Protein 8TZO (pdb70)

Nearest PDB structures (foldseek):
  8tzr-assembly1_B  TM=9.989E-01  e=1.028E-80  Homo sapiens
  8tzs-assembly1_A  TM=9.260E-01  e=2.058E-67  Homo sapiens
  9iix-assembly1_R  TM=5.036E-01  e=7.254E-02  Homo sapiens
  8afz-assembly1_A  TM=2.870E-01  e=9.942E+00  Homo sapiens
  8tzr-assembly1_C  TM=9.989E-01  e=2.885E-52  Homo sapiens

Radius of gyration: 39.38 Å; Cα contacts (8 Å, |Δi|>4): 2075; chains: 3; bounding box: 90×104×118 Å

Structure (mmCIF, N/CA/C/O backbone):
data_8TZO
#
_entry.id   8TZO
#
_cell.length_a   1.00
_cell.length_b   1.00
_cell.length_c   1.00
_cell.angle_alpha   90.00
_cell.angle_beta   90.00
_cell.angle_gamma   90.00
#
_symmetry.space_group_name_H-M   'P 1'
#
loop_
_entity.id
_entity.type
_entity.pdbx_description
1 polymer 'Protein Wnt-7a'
2 polymer 'Protein wntless homolog'
3 polymer Calreticulin
4 branched alpha-D-glucopyranose-(1-3)-alpha-D-mannopyranose-(1-2)-alpha-D-mannopyranose-(1-2)-alpha-D-mannopyranose-(1-3)-beta-D-mannopyranose-(1-4)-2-acetamido-2-deoxy-beta-D-glucopyranose-(1-4)-2-acetamido-2-deoxy-beta-D-glucopyranose
5 non-polymer 'PALMITOLEIC ACID'
6 non-polymer '(2S)-3-(hexadecanoyloxy)-2-[(9Z)-octadec-9-enoyloxy]propyl 2-(trimethylammonio)ethyl phosphate'
7 non-polymer 'CALCIUM ION'
#
loop_
_atom_site.group_PDB
_atom_site.id
_atom_site.type_symbol
_atom_site.label_atom_id
_atom_site.label_alt_id
_atom_site.label_comp_id
_atom_site.label_asym_id
_atom_site.label_entity_id
_atom_site.label_seq_id
_atom_site.pdbx_PDB_ins_code
_atom_site.Cartn_x
_atom_site.Cartn_y
_atom_site.Cartn_z
_atom_site.occupancy
_atom_site.B_iso_or_equiv
_atom_site.auth_seq_id
_atom_site.auth_comp_id
_atom_site.auth_asym_id
_atom_site.auth_atom_id
_atom_site.pdbx_PDB_model_num
ATOM 1 N N . ILE A 1 37 ? 106.960 146.258 166.726 1.00 141.84 37 ILE A N 1
ATOM 2 C CA . ILE A 1 37 ? 107.512 145.054 167.333 1.00 143.67 37 ILE A CA 1
ATOM 3 C C . ILE A 1 37 ? 108.788 145.378 168.103 1.00 144.23 37 ILE A C 1
ATOM 4 O O . ILE A 1 37 ? 109.129 144.693 169.067 1.00 142.70 37 ILE A O 1
ATOM 9 N N . CYS A 1 38 ? 109.492 146.430 167.680 1.00 146.68 38 CYS A N 1
ATOM 10 C CA . CYS A 1 38 ? 110.701 146.849 168.379 1.00 145.29 38 CYS A CA 1
ATOM 11 C C . CYS A 1 38 ? 110.414 147.608 169.664 1.00 145.66 38 CYS A C 1
ATOM 12 O O . CYS A 1 38 ? 111.363 148.049 170.322 1.00 145.69 38 CYS A O 1
ATOM 15 N N . ASN A 1 39 ? 109.144 147.786 170.031 1.00 146.83 39 ASN A N 1
ATOM 16 C CA . ASN A 1 39 ? 108.834 148.311 171.356 1.00 147.34 39 ASN A CA 1
ATOM 17 C C . ASN A 1 39 ? 109.342 147.367 172.438 1.00 147.87 39 ASN A C 1
ATOM 18 O O . ASN A 1 39 ? 109.853 147.810 173.474 1.00 145.87 39 ASN A O 1
ATOM 23 N N . LYS A 1 40 ? 109.211 146.059 172.211 1.00 153.25 40 LYS A N 1
ATOM 24 C CA . LYS A 1 40 ? 109.705 145.063 173.154 1.00 153.09 40 LYS A CA 1
ATOM 25 C C . LYS A 1 40 ? 111.220 144.906 173.091 1.00 153.68 40 LYS A C 1
ATOM 26 O O . LYS A 1 40 ? 111.848 144.597 174.110 1.00 153.13 40 LYS A O 1
ATOM 32 N N . ILE A 1 41 ? 111.822 145.125 171.926 1.00 151.11 41 ILE A N 1
ATOM 33 C CA . ILE A 1 41 ? 113.246 144.865 171.727 1.00 149.57 41 ILE A CA 1
ATOM 34 C C . ILE A 1 41 ? 114.071 145.862 172.533 1.00 149.48 41 ILE A C 1
ATOM 35 O O . ILE A 1 41 ? 113.936 147.079 172.342 1.00 148.48 41 ILE A O 1
ATOM 40 N N . PRO A 1 42 ? 114.927 145.398 173.437 1.00 147.84 42 PRO A N 1
ATOM 41 C CA . PRO A 1 42 ? 115.747 146.317 174.227 1.00 147.35 42 PRO A CA 1
ATOM 42 C C . PRO A 1 42 ? 117.056 146.662 173.530 1.00 147.82 42 PRO A C 1
ATOM 43 O O . PRO A 1 42 ? 117.540 145.947 172.652 1.00 148.04 42 PRO A O 1
ATOM 47 N N . GLY A 1 43 ? 117.628 147.792 173.949 1.00 137.21 43 GLY A N 1
ATOM 48 C CA . GLY A 1 43 ? 118.949 148.198 173.522 1.00 136.24 43 GLY A CA 1
ATOM 49 C C . GLY A 1 43 ? 119.024 148.917 172.194 1.00 136.50 43 GLY A C 1
ATOM 50 O O . GLY A 1 43 ? 120.066 149.507 171.887 1.00 136.89 43 GLY A O 1
ATOM 51 N N . LEU A 1 44 ? 117.963 148.889 171.391 1.00 132.00 44 LEU A N 1
ATOM 52 C CA . LEU A 1 44 ? 118.003 149.548 170.093 1.00 132.11 44 LEU A CA 1
ATOM 53 C C . LEU A 1 44 ? 117.971 151.063 170.247 1.00 133.59 44 LEU A C 1
ATOM 54 O O . LEU A 1 44 ? 117.237 151.608 171.075 1.00 134.33 44 LEU A O 1
ATOM 59 N N . ALA A 1 45 ? 118.779 151.740 169.435 1.00 133.73 45 ALA A N 1
ATOM 60 C CA . ALA A 1 45 ? 118.770 153.192 169.409 1.00 134.28 45 ALA A CA 1
ATOM 61 C C . ALA A 1 45 ? 117.439 153.691 168.846 1.00 134.62 45 ALA A C 1
ATOM 62 O O . ALA A 1 45 ? 116.784 152.987 168.071 1.00 133.29 45 ALA A O 1
ATOM 64 N N . PRO A 1 46 ? 117.007 154.899 169.230 1.00 134.48 46 PRO A N 1
ATOM 65 C CA . PRO A 1 46 ? 115.704 155.389 168.742 1.00 133.94 46 PRO A CA 1
ATOM 66 C C . PRO A 1 46 ? 115.606 155.458 167.227 1.00 132.50 46 PRO A C 1
ATOM 67 O O . PRO A 1 46 ? 114.534 155.186 166.672 1.00 131.26 46 PRO A O 1
ATOM 71 N N . ARG A 1 47 ? 116.692 155.815 166.539 1.00 128.95 47 ARG A N 1
ATOM 72 C CA . ARG A 1 47 ? 116.667 155.797 165.080 1.00 130.06 47 ARG A CA 1
ATOM 73 C C . ARG A 1 47 ? 116.535 154.380 164.536 1.00 130.94 47 ARG A C 1
ATOM 74 O O . ARG A 1 47 ? 115.841 154.168 163.535 1.00 130.68 47 ARG A O 1
ATOM 82 N N . GLN A 1 48 ? 117.186 153.404 165.173 1.00 120.54 48 GLN A N 1
ATOM 83 C CA . GLN A 1 48 ? 117.054 152.016 164.740 1.00 118.73 48 GLN A CA 1
ATOM 84 C C . GLN A 1 48 ? 115.620 151.523 164.895 1.00 120.48 48 GLN A C 1
ATOM 85 O O . GLN A 1 48 ? 115.107 150.789 164.040 1.00 120.02 48 GLN A O 1
ATOM 91 N N . ARG A 1 49 ? 114.960 151.909 165.989 1.00 133.21 49 ARG A N 1
ATOM 92 C CA . ARG A 1 49 ? 113.575 151.502 166.195 1.00 133.46 49 ARG A CA 1
ATOM 93 C C . ARG A 1 49 ? 112.664 152.071 165.115 1.00 133.28 49 ARG A C 1
ATOM 94 O O . ARG A 1 49 ? 111.609 151.495 164.826 1.00 132.58 49 ARG A O 1
ATOM 102 N N . ALA A 1 50 ? 113.051 153.194 164.506 1.00 124.11 50 ALA A N 1
ATOM 103 C CA . ALA A 1 50 ? 112.326 153.691 163.342 1.00 122.99 50 ALA A CA 1
ATOM 104 C C . ALA A 1 50 ? 112.581 152.815 162.122 1.00 124.29 50 ALA A C 1
ATOM 105 O O . ALA A 1 50 ? 111.682 152.609 161.296 1.00 124.12 50 ALA A O 1
ATOM 107 N N . ILE A 1 51 ? 113.805 152.295 161.985 1.00 119.60 51 ILE A N 1
ATOM 108 C CA . ILE A 1 51 ? 114.092 151.361 160.900 1.00 118.51 51 ILE A CA 1
ATOM 109 C C . ILE A 1 51 ? 113.294 150.078 161.076 1.00 119.16 51 ILE A C 1
ATOM 110 O O . ILE A 1 51 ? 112.968 149.400 160.094 1.00 119.78 51 ILE A O 1
ATOM 115 N N . CYS A 1 52 ? 112.971 149.717 162.322 1.00 124.80 52 CYS A N 1
ATOM 116 C CA . CYS A 1 52 ? 112.017 148.631 162.538 1.00 124.46 52 CYS A CA 1
ATOM 117 C C . CYS A 1 52 ? 110.669 148.948 161.906 1.00 124.17 52 CYS A C 1
ATOM 118 O O . CYS A 1 52 ? 110.076 148.100 161.229 1.00 122.09 52 CYS A O 1
ATOM 121 N N . GLN A 1 53 ? 110.164 150.164 162.127 1.00 125.56 53 GLN A N 1
ATOM 122 C CA . GLN A 1 53 ? 108.899 150.557 161.516 1.00 124.70 53 GLN A CA 1
ATOM 123 C C . GLN A 1 53 ? 109.002 150.567 159.999 1.00 124.31 53 GLN A C 1
ATOM 124 O O . GLN A 1 53 ? 108.018 150.283 159.306 1.00 123.47 53 GLN A O 1
ATOM 130 N N . SER A 1 54 ? 110.180 150.893 159.467 1.00 121.26 54 SER A N 1
ATOM 131 C CA . SER A 1 54 ? 110.375 150.852 158.022 1.00 120.45 54 SER A CA 1
ATOM 132 C C . SER A 1 54 ? 110.377 149.422 157.493 1.00 122.39 54 SER A C 1
ATOM 133 O O . SER A 1 54 ? 109.686 149.121 156.513 1.00 122.56 54 SER A O 1
ATOM 136 N N . ARG A 1 55 ? 111.139 148.530 158.125 1.00 116.72 55 ARG A N 1
ATOM 137 C CA . ARG A 1 55 ? 111.284 147.146 157.668 1.00 114.32 55 ARG A CA 1
ATOM 138 C C . ARG A 1 55 ? 111.121 146.199 158.848 1.00 111.90 55 ARG A C 1
ATOM 139 O O . ARG A 1 55 ? 112.103 145.734 159.437 1.00 112.28 55 ARG A O 1
ATOM 147 N N . PRO A 1 56 ? 109.877 145.893 159.226 1.00 113.79 56 PRO A N 1
ATOM 148 C CA . PRO A 1 56 ? 109.661 144.929 160.317 1.00 115.50 56 PRO A CA 1
ATOM 149 C C . PRO A 1 56 ? 110.148 143.526 159.998 1.00 113.40 56 PRO A C 1
ATOM 150 O O . PRO A 1 56 ? 110.363 142.739 160.927 1.00 111.60 56 PRO A O 1
ATOM 154 N N . ASP A 1 57 ? 110.307 143.178 158.720 1.00 107.08 57 ASP A N 1
ATOM 155 C CA . ASP A 1 57 ? 110.801 141.850 158.369 1.00 106.24 57 ASP A CA 1
ATOM 156 C C . ASP A 1 57 ? 112.313 141.757 158.549 1.00 106.30 57 ASP A C 1
ATOM 157 O O . ASP A 1 57 ? 112.844 140.691 158.880 1.00 104.43 57 ASP A O 1
ATOM 162 N N . ALA A 1 58 ? 113.024 142.864 158.323 1.00 101.81 58 ALA A N 1
ATOM 163 C CA . ALA A 1 58 ? 114.482 142.824 158.336 1.00 98.59 58 ALA A CA 1
ATOM 164 C C . ALA A 1 58 ? 115.053 142.868 159.749 1.00 99.01 58 ALA A C 1
ATOM 165 O O . ALA A 1 58 ? 116.216 142.500 159.953 1.00 100.81 58 ALA A O 1
ATOM 167 N N . ILE A 1 59 ? 114.270 143.319 160.732 1.00 92.03 59 ILE A N 1
ATOM 168 C CA . ILE A 1 59 ? 114.788 143.396 162.095 1.00 86.55 59 ILE A CA 1
ATOM 169 C C . ILE A 1 59 ? 115.027 142.003 162.663 1.00 83.80 59 ILE A C 1
ATOM 170 O O . ILE A 1 59 ? 115.975 141.791 163.427 1.00 89.65 59 ILE A O 1
ATOM 175 N N . ILE A 1 60 ? 114.188 141.032 162.296 1.00 80.55 60 ILE A N 1
ATOM 176 C CA . ILE A 1 60 ? 114.413 139.657 162.735 1.00 85.65 60 ILE A CA 1
ATOM 177 C C . ILE A 1 60 ? 115.719 139.126 162.159 1.00 87.60 60 ILE A C 1
ATOM 178 O O . ILE A 1 60 ? 116.500 138.462 162.853 1.00 89.99 60 ILE A O 1
ATOM 183 N N . VAL A 1 61 ? 115.980 139.419 160.884 1.00 83.30 61 VAL A N 1
ATOM 184 C CA . VAL A 1 61 ? 117.220 138.977 160.254 1.00 80.44 61 VAL A CA 1
ATOM 185 C C . VAL A 1 61 ? 118.423 139.648 160.904 1.00 83.97 61 VAL A C 1
ATOM 186 O O . VAL A 1 61 ? 119.472 139.023 161.093 1.00 89.24 61 VAL A O 1
ATOM 190 N N . ILE A 1 62 ? 118.295 140.927 161.257 1.00 79.83 62 ILE A N 1
ATOM 191 C CA . ILE A 1 62 ? 119.405 141.627 161.900 1.00 76.68 62 ILE A CA 1
ATOM 192 C C . ILE A 1 62 ? 119.665 141.062 163.292 1.00 75.33 62 ILE A C 1
ATOM 193 O O . ILE A 1 62 ? 120.819 140.922 163.716 1.00 82.98 62 ILE A O 1
ATOM 198 N N . GLY A 1 63 ? 118.602 140.737 164.028 1.00 69.28 63 GLY A N 1
ATOM 199 C CA . GLY A 1 63 ? 118.784 140.085 165.316 1.00 68.52 63 GLY A CA 1
ATOM 200 C C . GLY A 1 63 ? 119.463 138.736 165.182 1.00 69.57 63 GLY A C 1
ATOM 201 O O . GLY A 1 63 ? 120.344 138.384 165.972 1.00 77.29 63 GLY A O 1
ATOM 202 N N . GLU A 1 64 ? 119.063 137.964 164.169 1.00 71.84 64 GLU A N 1
ATOM 203 C CA . GLU A 1 64 ? 119.716 136.685 163.913 1.00 76.27 64 GLU A CA 1
ATOM 204 C C . GLU A 1 64 ? 121.186 136.879 163.565 1.00 76.65 64 GLU A C 1
ATOM 205 O O . GLU A 1 64 ? 122.036 136.081 163.968 1.00 82.85 64 GLU A O 1
ATOM 211 N N . GLY A 1 65 ? 121.503 137.933 162.814 1.00 56.34 65 GLY A N 1
ATOM 212 C CA . GLY A 1 65 ? 122.893 138.206 162.487 1.00 56.48 65 GLY A CA 1
ATOM 213 C C . GLY A 1 65 ? 123.723 138.593 163.694 1.00 57.97 65 GLY A C 1
ATOM 214 O O . GLY A 1 65 ? 124.866 138.153 163.840 1.00 64.57 65 GLY A O 1
ATOM 215 N N . SER A 1 66 ? 123.169 139.433 164.567 1.00 56.74 66 SER A N 1
ATOM 216 C CA . SER A 1 66 ? 123.881 139.788 165.790 1.00 53.39 66 SER A CA 1
ATOM 217 C C . SER A 1 66 ? 124.099 138.565 166.669 1.00 60.79 66 SER A C 1
ATOM 218 O O . SER A 1 66 ? 125.175 138.396 167.255 1.00 65.96 66 SER A O 1
ATOM 221 N N . GLN A 1 67 ? 123.094 137.690 166.763 1.00 63.57 67 GLN A N 1
ATOM 222 C CA . GLN A 1 67 ? 123.268 136.470 167.543 1.00 52.96 67 GLN A CA 1
ATOM 223 C C . GLN A 1 67 ? 124.281 135.529 166.904 1.00 59.12 67 GLN A C 1
ATOM 224 O O . GLN A 1 67 ? 125.033 134.862 167.619 1.00 67.82 67 GLN A O 1
ATOM 230 N N . MET A 1 68 ? 124.321 135.458 165.573 1.00 63.22 68 MET A N 1
ATOM 231 C CA . MET A 1 68 ? 125.341 134.658 164.901 1.00 61.23 68 MET A CA 1
ATOM 232 C C . MET A 1 68 ? 126.735 135.203 165.176 1.00 63.91 68 MET A C 1
ATOM 233 O O . MET A 1 68 ? 127.675 134.438 165.423 1.00 67.75 68 MET A O 1
ATOM 238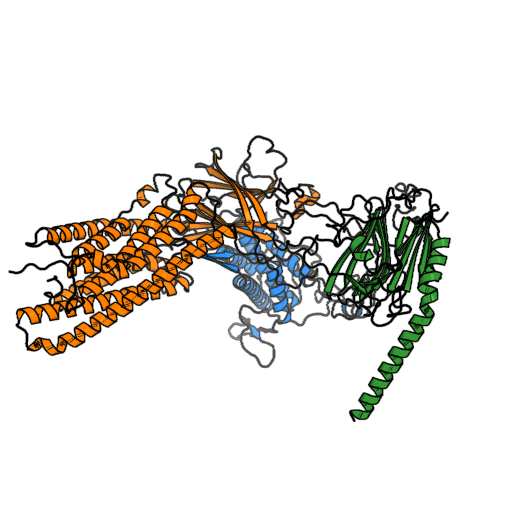 N N . GLY A 1 69 ? 126.886 136.527 165.139 1.00 53.44 69 GLY A N 1
ATOM 239 C CA . GLY A 1 69 ? 128.174 137.123 165.450 1.00 47.88 69 GLY A CA 1
ATOM 240 C C . GLY A 1 69 ? 128.605 136.850 166.876 1.00 50.76 69 GLY A C 1
ATOM 241 O O . GLY A 1 69 ? 129.768 136.536 167.138 1.00 65.43 69 GLY A O 1
ATOM 242 N N . LEU A 1 70 ? 127.668 136.957 167.820 1.00 49.07 70 LEU A N 1
ATOM 243 C CA . LEU A 1 70 ? 128.003 136.680 169.214 1.00 46.85 70 LEU A CA 1
ATOM 244 C C . LEU A 1 70 ? 128.315 135.204 169.430 1.00 51.17 70 LEU A C 1
ATOM 245 O O . LEU A 1 70 ? 129.190 134.864 170.232 1.00 59.87 70 LEU A O 1
ATOM 250 N N . ASP A 1 71 ? 127.619 134.311 168.725 1.00 56.03 71 ASP A N 1
ATOM 251 C CA . ASP A 1 71 ? 127.928 132.888 168.822 1.00 57.84 71 ASP A CA 1
ATOM 252 C C . ASP A 1 71 ? 129.324 132.593 168.290 1.00 62.85 71 ASP A C 1
ATOM 253 O O . ASP A 1 71 ? 130.080 131.822 168.894 1.00 70.45 71 ASP A O 1
ATOM 258 N N . GLU A 1 72 ? 129.685 133.200 167.158 1.00 55.69 72 GLU A N 1
ATOM 259 C CA . GLU A 1 72 ? 131.027 133.010 166.617 1.00 49.82 72 GLU A CA 1
ATOM 260 C C . GLU A 1 72 ? 132.087 133.577 167.553 1.00 48.80 72 GLU A C 1
ATOM 261 O O . GLU A 1 72 ? 133.146 132.968 167.743 1.00 52.58 72 GLU A O 1
ATOM 267 N N . CYS A 1 73 ? 131.822 134.743 168.146 1.00 54.60 73 CYS A N 1
ATOM 268 C CA . CYS A 1 73 ? 132.757 135.317 169.108 1.00 44.39 73 CYS A CA 1
ATOM 269 C C . CYS A 1 73 ? 132.917 134.420 170.329 1.00 49.22 73 CYS A C 1
ATOM 270 O O . CYS A 1 73 ? 134.026 134.265 170.852 1.00 63.98 73 CYS A O 1
ATOM 273 N N . GLN A 1 74 ? 131.820 133.830 170.805 1.00 48.93 74 GLN A N 1
ATOM 274 C CA . GLN A 1 74 ? 131.905 132.926 171.946 1.00 51.07 74 GLN A CA 1
ATOM 275 C C . GLN A 1 74 ? 132.648 131.647 171.592 1.00 52.42 74 GLN A C 1
ATOM 276 O O . GLN A 1 74 ? 133.311 131.060 172.454 1.00 58.77 74 GLN A O 1
ATOM 282 N N . PHE A 1 75 ? 132.543 131.191 170.343 1.00 52.79 75 PHE A N 1
ATOM 283 C CA . PHE A 1 75 ? 133.280 129.998 169.938 1.00 51.55 75 PHE A CA 1
ATOM 284 C C . PHE A 1 75 ? 134.771 130.283 169.816 1.00 53.34 75 PHE A C 1
ATOM 285 O O . PHE A 1 75 ? 135.602 129.491 170.274 1.00 59.72 75 PHE A O 1
ATOM 293 N N . GLN A 1 76 ? 135.130 131.408 169.192 1.00 53.36 76 GLN A N 1
ATOM 294 C CA . GLN A 1 76 ? 136.540 131.705 168.955 1.00 47.29 76 GLN A CA 1
ATOM 295 C C . GLN A 1 76 ? 137.311 131.856 170.256 1.00 48.34 76 GLN A C 1
ATOM 296 O O . GLN A 1 76 ? 138.465 131.423 170.347 1.00 53.98 76 GLN A O 1
ATOM 302 N N . PHE A 1 77 ? 136.699 132.463 171.267 1.00 45.42 77 PHE A N 1
ATOM 303 C CA . PHE A 1 77 ? 137.371 132.767 172.519 1.00 50.50 77 PHE A CA 1
ATOM 304 C C . PHE A 1 77 ? 136.970 131.829 173.647 1.00 55.76 77 PHE A C 1
ATOM 305 O O . PHE A 1 77 ? 137.159 132.172 174.816 1.00 62.70 77 PHE A O 1
ATOM 313 N N . ARG A 1 78 ? 136.427 130.653 173.323 1.00 54.76 78 ARG A N 1
ATOM 314 C CA . ARG A 1 78 ? 135.957 129.738 174.356 1.00 57.42 78 ARG A CA 1
ATOM 315 C C . ARG A 1 78 ? 137.080 129.300 175.288 1.00 59.91 78 ARG A C 1
ATOM 316 O O . ARG A 1 78 ? 136.833 129.017 176.465 1.00 60.35 78 ARG A O 1
ATOM 324 N N . ASN A 1 79 ? 138.312 129.240 174.789 1.00 73.02 79 ASN A N 1
ATOM 325 C CA . ASN A 1 79 ? 139.448 128.801 175.586 1.00 72.85 79 ASN A CA 1
ATOM 326 C C . ASN A 1 79 ? 140.189 129.947 176.260 1.00 72.21 79 ASN A C 1
ATOM 327 O O . ASN A 1 79 ? 141.100 129.692 177.053 1.00 79.42 79 ASN A O 1
ATOM 332 N N . GLY A 1 80 ? 139.832 131.192 175.967 1.00 72.56 80 GLY A N 1
ATOM 333 C CA . GLY A 1 80 ? 140.483 132.313 176.606 1.00 73.20 80 GLY A CA 1
ATOM 334 C C . GLY A 1 80 ? 139.879 132.644 177.954 1.00 75.96 80 GLY A C 1
ATOM 335 O O . GLY A 1 80 ? 138.813 132.159 178.331 1.00 79.25 80 GLY A O 1
ATOM 336 N N . ARG A 1 81 ? 140.590 133.494 178.698 1.00 76.67 81 ARG A N 1
ATOM 337 C CA . ARG A 1 81 ? 140.059 133.968 179.971 1.00 76.61 81 ARG A CA 1
ATOM 338 C C . ARG A 1 81 ? 138.863 134.885 179.751 1.00 79.73 81 ARG A C 1
ATOM 339 O O . ARG A 1 81 ? 138.008 135.025 180.633 1.00 80.99 81 ARG A O 1
ATOM 347 N N . TRP A 1 82 ? 138.794 135.520 178.585 1.00 71.06 82 TRP A N 1
ATOM 348 C CA . TRP A 1 82 ? 137.602 136.236 178.145 1.00 67.99 82 TRP A CA 1
ATOM 349 C C . TRP A 1 82 ? 136.907 135.373 177.099 1.00 63.52 82 TRP A C 1
ATOM 350 O O . TRP A 1 82 ? 137.347 135.308 175.948 1.00 61.96 82 TRP A O 1
ATOM 361 N N . ASN A 1 83 ? 135.825 134.703 177.497 1.00 60.50 83 ASN A N 1
ATOM 362 C CA . ASN A 1 83 ? 135.104 133.803 176.605 1.00 60.74 83 ASN A CA 1
ATOM 363 C C . ASN A 1 83 ? 133.998 134.506 175.833 1.00 66.62 83 ASN A C 1
ATOM 364 O O . ASN A 1 83 ? 133.028 133.856 175.422 1.00 69.74 83 ASN A O 1
ATOM 369 N N . CYS A 1 84 ? 134.128 135.817 175.621 1.00 71.78 84 CYS A N 1
ATOM 370 C CA . CYS A 1 84 ? 133.113 136.623 174.941 1.00 66.56 84 CYS A CA 1
ATOM 371 C C . CYS A 1 84 ? 131.760 136.488 175.631 1.00 66.68 84 CYS A C 1
ATOM 372 O O . CYS A 1 84 ? 130.709 136.493 174.989 1.00 66.04 84 CYS A O 1
ATOM 375 N N . SER A 1 85 ? 131.788 136.368 176.956 1.00 82.69 85 SER A N 1
ATOM 376 C CA . SER A 1 85 ? 130.583 136.136 177.739 1.00 83.79 85 SER A CA 1
ATOM 377 C C . SER A 1 85 ? 130.553 137.046 178.955 1.00 90.52 85 SER A C 1
ATOM 378 O O . SER A 1 85 ? 130.204 136.624 180.062 1.00 96.28 85 SER A O 1
ATOM 381 N N . ALA A 1 86 ? 130.923 138.314 178.765 1.00 102.75 86 ALA A N 1
ATOM 382 C CA . ALA A 1 86 ? 130.613 139.332 179.761 1.00 103.81 86 ALA A CA 1
ATOM 383 C C . ALA A 1 86 ? 129.129 139.658 179.783 1.00 105.17 86 ALA A C 1
ATOM 384 O O . ALA A 1 86 ? 128.685 140.418 180.650 1.00 103.40 86 ALA A O 1
ATOM 386 N N . LEU A 1 87 ? 128.364 139.096 178.847 1.00 124.20 87 LEU A N 1
ATOM 387 C CA . LEU A 1 87 ? 126.941 139.354 178.682 1.00 124.43 87 LEU A CA 1
ATOM 388 C C . LEU A 1 87 ? 126.120 138.653 179.755 1.00 124.90 87 LEU A C 1
ATOM 389 O O . LEU A 1 87 ? 125.523 137.602 179.497 1.00 122.30 87 LEU A O 1
ATOM 394 N N . GLY A 1 88 ? 126.080 139.218 180.959 1.00 129.97 88 GLY A N 1
ATOM 395 C CA . GLY A 1 88 ? 125.208 138.685 181.986 1.00 127.85 88 GLY A CA 1
ATOM 396 C C . GLY A 1 88 ? 123.741 138.985 181.782 1.00 127.99 88 GLY A C 1
ATOM 397 O O . GLY A 1 88 ? 122.898 138.402 182.470 1.00 127.24 88 GLY A O 1
ATOM 398 N N . GLU A 1 89 ? 123.418 139.876 180.847 1.00 134.06 89 GLU A N 1
ATOM 399 C CA . GLU A 1 89 ? 122.042 140.185 180.489 1.00 133.88 89 GLU A CA 1
ATOM 400 C C . GLU A 1 89 ? 121.952 140.238 178.972 1.00 133.12 89 GLU A C 1
ATOM 401 O O . GLU A 1 89 ? 122.939 140.506 178.283 1.00 131.48 89 GLU A O 1
ATOM 407 N N . ARG A 1 90 ? 120.755 139.980 178.455 1.00 131.21 90 ARG A N 1
ATOM 408 C CA . ARG A 1 90 ? 120.557 139.776 177.027 1.00 130.47 90 ARG A CA 1
ATOM 409 C C . ARG A 1 90 ? 120.096 141.060 176.350 1.00 130.76 90 ARG A C 1
ATOM 410 O O . ARG A 1 90 ? 119.072 141.638 176.727 1.00 130.51 90 ARG A O 1
ATOM 418 N N . THR A 1 91 ? 120.862 141.497 175.353 1.00 126.82 91 THR A N 1
ATOM 419 C CA . THR A 1 91 ? 120.441 142.527 174.416 1.00 126.96 91 THR A CA 1
ATOM 420 C C . THR A 1 91 ? 120.697 142.011 173.008 1.00 124.46 91 THR A C 1
ATOM 421 O O . THR A 1 91 ? 121.392 141.011 172.812 1.00 125.27 91 THR A O 1
ATOM 425 N N . VAL A 1 92 ? 120.117 142.700 172.024 1.00 113.97 92 VAL A N 1
ATOM 426 C CA . VAL A 1 92 ? 120.225 142.239 170.642 1.00 116.61 92 VAL A CA 1
ATOM 427 C C . VAL A 1 92 ? 121.679 142.252 170.179 1.00 116.28 92 VAL A C 1
ATOM 428 O O . VAL A 1 92 ? 122.145 141.306 169.532 1.00 113.96 92 VAL A O 1
ATOM 432 N N . PHE A 1 93 ? 122.423 143.303 170.516 1.00 108.66 93 PHE A N 1
ATOM 433 C CA . PHE A 1 93 ? 123.825 143.420 170.137 1.00 107.06 93 PHE A CA 1
ATOM 434 C C . PHE A 1 93 ? 124.782 142.950 171.223 1.00 107.07 93 PHE A C 1
ATOM 435 O O . PHE A 1 93 ? 125.998 143.075 171.051 1.00 107.60 93 PHE A O 1
ATOM 443 N N . GLY A 1 94 ? 124.274 142.430 172.335 1.00 114.02 94 GLY A N 1
ATOM 444 C CA . GLY A 1 94 ? 125.142 142.040 173.427 1.00 113.88 94 GLY A CA 1
ATOM 445 C C . GLY A 1 94 ? 125.544 143.222 174.283 1.00 115.90 94 GLY A C 1
ATOM 446 O O . GLY A 1 94 ? 125.580 144.358 173.801 1.00 114.11 94 GLY A O 1
ATOM 447 N N . LYS A 1 95 ? 125.845 142.969 175.554 1.00 122.55 95 LYS A N 1
ATOM 448 C CA . LYS A 1 95 ? 126.187 144.051 176.466 1.00 122.10 95 LYS A CA 1
ATOM 449 C C . LYS A 1 95 ? 127.482 144.724 176.030 1.00 122.57 95 LYS A C 1
ATOM 450 O O . LYS A 1 95 ? 128.457 144.055 175.676 1.00 121.74 95 LYS A O 1
ATOM 456 N N . GLU A 1 96 ? 127.483 146.054 176.048 1.00 116.17 96 GLU A N 1
ATOM 457 C CA . GLU A 1 96 ? 128.657 146.809 175.634 1.00 113.10 96 GLU A CA 1
ATOM 458 C C . GLU A 1 96 ? 129.807 146.591 176.608 1.00 112.06 96 GLU A C 1
ATOM 459 O O . GLU A 1 96 ? 129.611 146.534 177.825 1.00 110.09 96 GLU A O 1
ATOM 465 N N . LEU A 1 97 ? 131.013 146.464 176.065 1.00 94.88 97 LEU A N 1
ATOM 466 C CA . LEU A 1 97 ? 132.194 146.312 176.901 1.00 94.67 97 LEU A CA 1
ATOM 467 C C . LEU A 1 97 ? 132.652 147.674 177.407 1.00 91.69 97 LEU A C 1
ATOM 468 O O . LEU A 1 97 ? 132.805 148.619 176.627 1.00 91.91 97 LEU A O 1
ATOM 473 N N . LYS A 1 98 ? 132.870 147.772 178.720 1.00 91.75 98 LYS A N 1
ATOM 474 C CA . LYS A 1 98 ? 133.236 149.053 179.314 1.00 91.32 98 LYS A CA 1
ATOM 475 C C . LYS A 1 98 ? 134.621 149.508 178.877 1.00 93.29 98 LYS A C 1
ATOM 476 O O . LYS A 1 98 ? 134.892 150.713 178.835 1.00 94.08 98 LYS A O 1
ATOM 482 N N . VAL A 1 99 ? 135.505 148.572 178.546 1.00 91.95 99 VAL A N 1
ATOM 483 C CA . VAL A 1 99 ? 136.882 148.875 178.175 1.00 92.65 99 VAL A CA 1
ATOM 484 C C . VAL A 1 99 ? 137.057 148.581 176.693 1.00 92.22 99 VAL A C 1
ATOM 485 O O . VAL A 1 99 ? 136.829 147.451 176.245 1.00 95.56 99 VAL A O 1
ATOM 489 N N . GLY A 1 100 ? 137.465 149.595 175.935 1.00 82.21 100 GLY A N 1
ATOM 490 C CA . GLY A 1 100 ? 137.646 149.445 174.506 1.00 81.36 100 GLY A CA 1
ATOM 491 C C . GLY A 1 100 ? 138.958 148.787 174.139 1.00 82.93 100 GLY A C 1
ATOM 492 O O . GLY A 1 100 ? 139.816 149.411 173.509 1.00 88.70 100 GLY A O 1
ATOM 493 N N . SER A 1 101 ? 139.127 147.527 174.527 1.00 77.58 101 SER A N 1
ATOM 494 C CA . SER A 1 101 ? 140.351 146.796 174.250 1.00 79.34 101 SER A CA 1
ATOM 495 C C . SER A 1 101 ? 140.208 146.000 172.955 1.00 80.36 101 SER A C 1
ATOM 496 O O . SER A 1 101 ? 139.252 146.166 172.195 1.00 85.60 101 SER A O 1
ATOM 499 N N . ARG A 1 102 ? 141.186 145.128 172.694 1.00 65.65 102 ARG A N 1
ATOM 500 C CA . ARG A 1 102 ? 141.130 144.267 171.517 1.00 62.29 102 ARG A CA 1
ATOM 501 C C . ARG A 1 102 ? 139.873 143.409 171.511 1.00 72.81 102 ARG A C 1
ATOM 502 O O . ARG A 1 102 ? 139.313 143.124 170.444 1.00 80.24 102 ARG A O 1
ATOM 510 N N . GLU A 1 103 ? 139.416 142.993 172.694 1.00 68.82 103 GLU A N 1
ATOM 511 C CA . GLU A 1 103 ? 138.210 142.181 172.787 1.00 67.01 103 GLU A CA 1
ATOM 512 C C . GLU A 1 103 ? 136.997 142.937 172.265 1.00 68.71 103 GLU A C 1
ATOM 513 O O . GLU A 1 103 ? 136.181 142.379 171.521 1.00 72.13 103 GLU A O 1
ATOM 519 N N . ALA A 1 104 ? 136.867 144.212 172.637 1.00 57.56 104 ALA A N 1
ATOM 520 C CA . ALA A 1 104 ? 135.755 145.019 172.149 1.00 60.91 104 ALA A CA 1
ATOM 521 C C . ALA A 1 104 ? 135.829 145.203 170.640 1.00 61.67 104 ALA A C 1
ATOM 522 O O . ALA A 1 104 ? 134.801 145.193 169.953 1.00 68.00 104 ALA A O 1
ATOM 524 N N . ALA A 1 105 ? 137.039 145.386 170.109 1.00 52.55 105 ALA A N 1
ATOM 525 C CA . ALA A 1 105 ? 137.204 145.519 168.666 1.00 49.22 105 ALA A CA 1
ATOM 526 C C . ALA A 1 105 ? 136.732 144.264 167.947 1.00 52.46 105 ALA A C 1
ATOM 527 O O . ALA A 1 105 ? 135.985 144.340 166.961 1.00 65.05 105 ALA A O 1
ATOM 529 N N . PHE A 1 106 ? 137.152 143.094 168.435 1.00 43.24 106 PHE A N 1
ATOM 530 C CA . PHE A 1 106 ? 136.714 141.848 167.815 1.00 44.84 106 PHE A CA 1
ATOM 531 C C . PHE A 1 106 ? 135.205 141.692 167.915 1.00 58.88 106 PHE A C 1
ATOM 532 O O . PHE A 1 106 ? 134.553 141.270 166.952 1.00 62.87 106 PHE A O 1
ATOM 540 N N . THR A 1 107 ? 134.631 142.034 169.071 1.00 58.21 107 THR A N 1
ATOM 541 C CA . THR A 1 107 ? 133.187 141.918 169.251 1.00 42.51 107 THR A CA 1
ATOM 542 C C . THR A 1 107 ? 132.433 142.780 168.247 1.00 45.28 107 THR A C 1
ATOM 543 O O . THR A 1 107 ? 131.509 142.308 167.575 1.00 51.67 107 THR A O 1
ATOM 547 N N . TYR A 1 108 ? 132.822 144.050 168.125 1.00 48.27 108 TYR A N 1
ATOM 548 C CA . TYR A 1 108 ? 132.120 144.955 167.220 1.00 39.51 108 TYR A CA 1
ATOM 549 C C . TYR A 1 108 ? 132.269 144.510 165.771 1.00 41.68 108 TYR A C 1
ATOM 550 O O . TYR A 1 108 ? 131.294 144.508 165.006 1.00 55.72 108 TYR A O 1
ATOM 559 N N . ALA A 1 109 ? 133.486 144.127 165.374 1.00 28.42 109 ALA A N 1
ATOM 560 C CA . ALA A 1 109 ? 133.700 143.708 163.994 1.00 29.19 109 ALA A CA 1
ATOM 561 C C . ALA A 1 109 ? 132.896 142.459 163.662 1.00 34.28 109 ALA A C 1
ATOM 562 O O . ALA A 1 109 ? 132.257 142.390 162.603 1.00 44.66 109 ALA A O 1
ATOM 564 N N . ILE A 1 110 ? 132.899 141.468 164.557 1.00 37.78 110 ILE A N 1
ATOM 565 C CA . ILE A 1 110 ? 132.157 140.244 164.287 1.00 41.20 110 ILE A CA 1
ATOM 566 C C . ILE A 1 110 ? 130.656 140.507 164.280 1.00 53.30 110 ILE A C 1
ATOM 567 O O . ILE A 1 110 ? 129.932 139.914 163.478 1.00 54.48 110 ILE A O 1
ATOM 572 N N . ILE A 1 111 ? 130.163 141.415 165.127 1.00 49.80 111 ILE A N 1
ATOM 573 C CA . ILE A 1 111 ? 128.733 141.720 165.136 1.00 32.14 111 ILE A CA 1
ATOM 574 C C . ILE A 1 111 ? 128.316 142.372 163.823 1.00 40.16 111 ILE A C 1
ATOM 575 O O . ILE A 1 111 ? 127.308 141.990 163.213 1.00 50.83 111 ILE A O 1
ATOM 580 N N . ALA A 1 112 ? 129.083 143.367 163.365 1.00 31.56 112 ALA A N 1
ATOM 581 C CA . ALA A 1 112 ? 128.739 144.035 162.111 1.00 26.36 112 ALA A CA 1
ATOM 582 C C . ALA A 1 112 ? 128.800 143.070 160.932 1.00 32.01 112 ALA A C 1
ATOM 583 O O . ALA A 1 112 ? 127.894 143.048 160.080 1.00 51.63 112 ALA A O 1
ATOM 585 N N . ALA A 1 113 ? 129.857 142.256 160.871 1.00 29.42 113 ALA A N 1
ATOM 586 C CA . ALA A 1 113 ? 129.975 141.290 159.788 1.00 30.69 113 ALA A CA 1
ATOM 587 C C . ALA A 1 113 ? 128.842 140.275 159.831 1.00 35.86 113 ALA A C 1
ATOM 588 O O . ALA A 1 113 ? 128.320 139.879 158.785 1.00 50.41 113 ALA A O 1
ATOM 590 N N . GLY A 1 114 ? 128.439 139.852 161.031 1.00 30.35 114 GLY A N 1
ATOM 591 C CA . GLY A 1 114 ? 127.339 138.912 161.142 1.00 39.85 114 GLY A CA 1
ATOM 592 C C . GLY A 1 114 ? 126.019 139.501 160.694 1.00 48.26 114 GLY A C 1
ATOM 593 O O . GLY A 1 114 ? 125.218 138.823 160.049 1.00 59.39 114 GLY A O 1
ATOM 594 N N . VAL A 1 115 ? 125.770 140.768 161.030 1.00 47.25 115 VAL A N 1
ATOM 595 C CA . VAL A 1 115 ? 124.538 141.418 160.586 1.00 44.37 115 VAL A CA 1
ATOM 596 C C . VAL A 1 115 ? 124.485 141.466 159.063 1.00 48.38 115 VAL A C 1
ATOM 597 O O . VAL A 1 115 ? 123.476 141.096 158.444 1.00 54.86 115 VAL A O 1
ATOM 601 N N . ALA A 1 116 ? 125.581 141.906 158.434 1.00 46.47 116 ALA A N 1
ATOM 602 C CA . ALA A 1 116 ? 125.603 141.970 156.973 1.00 37.80 116 ALA A CA 1
ATOM 603 C C . ALA A 1 116 ? 125.448 140.586 156.349 1.00 40.77 116 ALA A C 1
ATOM 604 O O . ALA A 1 116 ? 124.690 140.406 155.381 1.00 58.40 116 ALA A O 1
ATOM 606 N N . HIS A 1 117 ? 126.152 139.594 156.898 1.00 43.70 117 HIS A N 1
ATOM 607 C CA . HIS A 1 117 ? 126.086 138.238 156.371 1.00 47.88 117 HIS A CA 1
ATOM 608 C C . HIS A 1 117 ? 124.675 137.679 156.472 1.00 54.28 117 HIS A C 1
ATOM 609 O O . HIS A 1 117 ? 124.179 137.044 155.536 1.00 57.02 117 HIS A O 1
ATOM 616 N N . ALA A 1 118 ? 124.011 137.903 157.608 1.00 58.91 118 ALA A N 1
ATOM 617 C CA . ALA A 1 118 ? 122.659 137.389 157.782 1.00 56.90 118 ALA A CA 1
ATOM 618 C C . ALA A 1 118 ? 121.685 138.064 156.834 1.00 61.07 118 ALA A C 1
ATOM 619 O O . ALA A 1 118 ? 120.807 137.404 156.269 1.00 65.04 118 ALA A O 1
ATOM 621 N N . ILE A 1 119 ? 121.815 139.381 156.647 1.00 60.53 119 ILE A N 1
ATOM 622 C CA . ILE A 1 119 ? 120.925 140.068 155.714 1.00 59.68 119 ILE A CA 1
ATOM 623 C C . ILE A 1 119 ? 121.071 139.479 154.316 1.00 61.72 119 ILE A C 1
ATOM 624 O O . ILE A 1 119 ? 120.080 139.116 153.666 1.00 64.92 119 ILE A O 1
ATOM 629 N N . THR A 1 120 ? 122.314 139.337 153.846 1.00 55.60 120 THR A N 1
ATOM 630 C CA . THR A 1 120 ? 122.525 138.802 152.503 1.00 53.34 120 THR A CA 1
ATOM 631 C C . THR A 1 120 ? 122.020 137.365 152.387 1.00 52.70 120 THR A C 1
ATOM 632 O O . THR A 1 120 ? 121.340 137.008 151.416 1.00 64.48 120 THR A O 1
ATOM 636 N N . ALA A 1 121 ? 122.333 136.527 153.379 1.00 61.17 121 ALA A N 1
ATOM 637 C CA . ALA A 1 121 ? 121.952 135.119 153.317 1.00 67.01 121 ALA A CA 1
ATOM 638 C C . ALA A 1 121 ? 120.438 134.954 153.327 1.00 68.27 121 ALA A C 1
ATOM 639 O O . ALA A 1 121 ? 119.889 134.125 152.592 1.00 66.82 121 ALA A O 1
ATOM 641 N N . ALA A 1 122 ? 119.744 135.726 154.166 1.00 74.17 122 ALA A N 1
ATOM 642 C CA . ALA A 1 122 ? 118.288 135.664 154.188 1.00 72.96 122 ALA A CA 1
ATOM 643 C C . ALA A 1 122 ? 117.700 136.181 152.885 1.00 74.29 122 ALA A C 1
ATOM 644 O O . ALA A 1 122 ? 116.642 135.716 152.446 1.00 79.12 122 ALA A O 1
ATOM 646 N N . CYS A 1 123 ? 118.368 137.147 152.251 1.00 73.52 123 CYS A N 1
ATOM 647 C CA . CYS A 1 123 ? 117.903 137.612 150.949 1.00 73.19 123 CYS A CA 1
ATOM 648 C C . CYS A 1 123 ? 118.031 136.530 149.884 1.00 69.96 123 CYS A C 1
ATOM 649 O O . CYS A 1 123 ? 117.164 136.410 149.011 1.00 67.92 123 CYS A O 1
ATOM 652 N N . THR A 1 124 ? 119.108 135.738 149.929 1.00 72.34 124 THR A N 1
ATOM 653 C CA . THR A 1 124 ? 119.338 134.754 148.871 1.00 67.66 124 THR A CA 1
ATOM 654 C C . THR A 1 124 ? 118.277 133.660 148.822 1.00 64.31 124 THR A C 1
ATOM 655 O O . THR A 1 124 ? 118.043 133.099 147.746 1.00 66.89 124 THR A O 1
ATOM 659 N N . GLN A 1 125 ? 117.629 133.339 149.941 1.00 64.56 125 GLN A N 1
ATOM 660 C CA . GLN A 1 125 ? 116.665 132.245 149.977 1.00 68.19 125 GLN A CA 1
ATOM 661 C C . GLN A 1 125 ? 115.220 132.725 149.991 1.00 73.07 125 GLN A C 1
ATOM 662 O O . GLN A 1 125 ? 114.324 131.952 150.348 1.00 69.60 125 GLN A O 1
ATOM 668 N N . GLY A 1 126 ? 114.968 133.975 149.613 1.00 81.14 126 GLY A N 1
ATOM 669 C CA . GLY A 1 126 ? 113.606 134.449 149.487 1.00 77.70 126 GLY A CA 1
ATOM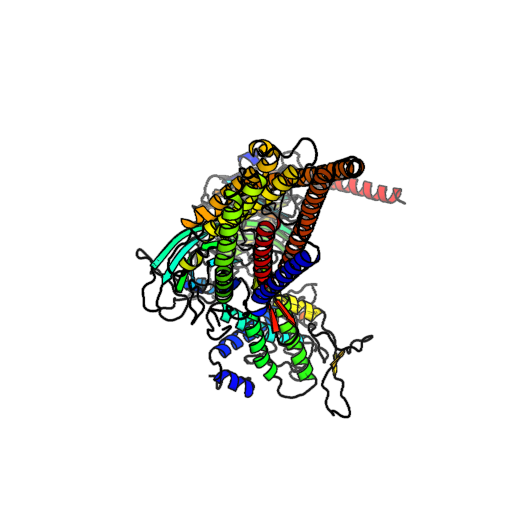 670 C C . GLY A 1 126 ? 112.914 134.787 150.786 1.00 79.56 126 GLY A C 1
ATOM 671 O O . GLY A 1 126 ? 111.705 135.027 150.784 1.00 80.38 126 GLY A O 1
ATOM 672 N N . ASN A 1 127 ? 113.644 134.811 151.903 1.00 83.13 127 ASN A N 1
ATOM 673 C CA . ASN A 1 127 ? 113.039 135.233 153.160 1.00 82.88 127 ASN A CA 1
ATOM 674 C C . ASN A 1 127 ? 112.793 136.735 153.195 1.00 84.18 127 ASN A C 1
ATOM 675 O O . ASN A 1 127 ? 111.937 137.194 153.958 1.00 86.10 127 ASN A O 1
ATOM 680 N N . LEU A 1 128 ? 113.525 137.504 152.392 1.00 88.12 128 LEU A N 1
ATOM 681 C CA . LEU A 1 128 ? 113.275 138.925 152.199 1.00 87.98 128 LEU A CA 1
ATOM 682 C C . LEU A 1 128 ? 113.017 139.166 150.719 1.00 95.02 128 LEU A C 1
ATOM 683 O O . LEU A 1 128 ? 113.791 138.712 149.870 1.00 93.03 128 LEU A O 1
ATOM 688 N N . SER A 1 129 ? 111.933 139.876 150.413 1.00 107.38 129 SER A N 1
ATOM 689 C CA . SER A 1 129 ? 111.489 140.057 149.035 1.00 106.29 129 SER A CA 1
ATOM 690 C C . SER A 1 129 ? 111.962 141.363 148.412 1.00 107.30 129 SER A C 1
ATOM 691 O O . SER A 1 129 ? 112.426 141.362 147.268 1.00 101.89 129 SER A O 1
ATOM 694 N N . ASP A 1 130 ? 111.861 142.478 149.133 1.00 122.93 130 ASP A N 1
ATOM 695 C CA . ASP A 1 130 ? 112.247 143.776 148.592 1.00 121.59 130 ASP A CA 1
ATOM 696 C C . ASP A 1 130 ? 113.753 143.932 148.435 1.00 120.97 130 ASP A C 1
ATOM 697 O O . ASP A 1 130 ? 114.197 144.897 147.804 1.00 119.09 130 ASP A O 1
ATOM 702 N N . CYS A 1 131 ? 114.542 143.016 148.989 1.00 121.90 131 CYS A N 1
ATOM 703 C CA . CYS A 1 131 ? 115.990 143.098 148.870 1.00 121.28 131 CYS A CA 1
ATOM 704 C C . CYS A 1 131 ? 116.431 142.847 147.433 1.00 117.81 131 CYS A C 1
ATOM 705 O O . CYS A 1 131 ? 115.861 142.011 146.727 1.00 116.37 131 CYS A O 1
ATOM 708 N N . GLY A 1 132 ? 117.458 143.575 147.003 1.00 114.20 132 GLY A N 1
ATOM 709 C CA . GLY A 1 132 ? 117.918 143.488 145.631 1.00 117.42 132 GLY A CA 1
ATOM 710 C C . GLY A 1 132 ? 117.145 144.423 144.725 1.00 119.55 132 GLY A C 1
ATOM 711 O O . GLY A 1 132 ? 117.405 145.630 144.697 1.00 116.79 132 GLY A O 1
ATOM 712 N N . CYS A 1 133 ? 116.195 143.876 143.973 1.00 120.27 133 CYS A N 1
ATOM 713 C CA . CYS A 1 133 ? 115.278 144.694 143.190 1.00 117.90 133 CYS A CA 1
ATOM 714 C C . CYS A 1 133 ? 114.146 145.209 144.070 1.00 117.79 133 CYS A C 1
ATOM 715 O O . CYS A 1 133 ? 113.375 144.426 144.625 1.00 117.40 133 CYS A O 1
ATOM 718 N N . GLY A 1 146 ? 113.110 146.763 135.663 1.00 48.07 146 GLY A N 1
ATOM 719 C CA . GLY A 1 146 ? 114.380 146.714 136.363 1.00 53.30 146 GLY A CA 1
ATOM 720 C C . GLY A 1 146 ? 114.980 145.324 136.393 1.00 50.80 146 GLY A C 1
ATOM 721 O O . GLY A 1 146 ? 116.130 145.127 136.008 1.00 49.64 146 GLY A O 1
ATOM 722 N N . TRP A 1 147 ? 114.196 144.356 136.870 1.00 50.91 147 TRP A N 1
ATOM 723 C CA . TRP A 1 147 ? 114.637 142.966 136.849 1.00 42.38 147 TRP A CA 1
ATOM 724 C C . TRP A 1 147 ? 114.756 142.459 135.419 1.00 45.00 147 TRP A C 1
ATOM 725 O O . TRP A 1 147 ? 115.685 141.716 135.083 1.00 50.30 147 TRP A O 1
ATOM 736 N N . LYS A 1 148 ? 113.821 142.859 134.556 1.00 44.35 148 LYS A N 1
ATOM 737 C CA . LYS A 1 148 ? 113.804 142.368 133.185 1.00 47.56 148 LYS A CA 1
ATOM 738 C C . LYS A 1 148 ? 114.740 143.144 132.270 1.00 51.19 148 LYS A C 1
ATOM 739 O O . LYS A 1 148 ? 114.842 142.806 131.087 1.00 60.75 148 LYS A O 1
ATOM 745 N N . TRP A 1 149 ? 115.408 144.181 132.773 1.00 39.87 149 TRP A N 1
ATOM 746 C CA . TRP A 1 149 ? 116.406 144.884 131.977 1.00 30.74 149 TRP A CA 1
ATOM 747 C C . TRP A 1 149 ? 117.827 144.576 132.440 1.00 35.93 149 TRP A C 1
ATOM 748 O O . TRP A 1 149 ? 118.666 144.164 131.636 1.00 48.50 149 TRP A O 1
ATOM 759 N N . GLY A 1 150 ? 118.111 144.755 133.727 1.00 49.35 150 GLY A N 1
ATOM 760 C CA . GLY A 1 150 ? 119.465 144.580 134.218 1.00 45.33 150 GLY A CA 1
ATOM 761 C C . GLY A 1 150 ? 119.628 143.482 135.248 1.00 52.26 150 GLY A C 1
ATOM 762 O O . GLY A 1 150 ? 120.750 143.177 135.662 1.00 55.45 150 GLY A O 1
ATOM 763 N N . GLY A 1 151 ? 118.520 142.876 135.667 1.00 64.15 151 GLY A N 1
ATOM 764 C CA . GLY A 1 151 ? 118.582 141.752 136.579 1.00 64.85 151 GLY A CA 1
ATOM 765 C C . GLY A 1 151 ? 119.071 142.062 137.975 1.00 67.83 151 GLY A C 1
ATOM 766 O O . GLY A 1 151 ? 119.809 141.256 138.549 1.00 70.68 151 GLY A O 1
ATOM 767 N N . CYS A 1 152 ? 118.688 143.213 138.535 1.00 79.66 152 CYS A N 1
ATOM 768 C CA . CYS A 1 152 ? 118.976 143.577 139.922 1.00 82.66 152 CYS A CA 1
ATOM 769 C C . CYS A 1 152 ? 120.462 143.768 140.202 1.00 89.08 152 CYS A C 1
ATOM 770 O O . CYS A 1 152 ? 121.320 143.323 139.433 1.00 89.83 152 CYS A O 1
ATOM 773 N N . SER A 1 153 ? 120.770 144.450 141.302 1.00 105.89 153 SER A N 1
ATOM 774 C CA . SER A 1 153 ? 122.146 144.595 141.744 1.00 104.36 153 SER A CA 1
ATOM 775 C C . SER A 1 153 ? 122.556 143.403 142.604 1.00 104.05 153 SER A C 1
ATOM 776 O O . SER A 1 153 ? 121.737 142.562 142.984 1.00 104.78 153 SER A O 1
ATOM 779 N N . ALA A 1 154 ? 123.851 143.338 142.906 1.00 103.22 154 ALA A N 1
ATOM 780 C CA . ALA A 1 154 ? 124.374 142.249 143.719 1.00 101.01 154 ALA A CA 1
ATOM 781 C C . ALA A 1 154 ? 123.745 142.263 145.106 1.00 101.51 154 ALA A C 1
ATOM 782 O O . ALA A 1 154 ? 123.465 143.324 145.671 1.00 103.05 154 ALA A O 1
ATOM 784 N N . ASP A 1 155 ? 123.516 141.066 145.649 1.00 88.97 155 ASP A N 1
ATOM 785 C CA . ASP A 1 155 ? 122.872 140.940 146.953 1.00 89.71 155 ASP A CA 1
ATOM 786 C C . ASP A 1 155 ? 123.739 141.517 148.065 1.00 90.60 155 ASP A C 1
ATOM 787 O O . ASP A 1 155 ? 123.231 142.152 149.003 1.00 86.09 155 ASP A O 1
ATOM 792 N N . ILE A 1 156 ? 125.053 141.298 147.981 1.00 92.37 156 ILE A N 1
ATOM 793 C CA . ILE A 1 156 ? 125.951 141.725 149.046 1.00 90.79 156 ILE A CA 1
ATOM 794 C C . ILE A 1 156 ? 125.946 143.239 149.188 1.00 90.28 156 ILE A C 1
ATOM 795 O O . ILE A 1 156 ? 126.141 143.763 150.288 1.00 93.15 156 ILE A O 1
ATOM 800 N N . ARG A 1 157 ? 125.709 143.971 148.097 1.00 89.41 157 ARG A N 1
ATOM 801 C CA . ARG A 1 157 ? 125.652 145.424 148.208 1.00 90.25 157 ARG A CA 1
ATOM 802 C C . ARG A 1 157 ? 124.484 145.873 149.077 1.00 90.08 157 ARG A C 1
ATOM 803 O O . ARG A 1 157 ? 124.665 146.707 149.973 1.00 86.96 157 ARG A O 1
ATOM 811 N N . TYR A 1 158 ? 123.291 145.316 148.846 1.00 98.17 158 TYR A N 1
ATOM 812 C CA . TYR A 1 158 ? 122.147 145.618 149.700 1.00 99.21 158 TYR A CA 1
ATOM 813 C C . TYR A 1 158 ? 122.416 145.202 151.138 1.00 98.79 158 TYR A C 1
ATOM 814 O O . TYR A 1 158 ? 122.113 145.948 152.081 1.00 96.86 158 TYR A O 1
ATOM 823 N N . GLY A 1 159 ? 122.976 144.004 151.326 1.00 89.16 159 GLY A N 1
ATOM 824 C CA . GLY A 1 159 ? 123.245 143.540 152.678 1.00 84.93 159 GLY A CA 1
ATOM 825 C C . GLY A 1 159 ? 124.180 144.465 153.432 1.00 85.47 159 GLY A C 1
ATOM 826 O O . GLY A 1 159 ? 123.896 144.871 154.563 1.00 85.46 159 GLY A O 1
ATOM 827 N N . ILE A 1 160 ? 125.295 144.837 152.799 1.00 78.45 160 ILE A N 1
ATOM 828 C CA . ILE A 1 160 ? 126.275 145.704 153.443 1.00 75.56 160 ILE A CA 1
ATOM 829 C C . ILE A 1 160 ? 125.679 147.077 153.711 1.00 78.18 160 ILE A C 1
ATOM 830 O O . ILE A 1 160 ? 125.883 147.654 154.784 1.00 76.35 160 ILE A O 1
ATOM 835 N N . GLY A 1 161 ? 124.934 147.626 152.748 1.00 84.95 161 GLY A N 1
ATOM 836 C CA . GLY A 1 161 ? 124.355 148.944 152.952 1.00 83.93 161 GLY A CA 1
ATOM 837 C C . GLY A 1 161 ? 123.384 148.981 154.115 1.00 83.27 161 GLY A C 1
ATOM 838 O O . GLY A 1 161 ? 123.461 149.861 154.980 1.00 82.02 161 GLY A O 1
ATOM 839 N N . PHE A 1 162 ? 122.464 148.014 154.163 1.00 88.73 162 PHE A N 1
ATOM 840 C CA . PHE A 1 162 ? 121.486 148.002 155.246 1.00 90.56 162 PHE A CA 1
ATOM 841 C C . PHE A 1 162 ? 122.154 147.729 156.588 1.00 94.79 162 PHE A C 1
ATOM 842 O O . PHE A 1 162 ? 121.809 148.358 157.598 1.00 93.13 162 PHE A O 1
ATOM 850 N N . ALA A 1 163 ? 123.121 146.807 156.619 1.00 84.95 163 ALA A N 1
ATOM 851 C CA . ALA A 1 163 ? 123.832 146.531 157.860 1.00 76.66 163 ALA A CA 1
ATOM 852 C C . ALA A 1 163 ? 124.572 147.765 158.351 1.00 76.73 163 ALA A C 1
ATOM 853 O O . ALA A 1 163 ? 124.595 148.049 159.551 1.00 80.29 163 ALA A O 1
ATOM 855 N N . LYS A 1 164 ? 125.191 148.510 157.435 1.00 79.35 164 LYS A N 1
ATOM 856 C CA . LYS A 1 164 ? 125.877 149.737 157.818 1.00 81.18 164 LYS A CA 1
ATOM 857 C C . LYS A 1 164 ? 124.903 150.742 158.414 1.00 81.77 164 LYS A C 1
ATOM 858 O O . LYS A 1 164 ? 125.097 151.222 159.539 1.00 84.69 164 LYS A O 1
ATOM 864 N N . VAL A 1 165 ? 123.821 151.040 157.688 1.00 91.78 165 VAL A N 1
ATOM 865 C CA . VAL A 1 165 ? 122.895 152.071 158.152 1.00 93.70 165 VAL A CA 1
ATOM 866 C C . VAL A 1 165 ? 122.235 151.669 159.464 1.00 93.51 165 VAL A C 1
ATOM 867 O O . VAL A 1 165 ? 121.831 152.535 160.249 1.00 92.38 165 VAL A O 1
ATOM 871 N N . PHE A 1 166 ? 122.114 150.368 159.734 1.00 94.34 166 PHE A N 1
ATOM 872 C CA . PHE A 1 166 ? 121.542 149.962 161.014 1.00 93.56 166 PHE A CA 1
ATOM 873 C C . PHE A 1 166 ? 122.577 150.014 162.133 1.00 94.58 166 PHE A C 1
ATOM 874 O O . PHE A 1 166 ? 122.373 150.684 163.151 1.00 93.51 166 PHE A O 1
ATOM 882 N N . VAL A 1 167 ? 123.694 149.304 161.961 1.00 92.12 167 VAL A N 1
ATOM 883 C CA . VAL A 1 167 ? 124.652 149.121 163.046 1.00 87.32 167 VAL A CA 1
ATOM 884 C C . VAL A 1 167 ? 125.322 150.440 163.412 1.00 87.16 167 VAL A C 1
ATOM 885 O O . VAL A 1 167 ? 125.439 150.780 164.595 1.00 88.90 167 VAL A O 1
ATOM 889 N N . ASP A 1 168 ? 125.783 151.203 162.413 1.00 91.64 168 ASP A N 1
ATOM 890 C CA . ASP A 1 168 ? 126.531 152.414 162.728 1.00 93.05 168 ASP A CA 1
ATOM 891 C C . ASP A 1 168 ? 125.671 153.472 163.408 1.00 95.91 168 ASP A C 1
ATOM 892 O O . ASP A 1 168 ? 126.219 154.400 164.012 1.00 93.74 168 ASP A O 1
ATOM 897 N N . ALA A 1 169 ? 124.345 153.355 163.328 1.00 101.46 169 ALA A N 1
ATOM 898 C CA . ALA A 1 169 ? 123.464 154.268 164.045 1.00 101.51 169 ALA A CA 1
ATOM 899 C C . ALA A 1 169 ? 123.484 154.045 165.551 1.00 99.35 169 ALA A C 1
ATOM 900 O O . ALA A 1 169 ? 122.988 154.900 166.293 1.00 100.25 169 ALA A O 1
ATOM 902 N N . ARG A 1 170 ? 124.038 152.924 166.018 1.00 103.53 170 ARG A N 1
ATOM 903 C CA . ARG A 1 170 ? 124.094 152.646 167.447 1.00 105.21 170 ARG A CA 1
ATOM 904 C C . ARG A 1 170 ? 125.070 153.560 168.175 1.00 105.83 170 ARG A C 1
ATOM 905 O O . ARG A 1 170 ? 124.885 153.821 169.369 1.00 106.03 170 ARG A O 1
ATOM 913 N N . GLU A 1 171 ? 126.091 154.064 167.482 1.00 104.35 171 GLU A N 1
ATOM 914 C CA . GLU A 1 171 ? 127.091 154.941 168.090 1.00 106.46 171 GLU A CA 1
ATOM 915 C C . GLU A 1 171 ? 126.521 156.357 168.184 1.00 106.14 171 GLU A C 1
ATOM 916 O O . GLU A 1 171 ? 126.820 157.249 167.386 1.00 105.52 171 GLU A O 1
ATOM 922 N N . ILE A 1 172 ? 125.667 156.550 169.191 1.00 115.73 172 ILE A N 1
ATOM 923 C CA . ILE A 1 172 ? 124.977 157.828 169.356 1.00 116.28 172 ILE A CA 1
ATOM 924 C C . ILE A 1 172 ? 125.958 158.914 169.779 1.00 118.73 172 ILE A C 1
ATOM 925 O O . ILE A 1 172 ? 126.179 159.896 169.060 1.00 119.57 172 ILE A O 1
ATOM 930 N N . LYS A 1 173 ? 126.563 158.749 170.953 1.00 117.96 173 LYS A N 1
ATOM 931 C CA . LYS A 1 173 ? 127.435 159.777 171.506 1.00 117.04 173 LYS A CA 1
ATOM 932 C C . LYS A 1 173 ? 128.737 159.852 170.719 1.00 115.73 173 LYS A C 1
ATOM 933 O O . LYS A 1 173 ? 129.298 158.824 170.331 1.00 116.38 173 LYS A O 1
ATOM 939 N N . GLN A 1 174 ? 129.212 161.070 170.474 1.00 113.37 174 GLN A N 1
ATOM 940 C CA . GLN A 1 174 ? 130.486 161.269 169.794 1.00 115.35 174 GLN A CA 1
ATOM 941 C C . GLN A 1 174 ? 131.611 161.225 170.822 1.00 115.94 174 GLN A C 1
ATOM 942 O O . GLN A 1 174 ? 131.592 161.974 171.805 1.00 114.15 174 GLN A O 1
ATOM 948 N N . ASN A 1 175 ? 132.588 160.352 170.592 1.00 103.72 175 ASN A N 1
ATOM 949 C CA . ASN A 1 175 ? 133.713 160.182 171.502 1.00 100.39 175 ASN A CA 1
ATOM 950 C C . ASN A 1 175 ? 134.776 159.363 170.784 1.00 99.80 175 ASN A C 1
ATOM 951 O O . ASN A 1 175 ? 134.529 158.787 169.722 1.00 96.72 175 ASN A O 1
ATOM 956 N N . ALA A 1 176 ? 135.974 159.331 171.373 1.00 97.60 176 ALA A N 1
ATOM 957 C CA . ALA A 1 176 ? 137.028 158.465 170.856 1.00 99.65 176 ALA A CA 1
ATOM 958 C C . ALA A 1 176 ? 136.568 157.014 170.815 1.00 98.68 176 ALA A C 1
ATOM 959 O O . ALA A 1 176 ? 136.899 156.270 169.883 1.00 96.58 176 ALA A O 1
ATOM 961 N N . ARG A 1 177 ? 135.796 156.597 171.821 1.00 89.58 177 ARG A N 1
ATOM 962 C CA . ARG A 1 177 ? 135.220 155.258 171.806 1.00 84.62 177 ARG A CA 1
ATOM 963 C C . ARG A 1 177 ? 134.296 155.074 170.611 1.00 82.83 177 ARG A C 1
ATOM 964 O O . ARG A 1 177 ? 134.298 154.016 169.974 1.00 84.96 177 ARG A O 1
ATOM 972 N N . THR A 1 178 ? 133.494 156.090 170.293 1.00 89.30 178 THR A N 1
ATOM 973 C CA . THR A 1 178 ? 132.609 155.992 169.136 1.00 95.19 178 THR A CA 1
ATOM 974 C C . THR A 1 178 ? 133.409 155.872 167.846 1.00 95.11 178 THR A C 1
ATOM 975 O O . THR A 1 178 ? 133.042 155.103 166.949 1.00 95.13 178 THR A O 1
ATOM 979 N N . LEU A 1 179 ? 134.514 156.612 167.742 1.00 95.08 179 LEU A N 1
ATOM 980 C CA . LEU A 1 179 ? 135.390 156.469 166.585 1.00 95.72 179 LEU A CA 1
ATOM 981 C C . LEU A 1 179 ? 135.945 155.054 166.493 1.00 96.14 179 LEU A C 1
ATOM 982 O O . LEU A 1 179 ? 136.007 154.472 165.404 1.00 94.52 179 LEU A O 1
ATOM 987 N N . MET A 1 180 ? 136.350 154.484 167.631 1.00 84.35 180 MET A N 1
ATOM 988 C CA . MET A 1 180 ? 136.889 153.127 167.635 1.00 78.32 180 MET A CA 1
ATOM 989 C C . MET A 1 180 ? 135.845 152.116 167.177 1.00 78.52 180 MET A C 1
ATOM 990 O O . MET A 1 180 ? 136.138 151.225 166.372 1.00 82.73 180 MET A O 1
ATOM 995 N N . ASN A 1 181 ? 134.618 152.234 167.689 1.00 68.29 181 ASN A N 1
ATOM 996 C CA . ASN A 1 181 ? 133.560 151.307 167.294 1.00 69.22 181 ASN A CA 1
ATOM 997 C C . ASN A 1 181 ? 133.202 151.454 165.821 1.00 74.83 181 ASN A C 1
ATOM 998 O O . ASN A 1 181 ? 132.949 150.457 165.136 1.00 73.79 181 ASN A O 1
ATOM 1003 N N . LEU A 1 182 ? 133.156 152.687 165.312 1.00 82.39 182 LEU A N 1
ATOM 1004 C CA . LEU A 1 182 ? 132.880 152.865 163.889 1.00 80.08 182 LEU A CA 1
ATOM 1005 C C . LEU A 1 182 ? 133.990 152.265 163.036 1.00 80.24 182 LEU A C 1
ATOM 1006 O O . LEU A 1 182 ? 133.720 151.605 162.022 1.00 82.97 182 LEU A O 1
ATOM 1011 N N . HIS A 1 183 ? 135.246 152.468 163.442 1.00 70.89 183 HIS A N 1
ATOM 1012 C CA . HIS A 1 183 ? 136.367 151.881 162.719 1.00 68.70 183 HIS A CA 1
ATOM 1013 C C . HIS A 1 183 ? 136.281 150.361 162.721 1.00 71.31 183 HIS A C 1
ATOM 1014 O O . HIS A 1 183 ? 136.512 149.716 161.695 1.00 72.04 183 HIS A O 1
ATOM 1021 N N . ASN A 1 184 ? 135.942 149.773 163.869 1.00 63.24 184 ASN A N 1
ATOM 1022 C CA . ASN A 1 184 ? 135.865 148.319 163.959 1.00 55.30 184 ASN A CA 1
ATOM 1023 C C . ASN A 1 184 ? 134.698 147.769 163.148 1.00 62.88 184 ASN A C 1
ATOM 1024 O O . ASN A 1 184 ? 134.820 146.712 162.520 1.00 69.15 184 ASN A O 1
ATOM 1029 N N . ASN A 1 185 ? 133.557 148.461 163.156 1.00 62.15 185 ASN A N 1
ATOM 1030 C CA . ASN A 1 185 ? 132.420 148.028 162.351 1.00 56.76 185 ASN A CA 1
ATOM 1031 C C . ASN A 1 185 ? 132.767 148.047 160.869 1.00 63.46 185 ASN A C 1
ATOM 1032 O O . ASN A 1 185 ? 132.474 147.094 160.131 1.00 64.02 185 ASN A O 1
ATOM 1037 N N . GLU A 1 186 ? 133.403 149.130 160.414 1.00 66.75 186 GLU A N 1
ATOM 1038 C CA . GLU A 1 186 ? 133.800 149.202 159.014 1.00 61.61 186 GLU A CA 1
ATOM 1039 C C . GLU A 1 186 ? 134.859 148.157 158.689 1.00 69.20 186 GLU A C 1
ATOM 1040 O O . GLU A 1 186 ? 134.865 147.600 157.588 1.00 70.07 186 GLU A O 1
ATOM 1046 N N . ALA A 1 187 ? 135.755 147.868 159.635 1.00 68.54 187 ALA A N 1
ATOM 1047 C CA . ALA A 1 187 ? 136.741 146.815 159.423 1.00 65.86 187 ALA A CA 1
ATOM 1048 C C . ALA A 1 187 ? 136.071 145.457 159.273 1.00 63.92 187 ALA A C 1
ATOM 1049 O O . ALA A 1 187 ? 136.464 144.654 158.421 1.00 67.26 187 ALA A O 1
ATOM 1051 N N . GLY A 1 188 ? 135.055 145.183 160.090 1.00 50.45 188 GLY A N 1
ATOM 1052 C CA . GLY A 1 188 ? 134.344 143.921 159.971 1.00 47.92 188 GLY A CA 1
ATOM 1053 C C . GLY A 1 188 ? 133.625 143.788 158.644 1.00 52.47 188 GLY A C 1
ATOM 1054 O O . GLY A 1 188 ? 133.677 142.739 157.994 1.00 55.56 188 GLY A O 1
ATOM 1055 N N . ARG A 1 189 ? 132.950 144.857 158.216 1.00 59.37 189 ARG A N 1
ATOM 1056 C CA . ARG A 1 189 ? 132.256 144.808 156.930 1.00 59.72 189 ARG A CA 1
ATOM 1057 C C . ARG A 1 189 ? 133.240 144.692 155.769 1.00 62.36 189 ARG A C 1
ATOM 1058 O O . ARG A 1 189 ? 132.979 143.976 154.794 1.00 64.97 189 ARG A O 1
ATOM 1066 N N . LYS A 1 190 ? 134.383 145.376 155.858 1.00 63.99 190 LYS A N 1
ATOM 1067 C CA . LYS A 1 190 ? 135.398 145.267 154.817 1.00 60.42 190 LYS A CA 1
ATOM 1068 C C . LYS A 1 190 ? 135.987 143.864 154.762 1.00 66.20 190 LYS A C 1
ATOM 1069 O O . LYS A 1 190 ? 136.257 143.340 153.677 1.00 69.53 190 LYS A O 1
ATOM 1075 N N . ILE A 1 191 ? 136.210 143.245 155.924 1.00 59.01 191 ILE A N 1
ATOM 1076 C CA . ILE A 1 191 ? 136.717 141.876 155.955 1.00 53.29 191 ILE A CA 1
ATOM 1077 C C . ILE A 1 191 ? 135.696 140.920 155.358 1.00 53.83 191 ILE A C 1
ATOM 1078 O O . ILE A 1 191 ? 136.052 139.968 154.652 1.00 60.91 191 ILE A O 1
ATOM 1083 N N . LEU A 1 192 ? 134.410 141.155 155.624 1.00 51.99 192 LEU A N 1
ATOM 1084 C CA . LEU A 1 192 ? 133.375 140.349 154.985 1.00 52.08 192 LEU A CA 1
ATOM 1085 C C . LEU A 1 192 ? 133.415 140.510 153.471 1.00 60.95 192 LEU A C 1
ATOM 1086 O O . LEU A 1 192 ? 133.282 139.534 152.725 1.00 69.06 192 LEU A O 1
ATOM 1091 N N . GLU A 1 193 ? 133.594 141.745 152.997 1.00 70.41 193 GLU A N 1
ATOM 1092 C CA . GLU A 1 193 ? 133.657 141.982 151.557 1.00 65.66 193 GLU A CA 1
ATOM 1093 C C . GLU A 1 193 ? 134.869 141.301 150.931 1.00 65.38 193 GLU A C 1
ATOM 1094 O O . GLU A 1 193 ? 134.774 140.735 149.836 1.00 66.69 193 GLU A O 1
ATOM 1100 N N . GLU A 1 194 ? 136.019 141.350 151.608 1.00 62.33 194 GLU A N 1
ATOM 1101 C CA . GLU A 1 194 ? 137.242 140.789 151.042 1.00 63.57 194 GLU A CA 1
ATOM 1102 C C . GLU A 1 194 ? 137.176 139.273 150.923 1.00 67.79 194 GLU A C 1
ATOM 1103 O O . GLU A 1 194 ? 137.840 138.692 150.058 1.00 72.95 194 GLU A O 1
ATOM 1109 N N . ASN A 1 195 ? 136.394 138.617 151.774 1.00 61.03 195 ASN A N 1
ATOM 1110 C CA . ASN A 1 195 ? 136.349 137.163 151.820 1.00 59.38 195 ASN A CA 1
ATOM 1111 C C . ASN A 1 195 ? 135.246 136.562 150.962 1.00 64.12 195 ASN A C 1
ATOM 1112 O O . ASN A 1 195 ? 135.043 135.345 151.013 1.00 68.02 195 ASN A O 1
ATOM 1117 N N . MET A 1 196 ? 134.524 137.370 150.190 1.00 63.52 196 MET A N 1
ATOM 1118 C CA . MET A 1 196 ? 133.523 136.821 149.285 1.00 59.19 196 MET A CA 1
ATOM 1119 C C . MET A 1 196 ? 134.192 135.954 148.231 1.00 63.06 196 MET A C 1
ATOM 1120 O O . MET A 1 196 ? 135.127 136.390 147.554 1.00 70.34 196 MET A O 1
ATOM 1125 N N . LYS A 1 197 ? 133.700 134.727 148.091 1.00 59.58 197 LYS A N 1
ATOM 1126 C CA . LYS A 1 197 ? 134.283 133.744 147.185 1.00 61.26 197 LYS A CA 1
ATOM 1127 C C . LYS A 1 197 ? 133.793 134.015 145.769 1.00 63.83 197 LYS A C 1
ATOM 1128 O O . LYS A 1 197 ? 132.606 133.850 145.474 1.00 71.11 197 LYS A O 1
ATOM 1134 N N . LEU A 1 198 ? 134.702 134.429 144.891 1.00 60.72 198 LEU A N 1
ATOM 1135 C CA . LEU A 1 198 ? 134.355 134.685 143.500 1.00 62.61 198 LEU A CA 1
ATOM 1136 C C . LEU A 1 198 ? 134.351 133.388 142.702 1.00 65.70 198 LEU A C 1
ATOM 1137 O O . LEU A 1 198 ? 135.221 132.531 142.876 1.00 72.41 198 LEU A O 1
ATOM 1142 N N . GLU A 1 199 ? 133.362 133.250 141.823 1.00 57.56 199 GLU A N 1
ATOM 1143 C CA . GLU A 1 199 ? 133.259 132.097 140.944 1.00 55.59 199 GLU A CA 1
ATOM 1144 C C . GLU A 1 199 ? 132.863 132.572 139.556 1.00 59.58 199 GLU A C 1
ATOM 1145 O O . GLU A 1 199 ? 132.256 133.631 139.394 1.00 64.58 199 GLU A O 1
ATOM 1151 N N . CYS A 1 200 ? 133.220 131.775 138.550 1.00 56.36 200 CYS A N 1
ATOM 1152 C CA . CYS A 1 200 ? 132.881 132.072 137.166 1.00 52.23 200 CYS A CA 1
ATOM 1153 C C . CYS A 1 200 ? 132.586 130.775 136.430 1.00 54.29 200 CYS A C 1
ATOM 1154 O O . CYS A 1 200 ? 133.100 129.712 136.786 1.00 62.94 200 CYS A O 1
ATOM 1157 N N . LYS A 1 201 ? 131.749 130.871 135.400 1.00 48.44 201 LYS A N 1
ATOM 1158 C CA . LYS A 1 201 ? 131.415 129.736 134.550 1.00 46.82 201 LYS A CA 1
ATOM 1159 C C . LYS A 1 201 ? 131.384 130.177 133.097 1.00 53.88 201 LYS A C 1
ATOM 1160 O O . LYS A 1 201 ? 130.737 131.173 132.763 1.00 64.78 201 LYS A O 1
ATOM 1166 N N . CYS A 1 202 ? 132.068 129.427 132.239 1.00 50.65 202 CYS A N 1
ATOM 1167 C CA . CYS A 1 202 ? 132.086 129.720 130.815 1.00 41.44 202 CYS A CA 1
ATOM 1168 C C . CYS A 1 202 ? 130.985 128.949 130.100 1.00 43.42 202 CYS A C 1
ATOM 1169 O O . CYS A 1 202 ? 130.900 127.723 130.198 1.00 61.66 202 CYS A O 1
ATOM 1172 N N . HIS A 1 203 ? 130.135 129.681 129.381 1.00 36.16 203 HIS A N 1
ATOM 1173 C CA . HIS A 1 203 ? 129.015 129.083 128.663 1.00 38.72 203 HIS A CA 1
ATOM 1174 C C . HIS A 1 203 ? 128.864 129.686 127.270 1.00 40.70 203 HIS A C 1
ATOM 1175 O O . HIS A 1 203 ? 127.761 130.071 126.871 1.00 45.79 203 HIS A O 1
ATOM 1182 N N . GLY A 1 204 ? 129.959 129.759 126.519 1.00 40.27 204 GLY A N 1
ATOM 1183 C CA . GLY A 1 204 ? 129.958 130.453 125.246 1.00 38.94 204 GLY A CA 1
ATOM 1184 C C . GLY A 1 204 ? 129.446 129.619 124.090 1.00 44.25 204 GLY A C 1
ATOM 1185 O O . GLY A 1 204 ? 128.325 129.106 124.154 1.00 44.50 204 GLY A O 1
ATOM 1186 N N . VAL A 1 205 ? 130.241 129.475 123.029 1.00 45.15 205 VAL A N 1
ATOM 1187 C CA . VAL A 1 205 ? 129.750 128.880 121.791 1.00 39.53 205 VAL A CA 1
ATOM 1188 C C . VAL A 1 205 ? 129.473 127.396 121.984 1.00 45.90 205 VAL A C 1
ATOM 1189 O O . VAL A 1 205 ? 128.320 126.961 121.929 1.00 54.03 205 VAL A O 1
ATOM 1193 N N . SER A 1 206 ? 130.511 126.610 122.243 1.00 41.58 206 SER A N 1
ATOM 1194 C CA . SER A 1 206 ? 130.310 125.185 122.476 1.00 42.15 206 SER A CA 1
ATOM 1195 C C . SER A 1 206 ? 130.448 124.888 123.960 1.00 47.22 206 SER A C 1
ATOM 1196 O O . SER A 1 206 ? 130.675 123.742 124.358 1.00 55.24 206 SER A O 1
ATOM 1199 N N . GLY A 1 207 ? 130.297 125.918 124.782 1.00 42.41 207 GLY A N 1
ATOM 1200 C CA . GLY A 1 207 ? 130.681 125.858 126.171 1.00 36.24 207 GLY A CA 1
ATOM 1201 C C . GLY A 1 207 ? 132.020 126.490 126.458 1.00 45.11 207 GLY A C 1
ATOM 1202 O O . GLY A 1 207 ? 132.507 126.382 127.588 1.00 57.05 207 GLY A O 1
ATOM 1203 N N . SER A 1 208 ? 132.628 127.141 125.471 1.00 42.01 208 SER A N 1
ATOM 1204 C CA . SER A 1 208 ? 133.916 127.783 125.649 1.00 38.74 208 SER A CA 1
ATOM 1205 C C . SER A 1 208 ? 133.751 129.105 126.390 1.00 37.51 208 SER A C 1
ATOM 1206 O O . SER A 1 208 ? 132.642 129.538 126.712 1.00 48.37 208 SER A O 1
ATOM 1209 N N . CYS A 1 209 ? 134.879 129.751 126.660 1.00 51.93 209 CYS A N 1
ATOM 1210 C CA . CYS A 1 209 ? 134.887 130.996 127.414 1.00 50.76 209 CYS A CA 1
ATOM 1211 C C . CYS A 1 209 ? 134.637 132.220 126.548 1.00 56.77 209 CYS A C 1
ATOM 1212 O O . CYS A 1 209 ? 134.996 133.329 126.957 1.00 61.71 209 CYS A O 1
ATOM 1215 N N . THR A 1 210 ? 134.044 132.047 125.365 1.00 49.11 210 THR A N 1
ATOM 1216 C CA . THR A 1 210 ? 133.584 133.194 124.591 1.00 38.54 210 THR A CA 1
ATOM 1217 C C . THR A 1 210 ? 132.593 134.038 125.379 1.00 49.84 210 THR A C 1
ATOM 1218 O O . THR A 1 210 ? 132.562 135.262 125.213 1.00 58.23 210 THR A O 1
ATOM 1222 N N . THR A 1 211 ? 131.798 133.410 126.242 1.00 52.75 211 THR A N 1
ATOM 1223 C CA . THR A 1 211 ? 130.904 134.103 127.156 1.00 48.50 211 THR A CA 1
ATOM 1224 C C . THR A 1 211 ? 131.007 133.435 128.516 1.00 48.29 211 THR A C 1
ATOM 1225 O O . THR A 1 211 ? 131.003 132.205 128.607 1.00 58.61 211 THR A O 1
ATOM 1229 N N . LYS A 1 212 ? 131.105 134.241 129.569 1.00 48.04 212 LYS A N 1
ATOM 1230 C CA . LYS A 1 212 ? 131.164 133.695 130.914 1.00 48.99 212 LYS A CA 1
ATOM 1231 C C . LYS A 1 212 ? 130.489 134.658 131.877 1.00 51.57 212 LYS A C 1
ATOM 1232 O O . LYS A 1 212 ? 130.402 135.862 131.627 1.00 60.38 212 LYS A O 1
ATOM 1238 N N . THR A 1 213 ? 130.004 134.104 132.984 1.00 47.06 213 THR A N 1
ATOM 1239 C CA . THR A 1 213 ? 129.313 134.863 134.014 1.00 44.93 213 THR A CA 1
ATOM 1240 C C . THR A 1 213 ? 129.973 134.608 135.358 1.00 51.65 213 THR A C 1
ATOM 1241 O O . THR A 1 213 ? 130.306 133.467 135.688 1.00 58.29 213 THR A O 1
ATOM 1245 N N . CYS A 1 214 ? 130.159 135.672 136.133 1.00 51.71 214 CYS A N 1
ATOM 1246 C CA . CYS A 1 214 ? 130.808 135.587 137.430 1.00 49.80 214 CYS A CA 1
ATOM 1247 C C . CYS A 1 214 ? 129.889 136.116 138.522 1.00 59.33 214 CYS A C 1
ATOM 1248 O O . CYS A 1 214 ? 129.104 137.043 138.304 1.00 64.22 214 CYS A O 1
ATOM 1251 N N . TRP A 1 215 ? 129.998 135.513 139.704 1.00 47.22 215 TRP A N 1
ATOM 1252 C CA . TRP A 1 215 ? 129.200 135.891 140.859 1.00 44.77 215 TRP A CA 1
ATOM 1253 C C . TRP A 1 215 ? 130.040 135.727 142.115 1.00 49.99 215 TRP A C 1
ATOM 1254 O O . TRP A 1 215 ? 131.024 134.983 142.126 1.00 55.09 215 TRP A O 1
ATOM 1265 N N . THR A 1 216 ? 129.646 136.428 143.172 1.00 56.97 216 THR A N 1
ATOM 1266 C CA . THR A 1 216 ? 130.293 136.329 144.473 1.00 50.66 216 THR A CA 1
ATOM 1267 C C . THR A 1 216 ? 129.331 135.689 145.462 1.00 50.90 216 THR A C 1
ATOM 1268 O O . THR A 1 216 ? 128.163 136.083 145.539 1.00 60.96 216 THR A O 1
ATOM 1272 N N . THR A 1 217 ? 129.821 134.711 146.215 1.00 60.36 217 THR A N 1
ATOM 1273 C CA . THR A 1 217 ? 129.025 134.021 147.217 1.00 66.76 217 THR A CA 1
ATOM 1274 C C . THR A 1 217 ? 129.609 134.253 148.605 1.00 65.36 217 THR A C 1
ATOM 1275 O O . THR A 1 217 ? 130.816 134.452 148.766 1.00 67.61 217 THR A O 1
ATOM 1279 N N . LEU A 1 218 ? 128.732 134.244 149.604 1.00 56.44 218 LEU A N 1
ATOM 1280 C CA . LEU A 1 218 ? 129.140 134.575 150.960 1.00 59.15 218 LEU A CA 1
ATOM 1281 C C . LEU A 1 218 ? 130.072 133.502 151.516 1.00 64.84 218 LEU A C 1
ATOM 1282 O O . LEU A 1 218 ? 129.911 132.316 151.206 1.00 62.49 218 LEU A O 1
ATOM 1287 N N . PRO A 1 219 ? 131.054 133.877 152.334 1.00 57.92 219 PRO A N 1
ATOM 1288 C CA . PRO A 1 219 ? 131.822 132.867 153.064 1.00 51.17 219 PRO A CA 1
ATOM 1289 C C . PRO A 1 219 ? 131.070 132.428 154.308 1.00 53.28 219 PRO A C 1
ATOM 1290 O O . PRO A 1 219 ? 130.436 133.238 154.986 1.00 59.89 219 PRO A O 1
ATOM 1294 N N . GLN A 1 220 ? 131.136 131.133 154.604 1.00 56.84 220 GLN A N 1
ATOM 1295 C CA . GLN A 1 220 ? 130.483 130.628 155.802 1.00 58.33 220 GLN A CA 1
ATOM 1296 C C . GLN A 1 220 ? 131.134 131.247 157.032 1.00 57.45 220 GLN A C 1
ATOM 1297 O O . GLN A 1 220 ? 132.349 131.461 157.072 1.00 62.59 220 GLN A O 1
ATOM 1303 N N . PHE A 1 221 ? 130.310 131.557 158.035 1.00 42.20 221 PHE A N 1
ATOM 1304 C CA . PHE A 1 221 ? 130.718 132.523 159.048 1.00 42.03 221 PHE A CA 1
ATOM 1305 C C . PHE A 1 221 ? 131.822 131.999 159.958 1.00 49.30 221 PHE A C 1
ATOM 1306 O O . PHE A 1 221 ? 132.455 132.789 160.662 1.00 58.22 221 PHE A O 1
ATOM 1314 N N . ARG A 1 222 ? 132.069 130.689 159.979 1.00 45.93 222 ARG A N 1
ATOM 1315 C CA . ARG A 1 222 ? 133.180 130.187 160.780 1.00 42.06 222 ARG A CA 1
ATOM 1316 C C . ARG A 1 222 ? 134.523 130.582 160.175 1.00 49.94 222 ARG A C 1
ATOM 1317 O O . ARG A 1 222 ? 135.464 130.920 160.906 1.00 60.78 222 ARG A O 1
ATOM 1325 N N . GLU A 1 223 ? 134.626 130.563 158.845 1.00 51.85 223 GLU A N 1
ATOM 1326 C CA . GLU A 1 223 ? 135.835 131.043 158.183 1.00 52.96 223 GLU A CA 1
ATOM 1327 C C . GLU A 1 223 ? 136.078 132.516 158.481 1.00 56.07 223 GLU A C 1
ATOM 1328 O O . GLU A 1 223 ? 137.212 132.923 158.764 1.00 59.38 223 GLU A O 1
ATOM 1334 N N . LEU A 1 224 ? 135.024 133.331 158.425 1.00 51.30 224 LEU A N 1
ATOM 1335 C CA . LEU A 1 224 ? 135.162 134.743 158.755 1.00 46.85 224 LEU A CA 1
ATOM 1336 C C . LEU A 1 224 ? 135.498 134.942 160.224 1.00 43.56 224 LEU A C 1
ATOM 1337 O O . LEU A 1 224 ? 136.243 135.865 160.567 1.00 58.87 224 LEU A O 1
ATOM 1342 N N . GLY A 1 225 ? 134.960 134.098 161.101 1.00 30.02 225 GLY A N 1
ATOM 1343 C CA . GLY A 1 225 ? 135.338 134.170 162.501 1.00 36.67 225 GLY A CA 1
ATOM 1344 C C . GLY A 1 225 ? 136.813 133.897 162.707 1.00 46.95 225 GLY A C 1
ATOM 1345 O O . GLY A 1 225 ? 137.476 134.566 163.498 1.00 53.60 225 GLY A O 1
ATOM 1346 N N . TYR A 1 226 ? 137.352 132.913 161.985 1.00 55.33 226 TYR A N 1
ATOM 1347 C CA . TYR A 1 226 ? 138.782 132.632 162.090 1.00 48.34 226 TYR A CA 1
ATOM 1348 C C . TYR A 1 226 ? 139.617 133.770 161.511 1.00 52.56 226 TYR A C 1
ATOM 1349 O O . TYR A 1 226 ? 140.675 134.115 162.054 1.00 54.97 226 TYR A O 1
ATOM 1358 N N . VAL A 1 227 ? 139.156 134.369 160.411 1.00 53.42 227 VAL A N 1
ATOM 1359 C CA . VAL A 1 227 ? 139.864 135.509 159.826 1.00 44.65 227 VAL A CA 1
ATOM 1360 C C . VAL A 1 227 ? 139.904 136.673 160.810 1.00 47.24 227 VAL A C 1
ATOM 1361 O O . VAL A 1 227 ? 140.941 137.320 161.004 1.00 50.45 227 VAL A O 1
ATOM 1365 N N . LEU A 1 228 ? 138.771 136.955 161.453 1.00 48.17 228 LEU A N 1
ATOM 1366 C CA . LEU A 1 228 ? 138.730 138.042 162.422 1.00 44.53 228 LEU A CA 1
ATOM 1367 C C . LEU A 1 228 ? 139.494 137.694 163.692 1.00 44.99 228 LEU A C 1
ATOM 1368 O O . LEU A 1 228 ? 140.003 138.590 164.366 1.00 57.07 228 LEU A O 1
ATOM 1373 N N . LYS A 1 229 ? 139.596 136.409 164.031 1.00 50.12 229 LYS A N 1
ATOM 1374 C CA . LYS A 1 229 ? 140.485 136.000 165.114 1.00 49.11 229 LYS A CA 1
ATOM 1375 C C . LYS A 1 229 ? 141.935 136.312 164.775 1.00 53.78 229 LYS A C 1
ATOM 1376 O O . LYS A 1 229 ? 142.685 136.818 165.620 1.00 63.57 229 LYS A O 1
ATOM 1382 N N . ASP A 1 230 ? 142.343 136.024 163.537 1.00 63.29 230 ASP A N 1
ATOM 1383 C CA . ASP A 1 230 ? 143.692 136.374 163.102 1.00 63.82 230 ASP A CA 1
ATOM 1384 C C . ASP A 1 230 ? 143.909 137.882 163.148 1.00 67.00 230 ASP A C 1
ATOM 1385 O O . ASP A 1 230 ? 144.981 138.351 163.545 1.00 70.70 230 ASP A O 1
ATOM 1390 N N . LYS A 1 231 ? 142.902 138.656 162.737 1.00 61.36 231 LYS A N 1
ATOM 1391 C CA . LYS A 1 231 ? 142.992 140.112 162.851 1.00 56.35 231 LYS A CA 1
ATOM 1392 C C . LYS A 1 231 ? 143.122 140.548 164.306 1.00 54.86 231 LYS A C 1
ATOM 1393 O O . LYS A 1 231 ? 143.879 141.473 164.620 1.00 62.75 231 LYS A O 1
ATOM 1399 N N . TYR A 1 232 ? 142.378 139.900 165.204 1.00 51.21 232 TYR A N 1
ATOM 1400 C CA . TYR A 1 232 ? 142.453 140.220 166.626 1.00 48.59 232 TYR A CA 1
ATOM 1401 C C . TYR A 1 232 ? 143.842 139.940 167.179 1.00 57.70 232 TYR A C 1
ATOM 1402 O O . TYR A 1 232 ? 144.342 140.685 168.029 1.00 61.41 232 TYR A O 1
ATOM 1411 N N . ASN A 1 233 ? 144.478 138.864 166.712 1.00 65.50 233 ASN A N 1
ATOM 1412 C CA . ASN A 1 233 ? 145.816 138.525 167.179 1.00 59.06 233 ASN A CA 1
ATOM 1413 C C . ASN A 1 233 ? 146.848 139.586 166.828 1.00 63.37 233 ASN A C 1
ATOM 1414 O O . ASN A 1 233 ? 147.939 139.578 167.407 1.00 69.42 233 ASN A O 1
ATOM 1419 N N . GLU A 1 234 ? 146.532 140.495 165.901 1.00 72.45 234 GLU A N 1
ATOM 1420 C CA . GLU A 1 234 ? 147.482 141.517 165.478 1.00 74.24 234 GLU A CA 1
ATOM 1421 C C . GLU A 1 234 ? 146.864 142.913 165.446 1.00 74.79 234 GLU A C 1
ATOM 1422 O O . GLU A 1 234 ? 147.256 143.734 164.609 1.00 75.68 234 GLU A O 1
ATOM 1428 N N . ALA A 1 235 ? 145.918 143.206 166.335 1.00 71.55 235 ALA A N 1
ATOM 1429 C CA . ALA A 1 235 ? 145.301 144.525 166.361 1.00 70.41 235 ALA A CA 1
ATOM 1430 C C . ALA A 1 235 ? 146.314 145.580 166.789 1.00 77.37 235 ALA A C 1
ATOM 1431 O O . ALA A 1 235 ? 147.279 145.295 167.502 1.00 81.32 235 ALA A O 1
ATOM 1433 N N . VAL A 1 236 ? 146.085 146.813 166.347 1.00 73.34 236 VAL A N 1
ATOM 1434 C CA . VAL A 1 236 ? 147.016 147.915 166.564 1.00 71.12 236 VAL A CA 1
ATOM 1435 C C . VAL A 1 236 ? 146.450 148.865 167.610 1.00 70.23 236 VAL A C 1
ATOM 1436 O O . VAL A 1 236 ? 145.234 149.074 167.691 1.00 74.16 236 VAL A O 1
ATOM 1440 N N . HIS A 1 237 ? 147.335 149.413 168.438 1.00 82.98 237 HIS A N 1
ATOM 1441 C CA . HIS A 1 237 ? 146.929 150.406 169.423 1.00 82.00 237 HIS A CA 1
ATOM 1442 C C . HIS A 1 237 ? 146.838 151.775 168.761 1.00 81.56 237 HIS A C 1
ATOM 1443 O O . HIS A 1 237 ? 147.757 152.195 168.052 1.00 90.78 237 HIS A O 1
ATOM 1450 N N . VAL A 1 238 ? 145.724 152.471 168.988 1.00 79.94 238 VAL A N 1
ATOM 1451 C CA . VAL A 1 238 ? 145.473 153.766 168.373 1.00 84.52 238 VAL A CA 1
ATOM 1452 C C . VAL A 1 238 ? 145.104 154.780 169.446 1.00 89.92 238 VAL A C 1
ATOM 1453 O O . VAL A 1 238 ? 144.738 154.432 170.570 1.00 91.69 238 VAL A O 1
ATOM 1457 N N . GLU A 1 239 ? 145.212 156.056 169.076 1.00 110.65 239 GLU A N 1
ATOM 1458 C CA . GLU A 1 239 ? 144.970 157.172 169.969 1.00 109.95 239 GLU A CA 1
ATOM 1459 C C . GLU A 1 239 ? 144.237 158.277 169.221 1.00 112.84 239 GLU A C 1
ATOM 1460 O O . GLU A 1 239 ? 144.613 158.616 168.089 1.00 112.87 239 GLU A O 1
ATOM 1466 N N . PRO A 1 240 ? 143.191 158.846 169.814 1.00 125.15 240 PRO A N 1
ATOM 1467 C CA . PRO A 1 240 ? 142.510 159.975 169.177 1.00 125.65 240 PRO A CA 1
ATOM 1468 C C . PRO A 1 240 ? 143.374 161.226 169.194 1.00 127.31 240 PRO A C 1
ATOM 1469 O O . PRO A 1 240 ? 144.217 161.418 170.074 1.00 125.87 240 PRO A O 1
ATOM 1473 N N . VAL A 1 241 ? 143.152 162.085 168.202 1.00 134.67 241 VAL A N 1
ATOM 1474 C CA . VAL A 1 241 ? 143.829 163.372 168.106 1.00 134.71 241 VAL A CA 1
ATOM 1475 C C . VAL A 1 241 ? 142.773 164.456 167.954 1.00 135.78 241 VAL A C 1
ATOM 1476 O O . VAL A 1 241 ? 141.850 164.321 167.143 1.00 134.52 241 VAL A O 1
ATOM 1480 N N . ARG A 1 242 ? 142.914 165.528 168.729 1.00 150.30 242 ARG A N 1
ATOM 1481 C CA . ARG A 1 242 ? 141.899 166.568 168.847 1.00 150.00 242 ARG A CA 1
ATOM 1482 C C . ARG A 1 242 ? 142.443 167.875 168.291 1.00 150.94 242 ARG A C 1
ATOM 1483 O O . ARG A 1 242 ? 143.551 168.292 168.645 1.00 149.39 242 ARG A O 1
ATOM 1491 N N . ALA A 1 243 ? 141.665 168.512 167.419 1.00 161.64 243 ALA A N 1
ATOM 1492 C CA . ALA A 1 243 ? 142.007 169.833 166.912 1.00 162.01 243 ALA A CA 1
ATOM 1493 C C . ALA A 1 243 ? 141.435 170.902 167.835 1.00 161.53 243 ALA A C 1
ATOM 1494 O O . ALA A 1 243 ? 140.297 170.786 168.301 1.00 160.34 243 ALA A O 1
ATOM 1496 N N . SER A 1 244 ? 142.230 171.941 168.103 1.00 164.35 244 SER A N 1
ATOM 1497 C CA . SER A 1 244 ? 141.774 173.013 168.981 1.00 164.47 244 SER A CA 1
ATOM 1498 C C . SER A 1 244 ? 140.565 173.737 168.404 1.00 165.04 244 SER A C 1
ATOM 1499 O O . SER A 1 244 ? 139.638 174.084 169.145 1.00 163.66 244 SER A O 1
ATOM 1502 N N . ARG A 1 245 ? 140.557 173.976 167.092 1.00 167.93 245 ARG A N 1
ATOM 1503 C CA . ARG A 1 245 ? 139.421 174.644 166.467 1.00 167.55 245 ARG A CA 1
ATOM 1504 C C . ARG A 1 245 ? 138.168 173.777 166.524 1.00 167.41 245 ARG A C 1
ATOM 1505 O O . ARG A 1 245 ? 137.059 174.291 166.713 1.00 166.60 245 ARG A O 1
ATOM 1513 N N . ASN A 1 246 ? 138.324 172.463 166.364 1.00 159.85 246 ASN A N 1
ATOM 1514 C CA . ASN A 1 246 ? 137.189 171.550 166.376 1.00 159.22 246 ASN A CA 1
ATOM 1515 C C . ASN A 1 246 ? 136.718 171.195 167.780 1.00 158.35 246 ASN A C 1
ATOM 1516 O O . ASN A 1 246 ? 135.564 170.778 167.941 1.00 157.88 246 ASN A O 1
ATOM 1521 N N . LYS A 1 247 ? 137.587 171.325 168.787 1.00 153.78 247 LYS A N 1
ATOM 1522 C CA . LYS A 1 247 ? 137.244 171.105 170.191 1.00 153.88 247 LYS A CA 1
ATOM 1523 C C . LYS A 1 247 ? 136.861 169.658 170.485 1.00 153.15 247 LYS A C 1
ATOM 1524 O O . LYS A 1 247 ? 136.480 169.334 171.615 1.00 152.73 247 LYS A O 1
ATOM 1530 N N . ARG A 1 248 ? 136.955 168.780 169.487 1.00 144.75 248 ARG A N 1
ATOM 1531 C CA . ARG A 1 248 ? 136.594 167.382 169.650 1.00 144.37 248 ARG A CA 1
ATOM 1532 C C . ARG A 1 248 ? 137.322 166.551 168.603 1.00 145.21 248 ARG A C 1
ATOM 1533 O O . ARG A 1 248 ? 137.386 166.950 167.430 1.00 144.59 248 ARG A O 1
ATOM 1541 N N . PRO A 1 249 ? 137.887 165.408 168.991 1.00 145.21 249 PRO A N 1
ATOM 1542 C CA . PRO A 1 249 ? 138.566 164.555 168.008 1.00 143.62 249 PRO A CA 1
ATOM 1543 C C . PRO A 1 249 ? 137.602 164.042 166.951 1.00 142.54 249 PRO A C 1
ATOM 1544 O O . PRO A 1 249 ? 136.436 163.754 167.230 1.00 141.57 249 PRO A O 1
ATOM 1548 N N . THR A 1 250 ? 138.108 163.927 165.723 1.00 134.81 250 THR A N 1
ATOM 1549 C CA . THR A 1 250 ? 137.334 163.396 164.611 1.00 133.88 250 THR A CA 1
ATOM 1550 C C . THR A 1 250 ? 137.969 162.169 163.976 1.00 132.63 250 THR A C 1
ATOM 1551 O O . THR A 1 250 ? 137.239 161.313 163.465 1.00 133.06 250 THR A O 1
ATOM 1555 N N . PHE A 1 251 ? 139.293 162.041 164.014 1.00 126.39 251 PHE A N 1
ATOM 1556 C CA . PHE A 1 251 ? 139.980 160.862 163.513 1.00 126.87 251 PHE A CA 1
ATOM 1557 C C . PHE A 1 251 ? 141.050 160.455 164.516 1.00 129.16 251 PHE A C 1
ATOM 1558 O O . PHE A 1 251 ? 141.398 161.206 165.430 1.00 127.81 251 PHE A O 1
ATOM 1566 N N . LEU A 1 252 ? 141.565 159.242 164.337 1.00 117.28 252 LEU A N 1
ATOM 1567 C CA . LEU A 1 252 ? 142.508 158.641 165.265 1.00 114.30 252 LEU A CA 1
ATOM 1568 C C . LEU A 1 252 ? 143.714 158.108 164.504 1.00 114.53 252 LEU A C 1
ATOM 1569 O O . LEU A 1 252 ? 143.614 157.736 163.332 1.00 114.11 252 LEU A O 1
ATOM 1574 N N . LYS A 1 253 ? 144.856 158.071 165.188 1.00 116.10 253 LYS A N 1
ATOM 1575 C CA . LYS A 1 253 ? 146.112 157.663 164.577 1.00 117.01 253 LYS A CA 1
ATOM 1576 C C . LYS A 1 253 ? 146.813 156.663 165.484 1.00 114.28 253 LYS A C 1
ATOM 1577 O O . LYS A 1 253 ? 146.526 156.570 166.680 1.00 114.89 253 LYS A O 1
ATOM 1583 N N . ILE A 1 254 ? 147.747 155.913 164.893 1.00 103.82 254 ILE A N 1
ATOM 1584 C CA . ILE A 1 254 ? 148.335 154.765 165.574 1.00 103.36 254 ILE A CA 1
ATOM 1585 C C . ILE A 1 254 ? 149.140 155.220 166.783 1.00 103.05 254 ILE A C 1
ATOM 1586 O O . ILE A 1 254 ? 149.945 156.156 166.706 1.00 103.29 254 ILE A O 1
ATOM 1591 N N . LYS A 1 255 ? 148.916 154.551 167.917 1.00 107.06 255 LYS A N 1
ATOM 1592 C CA . LYS A 1 255 ? 149.659 154.830 169.140 1.00 105.57 255 LYS A CA 1
ATOM 1593 C C . LYS A 1 255 ? 150.968 154.051 169.200 1.00 107.29 255 LYS A C 1
ATOM 1594 O O . LYS A 1 255 ? 151.918 154.493 169.856 1.00 106.99 255 LYS A O 1
ATOM 1600 N N . LYS A 1 256 ? 151.042 152.917 168.509 1.00 125.04 256 LYS A N 1
ATOM 1601 C CA . LYS A 1 256 ? 152.222 152.067 168.557 1.00 126.83 256 LYS A CA 1
ATOM 1602 C C . LYS A 1 256 ? 153.454 152.861 168.125 1.00 126.80 256 LYS A C 1
ATOM 1603 O O . LYS A 1 256 ? 153.377 153.639 167.163 1.00 124.66 256 LYS A O 1
ATOM 1609 N N . PRO A 1 257 ? 154.589 152.710 168.808 1.00 137.31 257 PRO A N 1
ATOM 1610 C CA . PRO A 1 257 ? 155.762 153.530 168.488 1.00 137.68 257 PRO A CA 1
ATOM 1611 C C . PRO A 1 257 ? 156.257 153.297 167.068 1.00 138.02 257 PRO A C 1
ATOM 1612 O O . PRO A 1 257 ? 155.950 152.289 166.427 1.00 136.51 257 PRO A O 1
ATOM 1616 N N . LEU A 1 258 ? 157.031 154.269 166.581 1.00 142.03 258 LEU A N 1
ATOM 1617 C CA . LEU A 1 258 ? 157.557 154.275 165.215 1.00 142.42 258 LEU A CA 1
ATOM 1618 C C . LEU A 1 258 ? 156.436 154.291 164.178 1.00 142.23 258 LEU A C 1
ATOM 1619 O O . LEU A 1 258 ? 156.567 153.709 163.098 1.00 141.65 258 LEU A O 1
ATOM 1624 N N . SER A 1 259 ? 155.327 154.955 164.499 1.00 136.21 259 SER A N 1
ATOM 1625 C CA . SER A 1 259 ? 154.229 155.118 163.558 1.00 136.73 259 SER A CA 1
ATOM 1626 C C . SER A 1 259 ? 153.368 156.296 163.990 1.00 137.33 259 SER A C 1
ATOM 1627 O O . SER A 1 259 ? 153.157 156.525 165.184 1.00 136.92 259 SER A O 1
ATOM 1630 N N . TYR A 1 260 ? 152.873 157.042 163.000 1.00 139.88 260 TYR A N 1
ATOM 1631 C CA . TYR A 1 260 ? 151.995 158.175 163.256 1.00 139.45 260 TYR A CA 1
ATOM 1632 C C . TYR A 1 260 ? 150.838 158.274 162.274 1.00 137.70 260 TYR A C 1
ATOM 1633 O O . TYR A 1 260 ? 150.109 159.271 162.309 1.00 136.58 260 TYR A O 1
ATOM 1642 N N . ARG A 1 261 ? 150.643 157.285 161.406 1.00 125.34 261 ARG A N 1
ATOM 1643 C CA . ARG A 1 261 ? 149.651 157.378 160.350 1.00 125.68 261 ARG A CA 1
ATOM 1644 C C . ARG A 1 261 ? 148.293 156.871 160.830 1.00 123.63 261 ARG A C 1
ATOM 1645 O O . ARG A 1 261 ? 148.158 156.269 161.898 1.00 123.04 261 ARG A O 1
ATOM 1653 N N . LYS A 1 262 ? 147.276 157.130 160.016 1.00 116.30 262 LYS A N 1
ATOM 1654 C CA . LYS A 1 262 ? 145.953 156.598 160.292 1.00 116.64 262 LYS A CA 1
ATOM 1655 C C . LYS A 1 262 ? 145.931 155.097 160.012 1.00 116.82 262 LYS A C 1
ATOM 1656 O O . LYS A 1 262 ? 146.535 154.639 159.037 1.00 114.99 262 LYS A O 1
ATOM 1662 N N . PRO A 1 263 ? 145.254 154.308 160.844 1.00 104.11 263 PRO A N 1
ATOM 1663 C CA . PRO A 1 263 ? 145.177 152.865 160.584 1.00 99.01 263 PRO A CA 1
ATOM 1664 C C . PRO A 1 263 ? 144.373 152.580 159.327 1.00 99.57 263 PRO A C 1
ATOM 1665 O O . PRO A 1 263 ? 143.456 153.324 158.972 1.00 101.30 263 PRO A O 1
ATOM 1669 N N . MET A 1 264 ? 144.727 151.491 158.649 1.00 91.72 264 MET A N 1
ATOM 167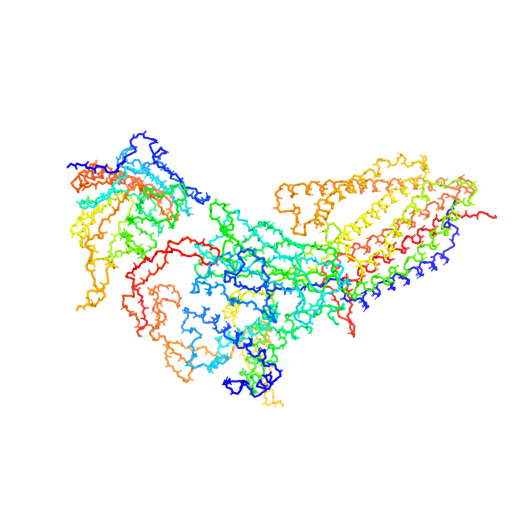0 C CA . MET A 1 264 ? 144.000 151.107 157.448 1.00 93.77 264 MET A CA 1
ATOM 1671 C C . MET A 1 264 ? 142.586 150.663 157.803 1.00 94.27 264 MET A C 1
ATOM 1672 O O . MET A 1 264 ? 142.311 150.222 158.921 1.00 98.53 264 MET A O 1
ATOM 1677 N N . ASP A 1 265 ? 141.681 150.787 156.831 1.00 86.29 265 ASP A N 1
ATOM 1678 C CA . ASP A 1 265 ? 140.265 150.538 157.073 1.00 86.99 265 ASP A CA 1
ATOM 1679 C C . ASP A 1 265 ? 139.946 149.073 157.337 1.00 88.28 265 ASP A C 1
ATOM 1680 O O . ASP A 1 265 ? 138.819 148.769 157.741 1.00 89.75 265 ASP A O 1
ATOM 1685 N N . THR A 1 266 ? 140.896 148.165 157.122 1.00 74.62 266 THR A N 1
ATOM 1686 C CA . THR A 1 266 ? 140.641 146.742 157.304 1.00 72.48 266 THR A CA 1
ATOM 1687 C C . THR A 1 266 ? 141.557 146.180 158.385 1.00 74.22 266 THR A C 1
ATOM 1688 O O . THR A 1 266 ? 142.192 145.138 158.196 1.00 74.10 266 THR A O 1
ATOM 1692 N N . ASP A 1 267 ? 141.642 146.874 159.518 1.00 71.01 267 ASP A N 1
ATOM 1693 C CA . ASP A 1 267 ? 142.543 146.479 160.594 1.00 67.03 267 ASP A CA 1
ATOM 1694 C C . ASP A 1 267 ? 141.912 146.874 161.919 1.00 66.24 267 ASP A C 1
ATOM 1695 O O . ASP A 1 267 ? 141.618 148.053 162.132 1.00 66.00 267 ASP A O 1
ATOM 1700 N N . LEU A 1 268 ? 141.706 145.897 162.799 1.00 61.27 268 LEU A N 1
ATOM 1701 C CA . LEU A 1 268 ? 141.051 146.161 164.073 1.00 60.96 268 LEU A CA 1
ATOM 1702 C C . LEU A 1 268 ? 141.918 147.049 164.955 1.00 61.71 268 LEU A C 1
ATOM 1703 O O . LEU A 1 268 ? 143.136 146.873 165.036 1.00 71.88 268 LEU A O 1
ATOM 1708 N N . VAL A 1 269 ? 141.279 148.004 165.626 1.00 54.67 269 VAL A N 1
ATOM 1709 C CA . VAL A 1 269 ? 141.972 148.982 166.451 1.00 58.90 269 VAL A CA 1
ATOM 1710 C C . VAL A 1 269 ? 141.369 148.978 167.847 1.00 65.02 269 VAL A C 1
ATOM 1711 O O . VAL A 1 269 ? 140.219 148.579 168.047 1.00 75.31 269 VAL A O 1
ATOM 1715 N N . TYR A 1 270 ? 142.158 149.427 168.819 1.00 70.41 270 TYR A N 1
ATOM 1716 C CA . TYR A 1 270 ? 141.706 149.522 170.198 1.00 69.02 270 TYR A CA 1
ATOM 1717 C C . TYR A 1 270 ? 142.387 150.705 170.869 1.00 72.45 270 TYR A C 1
ATOM 1718 O O . TYR A 1 270 ? 143.469 151.134 170.466 1.00 85.21 270 TYR A O 1
ATOM 1727 N N . ILE A 1 271 ? 141.737 151.232 171.904 1.00 75.59 271 ILE A N 1
ATOM 1728 C CA . ILE A 1 271 ? 142.179 152.466 172.544 1.00 77.33 271 ILE A CA 1
ATOM 1729 C C . ILE A 1 271 ? 142.489 152.301 174.023 1.00 81.03 271 ILE A C 1
ATOM 1730 O O . ILE A 1 271 ? 142.968 153.261 174.644 1.00 84.51 271 ILE A O 1
ATOM 1735 N N . GLU A 1 272 ? 142.238 151.135 174.615 1.00 91.00 272 GLU A N 1
ATOM 1736 C CA . GLU A 1 272 ? 142.475 150.920 176.036 1.00 90.58 272 GLU A CA 1
ATOM 1737 C C . GLU A 1 272 ? 143.183 149.591 176.255 1.00 93.38 272 GLU A C 1
ATOM 1738 O O . GLU A 1 272 ? 143.079 148.677 175.433 1.00 94.75 272 GLU A O 1
ATOM 1744 N N . LYS A 1 273 ? 143.906 149.498 177.369 1.00 98.22 273 LYS A N 1
ATOM 1745 C CA . LYS A 1 273 ? 144.659 148.293 177.688 1.00 98.55 273 LYS A CA 1
ATOM 1746 C C . LYS A 1 273 ? 143.728 147.209 178.220 1.00 102.06 273 LYS A C 1
ATOM 1747 O O . LYS A 1 273 ? 142.798 147.493 178.981 1.00 102.87 273 LYS A O 1
ATOM 1753 N N . SER A 1 274 ? 143.983 145.967 177.820 1.00 97.23 274 SER A N 1
ATOM 1754 C CA . SER A 1 274 ? 143.085 144.873 178.163 1.00 93.75 274 SER A CA 1
ATOM 1755 C C . SER A 1 274 ? 143.173 144.551 179.653 1.00 94.64 274 SER A C 1
ATOM 1756 O O . SER A 1 274 ? 144.270 144.544 180.225 1.00 94.72 274 SER A O 1
ATOM 1759 N N . PRO A 1 275 ? 142.047 144.280 180.310 1.00 97.94 275 PRO A N 1
ATOM 1760 C CA . PRO A 1 275 ? 142.081 143.883 181.723 1.00 98.26 275 PRO A CA 1
ATOM 1761 C C . PRO A 1 275 ? 142.617 142.469 181.898 1.00 102.35 275 PRO A C 1
ATOM 1762 O O . PRO A 1 275 ? 143.001 141.786 180.947 1.00 104.47 275 PRO A O 1
ATOM 1766 N N . ASN A 1 276 ? 142.643 142.029 183.160 1.00 100.83 276 ASN A N 1
ATOM 1767 C CA . ASN A 1 276 ? 143.153 140.696 183.473 1.00 102.40 276 ASN A CA 1
ATOM 1768 C C . ASN A 1 276 ? 142.142 139.602 183.143 1.00 102.02 276 ASN A C 1
ATOM 1769 O O . ASN A 1 276 ? 142.538 138.489 182.780 1.00 103.20 276 ASN A O 1
ATOM 1774 N N . TYR A 1 277 ? 140.847 139.890 183.291 1.00 86.18 277 TYR A N 1
ATOM 1775 C CA . TYR A 1 277 ? 139.761 138.987 182.916 1.00 87.23 277 TYR A CA 1
ATOM 1776 C C . TYR A 1 277 ? 139.671 137.714 183.754 1.00 89.03 277 TYR A C 1
ATOM 1777 O O . TYR A 1 277 ? 138.923 136.802 183.390 1.00 91.98 277 TYR A O 1
ATOM 1786 N N . CYS A 1 278 ? 140.407 137.615 184.863 1.00 102.66 278 CYS A N 1
ATOM 1787 C CA . CYS A 1 278 ? 140.240 136.449 185.725 1.00 104.05 278 CYS A CA 1
ATOM 1788 C C . CYS A 1 278 ? 139.843 136.784 187.158 1.00 106.69 278 CYS A C 1
ATOM 1789 O O . CYS A 1 278 ? 139.570 135.863 187.935 1.00 108.19 278 CYS A O 1
ATOM 1792 N N . GLU A 1 279 ? 139.807 138.061 187.533 1.00 117.55 279 GLU A N 1
ATOM 1793 C CA . GLU A 1 279 ? 139.136 138.504 188.751 1.00 118.69 279 GLU A CA 1
ATOM 1794 C C . GLU A 1 279 ? 137.894 139.300 188.376 1.00 119.03 279 GLU A C 1
ATOM 1795 O O . GLU A 1 279 ? 137.966 140.212 187.547 1.00 119.76 279 GLU A O 1
ATOM 1801 N N . GLU A 1 280 ? 136.759 138.953 188.982 1.00 123.73 280 GLU A N 1
ATOM 1802 C CA . GLU A 1 280 ? 135.520 139.653 188.670 1.00 123.35 280 GLU A CA 1
ATOM 1803 C C . GLU A 1 280 ? 135.576 141.069 189.231 1.00 123.42 280 GLU A C 1
ATOM 1804 O O . GLU A 1 280 ? 135.924 141.278 190.397 1.00 124.23 280 GLU A O 1
ATOM 1810 N N . ASP A 1 281 ? 135.297 142.043 188.372 1.00 125.15 281 ASP A N 1
ATOM 1811 C CA . ASP A 1 281 ? 135.314 143.452 188.738 1.00 127.62 281 ASP A CA 1
ATOM 1812 C C . ASP A 1 281 ? 134.423 144.248 187.791 1.00 128.33 281 ASP A C 1
ATOM 1813 O O . ASP A 1 281 ? 134.787 144.455 186.628 1.00 128.12 281 ASP A O 1
ATOM 1818 N N . PRO A 1 282 ? 133.258 144.708 188.245 1.00 125.66 282 PRO A N 1
ATOM 1819 C CA . PRO A 1 282 ? 132.380 145.463 187.344 1.00 124.12 282 PRO A CA 1
ATOM 1820 C C . PRO A 1 282 ? 132.890 146.853 186.994 1.00 123.79 282 PRO A C 1
ATOM 1821 O O . PRO A 1 282 ? 132.368 147.472 186.057 1.00 121.72 282 PRO A O 1
ATOM 1825 N N . VAL A 1 283 ? 133.882 147.373 187.722 1.00 125.11 283 VAL A N 1
ATOM 1826 C CA . VAL A 1 283 ? 134.471 148.661 187.372 1.00 124.60 283 VAL A CA 1
ATOM 1827 C C . VAL A 1 283 ? 135.217 148.574 186.046 1.00 124.14 283 VAL A C 1
ATOM 1828 O O . VAL A 1 283 ? 135.322 149.568 185.317 1.00 124.94 283 VAL A O 1
ATOM 1832 N N . THR A 1 284 ? 135.739 147.394 185.705 1.00 116.90 284 THR A N 1
ATOM 1833 C CA . THR A 1 284 ? 136.487 147.205 184.470 1.00 117.66 284 THR A CA 1
ATOM 1834 C C . THR A 1 284 ? 135.818 146.221 183.518 1.00 116.83 284 THR A C 1
ATOM 1835 O O . THR A 1 284 ? 136.433 145.829 182.518 1.00 116.10 284 THR A O 1
ATOM 1839 N N . GLY A 1 285 ? 134.583 145.813 183.795 1.00 112.97 285 GLY A N 1
ATOM 1840 C CA . GLY A 1 285 ? 133.899 144.876 182.926 1.00 113.04 285 GLY A CA 1
ATOM 1841 C C . GLY A 1 285 ? 134.510 143.496 182.868 1.00 114.76 285 GLY A C 1
ATOM 1842 O O . GLY A 1 285 ? 134.527 142.881 181.799 1.00 113.75 285 GLY A O 1
ATOM 1843 N N . SER A 1 286 ? 135.017 142.990 183.988 1.00 112.78 286 SER A N 1
ATOM 1844 C CA . SER A 1 286 ? 135.625 141.668 184.038 1.00 109.49 286 SER A CA 1
ATOM 1845 C C . SER A 1 286 ? 134.657 140.680 184.673 1.00 111.58 286 SER A C 1
ATOM 1846 O O . SER A 1 286 ? 134.095 140.949 185.739 1.00 109.73 286 SER A O 1
ATOM 1849 N N . VAL A 1 287 ? 134.466 139.536 184.014 1.00 112.29 287 VAL A N 1
ATOM 1850 C CA . VAL A 1 287 ? 133.535 138.532 184.518 1.00 111.30 287 VAL A CA 1
ATOM 1851 C C . VAL A 1 287 ? 134.206 137.546 185.468 1.00 110.99 287 VAL A C 1
ATOM 1852 O O . VAL A 1 287 ? 133.552 137.044 186.391 1.00 108.42 287 VAL A O 1
ATOM 1856 N N . GLY A 1 288 ? 135.491 137.270 185.286 1.00 106.81 288 GLY A N 1
ATOM 1857 C CA . GLY A 1 288 ? 136.199 136.333 186.130 1.00 103.16 288 GLY A CA 1
ATOM 1858 C C . GLY A 1 288 ? 136.172 134.917 185.582 1.00 104.86 288 GLY A C 1
ATOM 1859 O O . GLY A 1 288 ? 135.282 134.517 184.833 1.00 104.70 288 GLY A O 1
ATOM 1860 N N . THR A 1 289 ? 137.183 134.144 185.975 1.00 106.54 289 THR A N 1
ATOM 1861 C CA . THR A 1 289 ? 137.323 132.757 185.555 1.00 104.50 289 THR A CA 1
ATOM 1862 C C . THR A 1 289 ? 136.898 131.771 186.633 1.00 104.06 289 THR A C 1
ATOM 1863 O O . THR A 1 289 ? 137.202 130.580 186.521 1.00 105.22 289 THR A O 1
ATOM 1867 N N . GLN A 1 290 ? 136.216 132.240 187.676 1.00 110.45 290 GLN A N 1
ATOM 1868 C CA . GLN A 1 290 ? 135.770 131.360 188.747 1.00 111.49 290 GLN A CA 1
ATOM 1869 C C . GLN A 1 290 ? 134.835 130.287 188.205 1.00 113.56 290 GLN A C 1
ATOM 1870 O O . GLN A 1 290 ? 133.819 130.590 187.575 1.00 114.71 290 GLN A O 1
ATOM 1876 N N . GLY A 1 291 ? 135.187 129.028 188.453 1.00 110.42 291 GLY A N 1
ATOM 1877 C CA . GLY A 1 291 ? 134.378 127.912 188.017 1.00 109.42 291 GLY A CA 1
ATOM 1878 C C . GLY A 1 291 ? 134.528 127.525 186.562 1.00 109.91 291 GLY A C 1
ATOM 1879 O O . GLY A 1 291 ? 133.805 126.632 186.102 1.00 110.51 291 GLY A O 1
ATOM 1880 N N . ARG A 1 292 ? 135.433 128.158 185.822 1.00 96.70 292 ARG A N 1
ATOM 1881 C CA . ARG A 1 292 ? 135.599 127.834 184.413 1.00 96.49 292 ARG A CA 1
ATOM 1882 C C . ARG A 1 292 ? 136.483 126.604 184.242 1.00 99.75 292 ARG A C 1
ATOM 1883 O O . ARG A 1 292 ? 137.379 126.337 185.047 1.00 100.73 292 ARG A O 1
ATOM 1891 N N . ALA A 1 293 ? 136.223 125.855 183.174 1.00 106.69 293 ALA A N 1
ATOM 1892 C CA . ALA A 1 293 ? 136.922 124.601 182.940 1.00 105.52 293 ALA A CA 1
ATOM 1893 C C . ALA A 1 293 ? 138.384 124.844 182.585 1.00 107.51 293 ALA A C 1
ATOM 1894 O O . ALA A 1 293 ? 138.775 125.936 182.167 1.00 111.13 293 ALA A O 1
ATOM 1896 N N . CYS A 1 294 ? 139.196 123.802 182.758 1.00 119.19 294 CYS A N 1
ATOM 1897 C CA . CYS A 1 294 ? 140.620 123.875 182.472 1.00 119.33 294 CYS A CA 1
ATOM 1898 C C . CYS A 1 294 ? 141.137 122.477 182.166 1.00 121.84 294 CYS A C 1
ATOM 1899 O O . CYS A 1 294 ? 140.635 121.480 182.691 1.00 122.50 294 CYS A O 1
ATOM 1902 N N . ASN A 1 295 ? 142.152 122.414 181.302 1.00 132.44 295 ASN A N 1
ATOM 1903 C CA . ASN A 1 295 ? 142.738 121.139 180.906 1.00 131.96 295 ASN A CA 1
ATOM 1904 C C . ASN A 1 295 ? 143.881 120.698 181.816 1.00 132.62 295 ASN A C 1
ATOM 1905 O O . ASN A 1 295 ? 144.232 119.513 181.813 1.00 132.41 295 ASN A O 1
ATOM 1910 N N . LYS A 1 296 ? 144.454 121.614 182.603 1.00 132.91 296 LYS A N 1
ATOM 1911 C CA . LYS A 1 296 ? 145.466 121.276 183.608 1.00 132.30 296 LYS A CA 1
ATOM 1912 C C . LYS A 1 296 ? 146.749 120.743 182.967 1.00 132.00 296 LYS A C 1
ATOM 1913 O O . LYS A 1 296 ? 147.246 119.671 183.319 1.00 129.12 296 LYS A O 1
ATOM 1919 N N . THR A 1 297 ? 147.297 121.512 182.026 1.00 138.61 297 THR A N 1
ATOM 1920 C CA . THR A 1 297 ? 148.501 121.103 181.315 1.00 137.68 297 THR A CA 1
ATOM 1921 C C . THR A 1 297 ? 149.337 122.320 180.944 1.00 136.85 297 THR A C 1
ATOM 1922 O O . THR A 1 297 ? 149.059 123.448 181.357 1.00 136.05 297 THR A O 1
ATOM 1926 N N . ALA A 1 298 ? 150.375 122.059 180.151 1.00 137.88 298 ALA A N 1
ATOM 1927 C CA . ALA A 1 298 ? 151.313 123.109 179.769 1.00 138.77 298 ALA A CA 1
ATOM 1928 C C . ALA A 1 298 ? 150.808 124.075 178.694 1.00 138.50 298 ALA A C 1
ATOM 1929 O O . ALA A 1 298 ? 151.203 125.252 178.756 1.00 136.77 298 ALA A O 1
ATOM 1931 N N . PRO A 1 299 ? 150.008 123.669 177.696 1.00 139.12 299 PRO A N 1
ATOM 1932 C CA . PRO A 1 299 ? 149.619 124.608 176.634 1.00 138.38 299 PRO A CA 1
ATOM 1933 C C . PRO A 1 299 ? 149.090 125.933 177.163 1.00 136.96 299 PRO A C 1
ATOM 1934 O O . PRO A 1 299 ? 148.444 126.004 178.210 1.00 136.51 299 PRO A O 1
ATOM 1938 N N . GLN A 1 300 ? 149.385 126.992 176.414 1.00 137.05 300 GLN A N 1
ATOM 1939 C CA . GLN A 1 300 ? 149.112 128.350 176.859 1.00 138.21 300 GLN A CA 1
ATOM 1940 C C . GLN A 1 300 ? 147.615 128.643 176.877 1.00 137.92 300 GLN A C 1
ATOM 1941 O O . GLN A 1 300 ? 146.861 128.206 176.002 1.00 137.32 300 GLN A O 1
ATOM 1947 N N . ALA A 1 301 ? 147.189 129.359 177.920 1.00 124.19 301 ALA A N 1
ATOM 1948 C CA . ALA A 1 301 ? 145.875 129.993 178.003 1.00 122.28 301 ALA A CA 1
ATOM 1949 C C . ALA A 1 301 ? 144.749 128.983 178.183 1.00 123.65 301 ALA A C 1
ATOM 1950 O O . ALA A 1 301 ? 143.593 129.367 178.382 1.00 122.96 301 ALA A O 1
ATOM 1952 N N . SER A 1 302 ? 145.070 127.691 178.116 1.00 121.93 302 SER A N 1
ATOM 1953 C CA . SER A 1 302 ? 144.081 126.665 178.419 1.00 119.35 302 SER A CA 1
ATOM 1954 C C . SER A 1 302 ? 144.493 125.816 179.611 1.00 119.93 302 SER A C 1
ATOM 1955 O O . SER A 1 302 ? 143.638 125.163 180.217 1.00 120.47 302 SER A O 1
ATOM 1958 N N . GLY A 1 303 ? 145.778 125.811 179.955 1.00 122.01 303 GLY A N 1
ATOM 1959 C CA . GLY A 1 303 ? 146.209 125.105 181.147 1.00 121.86 303 GLY A CA 1
ATOM 1960 C C . GLY A 1 303 ? 145.602 125.726 182.392 1.00 119.92 303 GLY A C 1
ATOM 1961 O O . GLY A 1 303 ? 145.291 126.918 182.428 1.00 120.35 303 GLY A O 1
ATOM 1962 N N . CYS A 1 304 ? 145.430 124.903 183.422 1.00 122.79 304 CYS A N 1
ATOM 1963 C CA . CYS A 1 304 ? 144.704 125.341 184.602 1.00 124.90 304 CYS A CA 1
ATOM 1964 C C . CYS A 1 304 ? 145.490 126.326 185.457 1.00 126.73 304 CYS A C 1
ATOM 1965 O O . CYS A 1 304 ? 144.903 126.957 186.341 1.00 126.76 304 CYS A O 1
ATOM 1968 N N . ASP A 1 305 ? 146.796 126.468 185.229 1.00 125.47 305 ASP A N 1
ATOM 1969 C CA . ASP A 1 305 ? 147.554 127.498 185.932 1.00 125.36 305 ASP A CA 1
ATOM 1970 C C . ASP A 1 305 ? 147.257 128.881 185.363 1.00 126.62 305 ASP A C 1
ATOM 1971 O O . ASP A 1 305 ? 147.060 129.845 186.112 1.00 124.73 305 ASP A O 1
ATOM 1976 N N . LEU A 1 306 ? 147.224 128.998 184.033 1.00 118.88 306 LEU A N 1
ATOM 1977 C CA . LEU A 1 306 ? 146.994 130.290 183.396 1.00 116.85 306 LEU A CA 1
ATOM 1978 C C . LEU A 1 306 ? 145.522 130.682 183.426 1.00 117.36 306 LEU A C 1
ATOM 1979 O O . LEU A 1 306 ? 145.190 131.856 183.627 1.00 116.01 306 LEU A O 1
ATOM 1984 N N . MET A 1 307 ? 144.625 129.715 183.217 1.00 110.08 307 MET A N 1
ATOM 1985 C CA . MET A 1 307 ? 143.201 130.031 183.151 1.00 108.95 307 MET A CA 1
ATOM 1986 C C . MET A 1 307 ? 142.683 130.552 184.484 1.00 109.13 307 MET A C 1
ATOM 1987 O O . MET A 1 307 ? 141.886 131.496 184.523 1.00 110.81 307 MET A O 1
ATOM 1992 N N . CYS A 1 308 ? 143.122 129.953 185.587 1.00 116.14 308 CYS A N 1
ATOM 1993 C CA . CYS A 1 308 ? 142.675 130.348 186.915 1.00 117.09 308 CYS A CA 1
ATOM 1994 C C . CYS A 1 308 ? 143.593 131.376 187.562 1.00 118.56 308 CYS A C 1
ATOM 1995 O O . CYS A 1 308 ? 143.346 131.775 188.705 1.00 119.94 308 CYS A O 1
ATOM 1998 N N . CYS A 1 309 ? 144.637 131.815 186.857 1.00 122.51 309 CYS A N 1
ATOM 1999 C CA . CYS A 1 309 ? 145.590 132.800 187.375 1.00 123.83 309 CYS A CA 1
ATOM 2000 C C . CYS A 1 309 ? 146.169 132.367 188.722 1.00 124.10 309 CYS A C 1
ATOM 2001 O O . CYS A 1 309 ? 146.285 133.160 189.659 1.00 123.26 309 CYS A O 1
ATOM 2004 N N . GLY A 1 310 ? 146.540 131.091 188.817 1.00 121.37 310 GLY A N 1
ATOM 2005 C CA . GLY A 1 310 ? 147.224 130.572 189.983 1.00 120.62 310 GLY A CA 1
ATOM 2006 C C . GLY A 1 310 ? 146.341 130.092 191.114 1.00 120.12 310 GLY A C 1
ATOM 2007 O O . GLY A 1 310 ? 146.866 129.771 192.188 1.00 120.58 310 GLY A O 1
ATOM 2008 N N . ARG A 1 311 ? 145.022 130.031 190.920 1.00 118.23 311 ARG A N 1
ATOM 2009 C CA . ARG A 1 311 ? 144.138 129.626 192.008 1.00 119.74 311 ARG A CA 1
ATOM 2010 C C . ARG A 1 311 ? 143.952 128.114 192.093 1.00 120.67 311 ARG A C 1
ATOM 2011 O O . ARG A 1 311 ? 143.341 127.635 193.054 1.00 118.83 311 ARG A O 1
ATOM 2019 N N . GLY A 1 312 ? 144.460 127.354 191.125 1.00 124.68 312 GLY A N 1
ATOM 2020 C CA . GLY A 1 312 ? 144.385 125.907 191.188 1.00 124.00 312 GLY A CA 1
ATOM 2021 C C . GLY A 1 312 ? 143.115 125.336 190.580 1.00 125.47 312 GLY A C 1
ATOM 2022 O O . GLY A 1 312 ? 142.180 126.044 190.205 1.00 124.06 312 GLY A O 1
ATOM 2023 N N . TYR A 1 313 ? 143.095 124.006 190.489 1.00 134.16 313 TYR A N 1
ATOM 2024 C CA . TYR A 1 313 ? 142.007 123.282 189.847 1.00 133.31 313 TYR A CA 1
ATOM 2025 C C . TYR A 1 313 ? 141.023 122.719 190.872 1.00 133.08 313 TYR A C 1
ATOM 2026 O O . TYR A 1 313 ? 141.218 122.815 192.086 1.00 132.04 313 TYR A O 1
ATOM 2035 N N . ASN A 1 314 ? 139.945 122.129 190.352 1.00 133.93 314 ASN A N 1
ATOM 2036 C CA . ASN A 1 314 ? 138.896 121.514 191.159 1.00 134.62 314 ASN A CA 1
ATOM 2037 C C . ASN A 1 314 ? 138.207 120.447 190.317 1.00 136.88 314 ASN A C 1
ATOM 2038 O O . ASN A 1 314 ? 137.719 120.745 189.223 1.00 137.33 314 ASN A O 1
ATOM 2043 N N . THR A 1 315 ? 138.154 119.213 190.828 1.00 139.22 315 THR A N 1
ATOM 2044 C CA . THR A 1 315 ? 137.714 118.054 190.057 1.00 138.23 315 THR A CA 1
ATOM 2045 C C . THR A 1 315 ? 136.492 117.408 190.700 1.00 138.17 315 THR A C 1
ATOM 2046 O O . THR A 1 315 ? 136.347 117.405 191.925 1.00 137.82 315 THR A O 1
ATOM 2050 N N . HIS A 1 316 ? 135.590 116.875 189.851 1.00 144.65 316 HIS A N 1
ATOM 2051 C CA . HIS A 1 316 ? 134.333 116.352 190.400 1.00 145.62 316 HIS A CA 1
ATOM 2052 C C . HIS A 1 316 ? 133.786 115.102 189.712 1.00 145.35 316 HIS A C 1
ATOM 2053 O O . HIS A 1 316 ? 132.579 114.873 189.843 1.00 144.79 316 HIS A O 1
ATOM 2060 N N . GLN A 1 317 ? 134.582 114.295 188.999 1.00 142.93 317 GLN A N 1
ATOM 2061 C CA . GLN A 1 317 ? 134.111 113.027 188.431 1.00 143.06 317 GLN A CA 1
ATOM 2062 C C . GLN A 1 317 ? 132.921 113.199 187.483 1.00 141.37 317 GLN A C 1
ATOM 2063 O O . GLN A 1 317 ? 131.832 112.673 187.744 1.00 140.68 317 GLN A O 1
ATOM 2069 N N . TYR A 1 318 ? 133.127 113.910 186.367 1.00 141.11 318 TYR A N 1
ATOM 2070 C CA . TYR A 1 318 ? 132.006 114.393 185.556 1.00 141.39 318 TYR A CA 1
ATOM 2071 C C . TYR A 1 318 ? 131.255 113.244 184.873 1.00 141.81 318 TYR A C 1
ATOM 2072 O O . TYR A 1 318 ? 130.037 113.331 184.678 1.00 142.42 318 TYR A O 1
ATOM 2081 N N . ALA A 1 319 ? 131.955 112.172 184.497 1.00 137.63 319 ALA A N 1
ATOM 2082 C CA . ALA A 1 319 ? 131.340 110.920 184.032 1.00 136.98 319 ALA A CA 1
ATOM 2083 C C . ALA A 1 319 ? 130.502 111.116 182.761 1.00 136.64 319 ALA A C 1
ATOM 2084 O O . ALA A 1 319 ? 129.274 111.066 182.773 1.00 136.23 319 ALA A O 1
ATOM 2086 N N . ARG A 1 320 ? 131.211 111.332 181.655 1.00 135.77 320 ARG A N 1
ATOM 2087 C CA . ARG A 1 320 ? 130.574 111.655 180.381 1.00 136.27 320 ARG A CA 1
ATOM 2088 C C . ARG A 1 320 ? 129.782 110.481 179.799 1.00 135.00 320 ARG A C 1
ATOM 2089 O O . ARG A 1 320 ? 129.950 109.320 180.188 1.00 133.91 320 ARG A O 1
ATOM 2097 N N . VAL A 1 321 ? 128.892 110.806 178.858 1.00 133.78 321 VAL A N 1
ATOM 2098 C CA . VAL A 1 321 ? 128.088 109.793 178.177 1.00 134.23 321 VAL A CA 1
ATOM 2099 C C . VAL A 1 321 ? 128.738 109.381 176.860 1.00 135.92 321 VAL A C 1
ATOM 2100 O O . VAL A 1 321 ? 128.918 108.187 176.591 1.00 138.18 321 VAL A O 1
ATOM 2104 N N . TRP A 1 322 ? 129.117 110.359 176.037 1.00 130.86 322 TRP A N 1
ATOM 2105 C CA . TRP A 1 322 ? 129.977 110.140 174.878 1.00 130.13 322 TRP A CA 1
ATOM 2106 C C . TRP A 1 322 ? 129.374 109.195 173.839 1.00 129.46 322 TRP A C 1
ATOM 2107 O O . TRP A 1 322 ? 129.856 108.075 173.666 1.00 130.26 322 TRP A O 1
ATOM 2118 N N . GLN A 1 323 ? 128.305 109.622 173.167 1.00 127.19 323 GLN A N 1
ATOM 2119 C CA . GLN A 1 323 ? 127.744 108.856 172.056 1.00 128.34 323 GLN A CA 1
ATOM 2120 C C . GLN A 1 323 ? 128.806 108.596 170.987 1.00 128.26 323 GLN A C 1
ATOM 2121 O O . GLN A 1 323 ? 129.515 109.516 170.568 1.00 127.23 323 GLN A O 1
ATOM 2127 N N . CYS A 1 324 ? 128.911 107.342 170.537 1.00 129.78 324 CYS A N 1
ATOM 2128 C CA . CYS A 1 324 ? 130.001 106.927 169.658 1.00 127.86 324 CYS A CA 1
ATOM 2129 C C . CYS A 1 324 ? 129.588 105.691 168.863 1.00 127.44 324 CYS A C 1
ATOM 2130 O O . CYS A 1 324 ? 128.492 105.153 169.035 1.00 129.60 324 CYS A O 1
ATOM 2133 N N . ASN A 1 325 ? 130.493 105.244 167.985 1.00 120.79 325 ASN A N 1
ATOM 2134 C CA . ASN A 1 325 ? 130.323 104.008 167.212 1.00 120.80 325 ASN A CA 1
ATOM 2135 C C . ASN A 1 325 ? 129.094 104.072 166.307 1.00 122.31 325 ASN A C 1
ATOM 2136 O O . ASN A 1 325 ? 128.266 103.158 166.283 1.00 121.57 325 ASN A O 1
ATOM 2141 N N . CYS A 1 326 ? 128.974 105.160 165.551 1.00 117.16 326 CYS A N 1
ATOM 2142 C CA . CYS A 1 326 ? 127.792 105.378 164.729 1.00 115.34 326 CYS A CA 1
ATOM 2143 C C . CYS A 1 326 ? 127.963 104.896 163.295 1.00 112.87 326 CYS A C 1
ATOM 2144 O O . CYS A 1 326 ? 129.076 104.732 162.789 1.00 113.80 326 CYS A O 1
ATOM 2147 N N . LYS A 1 327 ? 126.821 104.676 162.647 1.00 104.42 327 LYS A N 1
ATOM 2148 C CA . LYS A 1 327 ? 126.711 104.522 161.203 1.00 103.78 327 LYS A CA 1
ATOM 2149 C C . LYS A 1 327 ? 125.852 105.675 160.703 1.00 104.78 327 LYS A C 1
ATOM 2150 O O . LYS A 1 327 ? 124.698 105.815 161.122 1.00 105.50 327 LYS A O 1
ATOM 2156 N N . PHE A 1 328 ? 126.405 106.494 159.813 1.00 91.99 328 PHE A N 1
ATOM 2157 C CA . PHE A 1 328 ? 125.812 107.777 159.463 1.00 90.69 328 PHE A CA 1
ATOM 2158 C C . PHE A 1 328 ? 125.265 107.779 158.044 1.00 92.49 328 PHE A C 1
ATOM 2159 O O . PHE A 1 328 ? 125.884 107.235 157.125 1.00 98.06 328 PHE A O 1
ATOM 2167 N N . HIS A 1 329 ? 124.102 108.404 157.879 1.00 82.94 329 HIS A N 1
ATOM 2168 C CA . HIS A 1 329 ? 123.680 108.925 156.592 1.00 78.39 329 HIS A CA 1
ATOM 2169 C C . HIS A 1 329 ? 124.164 110.367 156.481 1.00 80.94 329 HIS A C 1
ATOM 2170 O O . HIS A 1 329 ? 124.828 110.892 157.377 1.00 87.55 329 HIS A O 1
ATOM 2177 N N . TRP A 1 330 ? 123.833 111.029 155.373 1.00 59.44 330 TRP A N 1
ATOM 2178 C CA . TRP A 1 330 ? 124.401 112.352 155.159 1.00 58.86 330 TRP A CA 1
ATOM 2179 C C . TRP A 1 330 ? 123.809 113.413 156.079 1.00 61.61 330 TRP A C 1
ATOM 2180 O O . TRP A 1 330 ? 124.474 114.426 156.319 1.00 65.47 330 TRP A O 1
ATOM 2191 N N . CYS A 1 331 ? 122.594 113.226 156.599 1.00 69.86 331 CYS A N 1
ATOM 2192 C CA . CYS A 1 331 ? 122.054 114.243 157.496 1.00 71.96 331 CYS A CA 1
ATOM 2193 C C . CYS A 1 331 ? 121.496 113.730 158.819 1.00 77.02 331 CYS A C 1
ATOM 2194 O O . CYS A 1 331 ? 121.712 114.355 159.863 1.00 81.26 331 CYS A O 1
ATOM 2197 N N . CYS A 1 332 ? 120.769 112.609 158.802 1.00 88.14 332 CYS A N 1
ATOM 2198 C CA . CYS A 1 332 ? 119.729 112.434 159.807 1.00 88.90 332 CYS A CA 1
ATOM 2199 C C . CYS A 1 332 ? 119.592 111.047 160.422 1.00 88.37 332 CYS A C 1
ATOM 2200 O O . CYS A 1 332 ? 118.720 110.871 161.279 1.00 87.05 332 CYS A O 1
ATOM 2203 N N . TYR A 1 333 ? 120.393 110.063 160.032 1.00 100.91 333 TYR A N 1
ATOM 2204 C CA . TYR A 1 333 ? 120.245 108.713 160.560 1.00 100.14 333 TYR A CA 1
ATOM 2205 C C . TYR A 1 333 ? 121.408 108.401 161.492 1.00 100.73 333 TYR A C 1
ATOM 2206 O O . TYR A 1 333 ? 122.572 108.469 161.085 1.00 102.31 333 TYR A O 1
ATOM 2215 N N . VAL A 1 334 ? 121.088 108.057 162.739 1.00 104.48 334 VAL A N 1
ATOM 2216 C CA . VAL A 1 334 ? 122.087 107.689 163.734 1.00 106.88 334 VAL A CA 1
ATOM 2217 C C . VAL A 1 334 ? 121.596 106.470 164.503 1.00 107.55 334 VAL A C 1
ATOM 2218 O O . VAL A 1 334 ? 120.412 106.349 164.832 1.00 108.80 334 VAL A O 1
ATOM 2222 N N . LYS A 1 335 ? 122.518 105.540 164.758 1.00 112.55 335 LYS A N 1
ATOM 2223 C CA . LYS A 1 335 ? 122.234 104.390 165.611 1.00 113.90 335 LYS A CA 1
ATOM 2224 C C . LYS A 1 335 ? 123.420 104.121 166.536 1.00 114.54 335 LYS A C 1
ATOM 2225 O O . LYS A 1 335 ? 123.790 102.967 166.781 1.00 114.11 335 LYS A O 1
ATOM 2231 N N . CYS A 1 336 ? 124.009 105.186 167.076 1.00 125.23 336 CYS A N 1
ATOM 2232 C CA . CYS A 1 336 ? 125.227 105.071 167.864 1.00 124.82 336 CYS A CA 1
ATOM 2233 C C . CYS A 1 336 ? 125.003 104.285 169.152 1.00 125.17 336 CYS A C 1
ATOM 2234 O O . CYS A 1 336 ? 123.879 103.943 169.530 1.00 125.20 336 CYS A O 1
ATOM 2237 N N . ASN A 1 337 ? 126.113 104.003 169.827 1.00 126.85 337 ASN A N 1
ATOM 2238 C CA . ASN A 1 337 ? 126.123 103.432 171.163 1.00 127.11 337 ASN A CA 1
ATOM 2239 C C . ASN A 1 337 ? 126.893 104.364 172.087 1.00 125.58 337 ASN A C 1
ATOM 2240 O O . ASN A 1 337 ? 128.001 104.798 171.760 1.00 126.81 337 ASN A O 1
ATOM 2245 N N . THR A 1 338 ? 126.310 104.669 173.242 1.00 130.50 338 THR A N 1
ATOM 2246 C CA . THR A 1 338 ? 126.902 105.636 174.161 1.00 131.70 338 THR A CA 1
ATOM 2247 C C . THR A 1 338 ? 128.002 104.954 174.964 1.00 133.06 338 THR A C 1
ATOM 2248 O O . THR A 1 338 ? 127.723 104.096 175.807 1.00 134.67 338 THR A O 1
ATOM 2252 N N . CYS A 1 339 ? 129.255 105.335 174.711 1.00 134.72 339 CYS A N 1
ATOM 2253 C CA . CYS A 1 339 ? 130.385 104.780 175.457 1.00 134.55 339 CYS A CA 1
ATOM 2254 C C . CYS A 1 339 ? 130.676 105.671 176.666 1.00 133.93 339 CYS A C 1
ATOM 2255 O O . CYS A 1 339 ? 131.587 106.500 176.677 1.00 134.21 339 CYS A O 1
ATOM 2258 N N . SER A 1 340 ? 129.859 105.482 177.701 1.00 132.11 340 SER A N 1
ATOM 2259 C CA . SER A 1 340 ? 129.983 106.279 178.914 1.00 134.01 340 SER A CA 1
ATOM 2260 C C . SER A 1 340 ? 131.295 105.982 179.629 1.00 134.23 340 SER A C 1
ATOM 2261 O O . SER A 1 340 ? 131.772 104.844 179.643 1.00 135.12 340 SER A O 1
ATOM 2264 N N . GLU A 1 341 ? 131.875 107.017 180.232 1.00 133.52 341 GLU A N 1
ATOM 2265 C CA . GLU A 1 341 ? 133.164 106.900 180.900 1.00 132.74 341 GLU A CA 1
ATOM 2266 C C . GLU A 1 341 ? 133.217 107.879 182.063 1.00 133.71 341 GLU A C 1
ATOM 2267 O O . GLU A 1 341 ? 132.817 109.037 181.916 1.00 134.12 341 GLU A O 1
ATOM 2273 N N . ARG A 1 342 ? 133.719 107.415 183.208 1.00 137.76 342 ARG A N 1
ATOM 2274 C CA . ARG A 1 342 ? 133.867 108.260 184.394 1.00 137.88 342 ARG A CA 1
ATOM 2275 C C . ARG A 1 342 ? 135.142 109.103 184.292 1.00 138.10 342 ARG A C 1
ATOM 2276 O O . ARG A 1 342 ? 136.150 108.860 184.955 1.00 137.78 342 ARG A O 1
ATOM 2284 N N . THR A 1 343 ? 135.083 110.106 183.421 1.00 137.44 343 THR A N 1
ATOM 2285 C CA . THR A 1 343 ? 136.209 111.010 183.239 1.00 137.37 343 THR A CA 1
ATOM 2286 C C . THR A 1 343 ? 136.157 112.150 184.251 1.00 137.47 343 THR A C 1
ATOM 2287 O O . THR A 1 343 ? 135.119 112.428 184.859 1.00 137.61 343 THR A O 1
ATOM 2291 N N . GLU A 1 344 ? 137.299 112.806 184.431 1.00 143.16 344 GLU A N 1
ATOM 2292 C CA . GLU A 1 344 ? 137.429 113.945 185.330 1.00 143.61 344 GLU A CA 1
ATOM 2293 C C . GLU A 1 344 ? 137.642 115.214 184.517 1.00 144.63 344 GLU A C 1
ATOM 2294 O O . GLU A 1 344 ? 138.483 115.241 183.612 1.00 144.40 344 GLU A O 1
ATOM 2300 N N . MET A 1 345 ? 136.884 116.260 184.836 1.00 143.25 345 MET A N 1
ATOM 2301 C CA . MET A 1 345 ? 137.116 117.581 184.271 1.00 142.60 345 MET A CA 1
ATOM 2302 C C . MET A 1 345 ? 137.372 118.566 185.402 1.00 142.01 345 MET A C 1
ATOM 2303 O O . MET A 1 345 ? 136.710 118.521 186.444 1.00 142.11 345 MET A O 1
ATOM 2308 N N . TYR A 1 346 ? 138.346 119.443 185.193 1.00 133.21 346 TYR A N 1
ATOM 2309 C CA . TYR A 1 346 ? 138.849 120.325 186.233 1.00 133.99 346 TYR A CA 1
ATOM 2310 C C . TYR A 1 346 ? 138.328 121.741 186.028 1.00 134.02 346 TYR A C 1
ATOM 2311 O O . TYR A 1 346 ? 138.320 122.256 184.907 1.00 134.45 346 TYR A O 1
ATOM 2320 N N . THR A 1 347 ? 137.897 122.367 187.121 1.00 123.81 347 THR A N 1
ATOM 2321 C CA . THR A 1 347 ? 137.364 123.719 187.091 1.00 122.39 347 THR A CA 1
ATOM 2322 C C . THR A 1 347 ? 138.218 124.621 187.969 1.00 124.20 347 THR A C 1
ATOM 2323 O O . THR A 1 347 ? 138.853 124.165 188.923 1.00 126.54 347 THR A O 1
ATOM 2327 N N . CYS A 1 348 ? 138.230 125.907 187.630 1.00 117.58 348 CYS A N 1
ATOM 2328 C CA . CYS A 1 348 ? 139.029 126.873 188.371 1.00 116.89 348 CYS A CA 1
ATOM 2329 C C . CYS A 1 348 ? 138.471 127.069 189.774 1.00 117.31 348 CYS A C 1
ATOM 2330 O O . CYS A 1 348 ? 137.253 127.099 189.973 1.00 117.34 348 CYS A O 1
ATOM 2333 N N . LYS A 1 349 ? 139.367 127.204 190.745 1.00 121.87 349 LYS A N 1
ATOM 2334 C CA . LYS A 1 349 ? 138.972 127.423 192.129 1.00 123.13 349 LYS A CA 1
ATOM 2335 C C . LYS A 1 349 ? 138.553 128.871 192.345 1.00 123.04 349 LYS A C 1
ATOM 2336 O O . LYS A 1 349 ? 139.212 129.794 191.866 1.00 124.95 349 LYS A O 1
ATOM 2342 N N . GLY B 2 3 ? 139.480 142.456 87.506 1.00 81.02 3 GLY B N 1
ATOM 2343 C CA . GLY B 2 3 ? 139.934 143.494 88.411 1.00 81.75 3 GLY B CA 1
ATOM 2344 C C . GLY B 2 3 ? 138.865 143.932 89.392 1.00 82.78 3 GLY B C 1
ATOM 2345 O O . GLY B 2 3 ? 137.705 144.109 89.018 1.00 81.73 3 GLY B O 1
ATOM 2346 N N . ALA B 2 4 ? 139.259 144.107 90.651 1.00 67.08 4 ALA B N 1
ATOM 2347 C CA . ALA B 2 4 ? 138.333 144.512 91.694 1.00 61.77 4 ALA B CA 1
ATOM 2348 C C . ALA B 2 4 ? 138.045 146.006 91.610 1.00 67.25 4 ALA B C 1
ATOM 2349 O O . ALA B 2 4 ? 138.514 146.712 90.715 1.00 74.67 4 ALA B O 1
ATOM 2351 N N . ILE B 2 5 ? 137.209 146.477 92.533 1.00 62.32 5 ILE B N 1
ATOM 2352 C CA . ILE B 2 5 ? 136.998 147.914 92.668 1.00 62.40 5 ILE B CA 1
ATOM 2353 C C . ILE B 2 5 ? 138.221 148.580 93.283 1.00 65.20 5 ILE B C 1
ATOM 2354 O O . ILE B 2 5 ? 138.617 149.680 92.880 1.00 68.17 5 ILE B O 1
ATOM 2359 N N . ILE B 2 6 ? 138.847 147.917 94.258 1.00 67.28 6 ILE B N 1
ATOM 2360 C CA . ILE B 2 6 ? 139.837 148.574 95.102 1.00 65.25 6 ILE B CA 1
ATOM 2361 C C . ILE B 2 6 ? 141.095 148.982 94.345 1.00 66.54 6 ILE B C 1
ATOM 2362 O O . ILE B 2 6 ? 141.762 149.941 94.749 1.00 69.70 6 ILE B O 1
ATOM 2367 N N . GLU B 2 7 ? 141.452 148.291 93.256 1.00 75.09 7 GLU B N 1
ATOM 2368 C CA . GLU B 2 7 ? 142.620 148.748 92.508 1.00 79.91 7 GLU B CA 1
ATOM 2369 C C . GLU B 2 7 ? 142.372 150.120 91.902 1.00 83.04 7 GLU B C 1
ATOM 2370 O O . GLU B 2 7 ? 143.280 150.957 91.865 1.00 85.17 7 GLU B O 1
ATOM 2376 N N . ASN B 2 8 ? 141.146 150.374 91.451 1.00 82.94 8 ASN B N 1
ATOM 2377 C CA . ASN B 2 8 ? 140.809 151.616 90.773 1.00 83.88 8 ASN B CA 1
ATOM 2378 C C . ASN B 2 8 ? 140.649 152.792 91.726 1.00 84.54 8 ASN B C 1
ATOM 2379 O O . ASN B 2 8 ? 140.979 153.924 91.356 1.00 84.61 8 ASN B O 1
ATOM 2384 N N . MET B 2 9 ? 140.159 152.548 92.940 1.00 85.45 9 MET B N 1
ATOM 2385 C CA . MET B 2 9 ? 139.810 153.633 93.849 1.00 85.11 9 MET B CA 1
ATOM 2386 C C . MET B 2 9 ? 141.025 154.476 94.204 1.00 86.59 9 MET B C 1
ATOM 2387 O O . MET B 2 9 ? 142.084 153.950 94.560 1.00 86.58 9 MET B O 1
ATOM 2392 N N . SER B 2 10 ? 140.862 155.792 94.111 1.00 92.01 10 SER B N 1
ATOM 2393 C CA . SER B 2 10 ? 141.879 156.716 94.575 1.00 90.55 10 SER B CA 1
ATOM 2394 C C . SER B 2 10 ? 141.946 156.698 96.099 1.00 94.10 10 SER B C 1
ATOM 2395 O O . SER B 2 10 ? 141.070 156.158 96.780 1.00 95.96 10 SER B O 1
ATOM 2398 N N . THR B 2 11 ? 143.012 157.296 96.632 1.00 90.74 11 THR B N 1
ATOM 2399 C CA . THR B 2 11 ? 143.214 157.287 98.077 1.00 88.95 11 THR B CA 1
ATOM 2400 C C . THR B 2 11 ? 142.100 158.036 98.799 1.00 90.93 11 THR B C 1
ATOM 2401 O O . THR B 2 11 ? 141.738 157.684 99.926 1.00 90.78 11 THR B O 1
ATOM 2405 N N . LYS B 2 12 ? 141.537 159.066 98.163 1.00 90.99 12 LYS B N 1
ATOM 2406 C CA . LYS B 2 12 ? 140.503 159.864 98.817 1.00 89.94 12 LYS B CA 1
ATOM 2407 C C . LYS B 2 12 ? 139.225 159.057 99.023 1.00 90.80 12 LYS B C 1
ATOM 2408 O O . LYS B 2 12 ? 138.624 159.089 100.103 1.00 91.53 12 LYS B O 1
ATOM 2414 N N . LYS B 2 13 ? 138.791 158.326 97.993 1.00 83.26 13 LYS B N 1
ATOM 2415 C CA . LYS B 2 13 ? 137.596 157.497 98.128 1.00 83.67 13 LYS B CA 1
ATOM 2416 C C . LYS B 2 13 ? 137.813 156.381 99.142 1.00 84.41 13 LYS B C 1
ATOM 2417 O O . LYS B 2 13 ? 136.911 156.054 99.924 1.00 86.24 13 LYS B O 1
ATOM 2423 N N . LEU B 2 14 ? 139.007 155.784 99.138 1.00 83.32 14 LEU B N 1
ATOM 2424 C CA . LEU B 2 14 ? 139.325 154.749 100.114 1.00 85.76 14 LEU B CA 1
ATOM 2425 C C . LEU B 2 14 ? 139.289 155.303 101.532 1.00 86.88 14 LEU B C 1
ATOM 2426 O O . LEU B 2 14 ? 138.779 154.651 102.450 1.00 87.15 14 LEU B O 1
ATOM 2431 N N . CYS B 2 15 ? 139.819 156.513 101.727 1.00 84.26 15 CYS B N 1
ATOM 2432 C CA . CYS B 2 15 ? 139.773 157.143 103.042 1.00 84.03 15 CYS B CA 1
ATOM 2433 C C . CYS B 2 15 ? 138.342 157.467 103.453 1.00 85.29 15 CYS B C 1
ATOM 2434 O O . CYS B 2 15 ? 137.993 157.354 104.631 1.00 84.92 15 CYS B O 1
ATOM 2437 N N . ILE B 2 16 ? 137.502 157.878 102.501 1.00 77.48 16 ILE B N 1
ATOM 2438 C CA . ILE B 2 16 ? 136.098 158.145 102.815 1.00 77.24 16 ILE B CA 1
ATOM 2439 C C . ILE B 2 16 ? 135.408 156.869 103.284 1.00 76.93 16 ILE B C 1
ATOM 2440 O O . ILE B 2 16 ? 134.671 156.864 104.282 1.00 76.62 16 ILE B O 1
ATOM 2445 N N . VAL B 2 17 ? 135.641 155.766 102.570 1.00 79.81 17 VAL B N 1
ATOM 2446 C CA . VAL B 2 17 ? 135.042 154.489 102.955 1.00 77.85 17 VAL B CA 1
ATOM 2447 C C . VAL B 2 17 ? 135.542 154.063 104.330 1.00 77.99 17 VAL B C 1
ATOM 2448 O O . VAL B 2 17 ? 134.768 153.607 105.181 1.00 79.94 17 VAL B O 1
ATOM 2452 N N . GLY B 2 18 ? 136.848 154.208 104.566 1.00 75.87 18 GLY B N 1
ATOM 2453 C CA . GLY B 2 18 ? 137.401 153.859 105.863 1.00 77.86 18 GLY B CA 1
ATOM 2454 C C . GLY B 2 18 ? 136.830 154.700 106.988 1.00 76.67 18 GLY B C 1
ATOM 2455 O O . GLY B 2 18 ? 136.571 154.195 108.081 1.00 72.74 18 GLY B O 1
ATOM 2456 N N . GLY B 2 19 ? 136.626 155.993 106.736 1.00 72.08 19 GLY B N 1
ATOM 2457 C CA . GLY B 2 19 ? 136.028 156.849 107.745 1.00 72.07 19 GLY B CA 1
ATOM 2458 C C . GLY B 2 19 ? 134.596 156.467 108.061 1.00 72.63 19 GLY B C 1
ATOM 2459 O O . GLY B 2 19 ? 134.190 156.461 109.227 1.00 72.60 19 GLY B O 1
ATOM 2460 N N . ILE B 2 20 ? 133.810 156.143 107.032 1.00 64.75 20 ILE B N 1
ATOM 2461 C CA . ILE B 2 20 ? 132.435 155.710 107.272 1.00 63.23 20 ILE B CA 1
ATOM 2462 C C . ILE B 2 20 ? 132.417 154.412 108.075 1.00 66.46 20 ILE B C 1
ATOM 2463 O O . ILE B 2 20 ? 131.629 154.254 109.021 1.00 70.99 20 ILE B O 1
ATOM 2468 N N . LEU B 2 21 ? 133.289 153.466 107.718 1.00 61.03 21 LEU B N 1
ATOM 2469 C CA . LEU B 2 21 ? 133.345 152.206 108.451 1.00 62.27 21 LEU B CA 1
ATOM 2470 C C . LEU B 2 21 ? 133.799 152.421 109.889 1.00 63.17 21 LEU B C 1
ATOM 2471 O O . LEU B 2 21 ? 133.307 151.756 110.805 1.00 66.17 21 LEU B O 1
ATOM 2476 N N . LEU B 2 22 ? 134.737 153.343 110.110 1.00 61.54 22 LEU B N 1
ATOM 2477 C CA . LEU B 2 22 ? 135.166 153.654 111.470 1.00 66.99 22 LEU B CA 1
ATOM 2478 C C . LEU B 2 22 ? 134.037 154.284 112.276 1.00 66.97 22 LEU B C 1
ATOM 2479 O O . LEU B 2 22 ? 133.880 153.995 113.468 1.00 64.46 22 LEU B O 1
ATOM 2484 N N . VAL B 2 23 ? 133.249 155.157 111.645 1.00 59.34 23 VAL B N 1
ATOM 2485 C CA . VAL B 2 23 ? 132.103 155.757 112.324 1.00 52.08 23 VAL B CA 1
ATOM 2486 C C . VAL B 2 23 ? 131.120 154.676 112.753 1.00 53.73 23 VAL B C 1
ATOM 2487 O O . VAL B 2 23 ? 130.636 154.663 113.893 1.00 63.93 23 VAL B O 1
ATOM 2491 N N . PHE B 2 24 ? 130.817 153.744 111.847 1.00 46.44 24 PHE B N 1
ATOM 2492 C CA . PHE B 2 24 ? 129.887 152.676 112.202 1.00 46.57 24 PHE B CA 1
ATOM 2493 C C . PHE B 2 24 ? 130.476 151.730 113.241 1.00 52.35 24 PHE B C 1
ATOM 2494 O O . PHE B 2 24 ? 129.740 151.204 114.080 1.00 50.97 24 PHE B O 1
ATOM 2502 N N . GLN B 2 25 ? 131.792 151.515 113.218 1.00 49.42 25 GLN B N 1
ATOM 2503 C CA . GLN B 2 25 ? 132.433 150.715 114.256 1.00 41.84 25 GLN B CA 1
ATOM 2504 C C . GLN B 2 25 ? 132.301 151.377 115.621 1.00 52.62 25 GLN B C 1
ATOM 2505 O O . GLN B 2 25 ? 132.012 150.710 116.624 1.00 64.09 25 GLN B O 1
ATOM 2511 N N . ILE B 2 26 ? 132.522 152.691 115.678 1.00 49.75 26 ILE B N 1
ATOM 2512 C CA . ILE B 2 26 ? 132.390 153.421 116.936 1.00 42.44 26 ILE B CA 1
ATOM 2513 C C . ILE B 2 26 ? 130.953 153.350 117.436 1.00 40.00 26 ILE B C 1
ATOM 2514 O O . ILE B 2 26 ? 130.701 153.157 118.631 1.00 41.99 26 ILE B O 1
ATOM 2519 N N . ILE B 2 27 ? 129.989 153.504 116.526 1.00 35.91 27 ILE B N 1
ATOM 2520 C CA . ILE B 2 27 ? 128.584 153.406 116.915 1.00 32.92 27 ILE B CA 1
ATOM 2521 C C . ILE B 2 27 ? 128.269 152.009 117.439 1.00 41.26 27 ILE B C 1
ATOM 2522 O O . ILE B 2 27 ? 127.520 151.849 118.410 1.00 53.50 27 ILE B O 1
ATOM 2527 N N . ALA B 2 28 ? 128.833 150.978 116.807 1.00 42.21 28 ALA B N 1
ATOM 2528 C CA . ALA B 2 28 ? 128.622 149.612 117.275 1.00 39.54 28 ALA B CA 1
ATOM 2529 C C . ALA B 2 28 ? 129.192 149.404 118.670 1.00 42.64 28 ALA B C 1
ATOM 2530 O O . ALA B 2 28 ? 128.575 148.724 119.496 1.00 44.10 28 ALA B O 1
ATOM 2532 N N . PHE B 2 29 ? 130.371 149.965 118.945 1.00 39.51 29 PHE B N 1
ATOM 2533 C CA . PHE B 2 29 ? 130.929 149.875 120.292 1.00 28.07 29 PHE B CA 1
ATOM 2534 C C . PHE B 2 29 ? 130.045 150.599 121.301 1.00 30.69 29 PHE B C 1
ATOM 2535 O O . PHE B 2 29 ? 129.780 150.085 122.394 1.00 43.54 29 PHE B O 1
ATOM 2543 N N . LEU B 2 30 ? 129.571 151.796 120.942 1.00 42.22 30 LEU B N 1
ATOM 2544 C CA . LEU B 2 30 ? 128.805 152.610 121.880 1.00 35.63 30 LEU B CA 1
ATOM 2545 C C . LEU B 2 30 ? 127.439 152.010 122.174 1.00 31.26 30 LEU B C 1
ATOM 2546 O O . LEU B 2 30 ? 126.929 152.160 123.289 1.00 51.37 30 LEU B O 1
ATOM 2551 N N . VAL B 2 31 ? 126.828 151.338 121.195 1.00 27.21 31 VAL B N 1
ATOM 2552 C CA . VAL B 2 31 ? 125.521 150.722 121.423 1.00 35.92 31 VAL B CA 1
ATOM 2553 C C . VAL B 2 31 ? 125.598 149.730 122.576 1.00 42.07 31 VAL B C 1
ATOM 2554 O O . VAL B 2 31 ? 124.743 149.720 123.469 1.00 47.19 31 VAL B O 1
ATOM 2558 N N . GLY B 2 32 ? 126.628 148.884 122.578 1.00 37.40 32 GLY B N 1
ATOM 2559 C CA . GLY B 2 32 ? 126.807 147.961 123.681 1.00 31.21 32 GLY B CA 1
ATOM 2560 C C . GLY B 2 32 ? 127.347 148.586 124.945 1.00 34.15 32 GLY B C 1
ATOM 2561 O O . GLY B 2 32 ? 126.962 148.167 126.040 1.00 48.03 32 GLY B O 1
ATOM 2562 N N . GLY B 2 33 ? 128.230 149.573 124.826 1.00 44.44 33 GLY B N 1
ATOM 2563 C CA . GLY B 2 33 ? 128.807 150.196 125.999 1.00 40.80 33 GLY B CA 1
ATOM 2564 C C . GLY B 2 33 ? 127.826 150.995 126.830 1.00 41.96 33 GLY B C 1
ATOM 2565 O O . GLY B 2 33 ? 127.829 150.901 128.060 1.00 49.59 33 GLY B O 1
ATOM 2566 N N . LEU B 2 34 ? 126.973 151.777 126.172 1.00 32.76 34 LEU B N 1
ATOM 2567 C CA . LEU B 2 34 ? 126.118 152.736 126.860 1.00 33.10 34 LEU B CA 1
ATOM 2568 C C . LEU B 2 34 ? 124.679 152.268 127.016 1.00 42.27 34 LEU B C 1
ATOM 2569 O O . LEU B 2 34 ? 124.067 152.517 128.058 1.00 54.66 34 LEU B O 1
ATOM 2574 N N . ILE B 2 35 ? 124.119 151.601 126.013 1.00 35.32 35 ILE B N 1
ATOM 2575 C CA . ILE B 2 35 ? 122.705 151.236 126.041 1.00 37.67 35 ILE B CA 1
ATOM 2576 C C . ILE B 2 35 ? 122.491 149.870 126.678 1.00 45.70 35 ILE B C 1
ATOM 2577 O O . ILE B 2 35 ? 121.565 149.683 127.471 1.00 50.28 35 ILE B O 1
ATOM 2582 N N . ALA B 2 36 ? 123.330 148.896 126.344 1.00 37.52 36 ALA B N 1
ATOM 2583 C CA . ALA B 2 36 ? 123.123 147.541 126.823 1.00 32.67 36 ALA B CA 1
ATOM 2584 C C . ALA B 2 36 ? 123.386 147.448 128.326 1.00 39.06 36 ALA B C 1
ATOM 2585 O O . ALA B 2 36 ? 124.216 148.181 128.867 1.00 46.86 36 ALA B O 1
ATOM 2587 N N . PRO B 2 37 ? 122.685 146.553 129.021 1.00 38.49 37 PRO B N 1
ATOM 2588 C CA . PRO B 2 37 ? 122.846 146.412 130.472 1.00 36.64 37 PRO B CA 1
ATOM 2589 C C . PRO B 2 37 ? 123.818 145.334 130.925 1.00 42.66 37 PRO B C 1
ATOM 2590 O O . PRO B 2 37 ? 123.933 145.112 132.135 1.00 56.42 37 PRO B O 1
ATOM 2594 N N . GLY B 2 38 ? 124.514 144.665 130.013 1.00 32.95 38 GLY B N 1
ATOM 2595 C CA . GLY B 2 38 ? 125.359 143.553 130.376 1.00 28.23 38 GLY B CA 1
ATOM 2596 C C . GLY B 2 38 ? 124.786 142.244 129.877 1.00 39.26 38 GLY B C 1
ATOM 2597 O O . GLY B 2 38 ? 123.569 142.042 129.853 1.00 52.06 38 GLY B O 1
ATOM 2598 N N . PRO B 2 39 ? 125.661 141.324 129.466 1.00 31.06 39 PRO B N 1
ATOM 2599 C CA . PRO B 2 39 ? 125.170 140.128 128.764 1.00 25.14 39 PRO B CA 1
ATOM 2600 C C . PRO B 2 39 ? 124.343 139.197 129.631 1.00 36.40 39 PRO B C 1
ATOM 2601 O O . PRO B 2 39 ? 123.213 138.863 129.256 1.00 46.19 39 PRO B O 1
ATOM 2605 N N . THR B 2 40 ? 124.861 138.768 130.779 1.00 37.39 40 THR B N 1
ATOM 2606 C CA . THR B 2 40 ? 124.220 137.722 131.562 1.00 29.46 40 THR B CA 1
ATOM 2607 C C . THR B 2 40 ? 124.092 138.156 133.013 1.00 31.76 40 THR B C 1
ATOM 2608 O O . THR B 2 40 ? 124.861 138.986 133.501 1.00 37.62 40 THR B O 1
ATOM 2612 N N . THR B 2 41 ? 123.107 137.579 133.694 1.00 27.31 41 THR B N 1
ATOM 2613 C CA . THR B 2 41 ? 122.856 137.831 135.104 1.00 21.23 41 THR B CA 1
ATOM 2614 C C . THR B 2 41 ? 122.860 136.513 135.866 1.00 36.73 41 THR B C 1
ATOM 2615 O O . THR B 2 41 ? 122.164 135.568 135.486 1.00 56.05 41 THR B O 1
ATOM 2619 N N . ALA B 2 42 ? 123.642 136.453 136.939 1.00 31.11 42 ALA B N 1
ATOM 2620 C CA . ALA B 2 42 ? 123.728 135.268 137.781 1.00 20.82 42 ALA B CA 1
ATOM 2621 C C . ALA B 2 42 ? 123.045 135.552 139.112 1.00 24.04 42 ALA B C 1
ATOM 2622 O O . ALA B 2 42 ? 123.424 136.491 139.819 1.00 37.36 42 ALA B O 1
ATOM 2624 N N . VAL B 2 43 ? 122.046 134.743 139.449 1.00 23.02 43 VAL B N 1
ATOM 2625 C CA . VAL B 2 43 ? 121.298 134.871 140.693 1.00 29.40 43 VAL B CA 1
ATOM 2626 C C . VAL B 2 43 ? 121.533 133.616 141.519 1.00 33.35 43 VAL B C 1
ATOM 2627 O O . VAL B 2 43 ? 121.352 132.498 141.022 1.00 50.15 43 VAL B O 1
ATOM 2631 N N . SER B 2 44 ? 121.926 133.797 142.775 1.00 33.31 44 SER B N 1
ATOM 2632 C CA . SER B 2 44 ? 122.270 132.691 143.658 1.00 31.07 44 SER B CA 1
ATOM 2633 C C . SER B 2 44 ? 121.073 132.361 144.540 1.00 39.35 44 SER B C 1
ATOM 2634 O O . SER B 2 44 ? 120.535 133.244 145.216 1.00 50.20 44 SER B O 1
ATOM 2637 N N . TYR B 2 45 ? 120.661 131.096 144.531 1.00 33.49 45 TYR B N 1
ATOM 2638 C CA . TYR B 2 45 ? 119.510 130.628 145.294 1.00 32.86 45 TYR B CA 1
ATOM 2639 C C . TYR B 2 45 ? 119.975 129.679 146.385 1.00 40.02 45 TYR B C 1
ATOM 2640 O O . TYR B 2 45 ? 120.751 128.756 146.118 1.00 57.43 45 TYR B O 1
ATOM 2649 N N . MET B 2 46 ? 119.501 129.902 147.604 1.00 38.02 46 MET B N 1
ATOM 2650 C CA . MET B 2 46 ? 119.662 128.927 148.672 1.00 36.98 46 MET B CA 1
ATOM 2651 C C . MET B 2 46 ? 118.407 128.069 148.737 1.00 39.07 46 MET B C 1
ATOM 2652 O O . MET B 2 46 ? 117.303 128.589 148.928 1.00 50.18 46 MET B O 1
ATOM 2657 N N . SER B 2 47 ? 118.570 126.762 148.571 1.00 26.02 47 SER B N 1
ATOM 2658 C CA . SER B 2 47 ? 117.433 125.860 148.577 1.00 19.46 47 SER B CA 1
ATOM 2659 C C . SER B 2 47 ? 116.842 125.749 149.974 1.00 23.07 47 SER B C 1
ATOM 2660 O O . SER B 2 47 ? 117.561 125.688 150.974 1.00 42.05 47 SER B O 1
ATOM 2663 N N . VAL B 2 48 ? 115.518 125.714 150.034 1.00 19.40 48 VAL B N 1
ATOM 2664 C CA . VAL B 2 48 ? 114.802 125.578 151.294 1.00 24.65 48 VAL B CA 1
ATOM 2665 C C . VAL B 2 48 ? 114.609 124.098 151.581 1.00 33.96 48 VAL B C 1
ATOM 2666 O O . VAL B 2 48 ? 114.087 123.357 150.742 1.00 51.23 48 VAL B O 1
ATOM 2670 N N . LYS B 2 49 ? 115.028 123.664 152.768 1.00 37.17 49 LYS B N 1
ATOM 2671 C CA . LYS B 2 49 ? 115.002 122.249 153.132 1.00 32.25 49 LYS B CA 1
ATOM 2672 C C . LYS B 2 49 ? 113.595 121.881 153.591 1.00 35.53 49 LYS B C 1
ATOM 2673 O O . LYS B 2 49 ? 113.282 121.825 154.782 1.00 49.54 49 LYS B O 1
ATOM 2679 N N . CYS B 2 50 ? 112.730 121.624 152.614 1.00 36.61 50 CYS B N 1
ATOM 2680 C CA . CYS B 2 50 ? 111.366 121.215 152.910 1.00 34.78 50 CYS B CA 1
ATOM 2681 C C . CYS B 2 50 ? 111.350 119.818 153.515 1.00 38.12 50 CYS B C 1
ATOM 2682 O O . CYS B 2 50 ? 112.303 119.049 153.383 1.00 50.58 50 CYS B O 1
ATOM 2685 N N . VAL B 2 51 ? 110.253 119.495 154.190 1.00 47.58 51 VAL B N 1
ATOM 2686 C CA . VAL B 2 51 ? 110.077 118.203 154.841 1.00 43.82 51 VAL B CA 1
ATOM 2687 C C . VAL B 2 51 ? 108.878 117.508 154.218 1.00 52.07 51 VAL B C 1
ATOM 2688 O O . VAL B 2 51 ? 107.766 118.048 154.220 1.00 60.57 51 VAL B O 1
ATOM 2692 N N . ASP B 2 52 ? 109.103 116.309 153.688 1.00 67.88 52 ASP B N 1
ATOM 2693 C CA . ASP B 2 52 ? 108.014 115.455 153.225 1.00 69.82 52 ASP B CA 1
ATOM 2694 C C . ASP B 2 52 ? 107.532 114.646 154.420 1.00 71.39 52 ASP B C 1
ATOM 2695 O O . ASP B 2 52 ? 108.161 113.661 154.813 1.00 76.06 52 ASP B O 1
ATOM 2700 N N . ALA B 2 53 ? 106.409 115.059 155.007 1.00 78.94 53 ALA B N 1
ATOM 2701 C CA . ALA B 2 53 ? 105.858 114.351 156.155 1.00 82.29 53 ALA B CA 1
ATOM 2702 C C . ALA B 2 53 ? 105.073 113.135 155.686 1.00 83.58 53 ALA B C 1
ATOM 2703 O O . ALA B 2 53 ? 103.911 112.950 156.064 1.00 83.68 53 ALA B O 1
ATOM 2705 N N . ARG B 2 54 ? 105.719 112.299 154.874 1.00 93.66 54 ARG B N 1
ATOM 2706 C CA . ARG B 2 54 ? 105.106 111.133 154.250 1.00 95.34 54 ARG B CA 1
ATOM 2707 C C . ARG B 2 54 ? 103.785 111.495 153.585 1.00 96.17 54 ARG B C 1
ATOM 2708 O O . ARG B 2 54 ? 102.751 110.876 153.857 1.00 97.64 54 ARG B O 1
ATOM 2716 N N . LYS B 2 55 ? 103.811 112.504 152.719 1.00 99.75 55 LYS B N 1
ATOM 2717 C CA . LYS B 2 55 ? 102.660 112.897 151.916 1.00 100.56 55 LYS B CA 1
ATOM 2718 C C . LYS B 2 55 ? 102.776 112.458 150.467 1.00 100.19 55 LYS B C 1
ATOM 2719 O O . LYS B 2 55 ? 101.760 112.186 149.825 1.00 101.19 55 LYS B O 1
ATOM 2725 N N . ASN B 2 56 ? 103.998 112.384 149.936 1.00 111.28 56 ASN B N 1
ATOM 2726 C CA . ASN B 2 56 ? 104.235 111.909 148.574 1.00 114.73 56 ASN B CA 1
ATOM 2727 C C . ASN B 2 56 ? 104.498 110.407 148.631 1.00 115.27 56 ASN B C 1
ATOM 2728 O O . ASN B 2 56 ? 105.635 109.933 148.580 1.00 113.13 56 ASN B O 1
ATOM 2733 N N . HIS B 2 57 ? 103.411 109.645 148.742 1.00 121.84 57 HIS B N 1
ATOM 2734 C CA . HIS B 2 57 ? 103.499 108.191 148.711 1.00 121.74 57 HIS B CA 1
ATOM 2735 C C . HIS B 2 57 ? 103.364 107.655 147.290 1.00 122.46 57 HIS B C 1
ATOM 2736 O O . HIS B 2 57 ? 104.267 106.978 146.789 1.00 121.97 57 HIS B O 1
ATOM 2743 N N . HIS B 2 58 ? 102.245 107.952 146.633 1.00 132.74 58 HIS B N 1
ATOM 2744 C CA . HIS B 2 58 ? 102.039 107.548 145.248 1.00 133.31 58 HIS B CA 1
ATOM 2745 C C . HIS B 2 58 ? 101.902 108.773 144.352 1.00 133.33 58 HIS B C 1
ATOM 2746 O O . HIS B 2 58 ? 102.595 108.888 143.336 1.00 133.38 58 HIS B O 1
ATOM 2753 N N . LYS B 2 59 ? 101.015 109.692 144.724 1.00 124.56 59 LYS B N 1
ATOM 2754 C CA . LYS B 2 59 ? 100.811 110.902 143.939 1.00 123.72 59 LYS B CA 1
ATOM 2755 C C . LYS B 2 59 ? 101.986 111.855 144.119 1.00 123.28 59 LYS B C 1
ATOM 2756 O O . LYS B 2 59 ? 102.421 112.115 145.245 1.00 122.36 59 LYS B O 1
ATOM 2762 N N . THR B 2 60 ? 102.493 112.382 143.006 1.00 112.47 60 THR B N 1
ATOM 2763 C CA . THR B 2 60 ? 103.618 113.305 143.063 1.00 111.64 60 THR B CA 1
ATOM 2764 C C . THR B 2 60 ? 103.184 114.635 143.667 1.00 111.26 60 THR B C 1
ATOM 2765 O O . THR B 2 60 ? 102.163 115.210 143.281 1.00 109.62 60 THR B O 1
ATOM 2769 N N . LYS B 2 61 ? 103.972 115.125 144.621 1.00 84.55 61 LYS B N 1
ATOM 2770 C CA . LYS B 2 61 ? 103.680 116.357 145.337 1.00 79.98 61 LYS B CA 1
ATOM 2771 C C . LYS B 2 61 ? 104.803 117.358 145.114 1.00 80.06 61 LYS B C 1
ATOM 2772 O O . LYS B 2 61 ? 105.973 116.978 144.997 1.00 77.38 61 LYS B O 1
ATOM 2778 N N . TRP B 2 62 ? 104.442 118.636 145.053 1.00 58.37 62 TRP B N 1
ATOM 2779 C CA . TRP B 2 62 ? 105.393 119.714 144.821 1.00 53.05 62 TRP B CA 1
ATOM 2780 C C . TRP B 2 62 ? 105.531 120.536 146.096 1.00 52.04 62 TRP B C 1
ATOM 2781 O O . TRP B 2 62 ? 104.526 120.942 146.688 1.00 57.88 62 TRP B O 1
ATOM 2792 N N . PHE B 2 63 ? 106.770 120.775 146.516 1.00 35.85 63 PHE B N 1
ATOM 2793 C CA . PHE B 2 63 ? 107.059 121.531 147.726 1.00 40.99 63 PHE B CA 1
ATOM 2794 C C . PHE B 2 63 ? 107.518 122.931 147.336 1.00 46.46 63 PHE B C 1
ATOM 2795 O O . PHE B 2 63 ? 108.506 123.083 146.611 1.00 50.91 63 PHE B O 1
ATOM 2803 N N . VAL B 2 64 ? 106.811 123.940 147.823 1.00 42.10 64 VAL B N 1
ATOM 2804 C CA . VAL B 2 64 ? 107.047 125.333 147.449 1.00 37.32 64 VAL B CA 1
ATOM 2805 C C . VAL B 2 64 ? 107.861 126.000 148.552 1.00 47.04 64 VAL B C 1
ATOM 2806 O O . VAL B 2 64 ? 107.456 125.942 149.720 1.00 54.80 64 VAL B O 1
ATOM 2810 N N . PRO B 2 65 ? 108.998 126.625 148.233 1.00 33.40 65 PRO B N 1
ATOM 2811 C CA . PRO B 2 65 ? 109.843 127.200 149.295 1.00 26.68 65 PRO B CA 1
ATOM 2812 C C . PRO B 2 65 ? 109.159 128.270 150.126 1.00 44.33 65 PRO B C 1
ATOM 2813 O O . PRO B 2 65 ? 109.395 128.347 151.338 1.00 55.36 65 PRO B O 1
ATOM 2817 N N . TRP B 2 66 ? 108.321 129.103 149.516 1.00 52.74 66 TRP B N 1
ATOM 2818 C CA . TRP B 2 66 ? 107.772 130.261 150.209 1.00 50.05 66 TRP B CA 1
ATOM 2819 C C . TRP B 2 66 ? 106.471 130.681 149.543 1.00 49.94 66 TRP B C 1
ATOM 2820 O O . TRP B 2 66 ? 106.057 130.120 148.527 1.00 50.82 66 TRP B O 1
ATOM 2831 N N . GLY B 2 67 ? 105.832 131.687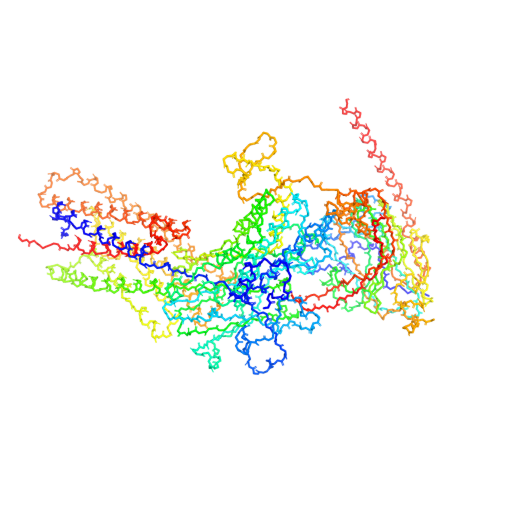 150.134 1.00 61.13 67 GLY B N 1
ATOM 2832 C CA . GLY B 2 67 ? 104.550 132.155 149.670 1.00 60.06 67 GLY B CA 1
ATOM 2833 C C . GLY B 2 67 ? 103.425 131.291 150.197 1.00 66.22 67 GLY B C 1
ATOM 2834 O O . GLY B 2 67 ? 103.579 130.573 151.189 1.00 70.14 67 GLY B O 1
ATOM 2835 N N . PRO B 2 68 ? 102.264 131.349 149.548 1.00 81.34 68 PRO B N 1
ATOM 2836 C CA . PRO B 2 68 ? 101.163 130.468 149.947 1.00 80.38 68 PRO B CA 1
ATOM 2837 C C . PRO B 2 68 ? 101.514 129.011 149.688 1.00 79.44 68 PRO B C 1
ATOM 2838 O O . PRO B 2 68 ? 102.293 128.688 148.788 1.00 77.66 68 PRO B O 1
ATOM 2842 N N . ASN B 2 69 ? 100.936 128.131 150.507 1.00 78.10 69 ASN B N 1
ATOM 2843 C CA . ASN B 2 69 ? 101.201 126.693 150.449 1.00 79.59 69 ASN B CA 1
ATOM 2844 C C . ASN B 2 69 ? 102.680 126.381 150.663 1.00 82.27 69 ASN B C 1
ATOM 2845 O O . ASN B 2 69 ? 103.208 125.416 150.105 1.00 77.43 69 ASN B O 1
ATOM 2850 N N . HIS B 2 70 ? 103.358 127.195 151.470 1.00 80.94 70 HIS B N 1
ATOM 2851 C CA . HIS B 2 70 ? 104.774 126.974 151.730 1.00 78.22 70 HIS B CA 1
ATOM 2852 C C . HIS B 2 70 ? 104.979 125.700 152.540 1.00 78.67 70 HIS B C 1
ATOM 2853 O O . HIS B 2 70 ? 104.171 125.355 153.407 1.00 77.29 70 HIS B O 1
ATOM 2860 N N . CYS B 2 71 ? 106.071 125.002 152.247 1.00 67.51 71 CYS B N 1
ATOM 2861 C CA . CYS B 2 71 ? 106.334 123.697 152.831 1.00 66.45 71 CYS B CA 1
ATOM 2862 C C . CYS B 2 71 ? 106.719 123.818 154.302 1.00 69.88 71 CYS B C 1
ATOM 2863 O O . CYS B 2 71 ? 107.143 124.873 154.781 1.00 69.30 71 CYS B O 1
ATOM 2866 N N . ASP B 2 72 ? 106.555 122.712 155.024 1.00 71.41 72 ASP B N 1
ATOM 2867 C CA . ASP B 2 72 ? 107.157 122.590 156.343 1.00 69.40 72 ASP B CA 1
ATOM 2868 C C . ASP B 2 72 ? 108.660 122.416 156.177 1.00 67.46 72 ASP B C 1
ATOM 2869 O O . ASP B 2 72 ? 109.117 121.460 155.546 1.00 72.18 72 ASP B O 1
ATOM 2874 N N . LYS B 2 73 ? 109.430 123.337 156.748 1.00 48.27 73 LYS B N 1
ATOM 2875 C CA . LYS B 2 73 ? 110.837 123.457 156.404 1.00 51.77 73 LYS B CA 1
ATOM 2876 C C . LYS B 2 73 ? 111.695 123.424 157.658 1.00 56.00 73 LYS B C 1
ATOM 2877 O O . LYS B 2 73 ? 111.221 123.649 158.773 1.00 60.21 73 LYS B O 1
ATOM 2883 N N . ILE B 2 74 ? 112.975 123.134 157.448 1.00 62.37 74 ILE B N 1
ATOM 2884 C CA . ILE B 2 74 ? 113.969 123.063 158.509 1.00 53.48 74 ILE B CA 1
ATOM 2885 C C . ILE B 2 74 ? 114.946 124.214 158.324 1.00 60.21 74 ILE B C 1
ATOM 2886 O O . ILE B 2 74 ? 115.461 124.428 157.220 1.00 60.91 74 ILE B O 1
ATOM 2891 N N . ARG B 2 75 ? 115.197 124.963 159.397 1.00 78.03 75 ARG B N 1
ATOM 2892 C CA . ARG B 2 75 ? 116.121 126.088 159.306 1.00 80.34 75 ARG B CA 1
ATOM 2893 C C . ARG B 2 75 ? 117.557 125.612 159.112 1.00 80.48 75 ARG B C 1
ATOM 2894 O O . ARG B 2 75 ? 118.267 126.102 158.228 1.00 80.72 75 ARG B O 1
ATOM 2902 N N . ASP B 2 76 ? 118.000 124.660 159.930 1.00 80.10 76 ASP B N 1
ATOM 2903 C CA . ASP B 2 76 ? 119.299 124.026 159.764 1.00 80.21 76 ASP B CA 1
ATOM 2904 C C . ASP B 2 76 ? 119.141 122.530 159.983 1.00 77.15 76 ASP B C 1
ATOM 2905 O O . ASP B 2 76 ? 118.443 122.102 160.903 1.00 78.36 76 ASP B O 1
ATOM 2910 N N . ILE B 2 77 ? 119.829 121.739 159.155 1.00 75.83 77 ILE B N 1
ATOM 2911 C CA . ILE B 2 77 ? 119.521 120.319 159.013 1.00 73.92 77 ILE B CA 1
ATOM 2912 C C . ILE B 2 77 ? 119.708 119.511 160.290 1.00 77.69 77 ILE B C 1
ATOM 2913 O O . ILE B 2 77 ? 119.347 118.328 160.317 1.00 78.14 77 ILE B O 1
ATOM 2918 N N . GLU B 2 78 ? 120.248 120.108 161.355 1.00 83.37 78 GLU B N 1
ATOM 2919 C CA . GLU B 2 78 ? 120.361 119.386 162.618 1.00 82.43 78 GLU B CA 1
ATOM 2920 C C . GLU B 2 78 ? 119.006 119.199 163.291 1.00 86.10 78 GLU B C 1
ATOM 2921 O O . GLU B 2 78 ? 118.850 118.301 164.126 1.00 86.86 78 GLU B O 1
ATOM 2927 N N . GLU B 2 79 ? 118.018 120.032 162.951 1.00 87.17 79 GLU B N 1
ATOM 2928 C CA . GLU B 2 79 ? 116.700 119.914 163.568 1.00 84.47 79 GLU B CA 1
ATOM 2929 C C . GLU B 2 79 ? 115.987 118.626 163.184 1.00 82.61 79 GLU B C 1
ATOM 2930 O O . GLU B 2 79 ? 115.022 118.243 163.854 1.00 86.20 79 GLU B O 1
ATOM 2936 N N . ALA B 2 80 ? 116.427 117.955 162.118 1.00 76.14 80 ALA B N 1
ATOM 2937 C CA . ALA B 2 80 ? 115.736 116.751 161.674 1.00 79.30 80 ALA B CA 1
ATOM 2938 C C . ALA B 2 80 ? 115.974 115.579 162.615 1.00 84.71 80 ALA B C 1
ATOM 2939 O O . ALA B 2 80 ? 115.240 114.586 162.565 1.00 86.55 80 ALA B O 1
ATOM 2941 N N . ILE B 2 81 ? 116.989 115.665 163.469 1.00 88.33 81 ILE B N 1
ATOM 2942 C CA . ILE B 2 81 ? 117.299 114.577 164.394 1.00 89.97 81 ILE B CA 1
ATOM 2943 C C . ILE B 2 81 ? 116.304 114.575 165.555 1.00 87.41 81 ILE B C 1
ATOM 2944 O O . ILE B 2 81 ? 115.702 113.525 165.824 1.00 83.46 81 ILE B O 1
ATOM 2949 N N . PRO B 2 82 ? 116.091 115.688 166.277 1.00 87.28 82 PRO B N 1
ATOM 2950 C CA . PRO B 2 82 ? 115.050 115.662 167.320 1.00 87.58 82 PRO B CA 1
ATOM 2951 C C . PRO B 2 82 ? 113.671 115.346 166.776 1.00 88.77 82 PRO B C 1
ATOM 2952 O O . PRO B 2 82 ? 112.887 114.653 167.436 1.00 88.58 82 PRO B O 1
ATOM 2956 N N . ARG B 2 83 ? 113.352 115.840 165.578 1.00 88.82 83 ARG B N 1
ATOM 2957 C CA . ARG B 2 83 ? 112.093 115.512 164.925 1.00 87.41 83 ARG B CA 1
ATOM 2958 C C . ARG B 2 83 ? 112.074 114.091 164.383 1.00 86.54 83 ARG B C 1
ATOM 2959 O O . ARG B 2 83 ? 111.010 113.621 163.965 1.00 86.06 83 ARG B O 1
ATOM 2967 N N . GLU B 2 84 ? 113.220 113.408 164.382 1.00 92.68 84 GLU B N 1
ATOM 2968 C CA . GLU B 2 84 ? 113.350 112.065 163.819 1.00 95.08 84 GLU B CA 1
ATOM 2969 C C . GLU B 2 84 ? 112.876 112.029 162.369 1.00 92.55 84 GLU B C 1
ATOM 2970 O O . GLU B 2 84 ? 112.221 111.083 161.927 1.00 92.89 84 GLU B O 1
ATOM 2976 N N . ILE B 2 85 ? 113.209 113.077 161.624 1.00 82.28 85 ILE B N 1
ATOM 2977 C CA . ILE B 2 85 ? 112.918 113.122 160.196 1.00 83.86 85 ILE B CA 1
ATOM 2978 C C . ILE B 2 85 ? 114.087 112.487 159.457 1.00 83.32 85 ILE B C 1
ATOM 2979 O O . ILE B 2 85 ? 115.197 113.028 159.446 1.00 82.76 85 ILE B O 1
ATOM 2984 N N . GLU B 2 86 ? 113.840 111.335 158.843 1.00 79.20 86 GLU B N 1
ATOM 2985 C CA . GLU B 2 86 ? 114.881 110.612 158.136 1.00 79.85 86 GLU B CA 1
ATOM 2986 C C . GLU B 2 86 ? 115.246 111.333 156.843 1.00 82.31 86 GLU B C 1
ATOM 2987 O O . GLU B 2 86 ? 114.622 112.320 156.448 1.00 86.48 86 GLU B O 1
ATOM 2993 N N . ALA B 2 87 ? 116.278 110.821 156.176 1.00 76.65 87 ALA B N 1
ATOM 2994 C CA . ALA B 2 87 ? 116.571 111.242 154.813 1.00 68.99 87 ALA B CA 1
ATOM 2995 C C . ALA B 2 87 ? 115.490 110.695 153.891 1.00 70.13 87 ALA B C 1
ATOM 2996 O O . ALA B 2 87 ? 114.545 110.054 154.359 1.00 72.64 87 ALA B O 1
ATOM 2998 N N . ASN B 2 88 ? 115.605 110.965 152.589 1.00 69.39 88 ASN B N 1
ATOM 2999 C CA . ASN B 2 88 ? 114.608 110.586 151.588 1.00 71.47 88 ASN B CA 1
ATOM 3000 C C . ASN B 2 88 ? 113.331 111.397 151.777 1.00 76.70 88 ASN B C 1
ATOM 3001 O O . ASN B 2 88 ? 112.378 111.251 151.005 1.00 75.07 88 ASN B O 1
ATOM 3006 N N . ASP B 2 89 ? 113.299 112.248 152.807 1.00 69.03 89 ASP B N 1
ATOM 3007 C CA . ASP B 2 89 ? 112.144 113.103 153.053 1.00 61.70 89 ASP B CA 1
ATOM 3008 C C . ASP B 2 89 ? 112.489 114.577 152.908 1.00 64.26 89 ASP B C 1
ATOM 3009 O O . ASP B 2 89 ? 111.624 115.379 152.543 1.00 74.40 89 ASP B O 1
ATOM 3014 N N . ILE B 2 90 ? 113.735 114.950 153.188 1.00 40.75 90 ILE B N 1
ATOM 3015 C CA . ILE B 2 90 ? 114.167 116.335 153.036 1.00 40.96 90 ILE B CA 1
ATOM 3016 C C . ILE B 2 90 ? 114.354 116.612 151.550 1.00 41.03 90 ILE B C 1
ATOM 3017 O O . ILE B 2 90 ? 115.279 116.091 150.922 1.00 47.81 90 ILE B O 1
ATOM 3022 N N . VAL B 2 91 ? 113.475 117.434 150.987 1.00 27.12 91 VAL B N 1
ATOM 3023 C CA . VAL B 2 91 ? 113.494 117.779 149.572 1.00 31.09 91 VAL B CA 1
ATOM 3024 C C . VAL B 2 91 ? 113.917 119.237 149.449 1.00 28.02 91 VAL B C 1
ATOM 3025 O O . VAL B 2 91 ? 113.197 120.147 149.875 1.00 38.77 91 VAL B O 1
ATOM 3029 N N . PHE B 2 92 ? 115.099 119.460 148.882 1.00 18.52 92 PHE B N 1
ATOM 3030 C CA . PHE B 2 92 ? 115.578 120.817 148.667 1.00 17.78 92 PHE B CA 1
ATOM 3031 C C . PHE B 2 92 ? 114.800 121.454 147.526 1.00 35.56 92 PHE B C 1
ATOM 3032 O O . PHE B 2 92 ? 114.836 120.968 146.393 1.00 56.02 92 PHE B O 1
ATOM 3040 N N . SER B 2 93 ? 114.109 122.548 147.820 1.00 16.77 93 SER B N 1
ATOM 3041 C CA . SER B 2 93 ? 113.197 123.162 146.870 1.00 6.25 93 SER B CA 1
ATOM 3042 C C . SER B 2 93 ? 113.646 124.577 146.549 1.00 25.32 93 SER B C 1
ATOM 3043 O O . SER B 2 93 ? 113.973 125.355 147.448 1.00 41.89 93 SER B O 1
ATOM 3046 N N . VAL B 2 94 ? 113.663 124.900 145.259 1.00 25.23 94 VAL B N 1
ATOM 3047 C CA . VAL B 2 94 ? 114.041 126.220 144.771 1.00 15.62 94 VAL B CA 1
ATOM 3048 C C . VAL B 2 94 ? 112.945 126.719 143.841 1.00 29.39 94 VAL B C 1
ATOM 3049 O O . VAL B 2 94 ? 112.449 125.971 142.994 1.00 45.63 94 VAL B O 1
ATOM 3053 N N . HIS B 2 95 ? 112.559 127.979 144.006 1.00 35.85 95 HIS B N 1
ATOM 3054 C CA . HIS B 2 95 ? 111.618 128.644 143.115 1.00 26.82 95 HIS B CA 1
ATOM 3055 C C . HIS B 2 95 ? 112.406 129.669 142.311 1.00 37.30 95 HIS B C 1
ATOM 3056 O O . HIS B 2 95 ? 112.895 130.655 142.871 1.00 49.91 95 HIS B O 1
ATOM 3063 N N . ILE B 2 96 ? 112.529 129.429 141.009 1.00 32.87 96 ILE B N 1
ATOM 3064 C CA . ILE B 2 96 ? 113.561 130.058 140.184 1.00 35.12 96 ILE B CA 1
ATOM 3065 C C . ILE B 2 96 ? 113.427 131.579 140.127 1.00 52.66 96 ILE B C 1
ATOM 3066 O O . ILE B 2 96 ? 114.443 132.273 140.251 1.00 66.95 96 ILE B O 1
ATOM 3071 N N . PRO B 2 97 ? 112.244 132.162 139.934 1.00 38.97 97 PRO B N 1
ATOM 3072 C CA . PRO B 2 97 ? 112.143 133.617 140.099 1.00 30.69 97 PRO B CA 1
ATOM 3073 C C . PRO B 2 97 ? 111.970 133.978 141.568 1.00 44.22 97 PRO B C 1
ATOM 3074 O O . PRO B 2 97 ? 111.024 133.536 142.223 1.00 47.79 97 PRO B O 1
ATOM 3078 N N . LEU B 2 98 ? 112.899 134.785 142.084 1.00 44.73 98 LEU B N 1
ATOM 3079 C CA . LEU B 2 98 ? 112.869 135.248 143.468 1.00 44.20 98 LEU B CA 1
ATOM 3080 C C . LEU B 2 98 ? 111.560 135.989 143.728 1.00 43.65 98 LEU B C 1
ATOM 3081 O O . LEU B 2 98 ? 110.867 136.350 142.770 1.00 56.82 98 LEU B O 1
ATOM 3086 N N . PRO B 2 99 ? 111.176 136.224 144.985 1.00 56.85 99 PRO B N 1
ATOM 3087 C CA . PRO B 2 99 ? 109.820 136.719 145.258 1.00 60.31 99 PRO B CA 1
ATOM 3088 C C . PRO B 2 99 ? 109.487 137.989 144.491 1.00 62.02 99 PRO B C 1
ATOM 3089 O O . PRO B 2 99 ? 110.300 138.911 144.390 1.00 62.77 99 PRO B O 1
ATOM 3093 N N . HIS B 2 100 ? 108.270 138.020 143.941 1.00 72.69 100 HIS B N 1
ATOM 3094 C CA . HIS B 2 100 ? 107.741 139.173 143.212 1.00 74.71 100 HIS B CA 1
ATOM 3095 C C . HIS B 2 100 ? 108.561 139.477 141.960 1.00 80.71 100 HIS B C 1
ATOM 3096 O O . HIS B 2 100 ? 108.813 140.636 141.627 1.00 83.10 100 HIS B O 1
ATOM 3103 N N . MET B 2 101 ? 108.979 138.425 141.256 1.00 53.23 101 MET B N 1
ATOM 3104 C CA . MET B 2 101 ? 109.658 138.552 139.973 1.00 46.73 101 MET B CA 1
ATOM 3105 C C . MET B 2 101 ? 109.160 137.458 139.042 1.00 49.88 101 MET B C 1
ATOM 3106 O O . MET B 2 101 ? 108.586 136.456 139.476 1.00 54.39 101 MET B O 1
ATOM 3111 N N . GLU B 2 102 ? 109.384 137.656 137.744 1.00 53.64 102 GLU B N 1
ATOM 3112 C CA . GLU B 2 102 ? 108.933 136.719 136.726 1.00 45.61 102 GLU B CA 1
ATOM 3113 C C . GLU B 2 102 ? 110.040 136.483 135.712 1.00 44.49 102 GLU B C 1
ATOM 3114 O O . GLU B 2 102 ? 110.827 137.386 135.419 1.00 56.51 102 GLU B O 1
ATOM 3120 N N . MET B 2 103 ? 110.098 135.265 135.182 1.00 27.85 103 MET B N 1
ATOM 3121 C CA . MET B 2 103 ? 110.956 134.989 134.041 1.00 30.21 103 MET B CA 1
ATOM 3122 C C . MET B 2 103 ? 110.229 135.341 132.748 1.00 40.30 103 MET B C 1
ATOM 3123 O O . MET B 2 103 ? 109.003 135.256 132.656 1.00 53.05 103 MET B O 1
ATOM 3128 N N . SER B 2 104 ? 110.996 135.739 131.742 1.00 31.50 104 SER B N 1
ATOM 3129 C CA . SER B 2 104 ? 110.428 136.156 130.470 1.00 33.49 104 SER B CA 1
ATOM 3130 C C . SER B 2 104 ? 111.239 135.524 129.354 1.00 39.86 104 SER B C 1
ATOM 3131 O O . SER B 2 104 ? 112.419 135.209 129.542 1.00 48.71 104 SER B O 1
ATOM 3134 N N . PRO B 2 105 ? 110.635 135.314 128.182 1.00 31.29 105 PRO B N 1
ATOM 3135 C CA . PRO B 2 105 ? 111.389 134.722 127.067 1.00 19.66 105 PRO B CA 1
ATOM 3136 C C . PRO B 2 105 ? 112.553 135.573 126.599 1.00 25.64 105 PRO B C 1
ATOM 3137 O O . PRO B 2 105 ? 113.447 135.049 125.925 1.00 33.09 105 PRO B O 1
ATOM 3141 N N . TRP B 2 106 ? 112.574 136.867 126.928 1.00 25.04 106 TRP B N 1
ATOM 3142 C CA . TRP B 2 106 ? 113.705 137.708 126.558 1.00 23.73 106 TRP B CA 1
ATOM 3143 C C . TRP B 2 106 ? 114.982 137.292 127.270 1.00 28.58 106 TRP B C 1
ATOM 3144 O O . TRP B 2 106 ? 116.074 137.640 126.812 1.00 36.12 106 TRP B O 1
ATOM 3155 N N . PHE B 2 107 ? 114.869 136.571 128.382 1.00 25.98 107 PHE B N 1
ATOM 3156 C CA . PHE B 2 107 ? 115.991 135.830 128.951 1.00 17.41 107 PHE B CA 1
ATOM 3157 C C . PHE B 2 107 ? 116.157 134.607 128.064 1.00 29.76 107 PHE B C 1
ATOM 3158 O O . PHE B 2 107 ? 115.376 133.661 128.128 1.00 50.62 107 PHE B O 1
ATOM 3166 N N . GLN B 2 108 ? 117.164 134.634 127.195 1.00 26.94 108 GLN B N 1
ATOM 3167 C CA . GLN B 2 108 ? 117.197 133.667 126.105 1.00 25.68 108 GLN B CA 1
ATOM 3168 C C . GLN B 2 108 ? 117.517 132.246 126.552 1.00 36.00 108 GLN B C 1
ATOM 3169 O O . GLN B 2 108 ? 117.332 131.319 125.758 1.00 45.25 108 GLN B O 1
ATOM 3175 N N . PHE B 2 109 ? 117.980 132.041 127.783 1.00 30.89 109 PHE B N 1
ATOM 3176 C CA . PHE B 2 109 ? 118.284 130.693 128.244 1.00 26.25 109 PHE B CA 1
ATOM 3177 C C . PHE B 2 109 ? 118.306 130.674 129.764 1.00 37.72 109 PHE B C 1
ATOM 3178 O O . PHE B 2 109 ? 118.347 131.718 130.416 1.00 49.71 109 PHE B O 1
ATOM 3186 N N . MET B 2 110 ? 118.272 129.466 130.317 1.00 33.71 110 MET B N 1
ATOM 3187 C CA . MET B 2 110 ? 118.407 129.242 131.750 1.00 28.72 110 MET B CA 1
ATOM 3188 C C . MET B 2 110 ? 119.513 128.225 131.979 1.00 31.64 110 MET B C 1
ATOM 3189 O O . MET B 2 110 ? 119.366 127.056 131.615 1.00 56.95 110 MET B O 1
ATOM 3194 N N . LEU B 2 111 ? 120.606 128.665 132.588 1.00 21.44 111 LEU B N 1
ATOM 3195 C CA . LEU B 2 111 ? 121.732 127.801 132.906 1.00 24.18 111 LEU B CA 1
ATOM 3196 C C . LEU B 2 111 ? 121.894 127.741 134.416 1.00 35.70 111 LEU B C 1
ATOM 3197 O O . LEU B 2 111 ? 122.020 128.779 135.071 1.00 52.63 111 LEU B O 1
ATOM 3202 N N . PHE B 2 112 ? 121.889 126.532 134.966 1.00 32.32 112 PHE B N 1
ATOM 3203 C CA . PHE B 2 112 ? 121.943 126.331 136.405 1.00 29.46 112 PHE B CA 1
ATOM 3204 C C . PHE B 2 112 ? 123.157 125.499 136.779 1.00 43.76 112 PHE B C 1
ATOM 3205 O O . PHE B 2 112 ? 123.539 124.575 136.056 1.00 54.44 112 PHE B O 1
ATOM 3213 N N . ILE B 2 113 ? 123.762 125.842 137.910 1.00 32.45 113 ILE B N 1
ATOM 3214 C CA . ILE B 2 113 ? 124.821 125.051 138.511 1.00 35.20 113 ILE B CA 1
ATOM 3215 C C . ILE B 2 113 ? 124.413 124.753 139.944 1.00 37.07 113 ILE B C 1
ATOM 3216 O O . ILE B 2 113 ? 123.483 125.352 140.487 1.00 43.05 113 ILE B O 1
ATOM 3221 N N . LEU B 2 114 ? 125.115 123.810 140.558 1.00 41.44 114 LEU B N 1
ATOM 3222 C CA . LEU B 2 114 ? 124.848 123.438 141.934 1.00 34.16 114 LEU B CA 1
ATOM 3223 C C . LEU B 2 114 ? 126.101 123.598 142.780 1.00 42.92 114 LEU B C 1
ATOM 3224 O O . LEU B 2 114 ? 127.210 123.275 142.348 1.00 59.46 114 LEU B O 1
ATOM 3229 N N . GLN B 2 115 ? 125.910 124.103 143.994 1.00 37.64 115 GLN B N 1
ATOM 3230 C CA . GLN B 2 115 ? 126.967 124.182 144.986 1.00 41.94 115 GLN B CA 1
ATOM 3231 C C . GLN B 2 115 ? 126.487 123.513 146.263 1.00 51.59 115 GLN B C 1
ATOM 3232 O O . GLN B 2 115 ? 125.414 123.838 146.777 1.00 56.59 115 GLN B O 1
ATOM 3238 N N . LEU B 2 116 ? 127.284 122.581 146.772 1.00 48.73 116 LEU B N 1
ATOM 3239 C CA . LEU B 2 116 ? 126.951 121.836 147.976 1.00 44.34 116 LEU B CA 1
ATOM 3240 C C . LEU B 2 116 ? 127.762 122.375 149.143 1.00 51.97 116 LEU B C 1
ATOM 3241 O O . LEU B 2 116 ? 128.962 122.636 149.004 1.00 59.42 116 LEU B O 1
ATOM 3246 N N . ASP B 2 117 ? 127.104 122.549 150.284 1.00 51.51 117 ASP B N 1
ATOM 3247 C CA . ASP B 2 117 ? 127.775 122.952 151.516 1.00 52.47 117 ASP B CA 1
ATOM 3248 C C . ASP B 2 117 ? 127.945 121.704 152.370 1.00 55.07 117 ASP B C 1
ATOM 3249 O O . ASP B 2 117 ? 127.043 121.322 153.118 1.00 57.40 117 ASP B O 1
ATOM 3254 N N . ILE B 2 118 ? 129.106 121.066 152.259 1.00 48.68 118 ILE B N 1
ATOM 3255 C CA . ILE B 2 118 ? 129.388 119.805 152.933 1.00 45.54 118 ILE B CA 1
ATOM 3256 C C . ILE B 2 118 ? 130.284 120.096 154.125 1.00 48.07 118 ILE B C 1
ATOM 3257 O O . ILE B 2 118 ? 131.414 120.570 153.960 1.00 56.82 118 ILE B O 1
ATOM 3262 N N . ALA B 2 119 ? 129.788 119.801 155.322 1.00 50.73 119 ALA B N 1
ATOM 3263 C CA . ALA B 2 119 ? 130.531 120.083 156.540 1.00 50.63 119 ALA B CA 1
ATOM 3264 C C . ALA B 2 119 ? 131.483 118.941 156.866 1.00 60.67 119 ALA B C 1
ATOM 3265 O O . ALA B 2 119 ? 131.128 117.765 156.756 1.00 71.75 119 ALA B O 1
ATOM 3267 N N . PHE B 2 120 ? 132.699 119.296 157.271 1.00 64.82 120 PHE B N 1
ATOM 3268 C CA . PHE B 2 120 ? 133.691 118.295 157.638 1.00 63.45 120 PHE B CA 1
ATOM 3269 C C . PHE B 2 120 ? 133.392 117.743 159.025 1.00 69.41 120 PHE B C 1
ATOM 3270 O O . PHE B 2 120 ? 133.346 118.494 160.005 1.00 77.17 120 PHE B O 1
ATOM 3278 N N . LYS B 2 121 ? 133.191 116.432 159.108 1.00 66.13 121 LYS B N 1
ATOM 3279 C CA . LYS B 2 121 ? 133.025 115.747 160.381 1.00 66.48 121 LYS B CA 1
ATOM 3280 C C . LYS B 2 121 ? 133.969 114.556 160.390 1.00 73.32 121 LYS B C 1
ATOM 3281 O O . LYS B 2 121 ? 134.084 113.854 159.383 1.00 77.25 121 LYS B O 1
ATOM 3287 N N . LEU B 2 122 ? 134.642 114.333 161.523 1.00 77.14 122 LEU B N 1
ATOM 3288 C CA . LEU B 2 122 ? 135.734 113.364 161.559 1.00 77.86 122 LEU B CA 1
ATOM 3289 C C . LEU B 2 122 ? 135.269 111.956 161.215 1.00 78.68 122 LEU B C 1
ATOM 3290 O O . LEU B 2 122 ? 135.966 111.234 160.493 1.00 78.23 122 LEU B O 1
ATOM 3295 N N . ASN B 2 123 ? 134.105 111.542 161.714 1.00 71.53 123 ASN B N 1
ATOM 3296 C CA . ASN B 2 123 ? 133.597 110.200 161.471 1.00 73.53 123 ASN B CA 1
ATOM 3297 C C . ASN B 2 123 ? 132.544 110.161 160.368 1.00 75.08 123 ASN B C 1
ATOM 3298 O O . ASN B 2 123 ? 131.863 109.143 160.205 1.00 76.50 123 ASN B O 1
ATOM 3303 N N . ASN B 2 124 ? 132.395 111.248 159.613 1.00 69.17 124 ASN B N 1
ATOM 3304 C CA . ASN B 2 124 ? 131.440 111.320 158.513 1.00 66.84 124 ASN B CA 1
ATOM 3305 C C . ASN B 2 124 ? 132.076 111.991 157.305 1.00 69.15 124 ASN B C 1
ATOM 3306 O O . ASN B 2 124 ? 131.464 112.838 156.649 1.00 75.42 124 ASN B O 1
ATOM 3311 N N . GLN B 2 125 ? 133.317 111.624 156.997 1.00 65.47 125 GLN B N 1
ATOM 3312 C CA . GLN B 2 125 ? 134.043 112.276 155.919 1.00 66.24 125 GLN B CA 1
ATOM 3313 C C . GLN B 2 125 ? 133.579 111.772 154.556 1.00 68.66 125 GLN B C 1
ATOM 3314 O O . GLN B 2 125 ? 132.901 110.750 154.432 1.00 68.40 125 GLN B O 1
ATOM 3320 N N . ILE B 2 126 ? 133.961 112.521 153.522 1.00 68.29 126 ILE B N 1
ATOM 3321 C CA . ILE B 2 126 ? 133.643 112.149 152.149 1.00 65.98 126 ILE B CA 1
ATOM 3322 C C . ILE B 2 126 ? 134.557 111.014 151.709 1.00 68.66 126 ILE B C 1
ATOM 3323 O O . ILE B 2 126 ? 135.768 111.037 151.961 1.00 74.67 126 ILE B O 1
ATOM 3328 N N . ARG B 2 127 ? 133.979 110.011 151.052 1.00 75.66 127 ARG B N 1
ATOM 3329 C CA . ARG B 2 127 ? 134.756 108.884 150.560 1.00 78.57 127 ARG B CA 1
ATOM 3330 C C . ARG B 2 127 ? 135.740 109.330 149.481 1.00 80.87 127 ARG B C 1
ATOM 3331 O O . ARG B 2 127 ? 135.714 110.467 149.001 1.00 81.37 127 ARG B O 1
ATOM 3339 N N . GLU B 2 128 ? 136.621 108.403 149.097 1.00 92.25 128 GLU B N 1
ATOM 3340 C CA . GLU B 2 128 ? 137.650 108.719 148.113 1.00 93.13 128 GLU B CA 1
ATOM 3341 C C . GLU B 2 128 ? 137.059 108.940 146.727 1.00 91.98 128 GLU B C 1
ATOM 3342 O O . GLU B 2 128 ? 137.561 109.774 145.965 1.00 93.19 128 GLU B O 1
ATOM 3348 N N . ASN B 2 129 ? 136.002 108.210 146.382 1.00 80.36 129 ASN B N 1
ATOM 3349 C CA . ASN B 2 129 ? 135.380 108.302 145.065 1.00 83.80 129 ASN B CA 1
ATOM 3350 C C . ASN B 2 129 ? 133.886 108.546 145.208 1.00 84.02 129 ASN B C 1
ATOM 3351 O O . ASN B 2 129 ? 133.064 107.874 144.576 1.00 82.08 129 ASN B O 1
ATOM 3356 N N . ALA B 2 130 ? 133.518 109.511 146.046 1.00 76.95 130 ALA B N 1
ATOM 3357 C CA . ALA B 2 130 ? 132.115 109.750 146.354 1.00 74.51 130 ALA B CA 1
ATOM 3358 C C . ALA B 2 130 ? 131.372 110.300 145.146 1.00 73.22 130 ALA B C 1
ATOM 3359 O O . ALA B 2 130 ? 131.925 111.053 144.341 1.00 71.83 130 ALA B O 1
ATOM 3361 N N . GLU B 2 131 ? 130.105 109.910 145.025 1.00 61.66 131 GLU B N 1
ATOM 3362 C CA . GLU B 2 131 ? 129.221 110.377 143.967 1.00 54.91 131 GLU B CA 1
ATOM 3363 C C . GLU B 2 131 ? 127.845 110.633 144.559 1.00 54.72 131 GLU B C 1
ATOM 3364 O O . GLU B 2 131 ? 127.311 109.783 145.278 1.00 61.78 131 GLU B O 1
ATOM 3370 N N . VAL B 2 132 ? 127.275 111.794 144.256 1.00 44.03 132 VAL B N 1
ATOM 3371 C CA . VAL B 2 132 ? 125.951 112.172 144.736 1.00 45.29 132 VAL B CA 1
ATOM 3372 C C . VAL B 2 132 ? 124.966 112.039 143.584 1.00 49.39 132 VAL B C 1
ATOM 3373 O O . VAL B 2 132 ? 125.222 112.525 142.475 1.00 55.64 132 VAL B O 1
ATOM 3377 N N . SER B 2 133 ? 123.854 111.353 143.832 1.00 45.36 133 SER B N 1
ATOM 3378 C CA . SER B 2 133 ? 122.836 111.091 142.816 1.00 46.61 133 SER B CA 1
ATOM 3379 C C . SER B 2 133 ? 121.559 111.809 143.234 1.00 45.43 133 SER B C 1
ATOM 3380 O O . SER B 2 133 ? 120.757 111.274 144.001 1.00 51.14 133 SER B O 1
ATOM 3383 N N . MET B 2 134 ? 121.369 113.019 142.720 1.00 32.76 134 MET B N 1
ATOM 3384 C CA . MET B 2 134 ? 120.189 113.797 143.062 1.00 26.77 134 MET B CA 1
ATOM 3385 C C . MET B 2 134 ? 118.970 113.272 142.315 1.00 31.37 134 MET B C 1
ATOM 3386 O O . MET B 2 134 ? 119.049 112.944 141.129 1.00 48.32 134 MET B O 1
ATOM 3391 N N . ASP B 2 135 ? 117.843 113.186 143.018 1.00 30.67 135 ASP B N 1
ATOM 3392 C CA . ASP B 2 135 ? 116.575 112.774 142.417 1.00 29.37 135 ASP B CA 1
ATOM 3393 C C . ASP B 2 135 ? 115.771 114.024 142.052 1.00 35.44 135 ASP B C 1
ATOM 3394 O O . ASP B 2 135 ? 114.779 114.386 142.685 1.00 43.16 135 ASP B O 1
ATOM 3399 N N . VAL B 2 136 ? 116.229 114.685 140.994 1.00 23.40 136 VAL B N 1
ATOM 3400 C CA . VAL B 2 136 ? 115.750 116.017 140.641 1.00 13.69 136 VAL B CA 1
ATOM 3401 C C . VAL B 2 136 ? 114.380 115.932 139.982 1.00 26.25 136 VAL B C 1
ATOM 3402 O O . VAL B 2 136 ? 114.087 114.996 139.231 1.00 46.69 136 VAL B O 1
ATOM 3406 N N . SER B 2 137 ? 113.536 116.921 140.271 1.00 29.96 137 SER B N 1
ATOM 3407 C CA . SER B 2 137 ? 112.244 117.093 139.626 1.00 24.37 137 SER B CA 1
ATOM 3408 C C . SER B 2 137 ? 112.019 118.578 139.391 1.00 27.97 137 SER B C 1
ATOM 3409 O O . SER B 2 137 ? 112.216 119.388 140.299 1.00 49.84 137 SER B O 1
ATOM 3412 N N . LEU B 2 138 ? 111.602 118.931 138.178 1.00 18.53 138 LEU B N 1
ATOM 3413 C CA . LEU B 2 138 ? 111.480 120.323 137.765 1.00 13.03 138 LEU B CA 1
ATOM 3414 C C . LEU B 2 138 ? 110.099 120.571 137.177 1.00 24.74 138 LEU B C 1
ATOM 3415 O O . LEU B 2 138 ? 109.585 119.748 136.416 1.00 49.01 138 LEU B O 1
ATOM 3420 N N . ALA B 2 139 ? 109.504 121.708 137.529 1.00 22.62 139 ALA B N 1
ATOM 3421 C CA . ALA B 2 139 ? 108.161 122.054 137.090 1.00 21.86 139 ALA B CA 1
ATOM 3422 C C . ALA B 2 139 ? 108.127 123.491 136.596 1.00 32.67 139 ALA B C 1
ATOM 3423 O O . ALA B 2 139 ? 109.062 124.265 136.808 1.00 51.49 139 ALA B O 1
ATOM 3425 N N . TYR B 2 140 ? 107.031 123.841 135.928 1.00 34.41 140 TYR B N 1
ATOM 3426 C CA . TYR B 2 140 ? 106.820 125.186 135.415 1.00 31.82 140 TYR B CA 1
ATOM 3427 C C . TYR B 2 140 ? 105.388 125.620 135.685 1.00 35.60 140 TYR B C 1
ATOM 3428 O O . TYR B 2 140 ? 104.488 124.797 135.866 1.00 50.49 140 TYR B O 1
ATOM 3437 N N . ARG B 2 141 ? 105.186 126.934 135.706 1.00 38.65 141 ARG B N 1
ATOM 3438 C CA . ARG B 2 141 ? 103.872 127.503 135.953 1.00 40.38 141 ARG B CA 1
ATOM 3439 C C . ARG B 2 141 ? 103.821 128.892 135.338 1.00 46.34 141 ARG B C 1
ATOM 3440 O O . ARG B 2 141 ? 104.832 129.595 135.283 1.00 53.53 141 ARG B O 1
ATOM 3448 N N . ASP B 2 142 ? 102.635 129.285 134.878 1.00 46.36 142 ASP B N 1
ATOM 3449 C CA . ASP B 2 142 ? 102.458 130.566 134.207 1.00 50.26 142 ASP B CA 1
ATOM 3450 C C . ASP B 2 142 ? 101.802 131.630 135.071 1.00 55.60 142 ASP B C 1
ATOM 3451 O O . ASP B 2 142 ? 102.092 132.814 134.889 1.00 58.97 142 ASP B O 1
ATOM 3456 N N . ASP B 2 143 ? 100.930 131.247 135.999 1.00 68.55 143 ASP B N 1
ATOM 3457 C CA . ASP B 2 143 ? 100.323 132.188 136.928 1.00 66.23 143 ASP B CA 1
ATOM 3458 C C . ASP B 2 143 ? 100.283 131.559 138.311 1.00 64.48 143 ASP B C 1
ATOM 3459 O O . ASP B 2 143 ? 100.188 130.337 138.441 1.00 66.35 143 ASP B O 1
ATOM 3464 N N . ALA B 2 144 ? 100.337 132.405 139.341 1.00 65.13 144 ALA B N 1
ATOM 3465 C CA . ALA B 2 144 ? 100.559 131.936 140.703 1.00 66.77 144 ALA B CA 1
ATOM 3466 C C . ALA B 2 144 ? 99.427 131.073 141.246 1.00 73.61 144 ALA B C 1
ATOM 3467 O O . ALA B 2 144 ? 99.622 130.410 142.270 1.00 74.39 144 ALA B O 1
ATOM 3469 N N . PHE B 2 145 ? 98.259 131.062 140.608 1.00 76.01 145 PHE B N 1
ATOM 3470 C CA . PHE B 2 145 ? 97.124 130.308 141.125 1.00 77.71 145 PHE B CA 1
ATOM 3471 C C . PHE B 2 145 ? 96.890 128.981 140.414 1.00 79.43 145 PHE B C 1
ATOM 3472 O O . PHE B 2 145 ? 95.923 128.287 140.744 1.00 80.58 145 PHE B O 1
ATOM 3480 N N . ALA B 2 146 ? 97.736 128.607 139.460 1.00 66.95 146 ALA B N 1
ATOM 3481 C CA . ALA B 2 146 ? 97.544 127.351 138.755 1.00 68.69 146 ALA B CA 1
ATOM 3482 C C . ALA B 2 146 ? 98.358 126.234 139.403 1.00 67.64 146 ALA B C 1
ATOM 3483 O O . ALA B 2 146 ? 99.165 126.453 140.309 1.00 65.33 146 ALA B O 1
ATOM 3485 N N . GLU B 2 147 ? 98.126 125.015 138.925 1.00 59.01 147 GLU B N 1
ATOM 3486 C CA . GLU B 2 147 ? 98.885 123.868 139.395 1.00 54.54 147 GLU B CA 1
ATOM 3487 C C . GLU B 2 147 ? 100.258 123.833 138.737 1.00 56.58 147 GLU B C 1
ATOM 3488 O O . GLU B 2 147 ? 100.474 124.403 137.665 1.00 59.62 147 GLU B O 1
ATOM 3494 N N . TRP B 2 148 ? 101.195 123.157 139.395 1.00 39.21 148 TRP B N 1
ATOM 3495 C CA . TRP B 2 148 ? 102.514 122.958 138.814 1.00 33.53 148 TRP B CA 1
ATOM 3496 C C . TRP B 2 148 ? 102.470 121.833 137.789 1.00 39.62 148 TRP B C 1
ATOM 3497 O O . TRP B 2 148 ? 101.814 120.809 137.996 1.00 48.73 148 TRP B O 1
ATOM 3508 N N . THR B 2 149 ? 103.173 122.026 136.678 1.00 41.73 149 THR B N 1
ATOM 3509 C CA . THR B 2 149 ? 103.238 121.040 135.608 1.00 42.71 149 THR B CA 1
ATOM 3510 C C . THR B 2 149 ? 104.663 120.521 135.491 1.00 44.63 149 THR B C 1
ATOM 3511 O O . THR B 2 149 ? 105.603 121.308 135.353 1.00 52.62 149 THR B O 1
ATOM 3515 N N . GLU B 2 150 ? 104.816 119.202 135.539 1.00 44.27 150 GLU B N 1
ATOM 3516 C CA . GLU B 2 150 ? 106.143 118.601 135.519 1.00 39.69 150 GLU B CA 1
ATOM 3517 C C . GLU B 2 150 ? 106.798 118.788 134.159 1.00 46.93 150 GLU B C 1
ATOM 3518 O O . GLU B 2 150 ? 106.228 118.420 133.128 1.00 59.82 150 GLU B O 1
ATOM 3524 N N . MET B 2 151 ? 107.998 119.364 134.161 1.00 40.83 151 MET B N 1
ATOM 3525 C CA . MET B 2 151 ? 108.777 119.538 132.942 1.00 37.33 151 MET B CA 1
ATOM 3526 C C . MET B 2 151 ? 109.773 118.403 132.742 1.00 45.39 151 MET B C 1
ATOM 3527 O O . MET B 2 151 ? 109.891 117.863 131.638 1.00 57.75 151 MET B O 1
ATOM 3532 N N . ALA B 2 152 ? 110.490 118.032 133.797 1.00 34.71 152 ALA B N 1
ATOM 3533 C CA . ALA B 2 152 ? 111.492 116.982 133.713 1.00 31.94 152 ALA B CA 1
ATOM 3534 C C . ALA B 2 152 ? 111.561 116.265 135.051 1.00 37.98 152 ALA B C 1
ATOM 3535 O O . ALA B 2 152 ? 111.217 116.824 136.093 1.00 42.85 152 ALA B O 1
ATOM 3537 N N . HIS B 2 153 ? 112.010 115.014 135.003 1.00 47.75 153 HIS B N 1
ATOM 3538 C CA . HIS B 2 153 ? 112.157 114.205 136.211 1.00 44.87 153 HIS B CA 1
ATOM 3539 C C . HIS B 2 153 ? 113.245 113.179 135.931 1.00 44.22 153 HIS B C 1
ATOM 3540 O O . HIS B 2 153 ? 112.977 112.155 135.297 1.00 55.37 153 HIS B O 1
ATOM 3547 N N . GLU B 2 154 ? 114.460 113.451 136.400 1.00 36.67 154 GLU B N 1
ATOM 3548 C CA . GLU B 2 154 ? 115.600 112.599 136.103 1.00 44.35 154 GLU B CA 1
ATOM 3549 C C . GLU B 2 154 ? 116.411 112.383 137.369 1.00 47.31 154 GLU B C 1
ATOM 3550 O O . GLU B 2 154 ? 116.332 113.168 138.315 1.00 61.10 154 GLU B O 1
ATOM 3556 N N . ARG B 2 155 ? 117.186 111.303 137.379 1.00 39.72 155 ARG B N 1
ATOM 3557 C CA . ARG B 2 155 ? 118.232 111.133 138.374 1.00 39.75 155 ARG B CA 1
ATOM 3558 C C . ARG B 2 155 ? 119.531 111.726 137.851 1.00 43.66 155 ARG B C 1
ATOM 3559 O O . ARG B 2 155 ? 119.926 111.481 136.708 1.00 52.78 155 ARG B O 1
ATOM 3567 N N . VAL B 2 156 ? 120.198 112.508 138.692 1.00 30.65 156 VAL B N 1
ATOM 3568 C CA . VAL B 2 156 ? 121.354 113.285 138.258 1.00 27.31 156 VAL B CA 1
ATOM 3569 C C . VAL B 2 156 ? 122.577 112.898 139.081 1.00 41.88 156 VAL B C 1
ATOM 3570 O O . VAL B 2 156 ? 122.810 113.473 140.152 1.00 51.93 156 VAL B O 1
ATOM 3574 N N . PRO B 2 157 ? 123.374 111.930 138.638 1.00 36.58 157 PRO B N 1
ATOM 3575 C CA . PRO B 2 157 ? 124.596 111.597 139.374 1.00 26.23 157 PRO B CA 1
ATOM 3576 C C . PRO B 2 157 ? 125.709 112.589 139.076 1.00 33.80 157 PRO B C 1
ATOM 3577 O O . PRO B 2 157 ? 125.950 112.952 137.923 1.00 49.27 157 PRO B O 1
ATOM 3581 N N . ARG B 2 158 ? 126.389 113.025 140.133 1.00 40.24 158 ARG B N 1
ATOM 3582 C CA . ARG B 2 158 ? 127.517 113.938 140.018 1.00 39.90 158 ARG B CA 1
ATOM 3583 C C . ARG B 2 158 ? 128.624 113.482 140.953 1.00 42.58 158 ARG B C 1
ATOM 3584 O O . ARG B 2 158 ? 128.356 113.039 142.072 1.00 53.24 158 ARG B O 1
ATOM 3592 N N . LYS B 2 159 ? 129.865 113.585 140.488 1.00 47.42 159 LYS B N 1
ATOM 3593 C CA . LYS B 2 159 ? 131.012 113.206 141.301 1.00 50.92 159 LYS B CA 1
ATOM 3594 C C . LYS B 2 159 ? 131.496 114.398 142.115 1.00 56.45 159 LYS B C 1
ATOM 3595 O O . LYS B 2 159 ? 131.625 115.508 141.591 1.00 58.71 159 LYS B O 1
ATOM 3601 N N . LEU B 2 160 ? 131.766 114.165 143.396 1.00 54.61 160 LEU B N 1
ATOM 3602 C CA . LEU B 2 160 ? 132.214 115.224 144.291 1.00 49.14 160 LEU B CA 1
ATOM 3603 C C . LEU B 2 160 ? 133.719 115.412 144.159 1.00 55.87 160 LEU B C 1
ATOM 3604 O O . LEU B 2 160 ? 134.485 114.448 144.266 1.00 59.47 160 LEU B O 1
ATOM 3609 N N . LYS B 2 161 ? 134.140 116.653 143.931 1.00 65.91 161 LYS B N 1
ATOM 3610 C CA . LYS B 2 161 ? 135.551 117.022 143.838 1.00 63.80 161 LYS B CA 1
ATOM 3611 C C . LYS B 2 161 ? 135.984 117.869 145.026 1.00 71.74 161 LYS B C 1
ATOM 3612 O O . LYS B 2 161 ? 136.742 118.831 144.879 1.00 69.61 161 LYS B O 1
ATOM 3618 N N . CYS B 2 162 ? 135.507 117.523 146.219 1.00 69.67 162 CYS B N 1
ATOM 3619 C CA . CYS B 2 162 ? 135.715 118.338 147.405 1.00 61.30 162 CYS B CA 1
ATOM 3620 C C . CYS B 2 162 ? 137.079 118.076 148.031 1.00 64.25 162 CYS B C 1
ATOM 3621 O O . CYS B 2 162 ? 137.587 116.952 148.024 1.00 68.67 162 CYS B O 1
ATOM 3624 N N . THR B 2 163 ? 137.670 119.138 148.579 1.00 65.32 163 THR B N 1
ATOM 3625 C CA . THR B 2 163 ? 138.892 119.052 149.366 1.00 61.87 163 THR B CA 1
ATOM 3626 C C . THR B 2 163 ? 138.713 119.865 150.639 1.00 61.07 163 THR B C 1
ATOM 3627 O O . THR B 2 163 ? 137.937 120.823 150.675 1.00 68.61 163 THR B O 1
ATOM 3631 N N . PHE B 2 164 ? 139.439 119.479 151.684 1.00 62.94 164 PHE B N 1
ATOM 3632 C CA . PHE B 2 164 ? 139.425 120.184 152.960 1.00 67.23 164 PHE B CA 1
ATOM 3633 C C . PHE B 2 164 ? 140.819 120.734 153.228 1.00 70.20 164 PHE B C 1
ATOM 3634 O O . PHE B 2 164 ? 141.799 119.982 153.217 1.00 74.51 164 PHE B O 1
ATOM 3642 N N . THR B 2 165 ? 140.904 122.042 153.469 1.00 73.21 165 THR B N 1
ATOM 3643 C CA . THR B 2 165 ? 142.192 122.709 153.618 1.00 75.96 165 THR B CA 1
ATOM 3644 C C . THR B 2 165 ? 142.650 122.813 155.067 1.00 78.22 165 THR B C 1
ATOM 3645 O O . THR B 2 165 ? 143.851 122.702 155.337 1.00 79.94 165 THR B O 1
ATOM 3649 N N . SER B 2 166 ? 141.726 123.026 155.999 1.00 78.19 166 SER B N 1
ATOM 3650 C CA . SER B 2 166 ? 142.081 123.184 157.398 1.00 76.27 166 SER B CA 1
ATOM 3651 C C . SER B 2 166 ? 142.576 121.860 157.975 1.00 80.43 166 SER B C 1
ATOM 3652 O O . SER B 2 166 ? 142.288 120.791 157.433 1.00 83.64 166 SER B O 1
ATOM 3655 N N . PRO B 2 167 ? 143.346 121.905 159.063 1.00 78.79 167 PRO B N 1
ATOM 3656 C CA . PRO B 2 167 ? 143.785 120.657 159.698 1.00 79.45 167 PRO B CA 1
ATOM 3657 C C . PRO B 2 167 ? 142.599 119.828 160.170 1.00 77.09 167 PRO B C 1
ATOM 3658 O O . PRO B 2 167 ? 141.604 120.358 160.667 1.00 78.22 167 PRO B O 1
ATOM 3662 N N . LYS B 2 168 ? 142.718 118.511 160.010 1.00 75.94 168 LYS B N 1
ATOM 3663 C CA . LYS B 2 168 ? 141.631 117.587 160.330 1.00 77.03 168 LYS B CA 1
ATOM 3664 C C . LYS B 2 168 ? 141.675 117.277 161.823 1.00 79.91 168 LYS B C 1
ATOM 3665 O O . LYS B 2 168 ? 142.128 116.219 162.267 1.00 82.50 168 LYS B O 1
ATOM 3671 N N . THR B 2 169 ? 141.184 118.231 162.609 1.00 77.61 169 THR B N 1
ATOM 3672 C CA . THR B 2 169 ? 141.148 118.139 164.060 1.00 76.12 169 THR B CA 1
ATOM 3673 C C . THR B 2 169 ? 139.777 118.603 164.522 1.00 78.36 169 THR B C 1
ATOM 3674 O O . THR B 2 169 ? 139.119 119.372 163.811 1.00 80.88 169 THR B O 1
ATOM 3678 N N . PRO B 2 170 ? 139.307 118.144 165.687 1.00 81.91 170 PRO B N 1
ATOM 3679 C CA . PRO B 2 170 ? 137.986 118.589 166.162 1.00 82.69 170 PRO B CA 1
ATOM 3680 C C . PRO B 2 170 ? 137.870 120.093 166.336 1.00 83.76 170 PRO B C 1
ATOM 3681 O O . PRO B 2 170 ? 136.752 120.622 166.318 1.00 83.02 170 PRO B O 1
ATOM 3685 N N . GLU B 2 171 ? 138.988 120.799 166.514 1.00 85.43 171 GLU B N 1
ATOM 3686 C CA . GLU B 2 171 ? 138.944 122.256 166.559 1.00 83.86 171 GLU B CA 1
ATOM 3687 C C . GLU B 2 171 ? 138.418 122.850 165.260 1.00 83.68 171 GLU B C 1
ATOM 3688 O O . GLU B 2 171 ? 137.786 123.912 165.287 1.00 82.86 171 GLU B O 1
ATOM 3694 N N . HIS B 2 172 ? 138.647 122.184 164.129 1.00 78.24 172 HIS B N 1
ATOM 3695 C CA . HIS B 2 172 ? 138.197 122.669 162.831 1.00 77.04 172 HIS B CA 1
ATOM 3696 C C . HIS B 2 172 ? 137.048 121.846 162.263 1.00 75.92 172 HIS B C 1
ATOM 3697 O O . HIS B 2 172 ? 136.774 121.934 161.061 1.00 77.79 172 HIS B O 1
ATOM 3704 N N . GLU B 2 173 ? 136.378 121.044 163.086 1.00 70.71 173 GLU B N 1
ATOM 3705 C CA . GLU B 2 173 ? 135.196 120.331 162.628 1.00 69.66 173 GLU B CA 1
ATOM 3706 C C . GLU B 2 173 ? 134.058 121.306 162.355 1.00 74.71 173 GLU B C 1
ATOM 3707 O O . GLU B 2 173 ? 133.982 122.389 162.940 1.00 77.91 173 GLU B O 1
ATOM 3713 N N . GLY B 2 174 ? 133.165 120.909 161.450 1.00 67.92 174 GLY B N 1
ATOM 3714 C CA . GLY B 2 174 ? 132.042 121.731 161.066 1.00 63.04 174 GLY B CA 1
ATOM 3715 C C . GLY B 2 174 ? 132.312 122.695 159.935 1.00 65.37 174 GLY B C 1
ATOM 3716 O O . GLY B 2 174 ? 131.359 123.218 159.347 1.00 74.18 174 GLY B O 1
ATOM 3717 N N . ARG B 2 175 ? 133.574 122.952 159.610 1.00 54.96 175 ARG B N 1
ATOM 3718 C CA . ARG B 2 175 ? 133.894 123.809 158.480 1.00 55.99 175 ARG B CA 1
ATOM 3719 C C . ARG B 2 175 ? 133.624 123.076 157.172 1.00 62.41 175 ARG B C 1
ATOM 3720 O O . ARG B 2 175 ? 133.746 121.852 157.081 1.00 64.39 175 ARG B O 1
ATOM 3728 N N . TYR B 2 176 ? 133.249 123.839 156.152 1.00 56.50 176 TYR B N 1
ATOM 3729 C CA . TYR B 2 176 ? 132.806 123.254 154.897 1.00 54.12 176 TYR B CA 1
ATOM 3730 C C . TYR B 2 176 ? 133.981 122.787 154.046 1.00 54.51 176 TYR B C 1
ATOM 3731 O O . TYR B 2 176 ? 135.066 123.374 154.065 1.00 50.08 176 TYR B O 1
ATOM 3740 N N . TYR B 2 177 ? 133.749 121.710 153.299 1.00 61.37 177 TYR B N 1
ATOM 3741 C CA . TYR B 2 177 ? 134.680 121.308 152.256 1.00 55.68 177 TYR B CA 1
ATOM 3742 C C . TYR B 2 177 ? 134.723 122.371 151.168 1.00 58.98 177 TYR B C 1
ATOM 3743 O O . TYR B 2 177 ? 133.747 123.092 150.946 1.00 62.57 177 TYR B O 1
ATOM 3752 N N . GLU B 2 178 ? 135.857 122.468 150.484 1.00 67.55 178 GLU B N 1
ATOM 3753 C CA . GLU B 2 178 ? 135.972 123.362 149.336 1.00 66.56 178 GLU B CA 1
ATOM 3754 C C . GLU B 2 178 ? 135.640 122.560 148.085 1.00 71.83 178 GLU B C 1
ATOM 3755 O O . GLU B 2 178 ? 136.505 121.904 147.502 1.00 76.85 178 GLU B O 1
ATOM 3761 N N . CYS B 2 179 ? 134.380 122.617 147.663 1.00 70.41 179 CYS B N 1
ATOM 3762 C CA . CYS B 2 179 ? 133.869 121.789 146.582 1.00 67.59 179 CYS B CA 1
ATOM 3763 C C . CYS B 2 179 ? 133.732 122.605 145.305 1.00 70.36 179 CYS B C 1
ATOM 3764 O O . CYS B 2 179 ? 133.254 123.743 145.333 1.00 72.78 179 CYS B O 1
ATOM 3767 N N . ASP B 2 180 ? 134.156 122.019 144.190 1.00 68.45 180 ASP B N 1
ATOM 3768 C CA . ASP B 2 180 ? 133.933 122.635 142.892 1.00 66.49 180 ASP B CA 1
ATOM 3769 C C . ASP B 2 180 ? 132.451 122.596 142.540 1.00 71.16 180 ASP B C 1
ATOM 3770 O O . ASP B 2 180 ? 131.705 121.725 142.994 1.00 77.09 180 ASP B O 1
ATOM 3775 N N . VAL B 2 181 ? 132.025 123.558 141.721 1.00 57.52 181 VAL B N 1
ATOM 3776 C CA . VAL B 2 181 ? 130.619 123.649 141.353 1.00 50.61 181 VAL B CA 1
ATOM 3777 C C . VAL B 2 181 ? 130.242 122.488 140.438 1.00 55.14 181 VAL B C 1
ATOM 3778 O O . VAL B 2 181 ? 131.047 122.008 139.629 1.00 64.72 181 VAL B O 1
ATOM 3782 N N . LEU B 2 182 ? 129.010 122.015 140.586 1.00 36.70 182 LEU B N 1
ATOM 3783 C CA . LEU B 2 182 ? 128.495 120.917 139.779 1.00 37.37 182 LEU B CA 1
ATOM 3784 C C . LEU B 2 182 ? 127.600 121.456 138.679 1.00 37.98 182 LEU B C 1
ATOM 3785 O O . LEU B 2 182 ? 126.613 122.141 138.979 1.00 48.36 182 LEU B O 1
ATOM 3790 N N . PRO B 2 183 ? 127.896 121.185 137.408 1.00 38.53 183 PRO B N 1
ATOM 3791 C CA . PRO B 2 183 ? 126.997 121.621 136.329 1.00 43.52 183 PRO B CA 1
ATOM 3792 C C . PRO B 2 183 ? 125.673 120.879 136.425 1.00 39.37 183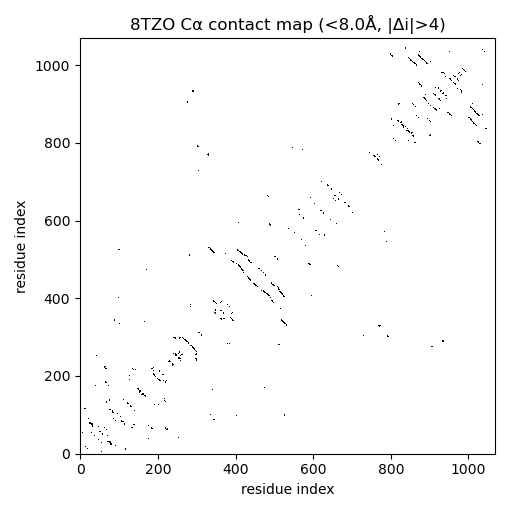 PRO B C 1
ATOM 3793 O O . PRO B 2 183 ? 125.634 119.648 136.390 1.00 38.35 183 PRO B O 1
ATOM 3797 N N . PHE B 2 184 ? 124.583 121.635 136.549 1.00 34.60 184 PHE B N 1
ATOM 3798 C CA . PHE B 2 184 ? 123.289 121.057 136.888 1.00 30.92 184 PHE B CA 1
ATOM 3799 C C . PHE B 2 184 ? 122.393 120.874 135.667 1.00 40.46 184 PHE B C 1
ATOM 3800 O O . PHE B 2 184 ? 121.995 119.749 135.358 1.00 49.28 184 PHE B O 1
ATOM 3808 N N . MET B 2 185 ? 122.077 121.955 134.957 1.00 39.52 185 MET B N 1
ATOM 3809 C CA . MET B 2 185 ? 121.188 121.851 133.807 1.00 36.21 185 MET B CA 1
ATOM 3810 C C . MET B 2 185 ? 121.276 123.123 132.978 1.00 39.80 185 MET B C 1
ATOM 3811 O O . MET B 2 185 ? 121.832 124.135 133.407 1.00 50.69 185 MET B O 1
ATOM 3816 N N . GLU B 2 186 ? 120.719 123.048 131.771 1.00 42.75 186 GLU B N 1
ATOM 3817 C CA . GLU B 2 186 ? 120.605 124.187 130.874 1.00 37.21 186 GLU B CA 1
ATOM 3818 C C . GLU B 2 186 ? 119.423 123.975 129.942 1.00 44.31 186 GLU B C 1
ATOM 3819 O O . GLU B 2 186 ? 119.261 122.892 129.374 1.00 58.38 186 GLU B O 1
ATOM 3825 N N . ILE B 2 187 ? 118.603 125.011 129.787 1.00 36.69 187 ILE B N 1
ATOM 3826 C CA . ILE B 2 187 ? 117.468 124.994 128.871 1.00 34.78 187 ILE B CA 1
ATOM 3827 C C . ILE B 2 187 ? 117.641 126.150 127.899 1.00 40.24 187 ILE B C 1
ATOM 3828 O O . ILE B 2 187 ? 118.010 127.257 128.307 1.00 55.64 187 ILE B O 1
ATOM 3833 N N . GLY B 2 188 ? 117.382 125.897 126.620 1.00 36.63 188 GLY B N 1
ATOM 3834 C CA . GLY B 2 188 ? 117.540 126.915 125.603 1.00 34.20 188 GLY B CA 1
ATOM 3835 C C . GLY B 2 188 ? 116.326 127.803 125.430 1.00 38.40 188 GLY B C 1
ATOM 3836 O O . GLY B 2 188 ? 116.281 128.622 124.508 1.00 41.00 188 GLY B O 1
ATOM 3837 N N . SER B 2 189 ? 115.333 127.654 126.306 1.00 37.49 189 SER B N 1
ATOM 3838 C CA . SER B 2 189 ? 114.129 128.466 126.231 1.00 33.21 189 SER B CA 1
ATOM 3839 C C . SER B 2 189 ? 113.580 128.690 127.632 1.00 43.09 189 SER B C 1
ATOM 3840 O O . SER B 2 189 ? 113.666 127.817 128.498 1.00 54.18 189 SER B O 1
ATOM 3843 N N . VAL B 2 190 ? 113.014 129.878 127.842 1.00 33.05 190 VAL B N 1
ATOM 3844 C CA . VAL B 2 190 ? 112.489 130.306 129.135 1.00 31.77 190 VAL B CA 1
ATOM 3845 C C . VAL B 2 190 ? 111.012 130.645 128.953 1.00 34.48 190 VAL B C 1
ATOM 3846 O O . VAL B 2 190 ? 110.496 131.605 129.534 1.00 37.81 190 VAL B O 1
ATOM 3850 N N . ALA B 2 191 ? 110.330 129.872 128.105 1.00 26.14 191 ALA B N 1
ATOM 3851 C CA . ALA B 2 191 ? 108.966 130.182 127.689 1.00 36.07 191 ALA B CA 1
ATOM 3852 C C . ALA B 2 191 ? 107.991 130.384 128.846 1.00 43.21 191 ALA B C 1
ATOM 3853 O O . ALA B 2 191 ? 106.924 130.968 128.633 1.00 50.87 191 ALA B O 1
ATOM 3855 N N . HIS B 2 192 ? 108.316 129.931 130.054 1.00 44.24 192 HIS B N 1
ATOM 3856 C CA . HIS B 2 192 ? 107.396 130.002 131.181 1.00 34.15 192 HIS B CA 1
ATOM 3857 C C . HIS B 2 192 ? 107.887 131.008 132.213 1.00 36.33 192 HIS B C 1
ATOM 3858 O O . HIS B 2 192 ? 109.062 131.384 132.229 1.00 43.43 192 HIS B O 1
ATOM 3865 N N . LYS B 2 193 ? 106.966 131.441 133.078 1.00 33.33 193 LYS B N 1
ATOM 3866 C CA . LYS B 2 193 ? 107.256 132.526 134.010 1.00 39.99 193 LYS B CA 1
ATOM 3867 C C . LYS B 2 193 ? 107.884 132.026 135.305 1.00 46.30 193 LYS B C 1
ATOM 3868 O O . LYS B 2 193 ? 108.853 132.617 135.793 1.00 53.54 193 LYS B O 1
ATOM 3874 N N . PHE B 2 194 ? 107.344 130.957 135.885 1.00 37.91 194 PHE B N 1
ATOM 3875 C CA . PHE B 2 194 ? 107.800 130.455 137.172 1.00 24.49 194 PHE B CA 1
ATOM 3876 C C . PHE B 2 194 ? 108.241 129.008 137.032 1.00 31.34 194 PHE B C 1
ATOM 3877 O O . PHE B 2 194 ? 107.584 128.214 136.355 1.00 43.07 194 PHE B O 1
ATOM 3885 N N . TYR B 2 195 ? 109.352 128.670 137.682 1.00 31.01 195 TYR B N 1
ATOM 3886 C CA . TYR B 2 195 ? 109.894 127.321 137.674 1.00 28.06 195 TYR B CA 1
ATOM 3887 C C . TYR B 2 195 ? 110.142 126.865 139.103 1.00 35.52 195 TYR B C 1
ATOM 3888 O O . TYR B 2 195 ? 110.645 127.631 139.927 1.00 54.23 195 TYR B O 1
ATOM 3897 N N . LEU B 2 196 ? 109.799 125.614 139.389 1.00 27.71 196 LEU B N 1
ATOM 3898 C CA . LEU B 2 196 ? 110.005 125.018 140.702 1.00 23.55 196 LEU B CA 1
ATOM 3899 C C . LEU B 2 196 ? 110.929 123.821 140.562 1.00 33.41 196 LEU B C 1
ATOM 3900 O O . LEU B 2 196 ? 110.713 122.965 139.699 1.00 55.41 196 LEU B O 1
ATOM 3905 N N . LEU B 2 197 ? 111.948 123.760 141.409 1.00 25.76 197 LEU B N 1
ATOM 3906 C CA . LEU B 2 197 ? 112.952 122.709 141.359 1.00 14.23 197 LEU B CA 1
ATOM 3907 C C . LEU B 2 197 ? 112.973 121.967 142.687 1.00 25.86 197 LEU B C 1
ATOM 3908 O O . LEU B 2 197 ? 113.130 122.586 143.743 1.00 42.45 197 LEU B O 1
ATOM 3913 N N . ASN B 2 198 ? 112.818 120.646 142.635 1.00 21.21 198 ASN B N 1
ATOM 3914 C CA . ASN B 2 198 ? 112.831 119.808 143.825 1.00 17.25 198 ASN B CA 1
ATOM 3915 C C . ASN B 2 198 ? 113.936 118.773 143.706 1.00 28.13 198 ASN B C 1
ATOM 3916 O O . ASN B 2 198 ? 114.012 118.047 142.712 1.00 48.00 198 ASN B O 1
ATOM 3921 N N . ILE B 2 199 ? 114.781 118.700 144.729 1.00 21.26 199 ILE B N 1
ATOM 3922 C CA . ILE B 2 199 ? 115.933 117.809 144.745 1.00 22.81 199 ILE B CA 1
ATOM 3923 C C . ILE B 2 199 ? 115.866 116.956 146.001 1.00 26.87 199 ILE B C 1
ATOM 3924 O O . ILE B 2 199 ? 115.667 117.481 147.101 1.00 36.49 199 ILE B O 1
ATOM 3929 N N . ARG B 2 200 ? 116.033 115.650 145.838 1.00 29.53 200 ARG B N 1
ATOM 3930 C CA . ARG B 2 200 ? 116.109 114.720 146.951 1.00 36.88 200 ARG B CA 1
ATOM 3931 C C . ARG B 2 200 ? 117.421 113.954 146.882 1.00 49.30 200 ARG B C 1
ATOM 3932 O O . ARG B 2 200 ? 118.009 113.793 145.810 1.00 59.85 200 ARG B O 1
ATOM 3940 N N . LEU B 2 201 ? 117.873 113.481 148.034 1.00 48.90 201 LEU B N 1
ATOM 3941 C CA . LEU B 2 201 ? 119.081 112.671 148.096 1.00 46.81 201 LEU B CA 1
ATOM 3942 C C . LEU B 2 201 ? 118.767 111.352 148.786 1.00 53.78 201 LEU B C 1
ATOM 3943 O O . LEU B 2 201 ? 119.127 111.161 149.955 1.00 64.09 201 LEU B O 1
ATOM 3948 N N . PRO B 2 202 ? 118.092 110.427 148.106 1.00 52.52 202 PRO B N 1
ATOM 3949 C CA . PRO B 2 202 ? 117.742 109.157 148.747 1.00 49.57 202 PRO B CA 1
ATOM 3950 C C . PRO B 2 202 ? 118.981 108.355 149.111 1.00 56.59 202 PRO B C 1
ATOM 3951 O O . PRO B 2 202 ? 119.984 108.370 148.395 1.00 62.03 202 PRO B O 1
ATOM 3955 N N . VAL B 2 203 ? 118.898 107.642 150.232 1.00 67.07 203 VAL B N 1
ATOM 3956 C CA . VAL B 2 203 ? 120.018 106.884 150.776 1.00 67.89 203 VAL B CA 1
ATOM 3957 C C . VAL B 2 203 ? 119.686 105.401 150.722 1.00 73.65 203 VAL B C 1
ATOM 3958 O O . VAL B 2 203 ? 118.583 104.986 151.096 1.00 74.76 203 VAL B O 1
ATOM 3962 N N . ASN B 2 204 ? 120.644 104.605 150.254 1.00 84.53 204 ASN B N 1
ATOM 3963 C CA . ASN B 2 204 ? 120.477 103.156 150.183 1.00 84.80 204 ASN B CA 1
ATOM 3964 C C . ASN B 2 204 ? 121.855 102.529 150.338 1.00 88.40 204 ASN B C 1
ATOM 3965 O O . ASN B 2 204 ? 122.680 102.620 149.425 1.00 89.37 204 ASN B O 1
ATOM 3970 N N . GLU B 2 205 ? 122.101 101.897 151.488 1.00 97.30 205 GLU B N 1
ATOM 3971 C CA . GLU B 2 205 ? 123.411 101.305 151.737 1.00 97.56 205 GLU B CA 1
ATOM 3972 C C . GLU B 2 205 ? 123.665 100.109 150.828 1.00 99.70 205 GLU B C 1
ATOM 3973 O O . GLU B 2 205 ? 124.782 99.928 150.330 1.00 98.52 205 GLU B O 1
ATOM 3979 N N . LYS B 2 206 ? 122.644 99.278 150.605 1.00 97.22 206 LYS B N 1
ATOM 3980 C CA . LYS B 2 206 ? 122.833 98.068 149.810 1.00 95.45 206 LYS B CA 1
ATOM 3981 C C . LYS B 2 206 ? 123.190 98.398 148.366 1.00 95.76 206 LYS B C 1
ATOM 3982 O O . LYS B 2 206 ? 124.088 97.776 147.787 1.00 97.68 206 LYS B O 1
ATOM 3988 N N . LYS B 2 207 ? 122.504 99.370 147.769 1.00 87.46 207 LYS B N 1
ATOM 3989 C CA . LYS B 2 207 ? 122.798 99.784 146.404 1.00 86.50 207 LYS B CA 1
ATOM 3990 C C . LYS B 2 207 ? 123.848 100.883 146.333 1.00 86.64 207 LYS B C 1
ATOM 3991 O O . LYS B 2 207 ? 124.213 101.295 145.226 1.00 87.74 207 LYS B O 1
ATOM 3997 N N . LYS B 2 208 ? 124.334 101.359 147.479 1.00 82.61 208 LYS B N 1
ATOM 3998 C CA . LYS B 2 208 ? 125.329 102.429 147.549 1.00 83.64 208 LYS B CA 1
ATOM 3999 C C . LYS B 2 208 ? 124.846 103.687 146.832 1.00 84.73 208 LYS B C 1
ATOM 4000 O O . LYS B 2 208 ? 125.497 104.209 145.925 1.00 88.45 208 LYS B O 1
ATOM 4006 N N . ILE B 2 209 ? 123.683 104.176 147.249 1.00 70.91 209 ILE B N 1
ATOM 4007 C CA . ILE B 2 209 ? 123.126 105.423 146.743 1.00 66.45 209 ILE B CA 1
ATOM 4008 C C . ILE B 2 209 ? 123.281 106.484 147.823 1.00 74.33 209 ILE B C 1
ATOM 4009 O O . ILE B 2 209 ? 122.704 106.362 148.910 1.00 77.20 209 ILE B O 1
ATOM 4014 N N . ASN B 2 210 ? 124.060 107.525 147.522 1.00 64.77 210 ASN B N 1
ATOM 4015 C CA . ASN B 2 210 ? 124.252 108.664 148.423 1.00 56.22 210 ASN B CA 1
ATOM 4016 C C . ASN B 2 210 ? 124.807 108.237 149.779 1.00 58.64 210 ASN B C 1
ATOM 4017 O O . ASN B 2 210 ? 124.382 108.734 150.823 1.00 66.07 210 ASN B O 1
ATOM 4022 N N . VAL B 2 211 ? 125.757 107.311 149.777 1.00 59.32 211 VAL B N 1
ATOM 4023 C CA . VAL B 2 211 ? 126.465 106.915 150.989 1.00 62.73 211 VAL B CA 1
ATOM 4024 C C . VAL B 2 211 ? 127.902 107.405 150.897 1.00 60.65 211 VAL B C 1
ATOM 4025 O O . VAL B 2 211 ? 128.569 107.232 149.869 1.00 64.52 211 VAL B O 1
ATOM 4029 N N . GLY B 2 212 ? 128.376 108.037 151.965 1.00 59.73 212 GLY B N 1
ATOM 4030 C CA . GLY B 2 212 ? 129.726 108.555 151.985 1.00 62.17 212 GLY B CA 1
ATOM 4031 C C . GLY B 2 212 ? 129.935 109.851 151.240 1.00 64.68 212 GLY B C 1
ATOM 4032 O O . GLY B 2 212 ? 131.068 110.136 150.837 1.00 69.90 212 GLY B O 1
ATOM 4033 N N . ILE B 2 213 ? 128.887 110.648 151.040 1.00 61.41 213 ILE B N 1
ATOM 4034 C CA . ILE B 2 213 ? 129.019 111.930 150.358 1.00 58.34 213 ILE B CA 1
ATOM 4035 C C . ILE B 2 213 ? 129.226 113.025 151.394 1.00 58.84 213 ILE B C 1
ATOM 4036 O O . ILE B 2 213 ? 129.114 114.216 151.087 1.00 62.94 213 ILE B O 1
ATOM 4041 N N . GLY B 2 214 ? 129.530 112.630 152.623 1.00 56.50 214 GLY B N 1
ATOM 4042 C CA . GLY B 2 214 ? 129.790 113.587 153.671 1.00 55.20 214 GLY B CA 1
ATOM 4043 C C . GLY B 2 214 ? 128.527 114.037 154.379 1.00 57.34 214 GLY B C 1
ATOM 4044 O O . GLY B 2 214 ? 127.468 113.408 154.314 1.00 61.56 214 GLY B O 1
ATOM 4045 N N . GLU B 2 215 ? 128.660 115.158 155.077 1.00 57.59 215 GLU B N 1
ATOM 4046 C CA . GLU B 2 215 ? 127.574 115.761 155.843 1.00 57.72 215 GLU B CA 1
ATOM 4047 C C . GLU B 2 215 ? 127.131 117.016 155.096 1.00 61.37 215 GLU B C 1
ATOM 4048 O O . GLU B 2 215 ? 127.675 118.102 155.298 1.00 62.82 215 GLU B O 1
ATOM 4054 N N . ILE B 2 216 ? 126.135 116.857 154.229 1.00 60.58 216 ILE B N 1
ATOM 4055 C CA . ILE B 2 216 ? 125.661 117.950 153.386 1.00 54.65 216 ILE B CA 1
ATOM 4056 C C . ILE B 2 216 ? 124.719 118.818 154.211 1.00 56.68 216 ILE B C 1
ATOM 4057 O O . ILE B 2 216 ? 123.708 118.337 154.728 1.00 60.67 216 ILE B O 1
ATOM 4062 N N . LYS B 2 217 ? 125.047 120.104 154.332 1.00 52.77 217 LYS B N 1
ATOM 4063 C CA . LYS B 2 217 ? 124.224 121.039 155.087 1.00 49.43 217 LYS B CA 1
ATOM 4064 C C . LYS B 2 217 ? 123.221 121.765 154.198 1.00 51.86 217 LYS B C 1
ATOM 4065 O O . LYS B 2 217 ? 122.014 121.716 154.451 1.00 56.59 217 LYS B O 1
ATOM 4071 N N . ASP B 2 218 ? 123.700 122.430 153.148 1.00 50.81 218 ASP B N 1
ATOM 4072 C CA . ASP B 2 218 ? 122.849 123.209 152.261 1.00 45.45 218 ASP B CA 1
ATOM 4073 C C 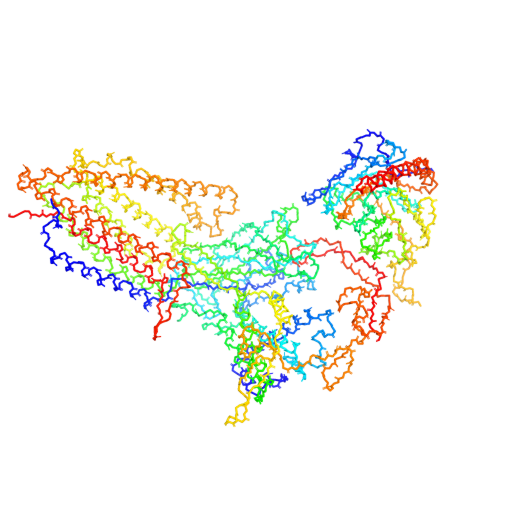. ASP B 2 218 ? 123.160 122.855 150.816 1.00 48.76 218 ASP B C 1
ATOM 4074 O O . ASP B 2 218 ? 124.267 122.421 150.491 1.00 57.23 218 ASP B O 1
ATOM 4079 N N . ILE B 2 219 ? 122.170 123.050 149.952 1.00 37.00 219 ILE B N 1
ATOM 4080 C CA . ILE B 2 219 ? 122.338 122.958 148.507 1.00 38.98 219 ILE B CA 1
ATOM 4081 C C . ILE B 2 219 ? 122.035 124.327 147.920 1.00 39.62 219 ILE B C 1
ATOM 4082 O O . ILE B 2 219 ? 120.935 124.857 148.107 1.00 43.57 219 ILE B O 1
ATOM 4087 N N . ARG B 2 220 ? 123.004 124.899 147.213 1.00 40.46 220 ARG B N 1
ATOM 4088 C CA . ARG B 2 220 ? 122.892 126.255 146.692 1.00 33.07 220 ARG B CA 1
ATOM 4089 C C . ARG B 2 220 ? 122.894 126.210 145.173 1.00 35.48 220 ARG B C 1
ATOM 4090 O O . ARG B 2 220 ? 123.810 125.646 144.567 1.00 49.98 220 ARG B O 1
ATOM 4098 N N . LEU B 2 221 ? 121.877 126.808 144.568 1.00 27.86 221 LEU B N 1
ATOM 4099 C CA . LEU B 2 221 ? 121.697 126.807 143.125 1.00 30.41 221 LEU B CA 1
ATOM 4100 C C . LEU B 2 221 ? 121.922 128.208 142.573 1.00 33.54 221 LEU B C 1
ATOM 4101 O O . LEU B 2 221 ? 121.484 129.196 143.167 1.00 38.66 221 LEU B O 1
ATOM 4106 N N . VAL B 2 222 ? 122.602 128.290 141.432 1.00 29.65 222 VAL B N 1
ATOM 4107 C CA . VAL B 2 222 ? 122.914 129.560 140.784 1.00 27.83 222 VAL B CA 1
ATOM 4108 C C . VAL B 2 222 ? 122.304 129.545 139.391 1.00 36.50 222 VAL B C 1
ATOM 4109 O O . VAL B 2 222 ? 122.580 128.638 138.598 1.00 52.61 222 VAL B O 1
ATOM 4113 N N . GLY B 2 223 ? 121.489 130.551 139.090 1.00 23.51 223 GLY B N 1
ATOM 4114 C CA . GLY B 2 223 ? 120.800 130.602 137.816 1.00 25.00 223 GLY B CA 1
ATOM 4115 C C . GLY B 2 223 ? 121.256 131.722 136.909 1.00 29.88 223 GLY B C 1
ATOM 4116 O O . GLY B 2 223 ? 121.033 132.899 137.203 1.00 41.23 223 GLY B O 1
ATOM 4117 N N . ILE B 2 224 ? 121.887 131.367 135.794 1.00 25.47 224 ILE B N 1
ATOM 4118 C CA . ILE B 2 224 ? 122.416 132.332 134.838 1.00 24.80 224 ILE B CA 1
ATOM 4119 C C . ILE B 2 224 ? 121.439 132.457 133.680 1.00 32.99 224 ILE B C 1
ATOM 4120 O O . ILE B 2 224 ? 120.962 131.447 133.149 1.00 52.04 224 ILE B O 1
ATOM 4125 N N . HIS B 2 225 ? 121.135 133.692 133.291 1.00 21.68 225 HIS B N 1
ATOM 4126 C CA . HIS B 2 225 ? 120.275 133.947 132.148 1.00 21.04 225 HIS B CA 1
ATOM 4127 C C . HIS B 2 225 ? 120.750 135.215 131.459 1.00 34.36 225 HIS B C 1
ATOM 4128 O O . HIS B 2 225 ? 121.431 136.050 132.056 1.00 46.32 225 HIS B O 1
ATOM 4135 N N . GLN B 2 226 ? 120.386 135.349 130.189 1.00 33.46 226 GLN B N 1
ATOM 4136 C CA . GLN B 2 226 ? 120.745 136.539 129.433 1.00 23.52 226 GLN B CA 1
ATOM 4137 C C . GLN B 2 226 ? 119.788 137.673 129.770 1.00 27.79 226 GLN B C 1
ATOM 4138 O O . GLN B 2 226 ? 118.574 137.471 129.837 1.00 49.29 226 GLN B O 1
ATOM 4144 N N . ASN B 2 227 ? 120.333 138.865 129.988 1.00 21.59 227 ASN B N 1
ATOM 4145 C CA . ASN B 2 227 ? 119.503 140.000 130.362 1.00 18.22 227 ASN B CA 1
ATOM 4146 C C . ASN B 2 227 ? 118.517 140.335 129.251 1.00 34.81 227 ASN B C 1
ATOM 4147 O O . ASN B 2 227 ? 118.833 140.226 128.065 1.00 46.71 227 ASN B O 1
ATOM 4152 N N . GLY B 2 228 ? 117.308 140.736 129.644 1.00 34.44 228 GLY B N 1
ATOM 4153 C CA . GLY B 2 228 ? 116.314 141.131 128.661 1.00 33.12 228 GLY B CA 1
ATOM 4154 C C . GLY B 2 228 ? 116.703 142.379 127.896 1.00 30.21 228 GLY B C 1
ATOM 4155 O O . GLY B 2 228 ? 116.414 142.498 126.702 1.00 44.76 228 GLY B O 1
ATOM 4156 N N . GLY B 2 229 ? 117.361 143.325 128.565 1.00 22.57 229 GLY B N 1
ATOM 4157 C CA . GLY B 2 229 ? 117.822 144.516 127.878 1.00 32.21 229 GLY B CA 1
ATOM 4158 C C . GLY B 2 229 ? 118.901 144.229 126.858 1.00 31.48 229 GLY B C 1
ATOM 4159 O O . GLY B 2 229 ? 118.891 144.798 125.762 1.00 46.37 229 GLY B O 1
ATOM 4160 N N . PHE B 2 230 ? 119.841 143.346 127.194 1.00 18.92 230 PHE B N 1
ATOM 4161 C CA . PHE B 2 230 ? 120.858 142.971 126.223 1.00 9.23 230 PHE B CA 1
ATOM 4162 C C . PHE B 2 230 ? 120.244 142.236 125.042 1.00 21.18 230 PHE B C 1
ATOM 4163 O O . PHE B 2 230 ? 120.667 142.432 123.902 1.00 43.14 230 PHE B O 1
ATOM 4171 N N . THR B 2 231 ? 119.252 141.382 125.293 1.00 27.00 231 THR B N 1
ATOM 4172 C CA . THR B 2 231 ? 118.575 140.701 124.194 1.00 17.45 231 THR B CA 1
ATOM 4173 C C . THR B 2 231 ? 117.857 141.697 123.292 1.00 26.17 231 THR B C 1
ATOM 4174 O O . THR B 2 231 ? 117.890 141.573 122.064 1.00 41.10 231 THR B O 1
ATOM 4178 N N . LYS B 2 232 ? 117.200 142.696 123.885 1.00 20.42 232 LYS B N 1
ATOM 4179 C CA . LYS B 2 232 ? 116.508 143.699 123.080 1.00 16.51 232 LYS B CA 1
ATOM 4180 C C . LYS B 2 232 ? 117.489 144.513 122.244 1.00 23.07 232 LYS B C 1
ATOM 4181 O O . LYS B 2 232 ? 117.244 144.774 121.060 1.00 41.52 232 LYS B O 1
ATOM 4187 N N . VAL B 2 233 ? 118.612 144.916 122.842 1.00 24.10 233 VAL B N 1
ATOM 4188 C CA . VAL B 2 233 ? 119.632 145.651 122.098 1.00 19.76 233 VAL B CA 1
ATOM 4189 C C . VAL B 2 233 ? 120.212 144.787 120.984 1.00 20.70 233 VAL B C 1
ATOM 4190 O O . VAL B 2 233 ? 120.433 145.259 119.862 1.00 33.19 233 VAL B O 1
ATOM 4194 N N . TRP B 2 234 ? 120.462 143.509 121.273 1.00 18.22 234 TRP B N 1
ATOM 4195 C CA . TRP B 2 234 ? 120.993 142.587 120.277 1.00 14.32 234 TRP B CA 1
ATOM 4196 C C . TRP B 2 234 ? 120.033 142.427 119.106 1.00 26.05 234 TRP B C 1
ATOM 4197 O O . TRP B 2 234 ? 120.456 142.409 117.944 1.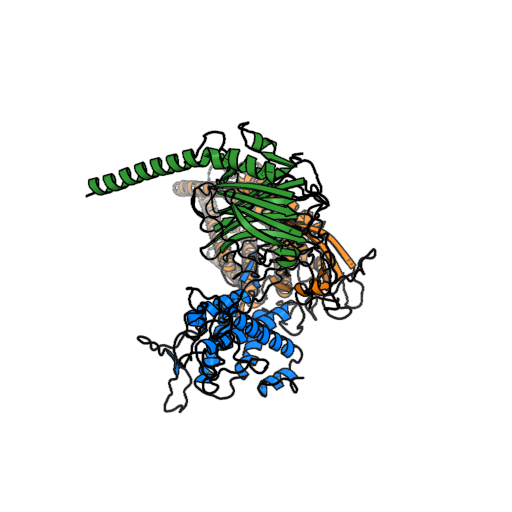00 36.92 234 TRP B O 1
ATOM 4208 N N . PHE B 2 235 ? 118.737 142.304 119.392 1.00 24.15 235 PHE B N 1
ATOM 4209 C CA . PHE B 2 235 ? 117.761 142.151 118.321 1.00 18.86 235 PHE B CA 1
ATOM 4210 C C . PHE B 2 235 ? 117.606 143.432 117.516 1.00 25.78 235 PHE B C 1
ATOM 4211 O O . PHE B 2 235 ? 117.400 143.370 116.302 1.00 38.46 235 PHE B O 1
ATOM 4219 N N . ALA B 2 236 ? 117.710 144.597 118.159 1.00 21.05 236 ALA B N 1
ATOM 4220 C CA . ALA B 2 236 ? 117.720 145.844 117.399 1.00 12.67 236 ALA B CA 1
ATOM 4221 C C . ALA B 2 236 ? 118.933 145.917 116.479 1.00 26.72 236 ALA B C 1
ATOM 4222 O O . ALA B 2 236 ? 118.827 146.349 115.323 1.00 44.15 236 ALA B O 1
ATOM 4224 N N . MET B 2 237 ? 120.095 145.489 116.975 1.00 35.20 237 MET B N 1
ATOM 4225 C CA . MET B 2 237 ? 121.301 145.483 116.153 1.00 23.56 237 MET B CA 1
ATOM 4226 C C . MET B 2 237 ? 121.144 144.555 114.954 1.00 26.23 237 MET B C 1
ATOM 4227 O O . MET B 2 237 ? 121.490 144.915 113.823 1.00 39.05 237 MET B O 1
ATOM 4232 N N . LYS B 2 238 ? 120.614 143.353 115.185 1.00 26.94 238 LYS B N 1
ATOM 4233 C CA . LYS B 2 238 ? 120.405 142.413 114.088 1.00 23.15 238 LYS B CA 1
ATOM 4234 C C . LYS B 2 238 ? 119.359 142.918 113.105 1.00 25.59 238 LYS B C 1
ATOM 4235 O O . LYS B 2 238 ? 119.479 142.683 111.897 1.00 33.86 238 LYS B O 1
ATOM 4241 N N . THR B 2 239 ? 118.327 143.602 113.598 1.00 31.64 239 THR B N 1
ATOM 4242 C CA . THR B 2 239 ? 117.323 144.192 112.726 1.00 29.02 239 THR B CA 1
ATOM 4243 C C . THR B 2 239 ? 117.910 145.293 111.857 1.00 39.94 239 THR B C 1
ATOM 4244 O O . THR B 2 239 ? 117.491 145.460 110.709 1.00 47.50 239 THR B O 1
ATOM 4248 N N . PHE B 2 240 ? 118.861 146.065 112.384 1.00 39.00 240 PHE B N 1
ATOM 4249 C CA . PHE B 2 240 ? 119.557 147.023 111.531 1.00 30.07 240 PHE B CA 1
ATOM 4250 C C . PHE B 2 240 ? 120.445 146.319 110.513 1.00 37.55 240 PHE B C 1
ATOM 4251 O O . PHE B 2 240 ? 120.511 146.730 109.350 1.00 50.21 240 PHE B O 1
ATOM 4259 N N . LEU B 2 241 ? 121.143 145.261 110.934 1.00 36.14 241 LEU B N 1
ATOM 4260 C CA . LEU B 2 241 ? 122.164 144.665 110.076 1.00 31.32 241 LEU B CA 1
ATOM 4261 C C . LEU B 2 241 ? 121.575 143.807 108.962 1.00 39.31 241 LEU B C 1
ATOM 4262 O O . LEU B 2 241 ? 122.180 143.700 107.891 1.00 51.66 241 LEU B O 1
ATOM 4267 N N . THR B 2 242 ? 120.416 143.175 109.187 1.00 35.68 242 THR B N 1
ATOM 4268 C CA . THR B 2 242 ? 119.903 142.234 108.190 1.00 32.65 242 THR B CA 1
ATOM 4269 C C . THR B 2 242 ? 119.568 142.900 106.858 1.00 43.63 242 THR B C 1
ATOM 4270 O O . THR B 2 242 ? 120.033 142.406 105.815 1.00 48.66 242 THR B O 1
ATOM 4274 N N . PRO B 2 243 ? 118.781 143.985 106.799 1.00 45.34 243 PRO B N 1
ATOM 4275 C CA . PRO B 2 243 ? 118.536 144.615 105.490 1.00 43.69 243 PRO B CA 1
ATOM 4276 C C . PRO B 2 243 ? 119.792 145.143 104.825 1.00 45.46 243 PRO B C 1
ATOM 4277 O O . PRO B 2 243 ? 119.899 145.094 103.595 1.00 49.77 243 PRO B O 1
ATOM 4281 N N . SER B 2 244 ? 120.749 145.652 105.603 1.00 34.70 244 SER B N 1
ATOM 4282 C CA . SER B 2 244 ? 121.984 146.164 105.018 1.00 41.93 244 SER B CA 1
ATOM 4283 C C . SER B 2 244 ? 122.754 145.057 104.308 1.00 46.49 244 SER B C 1
ATOM 4284 O O . SER B 2 244 ? 123.177 145.212 103.153 1.00 55.00 244 SER B O 1
ATOM 4287 N N . ILE B 2 245 ? 122.940 143.923 104.986 1.00 40.15 245 ILE B N 1
ATOM 4288 C CA . ILE B 2 245 ? 123.670 142.823 104.372 1.00 35.14 245 ILE B CA 1
ATOM 4289 C C . ILE B 2 245 ? 122.878 142.235 103.213 1.00 40.48 245 ILE B C 1
ATOM 4290 O O . ILE B 2 245 ? 123.459 141.809 102.216 1.00 47.75 245 ILE B O 1
ATOM 4295 N N . PHE B 2 246 ? 121.545 142.223 103.304 1.00 42.36 246 PHE B N 1
ATOM 4296 C CA . PHE B 2 246 ? 120.752 141.741 102.176 1.00 41.17 246 PHE B CA 1
ATOM 4297 C C . PHE B 2 246 ? 120.928 142.633 100.953 1.00 45.10 246 PHE B C 1
ATOM 4298 O O . PHE B 2 246 ? 121.074 142.140 99.827 1.00 54.22 246 PHE B O 1
ATOM 4306 N N . ILE B 2 247 ? 120.920 143.951 101.157 1.00 42.86 247 ILE B N 1
ATOM 4307 C CA . ILE B 2 247 ? 121.096 144.886 100.050 1.00 43.75 247 ILE B CA 1
ATOM 4308 C C . ILE B 2 247 ? 122.466 144.697 99.413 1.00 48.46 247 ILE B C 1
ATOM 4309 O O . ILE B 2 247 ? 122.595 144.616 98.184 1.00 56.23 247 ILE B O 1
ATOM 4314 N N . ILE B 2 248 ? 123.510 144.610 100.242 1.00 46.97 248 ILE B N 1
ATOM 4315 C CA . ILE B 2 248 ? 124.852 144.480 99.679 1.00 43.23 248 ILE B CA 1
ATOM 4316 C C . ILE B 2 248 ? 125.034 143.114 99.023 1.00 40.28 248 ILE B C 1
ATOM 4317 O O . ILE B 2 248 ? 125.748 142.992 98.022 1.00 50.24 248 ILE B O 1
ATOM 4322 N N . MET B 2 249 ? 124.366 142.080 99.539 1.00 39.71 249 MET B N 1
ATOM 4323 C CA . MET B 2 249 ? 124.417 140.761 98.918 1.00 38.27 249 MET B CA 1
ATOM 4324 C C . MET B 2 249 ? 123.776 140.775 97.540 1.00 47.46 249 MET B C 1
ATOM 4325 O O . MET B 2 249 ? 124.323 140.215 96.584 1.00 51.80 249 MET B O 1
ATOM 4330 N N . VAL B 2 250 ? 122.600 141.393 97.423 1.00 45.76 250 VAL B N 1
ATOM 4331 C CA . VAL B 2 250 ? 121.931 141.456 96.127 1.00 42.40 250 VAL B CA 1
ATOM 4332 C C . VAL B 2 250 ? 122.769 142.262 95.144 1.00 45.47 250 VAL B C 1
ATOM 4333 O O . VAL B 2 250 ? 122.924 141.882 93.974 1.00 48.91 250 VAL B O 1
ATOM 4337 N N . TRP B 2 251 ? 123.339 143.377 95.607 1.00 43.67 251 TRP B N 1
ATOM 4338 C CA . TRP B 2 251 ? 124.190 144.188 94.743 1.00 38.35 251 TRP B CA 1
ATOM 4339 C C . TRP B 2 251 ? 125.394 143.392 94.255 1.00 46.56 251 TRP B C 1
ATOM 4340 O O . TRP B 2 251 ? 125.746 143.443 93.073 1.00 59.85 251 TRP B O 1
ATOM 4351 N N . TYR B 2 252 ? 126.039 142.646 95.154 1.00 46.50 252 TYR B N 1
ATOM 4352 C CA . TYR B 2 252 ? 127.219 141.877 94.772 1.00 40.80 252 TYR B CA 1
ATOM 4353 C C . TYR B 2 252 ? 126.867 140.732 93.835 1.00 47.88 252 TYR B C 1
ATOM 4354 O O . TYR B 2 252 ? 127.619 140.433 92.903 1.00 55.01 252 TYR B O 1
ATOM 4363 N N . TRP B 2 253 ? 125.738 140.067 94.075 1.00 53.38 253 TRP B N 1
ATOM 4364 C CA . TRP B 2 253 ? 125.309 139.002 93.176 1.00 51.22 253 TRP B CA 1
ATOM 4365 C C . TRP B 2 253 ? 125.042 139.546 91.780 1.00 61.41 253 TRP B C 1
ATOM 4366 O O . TRP B 2 253 ? 125.449 138.941 90.781 1.00 64.73 253 TRP B O 1
ATOM 4377 N N . ARG B 2 254 ? 124.368 140.695 91.691 1.00 67.37 254 ARG B N 1
ATOM 4378 C CA . ARG B 2 254 ? 124.124 141.308 90.389 1.00 61.89 254 ARG B CA 1
ATOM 4379 C C . ARG B 2 254 ? 125.432 141.740 89.736 1.00 63.07 254 ARG B C 1
ATOM 4380 O O . ARG B 2 254 ? 125.601 141.622 88.519 1.00 69.76 254 ARG B O 1
ATOM 4388 N N . ARG B 2 255 ? 126.373 142.244 90.535 1.00 61.25 255 ARG B N 1
ATOM 4389 C CA . ARG B 2 255 ? 127.683 142.613 90.008 1.00 64.41 255 ARG B CA 1
ATOM 4390 C C . ARG B 2 255 ? 128.406 141.400 89.439 1.00 66.51 255 ARG B C 1
ATOM 4391 O O . ARG B 2 255 ? 129.080 141.490 88.407 1.00 70.01 255 ARG B O 1
ATOM 4399 N N . ILE B 2 256 ? 128.277 140.255 90.107 1.00 60.33 256 ILE B N 1
ATOM 4400 C CA . ILE B 2 256 ? 129.006 139.055 89.706 1.00 63.09 256 ILE B CA 1
ATOM 4401 C C . ILE B 2 256 ? 128.398 138.449 88.446 1.00 67.16 256 ILE B C 1
ATOM 4402 O O . ILE B 2 256 ? 129.100 138.182 87.465 1.00 69.66 256 ILE B O 1
ATOM 4407 N N . THR B 2 257 ? 127.082 138.221 88.454 1.00 69.49 257 THR B N 1
ATOM 4408 C CA . THR B 2 257 ? 126.479 137.408 87.401 1.00 69.12 257 THR B CA 1
ATOM 4409 C C . THR B 2 257 ? 126.386 138.122 86.057 1.00 72.86 257 THR B C 1
ATOM 4410 O O . THR B 2 257 ? 126.492 137.460 85.019 1.00 75.81 257 THR B O 1
ATOM 4414 N N . MET B 2 258 ? 126.193 139.439 86.036 1.00 82.39 258 MET B N 1
ATOM 4415 C CA . MET B 2 258 ? 126.088 140.161 84.774 1.00 87.18 258 MET B CA 1
ATOM 4416 C C . MET B 2 258 ? 127.439 140.578 84.206 1.00 89.79 258 MET B C 1
ATOM 4417 O O . MET B 2 258 ? 127.500 141.537 83.429 1.00 92.64 258 MET B O 1
ATOM 4422 N N . MET B 2 259 ? 128.517 139.894 84.574 1.00 88.51 259 MET B N 1
ATOM 4423 C CA . MET B 2 259 ? 129.773 140.077 83.868 1.00 88.18 259 MET B CA 1
ATOM 4424 C C . MET B 2 259 ? 129.750 139.315 82.546 1.00 91.24 259 MET B C 1
ATOM 4425 O O . MET B 2 259 ? 128.878 138.481 82.291 1.00 90.27 259 MET B O 1
ATOM 4430 N N . SER B 2 260 ? 130.730 139.613 81.698 1.00 96.40 260 SER B N 1
ATOM 4431 C CA . SER B 2 260 ? 130.903 138.896 80.442 1.00 96.69 260 SER B CA 1
ATOM 4432 C C . SER B 2 260 ? 131.651 137.582 80.618 1.00 96.76 260 SER B C 1
ATOM 4433 O O . SER B 2 260 ? 131.930 136.902 79.625 1.00 94.37 260 SER B O 1
ATOM 4436 N N . ARG B 2 261 ? 131.975 137.216 81.850 1.00 95.00 261 ARG B N 1
ATOM 4437 C CA . ARG B 2 261 ? 132.754 136.031 82.168 1.00 92.26 261 ARG B CA 1
ATOM 4438 C C . ARG B 2 261 ? 132.176 135.378 83.411 1.00 93.72 261 ARG B C 1
ATOM 4439 O O . ARG B 2 261 ? 131.526 136.043 84.225 1.00 92.98 261 ARG B O 1
ATOM 4447 N N . PRO B 2 262 ? 132.382 134.069 83.581 1.00 92.16 262 PRO B N 1
ATOM 4448 C CA . PRO B 2 262 ? 131.959 133.424 84.820 1.00 87.77 262 PRO B CA 1
ATOM 4449 C C . PRO B 2 262 ? 132.801 133.902 85.989 1.00 85.55 262 PRO B C 1
ATOM 4450 O O . PRO B 2 262 ? 133.969 134.287 85.813 1.00 85.86 262 PRO B O 1
ATOM 4454 N N . PRO B 2 263 ? 132.248 133.907 87.201 1.00 70.75 263 PRO B N 1
ATOM 4455 C CA . PRO B 2 263 ? 133.026 134.351 88.361 1.00 69.60 263 PRO B CA 1
ATOM 4456 C C . PRO B 2 263 ? 134.173 133.402 88.673 1.00 72.74 263 PRO B C 1
ATOM 4457 O O . PRO B 2 263 ? 134.102 132.197 88.424 1.00 75.56 263 PRO B O 1
ATOM 4461 N N . VAL B 2 264 ? 135.245 133.967 89.225 1.00 68.77 264 VAL B N 1
ATOM 4462 C CA . VAL B 2 264 ? 136.400 133.192 89.665 1.00 69.46 264 VAL B CA 1
ATOM 4463 C C . VAL B 2 264 ? 136.117 132.626 91.049 1.00 71.64 264 VAL B C 1
ATOM 4464 O O . VAL B 2 264 ? 135.110 132.969 91.677 1.00 73.89 264 VAL B O 1
ATOM 4468 N N . LEU B 2 265 ? 136.996 131.741 91.526 1.00 59.88 265 LEU B N 1
ATOM 4469 C CA . LEU B 2 265 ? 136.767 131.072 92.803 1.00 51.07 265 LEU B CA 1
ATOM 4470 C C . LEU B 2 265 ? 136.712 132.059 93.962 1.00 57.86 265 LEU B C 1
ATOM 4471 O O . LEU B 2 265 ? 135.913 131.891 94.891 1.00 63.29 265 LEU B O 1
ATOM 4476 N N . LEU B 2 266 ? 137.560 133.089 93.934 1.00 52.98 266 LEU B N 1
ATOM 4477 C CA . LEU B 2 266 ? 137.612 134.032 95.047 1.00 50.64 266 LEU B CA 1
ATOM 4478 C C . LEU B 2 266 ? 136.288 134.766 95.218 1.00 55.68 266 LEU B C 1
ATOM 4479 O O . LEU B 2 266 ? 135.843 135.006 96.346 1.00 62.61 266 LEU B O 1
ATOM 4484 N N . GLU B 2 267 ? 135.649 135.137 94.110 1.00 55.90 267 GLU B N 1
ATOM 4485 C CA . GLU B 2 267 ? 134.363 135.819 94.192 1.00 50.09 267 GLU B CA 1
ATOM 4486 C C . GLU B 2 267 ? 133.290 134.907 94.774 1.00 50.99 267 GLU B C 1
ATOM 4487 O O . GLU B 2 267 ? 132.462 135.346 95.581 1.00 57.54 267 GLU B O 1
ATOM 4493 N N . LYS B 2 268 ? 133.298 133.630 94.387 1.00 45.02 268 LYS B N 1
ATOM 4494 C CA . LYS B 2 268 ? 132.360 132.679 94.972 1.00 39.13 268 LYS B CA 1
ATOM 4495 C C . LYS B 2 268 ? 132.606 132.505 96.464 1.00 43.91 268 LYS B C 1
ATOM 4496 O O . LYS B 2 268 ? 131.656 132.379 97.242 1.00 47.47 268 LYS B O 1
ATOM 4502 N N . VAL B 2 269 ? 133.872 132.493 96.886 1.00 39.66 269 VAL B N 1
ATOM 4503 C CA . VAL B 2 269 ? 134.172 132.347 98.308 1.00 37.44 269 VAL B CA 1
ATOM 4504 C C . VAL B 2 269 ? 133.728 133.583 99.082 1.00 34.53 269 VAL B C 1
ATOM 4505 O O . VAL B 2 269 ? 133.230 133.481 100.210 1.00 44.47 269 VAL B O 1
ATOM 4509 N N . ILE B 2 270 ? 133.901 134.769 98.496 1.00 29.13 270 ILE B N 1
ATOM 4510 C CA . ILE B 2 270 ? 133.428 135.991 99.142 1.00 24.85 270 ILE B CA 1
ATOM 4511 C C . ILE B 2 270 ? 131.910 135.966 99.276 1.00 40.65 270 ILE B C 1
ATOM 4512 O O . ILE B 2 270 ? 131.354 136.346 100.316 1.00 49.28 270 ILE B O 1
ATOM 4517 N N . PHE B 2 271 ? 131.214 135.511 98.231 1.00 36.54 271 PHE B N 1
ATOM 4518 C CA . PHE B 2 271 ? 129.761 135.396 98.306 1.00 28.88 271 PHE B CA 1
ATOM 4519 C C . PHE B 2 271 ? 129.338 134.372 99.354 1.00 33.02 271 PHE B C 1
ATOM 4520 O O . PHE B 2 271 ? 128.335 134.566 100.049 1.00 41.25 271 PHE B O 1
ATOM 4528 N N . ALA B 2 272 ? 130.079 133.269 99.472 1.00 26.81 272 ALA B N 1
ATOM 4529 C CA . ALA B 2 272 ? 129.769 132.274 100.494 1.00 12.18 272 ALA B CA 1
ATOM 4530 C C . ALA B 2 272 ? 129.973 132.827 101.897 1.00 20.47 272 ALA B C 1
ATOM 4531 O O . ALA B 2 272 ? 129.190 132.526 102.803 1.00 40.86 272 ALA B O 1
ATOM 4533 N N . LEU B 2 273 ? 131.019 133.630 102.100 1.00 32.63 273 LEU B N 1
ATOM 4534 C CA . LEU B 2 273 ? 131.204 134.288 103.390 1.00 19.83 273 LEU B CA 1
ATOM 4535 C C . LEU B 2 273 ? 130.065 135.260 103.677 1.00 31.86 273 LEU B C 1
ATOM 4536 O O . LEU B 2 273 ? 129.586 135.355 104.815 1.00 39.66 273 LEU B O 1
ATOM 4541 N N . GLY B 2 274 ? 129.617 135.986 102.653 1.00 22.33 274 GLY B N 1
ATOM 4542 C CA . GLY B 2 274 ? 128.457 136.846 102.822 1.00 20.44 274 GLY B CA 1
ATOM 4543 C C . GLY B 2 274 ? 127.206 136.075 103.200 1.00 30.83 274 GLY B C 1
ATOM 4544 O O . GLY B 2 274 ? 126.419 136.525 104.034 1.00 34.43 274 GLY B O 1
ATOM 4545 N N . ILE B 2 275 ? 126.999 134.909 102.584 1.00 38.69 275 ILE B N 1
ATOM 4546 C CA . ILE B 2 275 ? 125.862 134.060 102.942 1.00 21.80 275 ILE B CA 1
ATOM 4547 C C . ILE B 2 275 ? 125.979 133.602 104.389 1.00 30.30 275 ILE B C 1
ATOM 4548 O O . ILE B 2 275 ? 124.998 133.594 105.142 1.00 48.54 275 ILE B O 1
ATOM 4553 N N . SER B 2 276 ? 127.183 133.193 104.792 1.00 30.87 276 SER B N 1
ATOM 4554 C CA . SER B 2 276 ? 127.390 132.723 106.156 1.00 21.31 276 SER B CA 1
ATOM 4555 C C . SER B 2 276 ? 127.121 133.819 107.173 1.00 31.65 276 SER B C 1
ATOM 4556 O O . SER B 2 276 ? 126.633 133.536 108.272 1.00 45.17 276 SER B O 1
ATOM 4559 N N . MET B 2 277 ? 127.447 135.069 106.841 1.00 20.65 277 MET B N 1
ATOM 4560 C CA . MET B 2 277 ? 127.131 136.157 107.762 1.00 23.48 277 MET B CA 1
ATOM 4561 C C . MET B 2 277 ? 125.657 136.539 107.720 1.00 29.66 277 MET B C 1
ATOM 4562 O O . MET B 2 277 ? 125.089 136.906 108.755 1.00 44.74 277 MET B O 1
ATOM 4567 N N . THR B 2 278 ? 125.024 136.476 106.547 1.00 34.29 278 THR B N 1
ATOM 4568 C CA . THR B 2 278 ? 123.594 136.748 106.461 1.00 24.64 278 THR B CA 1
ATOM 4569 C C . THR B 2 278 ? 122.801 135.738 107.275 1.00 25.28 278 THR B C 1
ATOM 4570 O O . THR B 2 278 ? 121.768 136.074 107.863 1.00 42.54 278 THR B O 1
ATOM 4574 N N . PHE B 2 279 ? 123.274 134.493 107.323 1.00 26.36 279 PHE B N 1
ATOM 4575 C CA . PHE B 2 279 ? 122.611 133.480 108.135 1.00 23.44 279 PHE B CA 1
ATOM 4576 C C . PHE B 2 279 ? 122.624 133.857 109.611 1.00 28.78 279 PHE B C 1
ATOM 4577 O O . PHE B 2 279 ? 121.654 133.591 110.328 1.00 34.08 279 PHE B O 1
ATOM 4585 N N . ILE B 2 280 ? 123.710 134.471 110.083 1.00 25.62 280 ILE B N 1
ATOM 4586 C CA . ILE B 2 280 ? 123.753 134.958 111.458 1.00 14.05 280 ILE B CA 1
ATOM 4587 C C . ILE B 2 280 ? 122.856 136.177 111.629 1.00 29.29 280 ILE B C 1
ATOM 4588 O O . ILE B 2 280 ? 122.128 136.295 112.622 1.00 38.51 280 ILE B O 1
ATOM 4593 N N . ASN B 2 281 ? 122.893 137.102 110.668 1.00 29.71 281 ASN B N 1
ATOM 4594 C CA . ASN B 2 281 ? 122.228 138.390 110.848 1.00 12.07 281 ASN B CA 1
ATOM 4595 C C . ASN B 2 281 ? 120.714 138.246 110.933 1.00 15.80 281 ASN B C 1
ATOM 4596 O O . ASN B 2 281 ? 120.042 139.102 111.517 1.00 34.44 281 ASN B O 1
ATOM 4601 N N . ILE B 2 282 ? 120.155 137.189 110.354 1.00 24.81 282 ILE B N 1
ATOM 4602 C CA . ILE B 2 282 ? 118.708 136.992 110.381 1.00 30.13 282 ILE B CA 1
ATOM 4603 C C . ILE B 2 282 ? 118.289 136.646 111.804 1.00 39.91 282 ILE B C 1
ATOM 4604 O O . ILE B 2 282 ? 118.755 135.642 112.359 1.00 46.48 282 ILE B O 1
ATOM 4609 N N . PRO B 2 283 ? 117.416 137.437 112.429 1.00 29.11 283 PRO B N 1
ATOM 4610 C CA . PRO B 2 283 ? 117.055 137.206 113.837 1.00 26.99 283 PRO B CA 1
ATOM 4611 C C . PRO B 2 283 ? 115.903 136.219 113.996 1.00 45.59 283 PRO B C 1
ATOM 4612 O O . PRO B 2 283 ? 114.780 136.582 114.351 1.00 49.37 283 PRO B O 1
ATOM 4616 N N . VAL B 2 284 ? 116.183 134.941 113.730 1.00 53.91 284 VAL B N 1
ATOM 4617 C CA . VAL B 2 284 ? 115.189 133.910 113.997 1.00 44.68 284 VAL B CA 1
ATOM 4618 C C . VAL B 2 284 ? 115.026 133.689 115.490 1.00 49.06 284 VAL B C 1
ATOM 4619 O O . VAL B 2 284 ? 114.079 133.021 115.916 1.00 59.42 284 VAL B O 1
ATOM 4623 N N . GLU B 2 285 ? 115.938 134.227 116.304 1.00 43.58 285 GLU B N 1
ATOM 4624 C CA . GLU B 2 285 ? 115.758 134.166 117.749 1.00 38.71 285 GLU B CA 1
ATOM 4625 C C . GLU B 2 285 ? 114.572 135.007 118.193 1.00 48.99 285 GLU B C 1
ATOM 4626 O O . GLU B 2 285 ? 114.037 134.796 119.286 1.00 59.96 285 GLU B O 1
ATOM 4632 N N . TRP B 2 286 ? 114.149 135.963 117.366 1.00 44.51 286 TRP B N 1
ATOM 4633 C CA . TRP B 2 286 ? 112.978 136.770 117.677 1.00 42.87 286 TRP B CA 1
ATOM 4634 C C . TRP B 2 286 ? 111.689 135.973 117.578 1.00 47.03 286 TRP B C 1
ATOM 4635 O O . TRP B 2 286 ? 110.636 136.472 117.985 1.00 53.45 286 TRP B O 1
ATOM 4646 N N . PHE B 2 287 ? 111.744 134.757 117.041 1.00 44.66 287 PHE B N 1
ATOM 4647 C CA . PHE B 2 287 ? 110.629 133.827 117.137 1.00 43.98 287 PHE B CA 1
ATOM 4648 C C . PHE B 2 287 ? 110.641 133.044 118.441 1.00 48.30 287 PHE B C 1
ATOM 4649 O O . PHE B 2 287 ? 109.592 132.541 118.855 1.00 56.97 287 PHE B O 1
ATOM 4657 N N . SER B 2 288 ? 111.802 132.928 119.091 1.00 47.51 288 SER B N 1
ATOM 4658 C CA . SER B 2 288 ? 111.885 132.224 120.365 1.00 52.69 288 SER B CA 1
ATOM 4659 C C . SER B 2 288 ? 111.111 132.929 121.469 1.00 57.39 288 SER B C 1
ATOM 4660 O O . SER B 2 288 ? 110.802 132.302 122.488 1.00 63.45 288 SER B O 1
ATOM 4663 N N . ILE B 2 289 ? 110.800 134.215 121.301 1.00 43.12 289 ILE B N 1
ATOM 4664 C CA . ILE B 2 289 ? 110.001 134.913 122.300 1.00 46.48 289 ILE B CA 1
ATOM 4665 C C . ILE B 2 289 ? 108.520 134.582 122.179 1.00 49.38 289 ILE B C 1
ATOM 4666 O O . ILE B 2 289 ? 107.728 135.003 123.030 1.00 55.00 289 ILE B O 1
ATOM 4671 N N . GLY B 2 290 ? 108.124 133.842 121.147 1.00 47.84 290 GLY B N 1
ATOM 4672 C CA . GLY B 2 290 ? 106.740 133.445 120.991 1.00 47.94 290 GLY B CA 1
ATOM 4673 C C . GLY B 2 290 ? 106.526 131.947 121.053 1.00 53.10 290 GLY B C 1
ATOM 4674 O O . GLY B 2 290 ? 105.402 131.484 121.265 1.00 62.64 290 GLY B O 1
ATOM 4675 N N . PHE B 2 291 ? 107.596 131.176 120.865 1.00 49.28 291 PHE B N 1
ATOM 4676 C CA . PHE B 2 291 ? 107.515 129.724 120.799 1.00 50.98 291 PHE B CA 1
ATOM 4677 C C . PHE B 2 291 ? 108.524 129.099 121.750 1.00 59.26 291 PHE B C 1
ATOM 4678 O O . PHE B 2 291 ? 109.563 129.694 122.047 1.00 63.30 291 PHE B O 1
ATOM 4686 N N . ASP B 2 292 ? 108.208 127.895 122.227 1.00 63.86 292 ASP B N 1
ATOM 4687 C CA . ASP B 2 292 ? 109.087 127.153 123.130 1.00 60.94 292 ASP B CA 1
ATOM 4688 C C . ASP B 2 292 ? 110.029 126.269 122.312 1.00 57.84 292 ASP B C 1
ATOM 4689 O O . ASP B 2 292 ? 109.836 125.062 122.151 1.00 61.17 292 ASP B O 1
ATOM 4694 N N . TRP B 2 293 ? 111.076 126.902 121.787 1.00 48.28 293 TRP B N 1
ATOM 4695 C CA . TRP B 2 293 ? 112.088 126.220 120.982 1.00 53.49 293 TRP B CA 1
ATOM 4696 C C . TRP B 2 293 ? 113.340 126.066 121.838 1.00 56.87 293 TRP B C 1
ATOM 4697 O O . TRP B 2 293 ? 114.156 126.980 121.949 1.00 58.40 293 TRP B O 1
ATOM 4708 N N . THR B 2 294 ? 113.488 124.889 122.450 1.00 46.61 294 THR B N 1
ATOM 4709 C CA . THR B 2 294 ? 114.625 124.635 123.326 1.00 42.34 294 THR B CA 1
ATOM 4710 C C . THR B 2 294 ? 115.918 124.412 122.556 1.00 47.21 294 THR B C 1
ATOM 4711 O O . THR B 2 294 ? 116.988 124.347 123.170 1.00 52.74 294 THR B O 1
ATOM 4715 N N . TRP B 2 295 ? 115.849 124.286 121.234 1.00 41.69 295 TRP B N 1
ATOM 4716 C CA . TRP B 2 295 ? 117.026 124.006 120.422 1.00 41.77 295 TRP B CA 1
ATOM 4717 C C . TRP B 2 295 ? 117.698 125.261 119.885 1.00 44.77 295 TRP B C 1
ATOM 4718 O O . TRP B 2 295 ? 118.531 125.152 118.981 1.00 51.84 295 TRP B O 1
ATOM 4729 N N . MET B 2 296 ? 117.362 126.442 120.407 1.00 36.92 296 MET B N 1
ATOM 4730 C CA . MET B 2 296 ? 117.917 127.670 119.854 1.00 34.48 296 MET B CA 1
ATOM 4731 C C . MET B 2 296 ? 119.388 127.851 120.199 1.00 40.26 296 MET B C 1
ATOM 4732 O O . MET B 2 296 ? 120.127 128.446 119.407 1.00 56.48 296 MET B O 1
ATOM 4737 N N . LEU B 2 297 ? 119.833 127.354 121.355 1.00 30.10 297 LEU B N 1
ATOM 4738 C CA . LEU B 2 297 ? 121.246 127.459 121.705 1.00 28.87 297 LEU B CA 1
ATOM 4739 C C . LEU B 2 297 ? 122.111 126.689 120.718 1.00 29.51 297 LEU B C 1
ATOM 4740 O O . LEU B 2 297 ? 123.101 127.217 120.198 1.00 40.73 297 LEU B O 1
ATOM 4745 N N . LEU B 2 298 ? 121.740 125.439 120.441 1.00 27.81 298 LEU B N 1
ATOM 4746 C CA . LEU B 2 298 ? 122.492 124.623 119.495 1.00 27.12 298 LEU B CA 1
ATOM 4747 C C . LEU B 2 298 ? 122.468 125.234 118.100 1.00 38.27 298 LEU B C 1
ATOM 4748 O O . LEU B 2 298 ? 123.480 125.221 117.388 1.00 51.13 298 LEU B O 1
ATOM 4753 N N . PHE B 2 299 ? 121.322 125.780 117.695 1.00 26.05 299 PHE B N 1
ATOM 4754 C CA . PHE B 2 299 ? 121.212 126.407 116.382 1.00 24.83 299 PHE B CA 1
ATOM 4755 C C . PHE B 2 299 ? 122.131 127.619 116.270 1.00 24.79 299 PHE B C 1
ATOM 4756 O O . PHE B 2 299 ? 122.830 127.794 115.263 1.00 43.22 299 PHE B O 1
ATOM 4764 N N . GLY B 2 300 ? 122.145 128.469 117.298 1.00 21.79 300 GLY B N 1
ATOM 4765 C CA . GLY B 2 300 ? 123.042 129.614 117.282 1.00 23.51 300 GLY B CA 1
ATOM 4766 C C . GLY B 2 300 ? 124.502 129.208 117.275 1.00 23.97 300 GLY B C 1
ATOM 4767 O O . GLY B 2 300 ? 125.330 129.828 116.598 1.00 48.90 300 GLY B O 1
ATOM 4768 N N . ASP B 2 301 ? 124.839 128.158 118.027 1.00 28.24 301 ASP B N 1
ATOM 4769 C CA . ASP B 2 301 ? 126.209 127.658 118.024 1.00 24.98 301 ASP B CA 1
ATOM 4770 C C . ASP B 2 301 ? 126.610 127.167 116.641 1.00 23.12 301 ASP B C 1
ATOM 4771 O O . ASP B 2 301 ? 127.732 127.417 116.188 1.00 32.35 301 ASP B O 1
ATOM 4776 N N . ILE B 2 302 ? 125.703 126.468 115.958 1.00 18.82 302 ILE B N 1
ATOM 4777 C CA . ILE B 2 302 ? 126.003 125.967 114.622 1.00 16.92 302 ILE B CA 1
ATOM 4778 C C . ILE B 2 302 ? 126.172 127.121 113.640 1.00 30.73 302 ILE B C 1
ATOM 4779 O O . ILE B 2 302 ? 127.057 127.090 112.778 1.00 42.86 302 ILE B O 1
ATOM 4784 N N . ARG B 2 303 ? 125.336 128.157 113.752 1.00 27.13 303 ARG B N 1
ATOM 4785 C CA . ARG B 2 303 ? 125.500 129.337 112.903 1.00 16.37 303 ARG B CA 1
ATOM 4786 C C . ARG B 2 303 ? 126.869 129.978 113.105 1.00 20.35 303 ARG B C 1
ATOM 4787 O O . ARG B 2 303 ? 127.581 130.290 112.136 1.00 29.50 303 ARG B O 1
ATOM 4795 N N . GLN B 2 304 ? 127.250 130.188 114.366 1.00 18.47 304 GLN B N 1
ATOM 4796 C CA . GLN B 2 304 ? 128.545 130.793 114.657 1.00 14.85 304 GLN B CA 1
ATOM 4797 C C . GLN B 2 304 ? 129.681 129.937 114.114 1.00 31.83 304 GLN B C 1
ATOM 4798 O O . GLN B 2 304 ? 130.628 130.453 113.511 1.00 47.63 304 GLN B O 1
ATOM 4804 N N . GLY B 2 305 ? 129.597 128.621 114.314 1.00 21.22 305 GLY B N 1
ATOM 4805 C CA . GLY B 2 305 ? 130.638 127.739 113.816 1.00 10.08 305 GLY B CA 1
ATOM 4806 C C . GLY B 2 305 ? 130.746 127.752 112.305 1.00 17.69 305 GLY B C 1
ATOM 4807 O O . GLY B 2 305 ? 131.847 127.692 111.753 1.00 39.11 305 GLY B O 1
ATOM 4808 N N . ILE B 2 306 ? 129.607 127.823 111.614 1.00 20.96 306 ILE B N 1
ATOM 4809 C CA . ILE B 2 306 ? 129.641 127.916 110.159 1.00 15.18 306 ILE B CA 1
ATOM 4810 C C . ILE B 2 306 ? 130.350 129.190 109.727 1.00 21.08 306 ILE B C 1
ATOM 4811 O O . ILE B 2 306 ? 131.166 129.175 108.796 1.00 42.29 306 ILE B O 1
ATOM 4816 N N . PHE B 2 307 ? 130.065 130.312 110.394 1.00 20.66 307 PHE B N 1
ATOM 4817 C CA . PHE B 2 307 ? 130.759 131.545 110.024 1.00 19.38 307 PHE B CA 1
ATOM 4818 C C . PHE B 2 307 ? 132.256 131.445 110.287 1.00 27.99 307 PHE B C 1
ATOM 4819 O O . PHE B 2 307 ? 133.066 131.904 109.475 1.00 39.74 307 PHE B O 1
ATOM 4827 N N . TYR B 2 308 ? 132.647 130.876 111.431 1.00 26.96 308 TYR B N 1
ATOM 4828 C CA . TYR B 2 308 ? 134.073 130.740 111.723 1.00 11.04 308 TYR B CA 1
ATOM 4829 C C . TYR B 2 308 ? 134.766 129.881 110.675 1.00 20.79 308 TYR B C 1
ATOM 4830 O O . TYR B 2 308 ? 135.852 130.228 110.192 1.00 41.98 308 TYR B O 1
ATOM 4839 N N . ALA B 2 309 ? 134.149 128.756 110.308 1.00 20.59 309 ALA B N 1
ATOM 4840 C CA . ALA B 2 309 ? 134.740 127.874 109.308 1.00 15.01 309 ALA B CA 1
ATOM 4841 C C . ALA B 2 309 ? 134.868 128.579 107.966 1.00 27.87 309 ALA B C 1
ATOM 4842 O O . ALA B 2 309 ? 135.901 128.475 107.295 1.00 41.90 309 ALA B O 1
ATOM 4844 N N . MET B 2 310 ? 133.831 129.316 107.561 1.00 33.45 310 MET B N 1
ATOM 4845 C CA . MET B 2 310 ? 133.893 129.994 106.271 1.00 25.47 310 MET B CA 1
ATOM 4846 C C . MET B 2 310 ? 134.914 131.124 106.275 1.00 33.07 310 MET B C 1
ATOM 4847 O O . MET B 2 310 ? 135.579 131.351 105.263 1.00 47.45 310 MET B O 1
ATOM 4852 N N . LEU B 2 311 ? 135.068 131.830 107.395 1.00 24.83 311 LEU B N 1
ATOM 4853 C CA . LEU B 2 311 ? 136.084 132.875 107.483 1.00 17.00 311 LEU B CA 1
ATOM 4854 C C . LEU B 2 311 ? 137.488 132.289 107.381 1.00 29.34 311 LEU B C 1
ATOM 4855 O O . LEU B 2 311 ? 138.335 132.791 106.624 1.00 45.82 311 LEU B O 1
ATOM 4860 N N . LEU B 2 312 ? 137.753 131.222 108.140 1.00 24.90 312 LEU B N 1
ATOM 4861 C CA . LEU B 2 312 ? 139.069 130.595 108.087 1.00 18.30 312 LEU B CA 1
ATOM 4862 C C . LEU B 2 312 ? 139.354 130.034 106.701 1.00 32.75 312 LEU B C 1
ATOM 4863 O O . LEU B 2 312 ? 140.489 130.108 106.219 1.00 39.28 312 LEU B O 1
ATOM 4868 N N . SER B 2 313 ? 138.339 129.466 106.045 1.00 25.47 313 SER B N 1
ATOM 4869 C CA . SER B 2 313 ? 138.515 129.000 104.675 1.00 22.68 313 SER B CA 1
ATOM 4870 C C . SER B 2 313 ? 138.782 130.152 103.718 1.00 33.85 313 SER B C 1
ATOM 4871 O O . SER B 2 313 ? 139.620 130.024 102.819 1.00 44.50 313 SER B O 1
ATOM 4874 N N . PHE B 2 314 ? 138.080 131.274 103.887 1.00 32.50 314 PHE B N 1
ATOM 4875 C CA . PHE B 2 314 ? 138.264 132.406 102.990 1.00 25.49 314 PHE B CA 1
ATOM 4876 C C . PHE B 2 314 ? 139.678 132.952 103.077 1.00 35.53 314 PHE B C 1
ATOM 4877 O O . PHE B 2 314 ? 140.255 133.353 102.063 1.00 40.15 314 PHE B O 1
ATOM 4885 N N . TRP B 2 315 ? 140.243 133.014 104.284 1.00 31.20 315 TRP B N 1
ATOM 4886 C CA . TRP B 2 315 ? 141.599 133.551 104.400 1.00 21.90 315 TRP B CA 1
ATOM 4887 C C . TRP B 2 315 ? 142.594 132.725 103.591 1.00 28.54 315 TRP B C 1
ATOM 4888 O O . TRP B 2 315 ? 143.407 133.276 102.833 1.00 38.49 315 TRP B O 1
ATOM 4899 N N . ILE B 2 316 ? 142.524 131.398 103.710 1.00 39.75 316 ILE B N 1
ATOM 4900 C CA . ILE B 2 316 ? 143.456 130.541 102.987 1.00 40.00 316 ILE B CA 1
ATOM 4901 C C . ILE B 2 316 ? 143.180 130.578 101.486 1.00 39.83 316 ILE B C 1
ATOM 4902 O O . ILE B 2 316 ? 144.118 130.547 100.680 1.00 41.77 316 ILE B O 1
ATOM 4907 N N . ILE B 2 317 ? 141.910 130.672 101.079 1.00 43.87 317 ILE B N 1
ATOM 4908 C CA . ILE B 2 317 ? 141.597 130.755 99.654 1.00 41.24 317 ILE B CA 1
ATOM 4909 C C . ILE B 2 317 ? 142.117 132.062 99.070 1.00 43.45 317 ILE B C 1
ATOM 4910 O O . ILE B 2 317 ? 142.626 132.100 97.947 1.00 44.86 317 ILE B O 1
ATOM 4915 N N . PHE B 2 318 ? 141.994 133.154 99.826 1.00 38.23 318 PHE B N 1
ATOM 4916 C CA . PHE B 2 318 ? 142.506 134.446 99.385 1.00 36.50 318 PHE B CA 1
ATOM 4917 C C . PHE B 2 318 ? 144.019 134.402 99.212 1.00 45.01 318 PHE B C 1
ATOM 4918 O O . PHE B 2 318 ? 144.553 134.832 98.178 1.00 49.48 318 PHE B O 1
ATOM 4926 N N . CYS B 2 319 ? 144.725 133.862 100.209 1.00 57.70 319 CYS B N 1
ATOM 4927 C CA . CYS B 2 319 ? 146.176 133.749 100.102 1.00 42.92 319 CYS B CA 1
ATOM 4928 C C . CYS B 2 319 ? 146.569 132.887 98.908 1.00 50.07 319 CYS B C 1
ATOM 4929 O O . CYS B 2 319 ? 147.512 133.211 98.179 1.00 60.87 319 CYS B O 1
ATOM 4932 N N . GLY B 2 320 ? 145.850 131.785 98.686 1.00 55.48 320 GLY B N 1
ATOM 4933 C CA . GLY B 2 320 ? 146.144 130.949 97.534 1.00 51.36 320 GLY B CA 1
ATOM 4934 C C . GLY B 2 320 ? 145.901 131.658 96.215 1.00 54.06 320 GLY B C 1
ATOM 4935 O O . GLY B 2 320 ? 146.693 131.536 95.278 1.00 64.38 320 GLY B O 1
ATOM 4936 N N . GLU B 2 321 ? 144.804 132.412 96.125 1.00 60.36 321 GLU B N 1
ATOM 4937 C CA . GLU B 2 321 ? 144.451 133.113 94.898 1.00 61.54 321 GLU B CA 1
ATOM 4938 C C . GLU B 2 321 ? 145.322 134.331 94.639 1.00 63.47 321 GLU B C 1
ATOM 4939 O O . GLU B 2 321 ? 145.254 134.890 93.540 1.00 60.75 321 GLU B O 1
ATOM 4945 N N . HIS B 2 322 ? 146.117 134.771 95.615 1.00 63.83 322 HIS B N 1
ATOM 4946 C CA . HIS B 2 322 ? 147.069 135.850 95.378 1.00 57.23 322 HIS B CA 1
ATOM 4947 C C . HIS B 2 322 ? 148.515 135.370 95.301 1.00 59.58 322 HIS B C 1
ATOM 4948 O O . HIS B 2 322 ? 149.435 136.141 95.585 1.00 64.32 322 HIS B O 1
ATOM 4955 N N . MET B 2 323 ? 148.734 134.117 94.910 1.00 77.20 323 MET B N 1
ATOM 4956 C CA . MET B 2 323 ? 150.067 133.650 94.535 1.00 79.62 323 MET B CA 1
ATOM 4957 C C . MET B 2 323 ? 150.331 134.084 93.100 1.00 83.79 323 MET B C 1
ATOM 4958 O O . MET B 2 323 ? 149.694 133.598 92.164 1.00 89.88 323 MET B O 1
ATOM 4963 N N . MET B 2 324 ? 151.282 135.002 92.920 1.00 86.74 324 MET B N 1
ATOM 4964 C CA . MET B 2 324 ? 151.432 135.683 91.637 1.00 89.71 324 MET B CA 1
ATOM 4965 C C . MET B 2 324 ? 151.795 134.735 90.500 1.00 95.14 324 MET B C 1
ATOM 4966 O O . MET B 2 324 ? 151.300 134.898 89.379 1.00 95.51 324 MET B O 1
ATOM 4971 N N . ASP B 2 325 ? 152.648 133.748 90.756 1.00 110.92 325 ASP B N 1
ATOM 4972 C CA . ASP B 2 325 ? 153.279 132.970 89.697 1.00 113.94 325 ASP B CA 1
ATOM 4973 C C . ASP B 2 325 ? 152.725 131.551 89.652 1.00 111.24 325 ASP B C 1
ATOM 4974 O O . ASP B 2 325 ? 152.690 130.861 90.677 1.00 108.71 325 ASP B O 1
ATOM 4979 N N . GLN B 2 326 ? 152.296 131.128 88.459 1.00 117.35 326 GLN B N 1
ATOM 4980 C CA . GLN B 2 326 ? 151.938 129.743 88.152 1.00 118.13 326 GLN B CA 1
ATOM 4981 C C . GLN B 2 326 ? 150.909 129.170 89.120 1.00 119.99 326 GLN B C 1
ATOM 4982 O O . GLN B 2 326 ? 150.994 127.999 89.503 1.00 119.30 326 GLN B O 1
ATOM 4988 N N . HIS B 2 327 ? 149.932 129.981 89.519 1.00 119.17 327 HIS B N 1
ATOM 4989 C CA . HIS B 2 327 ? 148.933 129.576 90.499 1.00 118.72 327 HIS B CA 1
ATOM 4990 C C . HIS B 2 327 ? 147.612 130.279 90.222 1.00 116.02 327 HIS B C 1
ATOM 4991 O O . HIS B 2 327 ? 147.372 130.736 89.099 1.00 114.87 327 HIS B O 1
ATOM 4998 N N . GLU B 2 328 ? 146.737 130.321 91.231 1.00 101.74 328 GLU B N 1
ATOM 4999 C CA . GLU B 2 328 ? 145.441 131.004 91.164 1.00 100.86 328 GLU B CA 1
ATOM 5000 C C . GLU B 2 328 ? 144.447 130.254 90.285 1.00 103.13 328 GLU B C 1
ATOM 5001 O O . GLU B 2 328 ? 143.624 130.866 89.600 1.00 101.86 328 GLU B O 1
ATOM 5007 N N . ARG B 2 329 ? 144.512 128.926 90.298 1.00 113.20 329 ARG B N 1
ATOM 5008 C CA . ARG B 2 329 ? 143.531 128.118 89.588 1.00 111.70 329 ARG B CA 1
ATOM 5009 C C . ARG B 2 329 ? 142.196 128.198 90.316 1.00 109.56 329 ARG B C 1
ATOM 5010 O O . ARG B 2 329 ? 142.145 128.127 91.548 1.00 108.51 329 ARG B O 1
ATOM 5018 N N . ASN B 2 330 ? 141.116 128.342 89.553 1.00 98.73 330 ASN B N 1
ATOM 5019 C CA . ASN B 2 330 ? 139.815 128.669 90.122 1.00 101.33 330 ASN B CA 1
ATOM 5020 C C . ASN B 2 330 ? 139.033 127.422 90.512 1.00 102.12 330 ASN B C 1
ATOM 5021 O O . ASN B 2 330 ? 137.798 127.441 90.538 1.00 102.25 330 ASN B O 1
ATOM 5026 N N . HIS B 2 331 ? 139.737 126.334 90.813 1.00 102.97 331 HIS B N 1
ATOM 5027 C CA . HIS B 2 331 ? 139.113 125.069 91.178 1.00 101.82 331 HIS B CA 1
ATOM 5028 C C . HIS B 2 331 ? 139.299 124.842 92.671 1.00 100.44 331 HIS B C 1
ATOM 5029 O O . HIS B 2 331 ? 140.432 124.818 93.163 1.00 98.07 331 HIS B O 1
ATOM 5036 N N . ILE B 2 332 ? 138.183 124.678 93.387 1.00 85.00 332 ILE B N 1
ATOM 5037 C CA . ILE B 2 332 ? 138.229 124.494 94.835 1.00 84.30 332 ILE B CA 1
ATOM 5038 C C . ILE B 2 332 ? 138.928 123.190 95.199 1.00 86.29 332 ILE B C 1
ATOM 5039 O O . ILE B 2 332 ? 139.514 123.072 96.282 1.00 85.24 332 ILE B O 1
ATOM 5044 N N . ALA B 2 333 ? 138.891 122.198 94.304 1.00 92.29 333 ALA B N 1
ATOM 5045 C CA . ALA B 2 333 ? 139.466 120.891 94.609 1.00 90.91 333 ALA B CA 1
ATOM 5046 C C . ALA B 2 333 ? 140.962 120.973 94.882 1.00 89.74 333 ALA B C 1
ATOM 5047 O O . ALA B 2 333 ? 141.514 120.103 95.565 1.00 90.84 333 ALA B O 1
ATOM 5049 N N . GLY B 2 334 ? 141.635 122.001 94.363 1.00 78.85 334 GLY B N 1
ATOM 5050 C CA . GLY B 2 334 ? 143.057 122.155 94.614 1.00 77.88 334 GLY B CA 1
ATOM 5051 C C . GLY B 2 334 ? 143.388 122.669 95.998 1.00 77.88 334 GLY B C 1
ATOM 5052 O O . GLY B 2 334 ? 144.564 122.688 96.375 1.00 74.88 334 GLY B O 1
ATOM 5053 N N . TYR B 2 335 ? 142.381 123.088 96.762 1.00 74.09 335 TYR B N 1
ATOM 5054 C CA . TYR B 2 335 ? 142.575 123.601 98.110 1.00 72.40 335 TYR B CA 1
ATOM 5055 C C . TYR B 2 335 ? 142.173 122.602 99.185 1.00 71.27 335 TYR B C 1
ATOM 5056 O O . TYR B 2 335 ? 141.980 122.995 100.338 1.00 72.08 335 TYR B O 1
ATOM 5065 N N . TRP B 2 336 ? 142.036 121.322 98.836 1.00 76.18 336 TRP B N 1
ATOM 5066 C CA . TRP B 2 336 ? 141.685 120.323 99.840 1.00 76.50 336 TRP B CA 1
ATOM 5067 C C . TRP B 2 336 ? 142.783 120.165 100.883 1.00 76.67 336 TRP B C 1
ATOM 5068 O O . TRP B 2 336 ? 142.500 119.789 102.026 1.00 78.97 336 TRP B O 1
ATOM 5079 N N . LYS B 2 337 ? 144.035 120.439 100.513 1.00 70.39 337 LYS B N 1
ATOM 5080 C CA . LYS B 2 337 ? 145.136 120.301 101.461 1.00 70.33 337 LYS B CA 1
ATOM 5081 C C . LYS B 2 337 ? 145.010 121.296 102.608 1.00 73.49 337 LYS B C 1
ATOM 5082 O O . LYS B 2 337 ? 145.242 120.951 103.772 1.00 76.19 337 LYS B O 1
ATOM 5088 N N . GLN B 2 338 ? 144.645 122.541 102.300 1.00 65.13 338 GLN B N 1
ATOM 5089 C CA . GLN B 2 338 ? 144.598 123.592 103.308 1.00 58.52 338 GLN B CA 1
ATOM 5090 C C . GLN B 2 338 ? 143.207 123.839 103.875 1.00 57.85 338 GLN B C 1
ATOM 5091 O O . GLN B 2 338 ? 143.098 124.354 104.992 1.00 64.01 338 GLN B O 1
ATOM 5097 N N . VAL B 2 339 ? 142.148 123.498 103.141 1.00 56.90 339 VAL B N 1
ATOM 5098 C CA . VAL B 2 339 ? 140.802 123.636 103.687 1.00 60.44 339 VAL B CA 1
ATOM 5099 C C . VAL B 2 339 ? 140.437 122.411 104.522 1.00 61.03 339 VAL B C 1
ATOM 5100 O O . VAL B 2 339 ? 139.529 122.470 105.359 1.00 61.44 339 VAL B O 1
ATOM 5104 N N . GLY B 2 340 ? 141.159 121.308 104.344 1.00 55.86 340 GLY B N 1
ATOM 5105 C CA . GLY B 2 340 ? 140.897 120.078 105.056 1.00 54.80 340 GLY B CA 1
ATOM 5106 C C . GLY B 2 340 ? 140.917 120.192 106.570 1.00 50.92 340 GLY B C 1
ATOM 5107 O O . GLY B 2 340 ? 140.032 119.664 107.252 1.00 59.37 340 GLY B O 1
ATOM 5108 N N . PRO B 2 341 ? 141.934 120.855 107.133 1.00 47.65 341 PRO B N 1
ATOM 5109 C CA . PRO B 2 341 ? 141.926 121.066 108.590 1.00 51.57 341 PRO B CA 1
ATOM 5110 C C . PRO B 2 341 ? 140.679 121.771 109.089 1.00 51.88 341 PRO B C 1
ATOM 5111 O O . PRO B 2 341 ? 140.148 121.401 110.143 1.00 58.73 341 PRO B O 1
ATOM 5115 N N . ILE B 2 342 ? 140.181 122.763 108.348 1.00 53.37 342 ILE B N 1
ATOM 5116 C CA . ILE B 2 342 ? 138.961 123.446 108.763 1.00 50.40 342 ILE B CA 1
ATOM 5117 C C . ILE B 2 342 ? 137.787 122.479 108.768 1.00 53.37 342 ILE B C 1
ATOM 5118 O O . ILE B 2 342 ? 136.986 122.466 109.707 1.00 55.16 342 ILE B O 1
ATOM 5123 N N . ALA B 2 343 ? 137.668 121.653 107.727 1.00 55.73 343 ALA B N 1
ATOM 5124 C CA . ALA B 2 343 ? 136.554 120.713 107.654 1.00 53.27 343 ALA B CA 1
ATOM 5125 C C . ALA B 2 343 ? 136.608 119.705 108.794 1.00 59.10 343 ALA B C 1
ATOM 5126 O O . ALA B 2 343 ? 135.591 119.435 109.443 1.00 67.18 343 ALA B O 1
ATOM 5128 N N . VAL B 2 344 ? 137.791 119.149 109.064 1.00 59.01 344 VAL B N 1
ATOM 5129 C CA . VAL B 2 344 ? 137.905 118.142 110.115 1.00 55.22 344 VAL B CA 1
ATOM 5130 C C . VAL B 2 344 ? 137.636 118.757 111.484 1.00 54.75 344 VAL B C 1
ATOM 5131 O O . VAL B 2 344 ? 136.900 118.186 112.300 1.00 62.61 344 VAL B O 1
ATOM 5135 N N . GLY B 2 345 ? 138.218 119.927 111.760 1.00 46.47 345 GLY B N 1
ATOM 5136 C CA . GLY B 2 345 ? 137.974 120.573 113.038 1.00 45.98 345 GLY B CA 1
ATOM 5137 C C . GLY B 2 345 ? 136.523 120.967 113.226 1.00 51.26 345 GLY B C 1
ATOM 5138 O O . GLY B 2 345 ? 135.963 120.810 114.315 1.00 57.47 345 GLY B O 1
ATOM 5139 N N . SER B 2 346 ? 135.892 121.484 112.169 1.00 53.82 346 SER B N 1
ATOM 5140 C CA . SER B 2 346 ? 134.487 121.857 112.253 1.00 49.13 346 SER B CA 1
ATOM 5141 C C . SER B 2 346 ? 133.611 120.640 112.499 1.00 55.12 346 SER B C 1
ATOM 5142 O O . SER B 2 346 ? 132.684 120.694 113.311 1.00 66.59 346 SER B O 1
ATOM 5145 N N . PHE B 2 347 ? 133.888 119.530 111.811 1.00 53.23 347 PHE B N 1
ATOM 5146 C CA . PHE B 2 347 ? 133.107 118.320 112.042 1.00 53.88 347 PHE B CA 1
ATOM 5147 C C . PHE B 2 347 ? 133.284 117.812 113.466 1.00 52.36 347 PHE B C 1
ATOM 5148 O O . PHE B 2 347 ? 132.313 117.394 114.106 1.00 62.73 347 PHE B O 1
ATOM 5156 N N . CYS B 2 348 ? 134.515 117.836 113.981 1.00 51.43 348 CYS B N 1
ATOM 5157 C CA . CYS B 2 348 ? 134.750 117.356 115.340 1.00 50.51 348 CYS B CA 1
ATOM 5158 C C . CYS B 2 348 ? 134.040 118.231 116.366 1.00 56.66 348 CYS B C 1
ATOM 5159 O O . CYS B 2 348 ? 133.411 117.723 117.303 1.00 64.68 348 CYS B O 1
ATOM 5162 N N . LEU B 2 349 ? 134.120 119.554 116.203 1.00 52.98 349 LEU B N 1
ATOM 5163 C CA . LEU B 2 349 ? 133.432 120.445 117.132 1.00 42.78 349 LEU B CA 1
ATOM 5164 C C . LEU B 2 349 ? 131.920 120.309 117.012 1.00 48.31 349 LEU B C 1
ATOM 5165 O O . LEU B 2 349 ? 131.204 120.406 118.013 1.00 62.04 349 LEU B O 1
ATOM 5170 N N . PHE B 2 350 ? 131.416 120.080 115.799 1.00 39.32 350 PHE B N 1
ATOM 5171 C CA . PHE B 2 350 ? 129.985 119.870 115.608 1.00 39.78 350 PHE B CA 1
ATOM 5172 C C . PHE B 2 350 ? 129.523 118.600 116.309 1.00 45.81 350 PHE B C 1
ATOM 5173 O O . PHE B 2 350 ? 128.471 118.580 116.957 1.00 55.01 350 PHE B O 1
ATOM 5181 N N . ILE B 2 351 ? 130.307 117.526 116.194 1.00 48.84 351 ILE B N 1
ATOM 5182 C CA . ILE B 2 351 ? 129.973 116.281 116.878 1.00 41.33 351 ILE B CA 1
ATOM 5183 C C . ILE B 2 351 ? 130.002 116.479 118.386 1.00 44.70 351 ILE B C 1
ATOM 5184 O O . ILE B 2 351 ? 129.125 115.990 119.107 1.00 54.59 351 ILE B O 1
ATOM 5189 N N . PHE B 2 352 ? 131.009 117.196 118.889 1.00 47.31 352 PHE B N 1
ATOM 5190 C CA . PHE B 2 352 ? 131.086 117.458 120.324 1.00 41.14 352 PHE B CA 1
ATOM 5191 C C . PHE B 2 352 ? 129.881 118.262 120.801 1.00 47.79 352 PHE B C 1
ATOM 5192 O O . PHE B 2 352 ? 129.301 117.972 121.854 1.00 59.46 352 PHE B O 1
ATOM 5200 N N . ASP B 2 353 ? 129.488 119.280 120.033 1.00 49.11 353 ASP B N 1
ATOM 5201 C CA . ASP B 2 353 ? 128.340 120.098 120.410 1.00 34.99 353 ASP B CA 1
ATOM 5202 C C . ASP B 2 353 ? 127.051 119.288 120.388 1.00 37.98 353 ASP B C 1
ATOM 5203 O O . ASP B 2 353 ? 126.184 119.466 121.249 1.00 47.09 353 ASP B O 1
ATOM 5208 N N . MET B 2 354 ? 126.900 118.403 119.401 1.00 45.62 354 MET B N 1
ATOM 5209 C CA . MET B 2 354 ? 125.735 117.525 119.372 1.00 46.97 354 MET B CA 1
ATOM 5210 C C . MET B 2 354 ? 125.731 116.576 120.563 1.00 51.06 354 MET B C 1
ATOM 5211 O O . MET B 2 354 ? 124.674 116.285 121.132 1.00 55.43 354 MET B O 1
ATOM 5216 N N . CYS B 2 355 ? 126.904 116.073 120.950 1.00 50.13 355 CYS B N 1
ATOM 5217 C CA . CYS B 2 355 ? 126.982 115.177 122.095 1.00 39.68 355 CYS B CA 1
ATOM 5218 C C . CYS B 2 355 ? 126.756 115.898 123.416 1.00 48.79 355 CYS B C 1
ATOM 5219 O O . CYS B 2 355 ? 126.374 115.253 124.397 1.00 64.65 355 CYS B O 1
ATOM 5222 N N . GLU B 2 356 ? 126.983 117.209 123.471 1.00 50.32 356 GLU B N 1
ATOM 5223 C CA . GLU B 2 356 ? 126.771 117.939 124.715 1.00 41.58 356 GLU B CA 1
ATOM 5224 C C . GLU B 2 356 ? 125.435 118.675 124.735 1.00 47.37 356 GLU B C 1
ATOM 5225 O O . GLU B 2 356 ? 124.612 118.437 125.623 1.00 52.78 356 GLU B O 1
ATOM 5231 N N . ARG B 2 357 ? 125.205 119.569 123.769 1.00 38.71 357 ARG B N 1
ATOM 5232 C CA . ARG B 2 357 ? 123.964 120.339 123.770 1.00 29.94 357 ARG B CA 1
ATOM 5233 C C . ARG B 2 357 ? 122.832 119.610 123.060 1.00 35.76 357 ARG B C 1
ATOM 5234 O O . ARG B 2 357 ? 121.661 119.846 123.370 1.00 42.89 357 ARG B O 1
ATOM 5242 N N . GLY B 2 358 ? 123.150 118.745 122.098 1.00 36.20 358 GLY B N 1
ATOM 5243 C CA . GLY B 2 358 ? 122.100 118.029 121.394 1.00 33.82 358 GLY B CA 1
ATOM 5244 C C . GLY B 2 358 ? 121.364 117.046 122.284 1.00 41.13 358 GLY B C 1
ATOM 5245 O O . GLY B 2 358 ? 120.145 116.893 122.180 1.00 46.71 358 GLY B O 1
ATOM 5246 N N . VAL B 2 359 ? 122.095 116.360 123.164 1.00 45.72 359 VAL B N 1
ATOM 5247 C CA . VAL B 2 359 ? 121.463 115.416 124.079 1.00 41.92 359 VAL B CA 1
ATOM 5248 C C . VAL B 2 359 ? 120.674 116.156 125.152 1.00 48.39 359 VAL B C 1
ATOM 5249 O O . VAL B 2 359 ? 119.651 115.662 125.640 1.00 54.27 359 VAL B O 1
ATOM 5253 N N . GLN B 2 360 ? 121.130 117.351 125.535 1.00 37.04 360 GLN B N 1
ATOM 5254 C CA . GLN B 2 360 ? 120.446 118.112 126.574 1.00 28.90 360 GLN B CA 1
ATOM 5255 C C . GLN B 2 360 ? 119.044 118.538 126.160 1.00 35.98 360 GLN B C 1
ATOM 5256 O O . GLN B 2 360 ? 118.256 118.939 127.021 1.00 46.84 360 GLN B O 1
ATOM 5262 N N . LEU B 2 361 ? 118.719 118.483 124.867 1.00 40.11 361 LEU B N 1
ATOM 5263 C CA . LEU B 2 361 ? 117.351 118.766 124.449 1.00 34.13 361 LEU B CA 1
ATOM 5264 C C . LEU B 2 361 ? 116.378 117.738 125.007 1.00 35.12 361 LEU B C 1
ATOM 5265 O O . LEU B 2 361 ? 115.249 118.084 125.370 1.00 45.93 361 LEU B O 1
ATOM 5270 N N . THR B 2 362 ? 116.794 116.475 125.080 1.00 28.67 362 THR B N 1
ATOM 5271 C CA . THR B 2 362 ? 115.954 115.418 125.624 1.00 43.52 362 THR B CA 1
ATOM 5272 C C . THR B 2 362 ? 116.075 115.277 127.134 1.00 54.28 362 THR B C 1
ATOM 5273 O O . THR B 2 362 ? 115.197 114.671 127.757 1.00 61.18 362 THR B O 1
ATOM 5277 N N . ASN B 2 363 ? 117.129 115.821 127.733 1.00 48.35 363 ASN B N 1
ATOM 5278 C CA . ASN B 2 363 ? 117.378 115.679 129.161 1.00 40.51 363 ASN B CA 1
ATOM 5279 C C . ASN B 2 363 ? 118.169 116.890 129.636 1.00 45.06 363 ASN B C 1
ATOM 5280 O O . ASN B 2 363 ? 119.392 116.934 129.464 1.00 53.85 363 ASN B O 1
ATOM 5285 N N . PRO B 2 364 ? 117.512 117.887 130.232 1.00 38.74 364 PRO B N 1
ATOM 5286 C CA . PRO B 2 364 ? 118.222 119.127 130.585 1.00 30.92 364 PRO B CA 1
ATOM 5287 C C . PRO B 2 364 ? 119.389 118.921 131.531 1.00 37.83 364 PRO B C 1
ATOM 5288 O O . PRO B 2 364 ? 120.369 119.672 131.460 1.00 39.14 364 PRO B O 1
ATOM 5292 N N . PHE B 2 365 ? 119.322 117.926 132.411 1.00 42.19 365 PHE B N 1
ATOM 5293 C CA . PHE B 2 365 ? 120.354 117.704 133.413 1.00 34.26 365 PHE B CA 1
ATOM 5294 C C . PHE B 2 365 ? 121.534 116.900 132.889 1.00 37.69 365 PHE B C 1
ATOM 5295 O O . PHE B 2 365 ? 122.480 116.655 133.643 1.00 45.44 365 PHE B O 1
ATOM 5303 N N . TYR B 2 366 ? 121.499 116.478 131.629 1.00 40.01 366 TYR B N 1
ATOM 5304 C CA . TYR B 2 366 ? 122.618 115.744 131.058 1.00 41.94 366 TYR B CA 1
ATOM 5305 C C . TYR B 2 366 ? 123.834 116.651 130.908 1.00 48.11 366 TYR B C 1
ATOM 5306 O O . TYR B 2 366 ? 123.717 117.862 130.706 1.00 57.22 366 TYR B O 1
ATOM 5315 N N . SER B 2 367 ? 125.013 116.046 131.018 1.00 51.30 367 SER B N 1
ATOM 5316 C CA . SER B 2 367 ? 126.278 116.751 130.829 1.00 52.07 367 SER B CA 1
ATOM 5317 C C . SER B 2 367 ? 127.314 115.713 130.437 1.00 56.47 367 SER B C 1
ATOM 5318 O O . SER B 2 367 ? 127.444 114.696 131.118 1.00 62.63 367 SER B O 1
ATOM 5321 N N . ILE B 2 368 ? 128.039 115.956 129.343 1.00 57.85 368 ILE B N 1
ATOM 5322 C CA . ILE B 2 368 ? 128.937 114.934 128.810 1.00 57.98 368 ILE B CA 1
ATOM 5323 C C . ILE B 2 368 ? 130.049 114.603 129.799 1.00 58.91 368 ILE B C 1
ATOM 5324 O O . ILE B 2 368 ? 130.635 113.516 129.744 1.00 61.77 368 ILE B O 1
ATOM 5329 N N . TRP B 2 369 ? 130.348 115.516 130.724 1.00 61.72 369 TRP B N 1
ATOM 5330 C CA . TRP B 2 369 ? 131.487 115.349 131.619 1.00 62.03 369 TRP B CA 1
ATOM 5331 C C . TRP B 2 369 ? 131.175 114.533 132.869 1.00 65.37 369 TRP B C 1
ATOM 5332 O O . TRP B 2 369 ? 132.082 114.334 133.683 1.00 68.84 369 TRP B O 1
ATOM 5343 N N . THR B 2 370 ? 129.937 114.064 133.057 1.00 73.63 370 THR B N 1
ATOM 5344 C CA . THR B 2 370 ? 129.610 113.364 134.298 1.00 74.65 370 THR B CA 1
ATOM 5345 C C . THR B 2 370 ? 130.353 112.042 134.428 1.00 77.28 370 THR B C 1
ATOM 5346 O O . THR B 2 370 ? 130.524 111.549 135.548 1.00 79.42 370 THR B O 1
ATOM 5350 N N . THR B 2 371 ? 130.795 111.460 133.319 1.00 74.27 371 THR B N 1
ATOM 5351 C CA . THR B 2 371 ? 131.455 110.166 133.321 1.00 77.07 371 THR B CA 1
ATOM 5352 C C . THR B 2 371 ? 132.855 110.294 132.738 1.00 81.09 371 THR B C 1
ATOM 5353 O O . THR B 2 371 ? 133.146 111.201 131.954 1.00 84.10 371 THR B O 1
ATOM 5357 N N . ASP B 2 372 ? 133.727 109.370 133.146 1.00 87.02 372 ASP B N 1
ATOM 5358 C CA . ASP B 2 372 ? 135.100 109.372 132.654 1.00 86.67 372 ASP B CA 1
ATOM 5359 C C . ASP B 2 372 ? 135.149 109.120 131.152 1.00 88.36 372 ASP B C 1
ATOM 5360 O O . ASP B 2 372 ? 135.929 109.751 130.429 1.00 90.28 372 ASP B O 1
ATOM 5365 N N . ILE B 2 373 ? 134.321 108.195 130.662 1.00 82.59 373 ILE B N 1
ATOM 5366 C CA . ILE B 2 373 ? 134.302 107.888 129.233 1.00 83.96 373 ILE B CA 1
ATOM 5367 C C . ILE B 2 373 ? 133.825 109.095 128.432 1.00 83.40 373 ILE B C 1
ATOM 5368 O O . ILE B 2 373 ? 134.376 109.417 127.371 1.00 86.51 373 ILE B O 1
ATOM 5373 N N . GLY B 2 374 ? 132.788 109.777 128.922 1.00 73.52 374 GLY B N 1
ATOM 5374 C CA . GLY B 2 374 ? 132.320 110.974 128.245 1.00 71.52 374 GLY B CA 1
ATOM 5375 C C . GLY B 2 374 ? 133.362 112.074 128.229 1.00 72.08 374 GLY B C 1
ATOM 5376 O O . GLY B 2 374 ? 133.536 112.766 127.222 1.00 79.16 374 GLY B O 1
ATOM 5377 N N . THR B 2 375 ? 134.070 112.251 129.346 1.00 64.48 375 THR B N 1
ATOM 5378 C CA . THR B 2 375 ? 135.143 113.237 129.388 1.00 64.76 375 THR B CA 1
ATOM 5379 C C . THR B 2 375 ? 136.240 112.889 128.393 1.00 73.06 375 THR B C 1
ATOM 5380 O O . THR B 2 375 ? 136.765 113.770 127.705 1.00 78.54 375 THR B O 1
ATOM 5384 N N . GLU B 2 376 ? 136.592 111.605 128.293 1.00 80.08 376 GLU B N 1
ATOM 5385 C CA . GLU B 2 376 ? 137.613 111.192 127.336 1.00 78.95 376 GLU B CA 1
ATOM 5386 C C . GLU B 2 376 ? 137.170 111.447 125.900 1.00 81.45 376 GLU B C 1
ATOM 5387 O O . GLU B 2 376 ? 137.959 111.928 125.082 1.00 87.28 376 GLU B O 1
ATOM 5393 N N . LEU B 2 377 ? 135.912 111.138 125.575 1.00 64.43 377 LEU B N 1
ATOM 5394 C CA . LEU B 2 377 ? 135.417 111.377 124.220 1.00 61.24 377 LEU B CA 1
ATOM 5395 C C . LEU B 2 377 ? 135.414 112.866 123.885 1.00 63.77 377 LEU B C 1
ATOM 5396 O O . LEU B 2 377 ? 135.851 113.277 122.799 1.00 68.92 377 LEU B O 1
ATOM 5401 N N . ALA B 2 378 ? 134.915 113.690 124.808 1.00 57.74 378 ALA B N 1
ATOM 5402 C CA . ALA B 2 378 ? 134.873 115.128 124.570 1.00 57.27 378 ALA B CA 1
ATOM 5403 C C . ALA B 2 378 ? 136.276 115.696 124.418 1.00 57.21 378 ALA B C 1
ATOM 5404 O O . ALA B 2 378 ? 136.530 116.530 123.540 1.00 61.86 378 ALA B O 1
ATOM 5406 N N . MET B 2 379 ? 137.207 115.252 125.266 1.00 64.27 379 MET B N 1
ATOM 5407 C CA . MET B 2 379 ? 138.584 115.711 125.150 1.00 63.34 379 MET B CA 1
ATOM 5408 C C . MET B 2 379 ? 139.217 115.245 123.850 1.00 66.03 379 MET B C 1
ATOM 5409 O O . MET B 2 379 ? 140.023 115.971 123.266 1.00 71.09 379 MET B O 1
ATOM 5414 N N . ALA B 2 380 ? 138.863 114.050 123.375 1.00 55.85 380 ALA B N 1
ATOM 5415 C CA . ALA B 2 380 ? 139.370 113.588 122.088 1.00 53.78 380 ALA B CA 1
ATOM 5416 C C . ALA B 2 380 ? 138.910 114.503 120.961 1.00 58.26 380 ALA B C 1
ATOM 5417 O O . ALA B 2 380 ? 139.713 114.926 120.121 1.00 55.81 380 ALA B O 1
ATOM 5419 N N . PHE B 2 381 ? 137.614 114.827 120.933 1.00 64.02 381 PHE B N 1
ATOM 5420 C CA . PHE B 2 381 ? 137.113 115.722 119.890 1.00 58.03 381 PHE B CA 1
ATOM 5421 C C . PHE B 2 381 ? 137.760 117.101 119.979 1.00 55.62 381 PHE B C 1
ATOM 5422 O O . PHE B 2 381 ? 138.158 117.677 118.958 1.00 64.09 381 PHE B O 1
ATOM 5430 N N . ILE B 2 382 ? 137.889 117.641 121.193 1.00 45.04 382 ILE B N 1
ATOM 5431 C CA . ILE B 2 382 ? 138.480 118.967 121.351 1.00 46.29 382 ILE B CA 1
ATOM 5432 C C . ILE B 2 382 ? 139.949 118.957 120.940 1.00 56.07 382 ILE B C 1
ATOM 5433 O O . ILE B 2 382 ? 140.439 119.908 120.320 1.00 64.10 382 ILE B O 1
ATOM 5438 N N . ILE B 2 383 ? 140.674 117.886 121.265 1.00 60.53 383 ILE B N 1
ATOM 5439 C CA . ILE B 2 383 ? 142.089 117.807 120.918 1.00 59.13 383 ILE B CA 1
ATOM 5440 C C . ILE B 2 383 ? 142.266 117.676 119.411 1.00 59.08 383 ILE B C 1
ATOM 5441 O O . ILE B 2 383 ? 143.178 118.275 118.830 1.00 66.01 383 ILE B O 1
ATOM 5446 N N . VAL B 2 384 ? 141.405 116.899 118.750 1.00 51.96 384 VAL B N 1
ATOM 5447 C CA . VAL B 2 384 ? 141.478 116.814 117.293 1.00 52.68 384 VAL B CA 1
ATOM 5448 C C . VAL B 2 384 ? 141.190 118.174 116.668 1.00 55.88 384 VAL B C 1
ATOM 5449 O O . VAL B 2 384 ? 141.853 118.585 115.708 1.00 62.20 384 VAL B O 1
ATOM 5453 N N . ALA B 2 385 ? 140.206 118.899 117.208 1.00 61.69 385 ALA B N 1
ATOM 5454 C CA . ALA B 2 385 ? 139.918 120.238 116.699 1.00 55.55 385 ALA B CA 1
ATOM 5455 C C . ALA B 2 385 ? 141.107 121.173 116.891 1.00 56.16 385 ALA B C 1
ATOM 5456 O O . ALA B 2 385 ? 141.436 121.963 115.999 1.00 63.67 385 ALA B O 1
ATOM 5458 N N . GLY B 2 386 ? 141.766 121.097 118.047 1.00 53.03 386 GLY B N 1
ATOM 5459 C CA . GLY B 2 386 ? 142.929 121.939 118.282 1.00 55.87 386 GLY B CA 1
ATOM 5460 C C . GLY B 2 386 ? 144.094 121.599 117.372 1.00 61.85 386 GLY B C 1
ATOM 5461 O O . GLY B 2 386 ? 144.800 122.491 116.891 1.00 66.78 386 GLY B O 1
ATOM 5462 N N . ILE B 2 387 ? 144.315 120.307 117.126 1.00 61.35 387 ILE B N 1
ATOM 5463 C CA . ILE B 2 387 ? 145.369 119.890 116.204 1.00 54.73 387 ILE B CA 1
ATOM 5464 C C . ILE B 2 387 ? 145.072 120.398 114.800 1.00 56.79 387 ILE B C 1
ATOM 5465 O O . ILE B 2 387 ? 145.970 120.867 114.087 1.00 63.13 387 ILE B O 1
ATOM 5470 N N . CYS B 2 388 ? 143.808 120.316 114.381 1.00 57.92 388 CYS B N 1
ATOM 5471 C CA . CYS B 2 388 ? 143.432 120.833 113.070 1.00 55.67 388 CYS B CA 1
ATOM 5472 C C . CYS B 2 388 ? 143.627 122.341 112.995 1.00 60.59 388 CYS B C 1
ATOM 5473 O O . CYS B 2 388 ? 144.048 122.867 111.959 1.00 71.97 388 CYS B O 1
ATOM 5476 N N . LEU B 2 389 ? 143.325 123.057 114.079 1.00 53.86 389 LEU B N 1
ATOM 5477 C CA . LEU B 2 389 ? 143.556 124.500 114.094 1.00 57.68 389 LEU B CA 1
ATOM 5478 C C . LEU B 2 389 ? 145.042 124.827 113.985 1.00 61.56 389 LEU B C 1
ATOM 5479 O O . LEU B 2 389 ? 145.428 125.767 113.278 1.00 66.99 389 LEU B O 1
ATOM 5484 N N . CYS B 2 390 ? 145.888 124.071 114.687 1.00 60.43 390 CYS B N 1
ATOM 5485 C CA . CYS B 2 390 ? 147.329 124.290 114.588 1.00 57.36 390 CYS B CA 1
ATOM 5486 C C . CYS B 2 390 ? 147.826 124.025 113.172 1.00 58.02 390 CYS B C 1
ATOM 5487 O O . CYS B 2 390 ? 148.642 124.786 112.636 1.00 64.16 390 CYS B O 1
ATOM 5490 N N . LEU B 2 391 ? 147.341 122.948 112.550 1.00 57.01 391 LEU B N 1
ATOM 5491 C CA . LEU B 2 391 ? 147.714 122.667 111.167 1.00 55.37 391 LEU B CA 1
ATOM 5492 C C . LEU B 2 391 ? 147.259 123.783 110.237 1.00 64.18 391 LEU B C 1
ATOM 5493 O O . LEU B 2 391 ? 148.000 124.190 109.333 1.00 71.77 391 LEU B O 1
ATOM 5498 N N . TYR B 2 392 ? 146.042 124.291 110.443 1.00 57.14 392 TYR B N 1
ATOM 5499 C CA . TYR B 2 392 ? 145.539 125.374 109.607 1.00 53.69 392 TYR B CA 1
ATOM 5500 C C . TYR B 2 392 ? 146.396 126.621 109.744 1.00 51.59 392 TYR B C 1
ATOM 5501 O O . TYR B 2 392 ? 146.704 127.283 108.751 1.00 56.09 392 TYR B O 1
ATOM 5510 N N . PHE B 2 393 ? 146.771 126.976 110.973 1.00 56.56 393 PHE B N 1
ATOM 5511 C CA . PHE B 2 393 ? 147.570 128.184 111.146 1.00 61.20 393 PHE B CA 1
ATOM 5512 C C . PHE B 2 393 ? 148.981 128.009 110.601 1.00 64.68 393 PHE B C 1
ATOM 5513 O O . PHE B 2 393 ? 149.554 128.964 110.067 1.00 72.22 393 PHE B O 1
ATOM 5521 N N . LEU B 2 394 ? 149.548 126.804 110.699 1.00 64.95 394 LEU B N 1
ATOM 5522 C CA . LEU B 2 394 ? 150.834 126.552 110.057 1.00 64.05 394 LEU B CA 1
ATOM 5523 C C . LEU B 2 394 ? 150.727 126.718 108.545 1.00 66.23 394 LEU B C 1
ATOM 5524 O O . LEU B 2 394 ? 151.572 127.368 107.914 1.00 71.92 394 LEU B O 1
ATOM 5529 N N . PHE B 2 395 ? 149.674 126.151 107.949 1.00 59.63 395 PHE B N 1
ATOM 5530 C CA . PHE B 2 395 ? 149.472 126.291 106.511 1.00 58.44 395 PHE B CA 1
ATOM 5531 C C . PHE B 2 395 ? 149.273 127.749 106.121 1.00 63.82 395 PHE B C 1
ATOM 5532 O O . PHE B 2 395 ? 149.796 128.202 105.098 1.00 70.57 395 PHE B O 1
ATOM 5540 N N . LEU B 2 396 ? 148.513 128.496 106.922 1.00 55.90 396 LEU B N 1
ATOM 5541 C CA . LEU B 2 396 ? 148.251 129.897 106.612 1.00 54.92 396 LEU B CA 1
ATOM 5542 C C . LEU B 2 396 ? 149.525 130.726 106.691 1.00 59.66 396 LEU B C 1
ATOM 5543 O O . LEU B 2 396 ? 149.774 131.581 105.835 1.00 65.60 396 LEU B O 1
ATOM 5548 N N . CYS B 2 397 ? 150.344 130.491 107.718 1.00 59.86 397 CYS B N 1
ATOM 5549 C CA . CYS B 2 397 ? 151.609 131.210 107.822 1.00 57.07 397 CYS B CA 1
ATOM 5550 C C . CYS B 2 397 ? 152.517 130.887 106.644 1.00 63.21 397 CYS B C 1
ATOM 5551 O O . CYS B 2 397 ? 153.135 131.788 106.059 1.00 71.09 397 CYS B O 1
ATOM 5554 N N . PHE B 2 398 ? 152.596 129.608 106.266 1.00 58.53 398 PHE B N 1
ATOM 5555 C CA . PHE B 2 398 ? 153.426 129.243 105.124 1.00 57.47 398 PHE B CA 1
ATOM 5556 C C . PHE B 2 398 ? 152.920 129.891 103.842 1.00 65.20 398 PHE B C 1
ATOM 5557 O O . PHE B 2 398 ? 153.716 130.377 103.032 1.00 71.93 398 PHE B O 1
ATOM 5565 N N . MET B 2 399 ? 151.600 129.915 103.640 1.00 65.56 399 MET B N 1
ATOM 5566 C CA . MET B 2 399 ? 151.056 130.502 102.420 1.00 62.50 399 MET B CA 1
ATOM 5567 C C . MET B 2 399 ? 151.263 132.010 102.382 1.00 66.55 399 MET B C 1
ATOM 5568 O O . MET B 2 399 ? 151.558 132.568 101.322 1.00 73.64 399 MET B O 1
ATOM 5573 N N . VAL B 2 400 ? 151.109 132.690 103.520 1.00 58.05 400 VAL B N 1
ATOM 5574 C CA . VAL B 2 400 ? 151.359 134.129 103.552 1.00 52.53 400 VAL B CA 1
ATOM 5575 C C . VAL B 2 400 ? 152.821 134.421 103.239 1.00 61.06 400 VAL B C 1
ATOM 5576 O O . VAL B 2 400 ? 153.137 135.332 102.459 1.00 61.70 400 VAL B O 1
ATOM 5580 N N . PHE B 2 401 ? 153.737 133.649 103.833 1.00 70.01 401 PHE B N 1
ATOM 5581 C CA . PHE B 2 401 ? 155.153 133.836 103.536 1.00 66.39 401 PHE B CA 1
ATOM 5582 C C . PHE B 2 401 ? 155.437 133.594 102.060 1.00 71.20 401 PHE B C 1
ATOM 5583 O O . PHE B 2 401 ? 156.203 134.334 101.435 1.00 75.76 401 PHE B O 1
ATOM 5591 N N . GLN B 2 402 ? 154.835 132.549 101.488 1.00 72.23 402 GLN B N 1
ATOM 5592 C CA . GLN B 2 402 ? 155.058 132.250 100.078 1.00 70.43 402 GLN B CA 1
ATOM 5593 C C . GLN B 2 402 ? 154.508 133.346 99.176 1.00 72.53 402 GLN B C 1
ATOM 5594 O O . GLN B 2 402 ? 155.134 133.689 98.168 1.00 76.55 402 GLN B O 1
ATOM 5600 N N . VAL B 2 403 ? 153.346 133.903 99.515 1.00 72.30 403 VAL B N 1
ATOM 5601 C CA . VAL B 2 403 ? 152.785 134.988 98.716 1.00 72.06 403 VAL B CA 1
ATOM 5602 C C . VAL B 2 403 ? 153.688 136.212 98.779 1.00 77.26 403 VAL B C 1
ATOM 5603 O O . VAL B 2 403 ? 153.918 136.883 97.767 1.00 81.02 403 VAL B O 1
ATOM 5607 N N . PHE B 2 404 ? 154.211 136.526 99.967 1.00 74.29 404 PHE B N 1
ATOM 5608 C CA . PHE B 2 404 ? 155.114 137.669 100.074 1.00 73.82 404 PHE B CA 1
ATOM 5609 C C . PHE B 2 404 ? 156.422 137.425 99.330 1.00 73.77 404 PHE B C 1
ATOM 5610 O O . PHE B 2 404 ? 156.971 138.351 98.722 1.00 76.75 404 PHE B O 1
ATOM 5618 N N . ARG B 2 405 ? 156.927 136.192 99.355 1.00 81.85 405 ARG B N 1
ATOM 5619 C CA . ARG B 2 405 ? 158.107 135.849 98.567 1.00 86.31 405 ARG B CA 1
ATOM 5620 C C . ARG B 2 405 ? 157.842 136.036 97.078 1.00 88.51 405 ARG B C 1
ATOM 5621 O O . ARG B 2 405 ? 158.670 136.598 96.350 1.00 90.54 405 ARG B O 1
ATOM 5629 N N . ASN B 2 406 ? 156.682 135.570 96.609 1.00 82.47 406 ASN B N 1
ATOM 5630 C CA . ASN B 2 406 ? 156.329 135.723 95.202 1.00 81.12 406 ASN B CA 1
ATOM 5631 C C . ASN B 2 406 ? 156.195 137.192 94.826 1.00 85.18 406 ASN B C 1
ATOM 5632 O O . ASN B 2 406 ? 156.617 137.604 93.740 1.00 87.54 406 ASN B O 1
ATOM 5637 N N . ILE B 2 407 ? 155.601 137.995 95.711 1.00 80.90 407 ILE B N 1
ATOM 5638 C CA . ILE B 2 407 ? 155.479 139.428 95.457 1.00 79.24 407 ILE B CA 1
ATOM 5639 C C . ILE B 2 407 ? 156.858 140.063 95.341 1.00 86.22 407 ILE B C 1
ATOM 5640 O O . ILE B 2 407 ? 157.147 140.790 94.384 1.00 87.53 407 ILE B O 1
ATOM 5645 N N . SER B 2 408 ? 157.739 139.780 96.306 1.00 92.68 408 SER B N 1
ATOM 5646 C CA . SER B 2 408 ? 159.074 140.368 96.287 1.00 88.50 408 SER B CA 1
ATOM 5647 C C . SER B 2 408 ? 159.866 139.931 95.063 1.00 89.92 408 SER B C 1
ATOM 5648 O O . SER B 2 408 ? 160.690 140.699 94.555 1.00 91.18 408 SER B O 1
ATOM 5651 N N . GLY B 2 409 ? 159.637 138.710 94.577 1.00 96.63 409 GLY B N 1
ATOM 5652 C CA . GLY B 2 409 ? 160.249 138.300 93.326 1.00 96.70 409 GLY B CA 1
ATOM 5653 C C . GLY B 2 409 ? 159.614 138.938 92.110 1.00 98.76 409 GLY B C 1
ATOM 5654 O O . GLY B 2 409 ? 160.254 139.046 91.060 1.00 99.45 409 GLY B O 1
ATOM 5655 N N . LYS B 2 410 ? 158.353 139.359 92.226 1.00 103.26 410 LYS B N 1
ATOM 5656 C CA . LYS B 2 410 ? 157.664 139.991 91.104 1.00 101.68 410 LYS B CA 1
ATOM 5657 C C . LYS B 2 410 ? 158.081 141.448 90.939 1.00 103.20 410 LYS B C 1
ATOM 5658 O O . LYS B 2 410 ? 158.156 141.956 89.814 1.00 102.70 410 LYS B O 1
ATOM 5664 N N . GLN B 2 411 ? 158.358 142.136 92.051 1.00 108.35 411 GLN B N 1
ATOM 5665 C CA . GLN B 2 411 ? 158.547 143.585 92.008 1.00 109.56 411 GLN B CA 1
ATOM 5666 C C . GLN B 2 411 ? 159.724 143.977 91.121 1.00 110.58 411 GLN B C 1
ATOM 5667 O O . GLN B 2 411 ? 159.696 145.030 90.472 1.00 109.64 411 GLN B O 1
ATOM 5673 N N . SER B 2 412 ? 160.770 143.151 91.083 1.00 113.47 412 SER B N 1
ATOM 5674 C CA . SER B 2 412 ? 161.938 143.485 90.276 1.00 114.90 412 SER B CA 1
ATOM 5675 C C . SER B 2 412 ? 161.632 143.441 88.783 1.00 115.24 412 SER B C 1
ATOM 5676 O O . SER B 2 412 ? 162.219 144.207 88.010 1.00 114.61 412 SER B O 1
ATOM 5679 N N . SER B 2 413 ? 160.723 142.561 88.359 1.00 117.53 413 SER B N 1
ATOM 5680 C CA . SER B 2 413 ? 160.461 142.369 86.938 1.00 118.15 413 SER B CA 1
ATOM 5681 C C . SER B 2 413 ? 159.354 143.269 86.402 1.00 119.92 413 SER B C 1
ATOM 5682 O O . SER B 2 413 ? 159.047 143.199 85.206 1.00 118.36 413 SER B O 1
ATOM 5685 N N . LEU B 2 414 ? 158.746 144.097 87.250 1.00 120.97 414 LEU B N 1
ATOM 5686 C CA . LEU B 2 414 ? 157.638 144.936 86.798 1.00 120.22 414 LEU B CA 1
ATOM 5687 C C . LEU B 2 414 ? 158.001 145.909 85.679 1.00 122.12 414 LEU B C 1
ATOM 5688 O O . LEU B 2 414 ? 157.222 146.000 84.714 1.00 122.33 414 LEU B O 1
ATOM 5693 N N . PRO B 2 415 ? 159.113 146.654 85.727 1.00 125.14 415 PRO B N 1
ATOM 5694 C CA . PRO B 2 415 ? 159.357 147.661 84.677 1.00 123.55 415 PRO B CA 1
ATOM 5695 C C . PRO B 2 415 ? 159.459 147.090 83.272 1.00 123.24 415 PRO B C 1
ATOM 5696 O O . PRO B 2 415 ? 159.214 147.823 82.307 1.00 122.31 415 PRO B O 1
ATOM 5700 N N . ALA B 2 416 ? 159.811 145.813 83.121 1.00 126.99 416 ALA B N 1
ATOM 5701 C CA . ALA B 2 416 ? 159.959 145.230 81.794 1.00 127.40 416 ALA B CA 1
ATOM 5702 C C . ALA B 2 416 ? 158.629 144.831 81.167 1.00 128.36 416 ALA B C 1
ATOM 5703 O O . ALA B 2 416 ? 158.597 144.499 79.977 1.00 127.03 416 ALA B O 1
ATOM 5705 N N . MET B 2 417 ? 157.541 144.855 81.930 1.00 130.03 417 MET B N 1
ATOM 5706 C CA . MET B 2 417 ? 156.250 144.418 81.426 1.00 129.50 417 MET B CA 1
ATOM 5707 C C . MET B 2 417 ? 155.497 145.572 80.770 1.00 128.24 417 MET B C 1
ATOM 5708 O O . MET B 2 417 ? 155.872 146.742 80.881 1.00 126.58 417 MET B O 1
ATOM 5713 N N . SER B 2 418 ? 154.420 145.220 80.071 1.00 126.04 418 SER B N 1
ATOM 5714 C CA . SER B 2 418 ? 153.558 146.224 79.466 1.00 126.03 418 SER B CA 1
ATOM 5715 C C . SER B 2 418 ? 152.801 146.992 80.544 1.00 125.56 418 SER B C 1
ATOM 5716 O O . SER B 2 418 ? 152.733 146.576 81.703 1.00 126.87 418 SER B O 1
ATOM 5719 N N . LYS B 2 419 ? 152.230 148.132 80.148 1.00 117.82 419 LYS B N 1
ATOM 5720 C CA . LYS B 2 419 ? 151.520 148.976 81.103 1.00 118.92 419 LYS B CA 1
ATOM 5721 C C . LYS B 2 419 ? 150.321 148.254 81.707 1.00 120.66 419 LYS B C 1
ATOM 5722 O O . LYS B 2 419 ? 150.071 148.352 82.915 1.00 120.58 419 LYS B O 1
ATOM 5728 N N . VAL B 2 420 ? 149.568 147.523 80.882 1.00 120.78 420 VAL B N 1
ATOM 5729 C CA . VAL B 2 420 ? 148.381 146.835 81.382 1.00 120.78 420 VAL B CA 1
ATOM 5730 C C . VAL B 2 420 ? 148.763 145.766 82.400 1.00 120.21 420 VAL B C 1
ATOM 5731 O O . VAL B 2 420 ? 148.149 145.663 83.469 1.00 118.61 420 VAL B O 1
ATOM 5735 N N . ARG B 2 421 ? 149.793 144.970 82.102 1.00 121.37 421 ARG B N 1
ATOM 5736 C CA . ARG B 2 421 ? 150.231 143.950 83.049 1.00 120.69 421 ARG B CA 1
ATOM 5737 C C . ARG B 2 421 ? 150.847 144.577 84.293 1.00 121.10 421 ARG B C 1
ATOM 5738 O O . ARG B 2 421 ? 150.677 144.052 85.401 1.00 123.22 421 ARG B O 1
ATOM 5746 N N . ARG B 2 422 ? 151.560 145.693 84.129 1.00 112.75 422 ARG B N 1
ATOM 5747 C CA . ARG B 2 422 ? 152.099 146.417 85.274 1.00 113.28 422 ARG B CA 1
ATOM 5748 C C . ARG B 2 422 ? 150.985 146.830 86.226 1.00 112.60 422 ARG B C 1
ATOM 5749 O O . ARG B 2 422 ? 151.055 146.581 87.436 1.00 113.26 422 ARG B O 1
ATOM 5757 N N . LEU B 2 423 ? 149.939 147.459 85.687 1.00 107.56 423 LEU B N 1
ATOM 5758 C CA . LEU B 2 423 ? 148.818 147.877 86.520 1.00 109.38 423 LEU B CA 1
ATOM 5759 C C . LEU B 2 423 ? 148.102 146.682 87.133 1.00 109.52 423 LEU B C 1
ATOM 5760 O O . LEU B 2 423 ? 147.691 146.742 88.296 1.00 109.89 423 LEU B O 1
ATOM 5765 N N . HIS B 2 424 ? 147.957 145.592 86.378 1.00 100.73 424 HIS B N 1
ATOM 5766 C CA . HIS B 2 424 ? 147.317 144.389 86.901 1.00 99.64 424 HIS B CA 1
ATOM 5767 C C . HIS B 2 424 ? 148.060 143.859 88.124 1.00 99.26 424 HIS B C 1
ATOM 5768 O O . HIS B 2 424 ? 147.460 143.606 89.178 1.00 100.14 424 HIS B O 1
ATOM 5775 N N . TYR B 2 425 ? 149.380 143.703 88.006 1.00 98.70 425 TYR B N 1
ATOM 5776 C CA . TYR B 2 425 ? 150.147 143.133 89.110 1.00 99.37 425 TYR B CA 1
ATOM 5777 C C . TYR B 2 425 ? 150.226 144.094 90.291 1.00 100.29 425 TYR B C 1
ATOM 5778 O O . TYR B 2 425 ? 150.171 143.665 91.451 1.00 102.56 425 TYR B O 1
ATOM 5787 N N . GLU B 2 426 ? 150.341 145.399 90.023 1.00 92.91 426 GLU B N 1
ATOM 5788 C CA . GLU B 2 426 ? 150.333 146.365 91.116 1.00 90.95 426 GLU B CA 1
ATOM 5789 C C . GLU B 2 426 ? 149.002 146.350 91.856 1.00 92.00 426 GLU B C 1
ATOM 5790 O O . GLU B 2 426 ? 148.973 146.447 93.089 1.00 94.22 426 GLU B O 1
ATOM 5796 N N . GLY B 2 427 ? 147.895 146.217 91.124 1.00 81.83 427 GLY B N 1
ATOM 5797 C CA . GLY B 2 427 ? 146.601 146.115 91.770 1.00 79.75 427 GLY B CA 1
ATOM 5798 C C . GLY B 2 427 ? 146.459 144.858 92.605 1.00 80.16 427 GLY B C 1
ATOM 5799 O O . GLY B 2 427 ? 145.885 144.892 93.694 1.00 83.88 427 GLY B O 1
ATOM 5800 N N . LEU B 2 428 ? 146.970 143.730 92.105 1.00 78.59 428 LEU B N 1
ATOM 5801 C CA . LEU B 2 428 ? 146.941 142.507 92.906 1.00 73.69 428 LEU B CA 1
ATOM 5802 C C . LEU B 2 428 ? 147.756 142.659 94.185 1.00 73.28 428 LEU B C 1
ATOM 5803 O O . LEU B 2 428 ? 147.326 142.220 95.263 1.00 76.88 428 LEU B O 1
ATOM 5808 N N . ILE B 2 429 ? 148.936 143.273 94.085 1.00 71.58 429 ILE B N 1
ATOM 5809 C CA . ILE B 2 429 ? 149.768 143.478 95.267 1.00 69.90 429 ILE B CA 1
ATOM 5810 C C . ILE B 2 429 ? 149.050 144.366 96.275 1.00 71.32 429 ILE B C 1
ATOM 5811 O O . ILE B 2 429 ? 149.042 144.085 97.482 1.00 76.67 429 ILE B O 1
ATOM 5816 N N . PHE B 2 430 ? 148.432 145.450 95.796 1.00 61.22 430 PHE B N 1
ATOM 5817 C CA . PHE B 2 430 ? 147.692 146.327 96.696 1.00 57.22 430 PHE B CA 1
ATOM 5818 C C . PHE B 2 430 ? 146.518 145.599 97.337 1.00 62.78 430 PHE B C 1
ATOM 5819 O O . PHE B 2 430 ? 146.258 145.771 98.531 1.00 66.12 430 PHE B O 1
ATOM 5827 N N . ARG B 2 431 ? 145.797 144.784 96.561 1.00 61.50 431 ARG B N 1
ATOM 5828 C CA . ARG B 2 431 ? 144.699 143.998 97.113 1.00 49.33 431 ARG B CA 1
ATOM 5829 C C . ARG B 2 431 ? 145.175 143.134 98.266 1.00 54.33 431 ARG B C 1
ATOM 5830 O O . ARG B 2 431 ? 144.601 143.162 99.364 1.00 66.96 431 ARG B O 1
ATOM 5838 N N . PHE B 2 432 ? 146.231 142.353 98.029 1.00 45.87 432 PHE B N 1
ATOM 5839 C CA . PHE B 2 432 ? 146.684 141.422 99.054 1.00 41.86 432 PHE B CA 1
ATOM 5840 C C . PHE B 2 432 ? 147.167 142.163 100.291 1.00 49.42 432 PHE B C 1
ATOM 5841 O O . PHE B 2 432 ? 146.801 141.810 101.418 1.00 59.92 432 PHE B O 1
ATOM 5849 N N . LYS B 2 433 ? 147.986 143.201 100.103 1.00 48.33 433 LYS B N 1
ATOM 5850 C CA . LYS B 2 433 ? 148.520 143.924 101.252 1.00 46.51 433 LYS B CA 1
ATOM 5851 C C . LYS B 2 433 ? 147.406 144.592 102.050 1.00 46.24 433 LYS B C 1
ATOM 5852 O O . LYS B 2 433 ? 147.382 144.517 103.285 1.00 53.53 433 LYS B O 1
ATOM 5858 N N . PHE B 2 434 ? 146.462 145.238 101.360 1.00 40.46 434 PHE B N 1
ATOM 5859 C CA . PHE B 2 434 ? 145.375 145.920 102.049 1.00 45.08 434 PHE B CA 1
ATOM 5860 C C . PHE B 2 434 ? 144.531 144.939 102.850 1.00 47.93 434 PHE B C 1
ATOM 5861 O O . PHE B 2 434 ? 144.231 145.180 104.026 1.00 58.60 434 PHE B O 1
ATOM 5869 N N . LEU B 2 435 ? 144.138 143.818 102.235 1.00 46.11 435 LEU B N 1
ATOM 5870 C CA . LEU B 2 435 ? 143.290 142.890 102.975 1.00 47.92 435 LEU B CA 1
ATOM 5871 C C . LEU B 2 435 ? 144.044 142.227 104.115 1.00 46.80 435 LEU B C 1
ATOM 5872 O O . LEU B 2 435 ? 143.462 142.000 105.179 1.00 51.65 435 LEU B O 1
ATOM 5877 N N . MET B 2 436 ? 145.328 141.908 103.929 1.00 37.47 436 MET B N 1
ATOM 5878 C CA . MET B 2 436 ? 146.080 141.304 105.022 1.00 38.28 436 MET B CA 1
ATOM 5879 C C . MET B 2 436 ? 146.217 142.265 106.194 1.00 50.60 436 MET B C 1
ATOM 5880 O O . MET B 2 436 ? 146.050 141.866 107.351 1.00 52.50 436 MET B O 1
ATOM 5885 N N . LEU B 2 437 ? 146.502 143.541 105.919 1.00 53.60 437 LEU B N 1
ATOM 5886 C CA . LEU B 2 437 ? 146.622 144.506 107.007 1.00 41.66 437 LEU B CA 1
ATOM 5887 C C . LEU B 2 437 ? 145.287 144.719 107.710 1.00 44.29 437 LEU B C 1
ATOM 5888 O O . LEU B 2 437 ? 145.235 144.787 108.944 1.00 52.62 437 LEU B O 1
ATOM 5893 N N . ILE B 2 438 ? 144.195 144.812 106.946 1.00 40.73 438 ILE B N 1
ATOM 5894 C CA . ILE B 2 438 ? 142.883 145.009 107.556 1.00 30.60 438 ILE B CA 1
ATOM 5895 C C . ILE B 2 438 ? 142.502 143.804 108.407 1.00 38.19 438 ILE B C 1
ATOM 5896 O O . ILE B 2 438 ? 141.988 143.949 109.524 1.00 40.90 438 ILE B O 1
ATOM 5901 N N . THR B 2 439 ? 142.750 142.596 107.896 1.00 47.47 439 THR B N 1
ATOM 5902 C CA . THR B 2 439 ? 142.432 141.387 108.644 1.00 39.48 439 THR B CA 1
ATOM 5903 C C . THR B 2 439 ? 143.274 141.279 109.906 1.00 41.00 439 THR B C 1
ATOM 5904 O O . THR B 2 439 ? 142.769 140.874 110.957 1.00 46.09 439 THR B O 1
ATOM 5908 N N . LEU B 2 440 ? 144.560 141.629 109.823 1.00 43.53 440 LEU B N 1
ATOM 5909 C CA . LEU B 2 440 ? 145.398 141.617 111.016 1.00 40.95 440 LEU B CA 1
ATOM 5910 C C . LEU B 2 440 ? 144.910 142.619 112.048 1.00 46.28 440 LEU B C 1
ATOM 5911 O O . LEU B 2 440 ? 144.877 142.306 113.241 1.00 53.93 440 LEU B O 1
ATOM 5916 N N . ALA B 2 441 ? 144.518 143.818 111.614 1.00 41.47 441 ALA B N 1
ATOM 5917 C CA . ALA B 2 441 ? 143.993 144.804 112.553 1.00 33.94 441 ALA B CA 1
ATOM 5918 C C . ALA B 2 441 ? 142.723 144.299 113.226 1.00 35.15 441 ALA B C 1
ATOM 5919 O O . ALA B 2 441 ? 142.580 144.384 114.452 1.00 45.61 441 ALA B O 1
ATOM 5921 N N . CYS B 2 442 ? 141.794 143.749 112.438 1.00 40.40 442 CYS B N 1
ATOM 5922 C CA . CYS B 2 442 ? 140.543 143.255 113.006 1.00 36.35 442 CYS B CA 1
ATOM 5923 C C . CYS B 2 442 ? 140.782 142.094 113.964 1.00 41.13 442 CYS B C 1
ATOM 5924 O O . CYS B 2 442 ? 140.194 142.051 115.048 1.00 48.02 442 CYS B O 1
ATOM 5927 N N . ALA B 2 443 ? 141.647 141.149 113.589 1.00 41.63 443 ALA B N 1
ATOM 5928 C CA . ALA B 2 443 ? 141.911 139.998 114.446 1.00 35.07 443 ALA B CA 1
ATOM 5929 C C . ALA B 2 443 ? 142.620 140.413 115.729 1.00 44.51 443 ALA B C 1
ATOM 5930 O O . ALA B 2 443 ? 142.303 139.913 116.815 1.00 51.19 443 ALA B O 1
ATOM 5932 N N . ALA B 2 444 ? 143.588 141.327 115.625 1.00 42.88 444 ALA B N 1
ATOM 5933 C CA . ALA B 2 444 ? 144.291 141.798 116.811 1.00 41.37 444 ALA B CA 1
ATOM 5934 C C . ALA B 2 444 ? 143.342 142.520 117.754 1.00 43.54 444 ALA B C 1
ATOM 5935 O O . ALA B 2 444 ? 143.377 142.304 118.969 1.00 50.65 444 ALA B O 1
ATOM 5937 N N . MET B 2 445 ? 142.476 143.381 117.212 1.00 44.50 445 MET B N 1
ATOM 5938 C CA . MET B 2 445 ? 141.525 144.086 118.062 1.00 45.05 445 MET B CA 1
ATOM 5939 C C . MET B 2 445 ? 140.526 143.123 118.693 1.00 49.27 445 MET B C 1
ATOM 5940 O O . MET B 2 445 ? 140.178 143.265 119.871 1.00 63.29 445 MET B O 1
ATOM 5945 N N . THR B 2 446 ? 140.078 142.117 117.937 1.00 32.95 446 THR B N 1
ATOM 5946 C CA . THR B 2 446 ? 139.173 141.116 118.495 1.00 31.10 446 THR B CA 1
ATOM 5947 C C . THR B 2 446 ? 139.824 140.369 119.651 1.00 41.24 446 THR B C 1
ATOM 5948 O O . THR B 2 446 ? 139.222 140.214 120.719 1.00 51.04 446 THR B O 1
ATOM 5952 N N . VAL B 2 447 ? 141.063 139.912 119.463 1.00 46.94 447 VAL B N 1
ATOM 5953 C CA . VAL B 2 447 ? 141.746 139.158 120.511 1.00 45.57 447 VAL B CA 1
ATOM 5954 C C . VAL B 2 447 ? 142.009 140.039 121.727 1.00 49.36 447 VAL B C 1
ATOM 5955 O O . VAL B 2 447 ? 141.821 139.612 122.875 1.00 53.92 447 VAL B O 1
ATOM 5959 N N . ILE B 2 448 ? 142.446 141.279 121.498 1.00 41.89 448 ILE B N 1
ATOM 5960 C CA . ILE B 2 448 ? 142.754 142.181 122.602 1.00 39.68 448 ILE B CA 1
ATOM 5961 C C . ILE B 2 448 ? 141.503 142.470 123.419 1.00 43.99 448 ILE B C 1
ATOM 5962 O O . ILE B 2 448 ? 141.527 142.431 124.654 1.00 53.64 448 ILE B O 1
ATOM 5967 N N . PHE B 2 449 ? 140.384 142.753 122.747 1.00 36.93 449 PHE B N 1
ATOM 5968 C CA . PHE B 2 449 ? 139.166 143.046 123.494 1.00 42.46 449 PHE B CA 1
ATOM 5969 C C . PHE B 2 449 ? 138.606 141.791 124.153 1.00 45.40 449 PHE B C 1
ATOM 5970 O O . PHE B 2 449 ? 138.003 141.878 125.226 1.00 48.76 449 PHE B O 1
ATOM 5978 N N . PHE B 2 450 ? 138.808 140.617 123.551 1.00 40.60 450 PHE B N 1
ATOM 5979 C CA . PHE B 2 450 ? 138.412 139.379 124.211 1.00 39.08 450 PHE B CA 1
ATOM 5980 C C . PHE B 2 450 ? 139.164 139.204 125.524 1.00 45.24 450 PHE B C 1
ATOM 5981 O O . PHE B 2 450 ? 138.565 138.907 126.564 1.00 54.06 450 PHE B O 1
ATOM 5989 N N . ILE B 2 451 ? 140.481 139.417 125.497 1.00 46.02 451 ILE B N 1
ATOM 5990 C CA . ILE B 2 451 ? 141.282 139.304 126.716 1.00 45.57 451 ILE B CA 1
ATOM 5991 C C . ILE B 2 451 ? 140.850 140.352 127.736 1.00 46.60 451 ILE B C 1
ATOM 5992 O O . ILE B 2 451 ? 140.722 140.066 128.934 1.00 46.87 451 ILE B O 1
ATOM 5997 N N . VAL B 2 452 ? 140.616 141.582 127.273 1.00 49.98 452 VAL B N 1
ATOM 5998 C CA . VAL B 2 452 ? 140.213 142.661 128.171 1.00 48.29 452 VAL B CA 1
ATOM 5999 C C . VAL B 2 452 ? 138.896 142.325 128.857 1.00 51.22 452 VAL B C 1
ATOM 6000 O O . VAL B 2 452 ? 138.754 142.495 130.073 1.00 62.07 452 VAL B O 1
ATOM 6004 N N . SER B 2 453 ? 137.918 141.828 128.097 1.00 49.11 453 SER B N 1
ATOM 6005 C CA . SER B 2 453 ? 136.637 141.461 128.689 1.00 49.40 453 SER B CA 1
ATOM 6006 C C . SER B 2 453 ? 136.769 140.263 129.619 1.00 51.42 453 SER B C 1
ATOM 6007 O O . SER B 2 453 ? 136.034 140.166 130.608 1.00 53.32 453 SER B O 1
ATOM 6010 N N . GLN B 2 454 ? 137.687 139.341 129.322 1.00 51.25 454 GLN B N 1
ATOM 6011 C CA . GLN B 2 454 ? 137.901 138.208 130.214 1.00 51.68 454 GLN B CA 1
ATOM 6012 C C . GLN B 2 454 ? 138.524 138.626 131.539 1.00 58.30 454 GLN B C 1
ATOM 6013 O O . GLN B 2 454 ? 138.195 138.045 132.579 1.00 62.48 454 GLN B O 1
ATOM 6019 N N . VAL B 2 455 ? 139.416 139.614 131.532 1.00 63.83 455 VAL B N 1
ATOM 6020 C CA . VAL B 2 455 ? 140.095 139.994 132.769 1.00 60.85 455 VAL B CA 1
ATOM 6021 C C . VAL B 2 455 ? 139.365 141.105 133.525 1.00 61.64 455 VAL B C 1
ATOM 6022 O O . VAL B 2 455 ? 139.436 141.159 134.757 1.00 66.81 455 VAL B O 1
ATOM 6026 N N . THR B 2 456 ? 138.665 141.992 132.824 1.00 66.44 456 THR B N 1
ATOM 6027 C CA . THR B 2 456 ? 137.999 143.111 133.475 1.00 69.27 456 THR B CA 1
ATOM 6028 C C . THR B 2 456 ? 136.779 142.625 134.254 1.00 70.67 456 THR B C 1
ATOM 6029 O O . THR B 2 456 ? 136.109 141.664 133.867 1.00 64.75 456 THR B O 1
ATOM 6033 N N . GLU B 2 457 ? 136.501 143.298 135.377 1.00 92.32 457 GLU B N 1
ATOM 6034 C CA . GLU B 2 457 ? 135.368 142.936 136.223 1.00 93.20 457 GLU B CA 1
ATOM 6035 C C . GLU B 2 457 ? 134.040 143.013 135.481 1.00 95.92 457 GLU B C 1
ATOM 6036 O O . GLU B 2 457 ? 133.063 142.391 135.914 1.00 94.81 457 GLU B O 1
ATOM 6042 N N . GLY B 2 458 ? 133.980 143.757 134.382 1.00 82.64 458 GLY B N 1
ATOM 6043 C CA . GLY B 2 458 ? 132.802 143.787 133.542 1.00 76.64 458 GLY B CA 1
ATOM 6044 C C . GLY B 2 458 ? 132.335 145.175 133.158 1.00 75.84 458 GLY B C 1
ATOM 6045 O O . GLY B 2 458 ? 131.914 145.387 132.019 1.00 76.47 458 GLY B O 1
ATOM 6046 N N . HIS B 2 459 ? 132.425 146.139 134.069 1.00 93.59 459 HIS B N 1
ATOM 6047 C CA . HIS B 2 459 ? 132.023 147.498 133.746 1.00 93.87 459 HIS B CA 1
ATOM 6048 C C . HIS B 2 459 ? 133.005 148.492 134.348 1.00 95.77 459 HIS B C 1
ATOM 6049 O O . HIS B 2 459 ? 133.705 148.203 135.321 1.00 100.51 459 HIS B O 1
ATOM 6056 N N . TRP B 2 460 ? 133.057 149.667 133.731 1.00 101.18 460 TRP B N 1
ATOM 6057 C CA . TRP B 2 460 ? 133.945 150.740 134.141 1.00 103.54 460 TRP B CA 1
ATOM 6058 C C . TRP B 2 460 ? 133.126 151.997 134.384 1.00 106.09 460 TRP B C 1
ATOM 6059 O O . TRP B 2 460 ? 132.221 152.327 133.613 1.00 108.16 460 TRP B O 1
ATOM 6070 N N . LYS B 2 461 ? 133.450 152.697 135.466 1.00 107.72 461 LYS B N 1
ATOM 6071 C CA . LYS B 2 461 ? 132.743 153.907 135.861 1.00 106.56 461 LYS B CA 1
ATOM 6072 C C . LYS B 2 461 ? 133.615 155.108 135.532 1.00 106.88 461 LYS B C 1
ATOM 6073 O O . LYS B 2 461 ? 134.713 155.252 136.080 1.00 108.00 461 LYS B O 1
ATOM 6079 N N . TRP B 2 462 ? 133.125 155.967 134.641 1.00 115.51 462 TRP B N 1
ATOM 6080 C CA . TRP B 2 462 ? 133.867 157.153 134.229 1.00 118.75 462 TRP B CA 1
ATOM 6081 C C . TRP B 2 462 ? 132.888 158.300 134.046 1.00 119.99 462 TRP B C 1
ATOM 6082 O O . TRP B 2 462 ? 131.982 158.213 133.212 1.00 118.09 462 TRP B O 1
ATOM 6093 N N . GLY B 2 463 ? 133.081 159.370 134.812 1.00 118.10 463 GLY B N 1
ATOM 6094 C CA . GLY B 2 463 ? 132.169 160.497 134.737 1.00 117.61 463 GLY B CA 1
ATOM 6095 C C . GLY B 2 463 ? 130.791 160.127 135.241 1.00 118.32 463 GLY B C 1
ATOM 6096 O O . GLY B 2 463 ? 130.633 159.369 136.205 1.00 117.24 463 GLY B O 1
ATOM 6097 N N . GLY B 2 464 ? 129.770 160.668 134.580 1.00 113.53 464 GLY B N 1
ATOM 6098 C CA . GLY B 2 464 ? 128.397 160.417 134.970 1.00 112.42 464 GLY B CA 1
ATOM 6099 C C . GLY B 2 464 ? 127.771 159.173 134.383 1.00 114.29 464 GLY B C 1
ATOM 6100 O O . GLY B 2 464 ? 126.577 158.944 134.596 1.00 114.16 464 GLY B O 1
ATOM 6101 N N . VAL B 2 465 ? 128.534 158.362 133.651 1.00 106.08 465 VAL B N 1
ATOM 6102 C CA . VAL B 2 465 ? 128.005 157.170 133.001 1.00 104.23 465 VAL B CA 1
ATOM 6103 C C . VAL B 2 465 ? 128.898 155.982 133.322 1.00 101.21 465 VAL B C 1
ATOM 6104 O O . VAL B 2 465 ? 130.083 156.134 133.635 1.00 99.17 465 VAL B O 1
ATOM 6108 N N . THR B 2 466 ? 128.316 154.789 133.247 1.00 88.75 466 THR B N 1
ATOM 6109 C CA . THR B 2 466 ? 129.049 153.538 133.358 1.00 87.09 466 THR B CA 1
ATOM 6110 C C . THR B 2 466 ? 128.951 152.780 132.041 1.00 83.61 466 THR B C 1
ATOM 6111 O O . THR B 2 466 ? 127.881 152.718 131.427 1.00 82.71 466 THR B O 1
ATOM 6115 N N . VAL B 2 467 ? 130.074 152.222 131.599 1.00 70.62 467 VAL B N 1
ATOM 6116 C CA . VAL B 2 467 ? 130.163 151.536 130.316 1.00 69.54 467 VAL B CA 1
ATOM 6117 C C . VAL B 2 467 ? 130.260 150.038 130.570 1.00 74.47 467 VAL B C 1
ATOM 6118 O O . VAL B 2 467 ? 131.053 149.589 131.405 1.00 77.99 467 VAL B O 1
ATOM 6122 N N . GLN B 2 468 ? 129.424 149.269 129.871 1.00 56.27 468 GLN B N 1
ATOM 6123 C CA . GLN B 2 468 ? 129.420 147.812 129.982 1.00 50.11 468 GLN B CA 1
ATOM 6124 C C . GLN B 2 468 ? 130.459 147.254 129.015 1.00 56.94 468 GLN B C 1
ATOM 6125 O O . GLN B 2 468 ? 130.208 147.042 127.828 1.00 70.07 468 GLN B O 1
ATOM 6131 N N . VAL B 2 469 ? 131.661 147.022 129.546 1.00 46.72 469 VAL B N 1
ATOM 6132 C CA . VAL B 2 469 ? 132.763 146.535 128.721 1.00 41.70 469 VAL B CA 1
ATOM 6133 C C . VAL B 2 469 ? 132.472 145.135 128.194 1.00 48.46 469 VAL B C 1
ATOM 6134 O O . VAL B 2 469 ? 132.731 144.831 127.024 1.00 57.27 469 VAL B O 1
ATOM 6138 N N . ASN B 2 470 ? 131.926 144.261 129.044 1.00 48.99 470 ASN B N 1
ATOM 6139 C CA . ASN B 2 470 ? 131.700 142.880 128.628 1.00 42.13 470 ASN B CA 1
ATOM 6140 C C . ASN B 2 470 ? 130.622 142.768 127.559 1.00 46.40 470 ASN B C 1
ATOM 6141 O O . ASN B 2 470 ? 130.579 141.763 126.844 1.00 53.58 470 ASN B O 1
ATOM 6146 N N . SER B 2 471 ? 129.755 143.771 127.436 1.00 30.40 471 SER B N 1
ATOM 6147 C CA . SER B 2 471 ? 128.735 143.809 126.396 1.00 25.12 471 SER B CA 1
ATOM 6148 C C . SER B 2 471 ? 129.139 144.662 125.205 1.00 35.41 471 SER B C 1
ATOM 6149 O O . SER B 2 471 ? 128.756 144.354 124.065 1.00 51.94 471 SER B O 1
ATOM 6152 N N . ALA B 2 472 ? 129.895 145.734 125.452 1.00 32.42 472 ALA B N 1
ATOM 6153 C CA . ALA B 2 472 ? 130.511 146.463 124.355 1.00 20.96 472 ALA B CA 1
ATOM 6154 C C . ALA B 2 472 ? 131.433 145.560 123.560 1.00 28.82 472 ALA B C 1
ATOM 6155 O O . ALA B 2 472 ? 131.569 145.736 122.351 1.00 45.12 472 ALA B O 1
ATOM 6157 N N . PHE B 2 473 ? 132.051 144.573 124.210 1.00 32.47 473 PHE B N 1
ATOM 6158 C CA . PHE B 2 473 ? 132.831 143.577 123.483 1.00 30.35 473 PHE B CA 1
ATOM 6159 C C . PHE B 2 473 ? 131.979 142.867 122.440 1.00 30.60 473 PHE B C 1
ATOM 6160 O O . PHE B 2 473 ? 132.324 142.834 121.253 1.00 40.79 473 PHE B O 1
ATOM 6168 N N . PHE B 2 474 ? 130.843 142.309 122.865 1.00 28.98 474 PHE B N 1
ATOM 6169 C CA . PHE B 2 474 ? 130.001 141.554 121.944 1.00 24.77 474 PHE B CA 1
ATOM 6170 C C . PHE B 2 474 ? 129.510 142.437 120.809 1.00 26.15 474 PHE B C 1
ATOM 6171 O O . PHE B 2 474 ? 129.654 142.091 119.629 1.00 46.93 474 PHE B O 1
ATOM 6179 N N . THR B 2 475 ? 128.938 143.594 121.148 1.00 28.54 475 THR B N 1
ATOM 6180 C CA . THR B 2 475 ? 128.379 144.451 120.106 1.00 21.80 475 THR B CA 1
ATOM 6181 C C . THR B 2 475 ? 129.464 144.976 119.173 1.00 26.23 475 THR B C 1
ATOM 6182 O O . THR B 2 475 ? 129.278 145.001 117.951 1.00 43.01 475 THR B O 1
ATOM 6186 N N . GLY B 2 476 ? 130.611 145.380 119.723 1.00 25.31 476 GLY B N 1
ATOM 6187 C CA . GLY B 2 476 ? 131.669 145.922 118.895 1.00 21.81 476 GLY B CA 1
ATOM 6188 C C . GLY B 2 476 ? 132.260 144.895 117.954 1.00 33.82 476 GLY B C 1
ATOM 6189 O O . GLY B 2 476 ? 132.516 145.193 116.791 1.00 46.90 476 GLY B O 1
ATOM 6190 N N . ILE B 2 477 ? 132.478 143.668 118.435 1.00 32.76 477 ILE B N 1
ATOM 6191 C CA . ILE B 2 477 ? 133.043 142.641 117.563 1.00 27.95 477 ILE B CA 1
ATOM 6192 C C . ILE B 2 477 ? 132.031 142.206 116.508 1.00 29.95 477 ILE B C 1
ATOM 6193 O O . ILE B 2 477 ? 132.389 141.963 115.346 1.00 39.93 477 ILE B O 1
ATOM 6198 N N . TYR B 2 478 ? 130.754 142.095 116.886 1.00 20.15 478 TYR B N 1
ATOM 6199 C CA . TYR B 2 478 ? 129.732 141.747 115.906 1.00 6.84 478 TYR B CA 1
ATOM 6200 C C . TYR B 2 478 ? 129.651 142.797 114.803 1.00 20.50 478 TYR B C 1
ATOM 6201 O O . TYR B 2 478 ? 129.666 142.462 113.609 1.00 38.91 478 TYR B O 1
ATOM 6210 N N . GLY B 2 479 ? 129.600 144.076 115.181 1.00 13.01 479 GLY B N 1
ATOM 6211 C CA . GLY B 2 479 ? 129.617 145.128 114.181 1.00 17.22 479 GLY B CA 1
ATOM 6212 C C . GLY B 2 479 ? 130.915 145.157 113.399 1.00 28.77 479 GLY B C 1
ATOM 6213 O O . GLY B 2 479 ? 130.925 145.468 112.208 1.00 37.42 479 GLY B O 1
ATOM 6214 N N . MET B 2 480 ? 132.025 144.816 114.056 1.00 30.45 480 MET B N 1
ATOM 6215 C CA . MET B 2 480 ? 133.326 144.831 113.402 1.00 22.45 480 MET B CA 1
ATOM 6216 C C . MET B 2 480 ? 133.367 143.838 112.258 1.00 29.56 480 MET B C 1
ATOM 6217 O O . MET B 2 480 ? 133.804 144.163 111.152 1.00 38.67 480 MET B O 1
ATOM 6222 N N . TRP B 2 481 ? 132.904 142.616 112.504 1.00 32.84 481 TRP B N 1
ATOM 6223 C CA . TRP B 2 481 ? 132.939 141.614 111.449 1.00 27.78 481 TRP B CA 1
ATOM 6224 C C . TRP B 2 481 ? 131.833 141.804 110.420 1.00 25.09 481 TRP B C 1
ATOM 6225 O O . TRP B 2 481 ? 132.040 141.469 109.249 1.00 38.46 481 TRP B O 1
ATOM 6236 N N . ASN B 2 482 ? 130.689 142.378 110.800 1.00 24.57 482 ASN B N 1
ATOM 6237 C CA . ASN B 2 482 ? 129.716 142.765 109.782 1.00 12.46 482 ASN B CA 1
ATOM 6238 C C . ASN B 2 482 ? 130.297 143.814 108.841 1.00 24.75 482 ASN B C 1
ATOM 6239 O O . ASN B 2 482 ? 130.136 143.725 107.619 1.00 38.91 482 ASN B O 1
ATOM 6244 N N . LEU B 2 483 ? 130.991 144.813 109.393 1.00 28.22 483 LEU B N 1
ATOM 6245 C CA . LEU B 2 483 ? 131.613 145.830 108.553 1.00 23.89 483 LEU B CA 1
ATOM 6246 C C . LEU B 2 483 ? 132.770 145.258 107.750 1.00 29.37 483 LEU B C 1
ATOM 6247 O O . LEU B 2 483 ? 133.015 145.695 106.622 1.00 40.34 483 LEU B O 1
ATOM 6252 N N . TYR B 2 484 ? 133.496 144.292 108.312 1.00 24.37 484 TYR B N 1
ATOM 6253 C CA . TYR B 2 484 ? 134.543 143.614 107.557 1.00 17.83 484 TYR B CA 1
ATOM 6254 C C . TYR B 2 484 ? 133.961 142.907 106.343 1.00 19.38 484 TYR B C 1
ATOM 6255 O O . TYR B 2 484 ? 134.498 143.007 105.236 1.00 30.12 484 TYR B O 1
ATOM 6264 N N . VAL B 2 485 ? 132.845 142.201 106.531 1.00 29.93 485 VAL B N 1
ATOM 6265 C CA . VAL B 2 485 ? 132.199 141.524 105.410 1.00 20.92 485 VAL B CA 1
ATOM 6266 C C . VAL B 2 485 ? 131.693 142.538 104.391 1.00 26.77 485 VAL B C 1
ATOM 6267 O O . VAL B 2 485 ? 131.833 142.339 103.180 1.00 35.83 485 VAL B O 1
ATOM 6271 N N . PHE B 2 486 ? 131.107 143.644 104.857 1.00 29.60 486 PHE B N 1
ATOM 6272 C CA . PHE B 2 486 ? 130.613 144.664 103.933 1.00 23.85 486 PHE B CA 1
ATOM 6273 C C . PHE B 2 486 ? 131.746 145.258 103.103 1.00 31.40 486 PHE B C 1
ATOM 6274 O O . PHE B 2 486 ? 131.628 145.400 101.880 1.00 41.15 486 PHE B O 1
ATOM 6282 N N . ALA B 2 487 ? 132.852 145.623 103.756 1.00 34.49 487 ALA B N 1
ATOM 6283 C CA . ALA B 2 487 ? 133.980 146.213 103.045 1.00 33.99 487 ALA B CA 1
ATOM 6284 C C . ALA B 2 487 ? 134.617 145.214 102.091 1.00 38.65 487 ALA B C 1
ATOM 6285 O O . ALA B 2 487 ? 135.012 145.574 100.979 1.00 43.60 487 ALA B O 1
ATOM 6287 N N . LEU B 2 488 ? 134.733 143.955 102.509 1.00 38.08 488 LEU B N 1
ATOM 6288 C CA . LEU B 2 488 ? 135.254 142.919 101.625 1.00 29.97 488 LEU B CA 1
ATOM 6289 C C . LEU B 2 488 ? 134.364 142.744 100.403 1.00 27.67 488 LEU B C 1
ATOM 6290 O O . LEU B 2 488 ? 134.849 142.576 99.280 1.00 40.72 488 LEU B O 1
ATOM 6295 N N . MET B 2 489 ? 133.050 142.781 100.610 1.00 41.28 489 MET B N 1
ATOM 6296 C CA . MET B 2 489 ? 132.107 142.499 99.539 1.00 41.12 489 MET B CA 1
ATOM 6297 C C . MET B 2 489 ? 131.963 143.685 98.595 1.00 45.81 489 MET B C 1
ATOM 6298 O O . MET B 2 489 ? 131.585 143.512 97.432 1.00 50.03 489 MET B O 1
ATOM 6303 N N . PHE B 2 490 ? 132.248 144.896 99.077 1.00 55.37 490 PHE B N 1
ATOM 6304 C CA . PHE B 2 490 ? 132.184 146.074 98.216 1.00 53.23 490 PHE B CA 1
ATOM 6305 C C . PHE B 2 490 ? 133.505 146.312 97.493 1.00 51.98 490 PHE B C 1
ATOM 6306 O O . PHE B 2 490 ? 133.531 146.491 96.272 1.00 53.77 490 PHE B O 1
ATOM 6314 N N . LEU B 2 491 ? 134.615 146.314 98.231 1.00 47.79 491 LEU B N 1
ATOM 6315 C CA . LEU B 2 491 ? 135.895 146.713 97.659 1.00 46.28 491 LEU B CA 1
ATOM 6316 C C . LEU B 2 491 ? 136.465 145.665 96.713 1.00 48.10 491 LEU B C 1
ATOM 6317 O O . LEU B 2 491 ? 137.229 146.012 95.806 1.00 51.05 491 LEU B O 1
ATOM 6322 N N . TYR B 2 492 ? 136.123 144.393 96.904 1.00 40.99 492 TYR B N 1
ATOM 6323 C CA . TYR B 2 492 ? 136.654 143.316 96.081 1.00 37.55 492 TYR B CA 1
ATOM 6324 C C . TYR B 2 492 ? 135.646 142.793 95.068 1.00 39.77 492 TYR B C 1
ATOM 6325 O O . TYR B 2 492 ? 135.867 141.731 94.480 1.00 45.48 492 TYR B O 1
ATOM 6334 N N . ALA B 2 493 ? 134.548 143.511 94.853 1.00 52.00 493 ALA B N 1
ATOM 6335 C CA . ALA B 2 493 ? 133.650 143.194 93.762 1.00 49.30 493 ALA B CA 1
ATOM 6336 C C . ALA B 2 493 ? 134.294 143.592 92.437 1.00 57.51 493 ALA B C 1
ATOM 6337 O O . ALA B 2 493 ? 135.107 144.517 92.386 1.00 63.33 493 ALA B O 1
ATOM 6339 N N . PRO B 2 494 ? 133.951 142.904 91.349 1.00 65.67 494 PRO B N 1
ATOM 6340 C CA . PRO B 2 494 ? 134.617 143.176 90.070 1.00 67.97 494 PRO B CA 1
ATOM 6341 C C . PRO B 2 494 ? 134.335 144.582 89.568 1.00 69.00 494 PRO B C 1
ATOM 6342 O O . PRO B 2 494 ? 133.257 145.138 89.786 1.00 70.83 494 PRO B O 1
ATOM 6346 N N . SER B 2 495 ? 135.320 145.155 88.884 1.00 79.81 495 SER B N 1
ATOM 6347 C CA . SER B 2 495 ? 135.135 146.439 88.231 1.00 85.30 495 SER B CA 1
ATOM 6348 C C . SER B 2 495 ? 134.844 146.237 86.750 1.00 88.55 495 SER B C 1
ATOM 6349 O O . SER B 2 495 ? 135.298 145.271 86.131 1.00 89.50 495 SER B O 1
ATOM 6352 N N . HIS B 2 496 ? 134.080 147.164 86.183 1.00 106.71 496 HIS B N 1
ATOM 6353 C CA . HIS B 2 496 ? 133.680 147.107 84.785 1.00 109.07 496 HIS B CA 1
ATOM 6354 C C . HIS B 2 496 ? 134.444 148.163 83.999 1.00 109.70 496 HIS B C 1
ATOM 6355 O O . HIS B 2 496 ? 134.479 149.334 84.393 1.00 107.75 496 HIS B O 1
ATOM 6362 N N . LYS B 2 497 ? 135.053 147.745 82.894 1.00 122.74 497 LYS B N 1
ATOM 6363 C CA . LYS B 2 497 ? 135.860 148.643 82.084 1.00 123.09 497 LYS B CA 1
ATOM 6364 C C . LYS B 2 497 ? 134.977 149.492 81.177 1.00 124.33 497 LYS B C 1
ATOM 6365 O O . LYS B 2 497 ? 133.872 149.094 80.797 1.00 123.13 497 LYS B O 1
ATOM 6371 N N . ASN B 2 498 ? 135.479 150.673 80.834 1.00 128.92 498 ASN B N 1
ATOM 6372 C CA . ASN B 2 498 ? 134.749 151.598 79.975 1.00 126.14 498 ASN B CA 1
ATOM 6373 C C . ASN B 2 498 ? 135.699 152.420 79.108 1.00 125.66 498 ASN B C 1
ATOM 6374 O O . ASN B 2 498 ? 136.889 152.118 79.017 1.00 125.72 498 ASN B O 1
ATOM 6379 N N . GLU C 3 18 ? 137.292 70.834 181.303 1.00 164.80 18 GLU C N 1
ATOM 6380 C CA . GLU C 3 18 ? 137.999 70.579 180.053 1.00 165.34 18 GLU C CA 1
ATOM 6381 C C . GLU C 3 18 ? 138.353 71.887 179.345 1.00 165.79 18 GLU C C 1
ATOM 6382 O O . GLU C 3 18 ? 137.600 72.859 179.411 1.00 165.43 18 GLU C O 1
ATOM 6388 N N . PRO C 3 19 ? 139.508 71.912 178.673 1.00 164.64 19 PRO C N 1
ATOM 6389 C CA . PRO C 3 19 ? 139.972 73.156 178.045 1.00 164.15 19 PRO C CA 1
ATOM 6390 C C . PRO C 3 19 ? 139.248 73.485 176.748 1.00 164.03 19 PRO C C 1
ATOM 6391 O O . PRO C 3 19 ? 139.747 73.186 175.659 1.00 162.88 19 PRO C O 1
ATOM 6395 N N . ALA C 3 20 ? 138.076 74.105 176.851 1.00 157.01 20 ALA C N 1
ATOM 6396 C CA . ALA C 3 20 ? 137.320 74.517 175.670 1.00 155.30 20 ALA C CA 1
ATOM 6397 C C . ALA C 3 20 ? 138.044 75.682 175.011 1.00 154.50 20 ALA C C 1
ATOM 6398 O O . ALA C 3 20 ? 137.871 76.839 175.399 1.00 154.48 20 ALA C O 1
ATOM 6400 N N . VAL C 3 21 ? 138.862 75.379 174.006 1.00 149.10 21 VAL C N 1
ATOM 6401 C CA . VAL C 3 21 ? 139.665 76.389 173.320 1.00 148.82 21 VAL C CA 1
ATOM 6402 C C . VAL C 3 21 ? 138.779 77.035 172.259 1.00 148.28 21 VAL C C 1
ATOM 6403 O O . VAL C 3 21 ? 138.551 76.465 171.192 1.00 148.93 21 VAL C O 1
ATOM 6407 N N . TYR C 3 22 ? 138.278 78.235 172.550 1.00 145.55 22 TYR C N 1
ATOM 6408 C CA . TYR C 3 22 ? 137.459 78.947 171.578 1.00 146.54 22 TYR C CA 1
ATOM 6409 C C . TYR C 3 22 ? 138.304 79.569 170.473 1.00 145.96 22 TYR C C 1
ATOM 6410 O O . TYR C 3 22 ? 137.839 79.684 169.334 1.00 146.60 22 TYR C O 1
ATOM 6419 N N . PHE C 3 23 ? 139.534 79.969 170.787 1.00 142.22 23 PHE C N 1
ATOM 6420 C CA . PHE C 3 23 ? 140.457 80.492 169.789 1.00 142.56 23 PHE C CA 1
ATOM 6421 C C . PHE C 3 23 ? 141.868 80.409 170.350 1.00 143.24 23 PHE C C 1
ATOM 6422 O O . PHE C 3 23 ? 142.081 80.518 171.560 1.00 145.13 23 PHE C O 1
ATOM 6430 N N . LYS C 3 24 ? 142.830 80.225 169.449 1.00 144.79 24 LYS C N 1
ATOM 6431 C CA . LYS C 3 24 ? 144.228 80.086 169.831 1.00 145.05 24 LYS C CA 1
ATOM 6432 C C . LYS C 3 24 ? 145.080 80.181 168.574 1.00 145.09 24 LYS C C 1
ATOM 6433 O O . LYS C 3 24 ? 144.685 79.686 167.516 1.00 146.51 24 LYS C O 1
ATOM 6439 N N . GLU C 3 25 ? 146.241 80.822 168.694 1.00 147.26 25 GLU C N 1
ATOM 6440 C CA . GLU C 3 25 ? 147.136 80.972 167.558 1.00 148.23 25 GLU C CA 1
ATOM 6441 C C . GLU C 3 25 ? 148.560 81.184 168.047 1.00 148.76 25 GLU C C 1
ATOM 6442 O O . GLU C 3 25 ? 148.796 81.879 169.038 1.00 150.42 25 GLU C O 1
ATOM 6448 N N . GLN C 3 26 ? 149.507 80.575 167.334 1.00 154.18 26 GLN C N 1
ATOM 6449 C CA . GLN C 3 26 ? 150.925 80.777 167.598 1.00 153.92 26 GLN C CA 1
ATOM 6450 C C . GLN C 3 26 ? 151.741 81.067 166.349 1.00 155.15 26 GLN C C 1
ATOM 6451 O O . GLN C 3 26 ? 152.926 81.389 166.481 1.00 156.43 26 GLN C O 1
ATOM 6457 N N . PHE C 3 27 ? 151.161 80.964 165.152 1.00 151.89 27 PHE C N 1
ATOM 6458 C CA . PHE C 3 27 ? 151.828 81.267 163.887 1.00 151.65 27 PHE C CA 1
ATOM 6459 C C . PHE C 3 27 ? 153.073 80.417 163.663 1.00 151.39 27 PHE C C 1
ATOM 6460 O O . PHE C 3 27 ? 154.062 80.894 163.097 1.00 150.04 27 PHE C O 1
ATOM 6468 N N . LEU C 3 28 ? 153.043 79.157 164.102 1.00 152.08 28 LEU C N 1
ATOM 6469 C CA . LEU C 3 28 ? 154.162 78.255 163.862 1.00 152.61 28 LEU C CA 1
ATOM 6470 C C . LEU C 3 28 ? 154.204 77.754 162.424 1.00 153.27 28 LEU C C 1
ATOM 6471 O O . LEU C 3 28 ? 155.238 77.235 161.990 1.00 153.06 28 LEU C O 1
ATOM 6476 N N . ASP C 3 29 ? 153.108 77.896 161.677 1.00 152.01 29 ASP C N 1
ATOM 6477 C CA . ASP C 3 29 ? 153.042 77.396 160.309 1.00 151.26 29 ASP C CA 1
ATOM 6478 C C . ASP C 3 29 ? 153.686 78.332 159.294 1.00 151.23 29 ASP C C 1
ATOM 6479 O O . ASP C 3 29 ? 153.787 77.965 158.118 1.00 151.02 29 ASP C O 1
ATOM 6484 N N . GLY C 3 30 ? 154.115 79.523 159.712 1.00 149.19 30 GLY C N 1
ATOM 6485 C CA . GLY C 3 30 ? 154.817 80.441 158.841 1.00 148.62 30 GLY C CA 1
ATOM 6486 C C . GLY C 3 30 ? 153.949 81.281 157.931 1.00 149.15 30 GLY C C 1
ATOM 6487 O O . GLY C 3 30 ? 154.369 82.380 157.547 1.00 148.65 30 GLY C O 1
ATOM 6488 N N . ASP C 3 31 ? 152.755 80.809 157.565 1.00 147.98 31 ASP C N 1
ATOM 6489 C CA . ASP C 3 31 ? 151.871 81.591 156.710 1.00 148.14 31 ASP C CA 1
ATOM 6490 C C . ASP C 3 31 ? 150.414 81.506 157.150 1.00 146.88 31 ASP C C 1
ATOM 6491 O O . ASP C 3 31 ? 149.522 81.817 156.350 1.00 147.24 31 ASP C O 1
ATOM 6496 N N . GLY C 3 32 ? 150.142 81.097 158.390 1.00 141.98 32 GLY C N 1
ATOM 6497 C CA . GLY C 3 32 ? 148.766 80.924 158.821 1.00 142.01 32 GLY C CA 1
ATOM 6498 C C . GLY C 3 32 ? 148.016 82.227 159.009 1.00 142.07 32 GLY C C 1
ATOM 6499 O O . GLY C 3 32 ? 146.782 82.240 159.009 1.00 141.81 32 GLY C O 1
ATOM 6500 N N . TRP C 3 33 ? 148.739 83.335 159.188 1.00 142.29 33 TRP C N 1
ATOM 6501 C CA . TRP C 3 33 ? 148.069 84.612 159.418 1.00 142.76 33 TRP C CA 1
ATOM 6502 C C . TRP C 3 33 ? 147.372 85.105 158.155 1.00 142.81 33 TRP C C 1
ATOM 6503 O O . TRP C 3 33 ? 146.316 85.742 158.230 1.00 142.11 33 TRP C O 1
ATOM 6514 N N . THR C 3 34 ? 147.948 84.824 156.983 1.00 140.49 34 THR C N 1
ATOM 6515 C CA . THR C 3 34 ? 147.283 85.176 155.733 1.00 140.19 34 THR C CA 1
ATOM 6516 C C . THR C 3 34 ? 146.056 84.313 155.469 1.00 139.40 34 THR C C 1
ATOM 6517 O O . THR C 3 34 ? 145.176 84.726 154.707 1.00 137.70 34 THR C O 1
ATOM 6521 N N . SER C 3 35 ? 145.980 83.131 156.077 1.00 139.19 35 SER C N 1
ATOM 6522 C CA . SER C 3 35 ? 144.867 82.221 155.842 1.00 138.75 35 SER C CA 1
ATOM 6523 C C . SER C 3 35 ? 143.739 82.387 156.849 1.00 139.84 35 SER C C 1
ATOM 6524 O O . SER C 3 35 ? 142.567 82.243 156.482 1.00 139.15 35 SER C O 1
ATOM 6527 N N . ARG C 3 36 ? 144.059 82.686 158.107 1.00 141.85 36 ARG C N 1
ATOM 6528 C CA . ARG C 3 36 ? 143.043 82.800 159.146 1.00 140.47 36 ARG C CA 1
ATOM 6529 C C . ARG C 3 36 ? 142.622 84.233 159.429 1.00 140.04 36 ARG C C 1
ATOM 6530 O O . ARG C 3 36 ? 141.494 84.453 159.882 1.00 140.11 36 ARG C O 1
ATOM 6538 N N . TRP C 3 37 ? 143.485 85.212 159.174 1.00 133.11 37 TRP C N 1
ATOM 6539 C CA . TRP C 3 37 ? 143.148 86.612 159.387 1.00 133.50 37 TRP C CA 1
ATOM 6540 C C . TRP C 3 37 ? 142.749 87.259 158.067 1.00 132.08 37 TRP C C 1
ATOM 6541 O O . TRP C 3 37 ? 143.407 87.061 157.041 1.00 131.86 37 TRP C O 1
ATOM 6552 N N . ILE C 3 38 ? 141.668 88.033 158.101 1.00 129.59 38 ILE C N 1
ATOM 6553 C CA . ILE C 3 38 ? 141.117 88.684 156.918 1.00 128.72 38 ILE C CA 1
ATOM 6554 C C . ILE C 3 38 ? 141.380 90.179 157.019 1.00 128.48 38 ILE C C 1
ATOM 6555 O O . ILE C 3 38 ? 140.997 90.819 158.006 1.00 131.18 38 ILE C O 1
ATOM 6560 N N . GLU C 3 39 ? 142.031 90.736 156.003 1.00 124.53 39 GLU C N 1
ATOM 6561 C CA . GLU C 3 39 ? 142.279 92.170 155.963 1.00 125.03 39 GLU C CA 1
ATOM 6562 C C . GLU C 3 39 ? 141.006 92.906 155.566 1.00 123.95 39 GLU C C 1
ATOM 6563 O O . GLU C 3 39 ? 140.311 92.505 154.628 1.00 125.18 39 GLU C O 1
ATOM 6569 N N . SER C 3 40 ? 140.689 93.969 156.298 1.00 126.48 40 SER C N 1
ATOM 6570 C CA . SER C 3 40 ? 139.500 94.750 155.996 1.00 128.80 40 SER C CA 1
ATOM 6571 C C . SER C 3 40 ? 139.743 95.662 154.800 1.00 129.47 40 SER C C 1
ATOM 6572 O O . SER C 3 40 ? 140.875 96.059 154.510 1.00 128.00 40 SER C O 1
ATOM 6575 N N . LYS C 3 41 ? 138.656 95.994 154.100 1.00 132.90 41 LYS C N 1
ATOM 6576 C CA . LYS C 3 41 ? 138.723 96.853 152.924 1.00 132.43 41 LYS C CA 1
ATOM 6577 C C . LYS C 3 41 ? 137.701 97.983 152.985 1.00 132.24 41 LYS C C 1
ATOM 6578 O O . LYS C 3 41 ? 137.275 98.480 151.937 1.00 131.95 41 LYS C O 1
ATOM 6584 N N . HIS C 3 42 ? 137.296 98.393 154.189 1.00 130.52 42 HIS C N 1
ATOM 6585 C CA . HIS C 3 42 ? 136.359 99.506 154.317 1.00 130.13 42 HIS C CA 1
ATOM 6586 C C . HIS C 3 42 ? 136.955 100.796 153.770 1.00 130.33 42 HIS C C 1
ATOM 6587 O O . HIS C 3 42 ? 136.259 101.585 153.121 1.00 129.41 42 HIS C O 1
ATOM 6594 N N . LYS C 3 43 ? 138.241 101.027 154.023 1.00 131.21 43 LYS C N 1
ATOM 6595 C CA . LYS C 3 43 ? 138.924 102.220 153.548 1.00 130.65 43 LYS C CA 1
ATOM 6596 C C . LYS C 3 43 ? 140.192 101.804 152.817 1.00 130.60 43 LYS C C 1
ATOM 6597 O O . LYS C 3 43 ? 140.789 100.768 153.118 1.00 129.47 43 LYS C O 1
ATOM 6603 N N . SER C 3 44 ? 140.594 102.626 151.845 1.00 130.61 44 SER C N 1
ATOM 6604 C CA . SER C 3 44 ? 141.692 102.252 150.960 1.00 131.68 44 SER C CA 1
ATOM 6605 C C . SER C 3 44 ? 143.037 102.225 151.679 1.00 133.42 44 SER C C 1
ATOM 6606 O O . SER C 3 44 ? 143.853 101.333 151.421 1.00 133.13 44 SER C O 1
ATOM 6609 N N . ASP C 3 45 ? 143.288 103.177 152.575 1.00 132.76 45 ASP C N 1
ATOM 6610 C CA . ASP C 3 45 ? 144.618 103.385 153.132 1.00 130.88 45 ASP C CA 1
ATOM 6611 C C . ASP C 3 45 ? 144.821 102.721 154.490 1.00 129.33 45 ASP C C 1
ATOM 6612 O O . ASP C 3 45 ? 145.553 103.260 155.325 1.00 127.98 45 ASP C O 1
ATOM 6617 N N . PHE C 3 46 ? 144.193 101.573 154.734 1.00 126.87 46 PHE C N 1
ATOM 6618 C CA . PHE C 3 46 ? 144.471 100.827 155.954 1.00 127.44 46 PHE C CA 1
ATOM 6619 C C . PHE C 3 46 ? 145.862 100.210 155.895 1.00 126.94 46 PHE C C 1
ATOM 6620 O O . PHE C 3 46 ? 146.296 99.725 154.846 1.00 128.67 46 PHE C O 1
ATOM 6628 N N . GLY C 3 47 ? 146.561 100.231 157.027 1.00 122.87 47 GLY C N 1
ATOM 6629 C CA . GLY C 3 47 ? 147.904 99.696 157.074 1.00 120.18 47 GLY C CA 1
ATOM 6630 C C . GLY C 3 47 ? 147.933 98.184 156.955 1.00 120.96 47 GLY C C 1
ATOM 6631 O O . GLY C 3 47 ? 146.935 97.490 157.149 1.00 120.12 47 GLY C O 1
ATOM 6632 N N . LYS C 3 48 ? 149.115 97.669 156.628 1.00 126.78 48 LYS C N 1
ATOM 6633 C CA . LYS C 3 48 ? 149.313 96.247 156.387 1.00 127.53 48 LYS C CA 1
ATOM 6634 C C . LYS C 3 48 ? 150.155 95.635 157.497 1.00 126.27 48 LYS C C 1
ATOM 6635 O O . LYS C 3 48 ? 151.241 96.135 157.808 1.00 126.38 48 LYS C O 1
ATOM 6641 N N . PHE C 3 49 ? 149.653 94.555 158.088 1.00 131.01 49 PHE C N 1
ATOM 6642 C CA . PHE C 3 49 ? 150.438 93.788 159.040 1.00 131.39 49 PHE C CA 1
ATOM 6643 C C . PHE C 3 49 ? 151.435 92.897 158.304 1.00 132.63 49 PHE C C 1
ATOM 6644 O O . PHE C 3 49 ? 151.230 92.507 157.152 1.00 134.03 49 PHE C O 1
ATOM 6652 N N . VAL C 3 50 ? 152.538 92.587 158.981 1.00 135.23 50 VAL C N 1
ATOM 6653 C CA . VAL C 3 50 ? 153.525 91.635 158.485 1.00 135.59 50 VAL C CA 1
ATOM 6654 C C . VAL C 3 50 ? 153.845 90.657 159.606 1.00 135.24 50 VAL C C 1
ATOM 6655 O O . VAL C 3 50 ? 153.725 90.993 160.789 1.00 136.11 50 VAL C O 1
ATOM 6659 N N . LEU C 3 51 ? 154.227 89.439 159.234 1.00 142.16 51 LEU C N 1
ATOM 6660 C CA . LEU C 3 51 ? 154.601 88.424 160.213 1.00 143.19 51 LEU C CA 1
ATOM 6661 C C . LEU C 3 51 ? 156.110 88.471 160.409 1.00 144.19 51 LEU C C 1
ATOM 6662 O O . LEU C 3 51 ? 156.871 88.027 159.543 1.00 144.75 51 LEU C O 1
ATOM 6667 N N . SER C 3 52 ? 156.548 89.005 161.547 1.00 151.35 52 SER C N 1
ATOM 6668 C CA . SER C 3 52 ? 157.969 89.176 161.804 1.00 151.68 52 SER C CA 1
ATOM 6669 C C . SER C 3 52 ? 158.254 88.917 163.275 1.00 152.05 52 SER C C 1
ATOM 6670 O O . SER C 3 52 ? 157.378 89.054 164.134 1.00 152.22 52 SER C O 1
ATOM 6673 N N . SER C 3 53 ? 159.500 88.534 163.553 1.00 162.20 53 SER C N 1
ATOM 6674 C CA . SER C 3 53 ? 159.942 88.317 164.924 1.00 162.80 53 SER C CA 1
ATOM 6675 C C . SER C 3 53 ? 160.459 89.589 165.580 1.00 162.71 53 SER C C 1
ATOM 6676 O O . SER C 3 53 ? 160.691 89.594 166.793 1.00 162.34 53 SER C O 1
ATOM 6679 N N . GLY C 3 54 ? 160.639 90.660 164.809 1.00 166.27 54 GLY C N 1
ATOM 6680 C CA . GLY C 3 54 ? 161.199 91.888 165.330 1.00 166.51 54 GLY C CA 1
ATOM 6681 C C . GLY C 3 54 ? 162.715 91.874 165.310 1.00 167.35 54 GLY C C 1
ATOM 6682 O O . GLY C 3 54 ? 163.365 90.868 165.021 1.00 167.10 54 GLY C O 1
ATOM 6683 N N . LYS C 3 55 ? 163.289 93.037 165.627 1.00 167.74 55 LYS C N 1
ATOM 6684 C CA . LYS C 3 55 ? 164.740 93.159 165.697 1.00 167.76 55 LYS C CA 1
ATOM 6685 C C . LYS C 3 55 ? 165.328 92.315 166.819 1.00 167.79 55 LYS C C 1
ATOM 6686 O O . LYS C 3 55 ? 166.497 91.922 166.740 1.00 167.63 55 LYS C O 1
ATOM 6692 N N . PHE C 3 56 ? 164.542 92.019 167.850 1.00 170.28 56 PHE C N 1
ATOM 6693 C CA . PHE C 3 56 ? 165.013 91.263 168.998 1.00 170.68 56 PHE C CA 1
ATOM 6694 C C . PHE C 3 56 ? 163.863 90.424 169.537 1.00 170.89 56 PHE C C 1
ATOM 6695 O O . PHE C 3 56 ? 162.699 90.829 169.477 1.00 169.91 56 PHE C O 1
ATOM 6703 N N . TYR C 3 57 ? 164.196 89.241 170.049 1.00 171.77 57 TYR C N 1
ATOM 6704 C CA . TYR C 3 57 ? 163.179 88.262 170.409 1.00 171.67 57 TYR C CA 1
ATOM 6705 C C . TYR C 3 57 ? 163.797 87.210 171.317 1.00 171.63 57 TYR C C 1
ATOM 6706 O O . TYR C 3 57 ? 164.995 87.231 171.607 1.00 171.55 57 TYR C O 1
ATOM 6715 N N . GLY C 3 58 ? 162.954 86.280 171.759 1.00 170.96 58 GLY C N 1
ATOM 6716 C CA . GLY C 3 58 ? 163.417 85.131 172.511 1.00 170.97 58 GLY C CA 1
ATOM 6717 C C . GLY C 3 58 ? 163.548 83.894 171.646 1.00 170.96 58 GLY C C 1
ATOM 6718 O O . GLY C 3 58 ? 164.514 83.135 171.773 1.00 170.76 58 GLY C O 1
ATOM 6719 N N . ASP C 3 59 ? 162.576 83.682 170.760 1.00 167.93 59 ASP C N 1
ATOM 6720 C CA . ASP C 3 59 ? 162.604 82.585 169.802 1.00 167.58 59 ASP C CA 1
ATOM 6721 C C . ASP C 3 59 ? 162.320 83.144 168.417 1.00 167.61 59 ASP C C 1
ATOM 6722 O O . ASP C 3 59 ? 161.462 84.018 168.263 1.00 167.25 59 ASP C O 1
ATOM 6727 N N . GLU C 3 60 ? 163.042 82.641 167.414 1.00 167.66 60 GLU C N 1
ATOM 6728 C CA . GLU C 3 60 ? 162.913 83.151 166.055 1.00 168.14 60 GLU C CA 1
ATOM 6729 C C . GLU C 3 60 ? 161.560 82.842 165.425 1.00 168.31 60 GLU C C 1
ATOM 6730 O O . GLU C 3 60 ? 161.063 83.658 164.642 1.00 167.70 60 GLU C O 1
ATOM 6736 N N . GLU C 3 61 ? 160.946 81.707 165.756 1.00 167.92 61 GLU C N 1
ATOM 6737 C CA . GLU C 3 61 ? 159.704 81.313 165.103 1.00 167.20 61 GLU C CA 1
ATOM 6738 C C . GLU C 3 61 ? 158.542 81.265 166.087 1.00 167.73 61 GLU C C 1
ATOM 6739 O O . GLU C 3 61 ? 157.392 81.499 165.702 1.00 166.87 61 GLU C O 1
ATOM 6745 N N . LYS C 3 62 ? 158.825 80.965 167.357 1.00 166.86 62 LYS C N 1
ATOM 6746 C CA . LYS C 3 62 ? 157.762 80.940 168.354 1.00 166.01 62 LYS C CA 1
ATOM 6747 C C . LYS C 3 62 ? 157.303 82.338 168.745 1.00 164.81 62 LYS C C 1
ATOM 6748 O O . LYS C 3 62 ? 156.195 82.487 169.272 1.00 164.04 62 LYS C O 1
ATOM 6754 N N . ASP C 3 63 ? 158.119 83.362 168.496 1.00 162.07 63 ASP C N 1
ATOM 6755 C CA . ASP C 3 63 ? 157.762 84.741 168.804 1.00 162.68 63 ASP C CA 1
ATOM 6756 C C . ASP C 3 63 ? 157.533 85.573 167.547 1.00 161.89 63 ASP C C 1
ATOM 6757 O O . ASP C 3 63 ? 157.573 86.806 167.607 1.00 162.04 63 ASP C O 1
ATOM 6762 N N . LYS C 3 64 ? 157.298 84.924 166.409 1.00 152.17 64 LYS C N 1
ATOM 6763 C CA . LYS C 3 64 ? 157.014 85.629 165.163 1.00 152.18 64 LYS C CA 1
ATOM 6764 C C . LYS C 3 64 ? 155.523 85.939 165.111 1.00 152.76 64 LYS C C 1
ATOM 6765 O O . LYS C 3 64 ? 154.692 85.026 165.097 1.00 153.04 64 LYS C O 1
ATOM 6771 N N . GLY C 3 65 ? 155.178 87.229 165.090 1.00 143.58 65 GLY C N 1
ATOM 6772 C CA . GLY C 3 65 ? 153.795 87.655 165.130 1.00 142.02 65 GLY C CA 1
ATOM 6773 C C . GLY C 3 65 ? 153.519 88.776 164.144 1.00 142.26 65 GLY C C 1
ATOM 6774 O O . GLY C 3 65 ? 154.388 89.182 163.371 1.00 142.20 65 GLY C O 1
ATOM 6775 N N . LEU C 3 66 ? 152.284 89.269 164.202 1.00 137.46 66 LEU C N 1
ATOM 6776 C CA . LEU C 3 66 ? 151.830 90.296 163.272 1.00 137.38 66 LEU C CA 1
ATOM 6777 C C . LEU C 3 66 ? 152.413 91.644 163.675 1.00 136.53 66 LEU C C 1
ATOM 6778 O O . LEU C 3 66 ? 152.195 92.109 164.797 1.00 137.37 66 LEU C O 1
ATOM 6783 N N . GLN C 3 67 ? 153.136 92.281 162.761 1.00 137.58 67 GLN C N 1
ATOM 6784 C CA . GLN C 3 67 ? 153.802 93.544 163.042 1.00 137.45 67 GLN C CA 1
ATOM 6785 C C . GLN C 3 67 ? 153.202 94.661 162.199 1.00 137.82 67 GLN C C 1
ATOM 6786 O O . GLN C 3 67 ? 153.044 94.512 160.983 1.00 139.70 67 GLN C O 1
ATOM 6792 N N . THR C 3 68 ? 152.870 95.773 162.848 1.00 133.96 68 THR C N 1
ATOM 6793 C CA . THR C 3 68 ? 152.481 96.971 162.120 1.00 134.76 68 THR C CA 1
ATOM 6794 C C . THR C 3 68 ? 153.686 97.530 161.373 1.00 135.24 68 THR C C 1
ATOM 6795 O O . THR C 3 68 ? 154.795 97.588 161.910 1.00 135.66 68 THR C O 1
ATOM 6799 N N . SER C 3 69 ? 153.466 97.947 160.126 1.00 132.85 69 SER C N 1
ATOM 6800 C CA . SER C 3 69 ? 154.566 98.268 159.230 1.00 133.51 69 SER C CA 1
ATOM 6801 C C . SER C 3 69 ? 154.560 99.688 158.689 1.00 133.63 69 SER C C 1
ATOM 6802 O O . SER C 3 69 ? 155.612 100.152 158.236 1.00 133.64 69 SER C O 1
ATOM 6805 N N . GLN C 3 70 ? 153.432 100.391 158.719 1.00 137.04 70 GLN C N 1
ATOM 6806 C CA . GLN C 3 70 ? 153.334 101.714 158.115 1.00 136.59 70 GLN C CA 1
ATOM 6807 C C . GLN C 3 70 ? 152.942 102.737 159.169 1.00 136.16 70 GLN C C 1
ATOM 6808 O O . GLN C 3 70 ? 152.005 102.513 159.942 1.00 137.50 70 GLN C O 1
ATOM 6814 N N . ASP C 3 71 ? 153.660 103.856 159.193 1.00 137.38 71 ASP C N 1
ATOM 6815 C CA . ASP C 3 71 ? 153.412 104.898 160.176 1.00 138.46 71 ASP C CA 1
ATOM 6816 C C . ASP C 3 71 ? 152.168 105.705 159.818 1.00 138.64 71 ASP C C 1
ATOM 6817 O O . ASP C 3 71 ? 151.816 105.860 158.645 1.00 138.14 71 ASP C O 1
ATOM 6822 N N . ALA C 3 72 ? 151.508 106.227 160.853 1.00 132.45 72 ALA C N 1
ATOM 6823 C CA . ALA C 3 72 ? 150.334 107.089 160.706 1.00 131.39 72 ALA C CA 1
ATOM 6824 C C . ALA C 3 72 ? 149.245 106.415 159.872 1.00 131.47 72 ALA C C 1
ATOM 6825 O O . ALA C 3 72 ? 148.675 107.003 158.951 1.00 130.83 72 ALA C O 1
ATOM 6827 N N . ARG C 3 73 ? 148.957 105.160 160.207 1.00 132.14 73 ARG C N 1
ATOM 6828 C CA . ARG C 3 73 ? 147.966 104.364 159.499 1.00 132.59 73 ARG C CA 1
ATOM 6829 C C . ARG C 3 73 ? 147.022 103.683 160.480 1.00 132.30 73 ARG C C 1
ATOM 6830 O O . ARG C 3 73 ? 147.433 103.236 161.555 1.00 132.06 73 ARG C O 1
ATOM 6838 N N . PHE C 3 74 ? 145.750 103.610 160.098 1.00 124.94 74 PHE C N 1
ATOM 6839 C CA . PHE C 3 74 ? 144.806 102.743 160.783 1.00 122.40 74 PHE C CA 1
ATOM 6840 C C . PHE C 3 74 ? 145.062 101.294 160.391 1.00 120.98 74 PHE C C 1
ATOM 6841 O O . PHE C 3 74 ? 145.591 101.006 159.314 1.00 125.80 74 PHE C O 1
ATOM 6849 N N . TYR C 3 75 ? 144.687 100.378 161.277 1.00 120.43 75 TYR C N 1
ATOM 6850 C CA . TYR C 3 75 ? 144.872 98.954 161.042 1.00 122.20 75 TYR C CA 1
ATOM 6851 C C . TYR C 3 75 ? 143.567 98.225 161.320 1.00 125.17 75 TYR C C 1
ATOM 6852 O O . TYR C 3 75 ? 142.867 98.537 162.288 1.00 127.37 75 TYR C O 1
ATOM 6861 N N . ALA C 3 76 ? 143.241 97.255 160.464 1.00 121.49 76 ALA C N 1
ATOM 6862 C CA . ALA C 3 76 ? 141.983 96.519 160.587 1.00 121.17 76 ALA C CA 1
ATOM 6863 C C . ALA C 3 76 ? 142.214 95.108 160.054 1.00 119.68 76 ALA C C 1
ATOM 6864 O O . ALA C 3 76 ? 142.417 94.923 158.850 1.00 121.31 76 ALA C O 1
ATOM 6866 N N . LEU C 3 77 ? 142.189 94.126 160.953 1.00 122.88 77 LEU C N 1
ATOM 6867 C CA . LEU C 3 77 ? 142.435 92.736 160.600 1.00 123.63 77 LEU C CA 1
ATOM 6868 C C . LEU C 3 77 ? 141.803 91.835 161.651 1.00 125.29 77 LEU C C 1
ATOM 6869 O O . LEU C 3 77 ? 141.897 92.118 162.847 1.00 129.09 77 LEU C O 1
ATOM 6874 N N . SER C 3 78 ? 141.163 90.751 161.210 1.00 127.29 78 SER C N 1
ATOM 6875 C CA . SER C 3 78 ? 140.428 89.895 162.134 1.00 127.83 78 SER C CA 1
ATOM 6876 C C . SER C 3 78 ? 140.505 88.441 161.705 1.00 127.23 78 SER C C 1
ATOM 6877 O O . SER C 3 78 ? 140.699 88.132 160.528 1.00 129.63 78 SER C O 1
ATOM 6880 N N . ALA C 3 79 ? 140.310 87.553 162.678 1.00 125.81 79 ALA C N 1
ATOM 6881 C CA . ALA C 3 79 ? 140.213 86.118 162.449 1.00 128.02 79 ALA C CA 1
ATOM 6882 C C . ALA C 3 79 ? 138.907 85.611 163.040 1.00 129.38 79 ALA C C 1
ATOM 6883 O O . ALA C 3 79 ? 138.546 85.981 164.162 1.00 129.26 79 ALA C O 1
ATOM 6885 N N . SER C 3 80 ? 138.203 84.772 162.289 1.00 132.86 80 SER C N 1
ATOM 6886 C CA . SER C 3 80 ? 136.967 84.175 162.769 1.00 133.17 80 SER C CA 1
ATOM 6887 C C . SER C 3 80 ? 137.255 82.834 163.430 1.00 132.82 80 SER C C 1
ATOM 6888 O O . SER C 3 80 ? 138.242 82.163 163.115 1.00 130.40 80 SER C O 1
ATOM 6891 N N . PHE C 3 81 ? 136.381 82.447 164.356 1.00 139.68 81 PHE C N 1
ATOM 6892 C CA . PHE C 3 81 ? 136.535 81.200 165.088 1.00 139.58 81 PHE C CA 1
ATOM 6893 C C . PHE C 3 81 ? 135.162 80.589 165.329 1.00 140.54 81 PHE C C 1
ATOM 6894 O O . PHE C 3 81 ? 134.130 81.157 164.961 1.00 140.06 81 PHE C O 1
ATOM 6902 N N . GLU C 3 82 ? 135.162 79.408 165.944 1.00 148.02 82 GLU C N 1
ATOM 6903 C CA . GLU C 3 82 ? 133.933 78.675 166.217 1.00 148.21 82 GLU C CA 1
ATOM 6904 C C . GLU C 3 82 ? 133.039 79.475 167.156 1.00 148.86 82 GLU C C 1
ATOM 6905 O O . GLU C 3 82 ? 133.471 79.855 168.252 1.00 148.47 82 GLU C O 1
ATOM 6911 N N . PRO C 3 83 ? 131.799 79.762 166.758 1.00 148.35 83 PRO C N 1
ATOM 6912 C CA . PRO C 3 83 ? 130.904 80.532 167.629 1.00 148.33 83 PRO C CA 1
ATOM 6913 C C . PRO C 3 83 ? 130.637 79.814 168.945 1.00 148.36 83 PRO C C 1
ATOM 6914 O O . PRO C 3 83 ? 130.521 78.588 168.995 1.00 146.84 83 PRO C O 1
ATOM 6918 N N . PHE C 3 84 ? 130.538 80.600 170.016 1.00 150.14 84 PHE C N 1
ATOM 6919 C CA . PHE C 3 84 ? 130.271 80.067 171.343 1.00 149.35 84 PHE C CA 1
ATOM 6920 C C . PHE C 3 84 ? 129.596 81.138 172.183 1.00 150.14 84 PHE C C 1
ATOM 6921 O O . PHE C 3 84 ? 129.640 82.328 171.862 1.00 150.22 84 PHE C O 1
ATOM 6929 N N . SER C 3 85 ? 128.979 80.700 173.276 1.00 155.01 85 SER C N 1
ATOM 6930 C CA . SER C 3 85 ? 128.343 81.588 174.237 1.00 155.29 85 SER C CA 1
ATOM 6931 C C . SER C 3 85 ? 128.939 81.353 175.617 1.00 155.51 85 SER C C 1
ATOM 6932 O O . SER C 3 85 ? 129.159 80.208 176.022 1.00 155.70 85 SER C O 1
ATOM 6935 N N . ASN C 3 86 ? 129.197 82.443 176.335 1.00 157.14 86 ASN C N 1
ATOM 6936 C CA . ASN C 3 86 ? 129.755 82.378 177.678 1.00 157.09 86 ASN C CA 1
ATOM 6937 C C . ASN C 3 86 ? 128.683 82.339 178.759 1.00 157.46 86 ASN C C 1
ATOM 6938 O O . ASN C 3 86 ? 129.010 82.469 179.943 1.00 157.68 86 ASN C O 1
ATOM 6943 N N . LYS C 3 87 ? 127.417 82.176 178.378 1.00 158.69 87 LYS C N 1
ATOM 6944 C CA . LYS C 3 87 ? 126.335 82.081 179.350 1.00 158.58 87 LYS C CA 1
ATOM 6945 C C . LYS C 3 87 ? 126.580 80.923 180.308 1.00 158.87 87 LYS C C 1
ATOM 6946 O O . LYS C 3 87 ? 126.631 79.761 179.894 1.00 158.44 87 LYS C O 1
ATOM 6952 N N . GLY C 3 88 ? 126.733 81.244 181.591 1.00 157.66 88 GLY C N 1
ATOM 6953 C CA . GLY C 3 88 ? 126.984 80.222 182.586 1.00 156.98 88 GLY C CA 1
ATOM 6954 C C . GLY C 3 88 ? 128.360 79.603 182.530 1.00 157.69 88 GLY C C 1
ATOM 6955 O O . GLY C 3 88 ? 128.555 78.505 183.056 1.00 157.34 88 GLY C O 1
ATOM 6956 N N . GLN C 3 89 ? 129.325 80.275 181.905 1.00 160.71 89 GLN C N 1
ATOM 6957 C CA . GLN C 3 89 ? 130.678 79.753 181.784 1.00 160.88 89 GLN C CA 1
ATOM 6958 C C . GLN C 3 89 ? 131.677 80.898 181.865 1.00 161.26 89 GLN C C 1
ATOM 6959 O O . GLN C 3 89 ? 131.434 81.995 181.356 1.00 160.97 89 GLN C O 1
ATOM 6965 N N . THR C 3 90 ? 132.807 80.629 182.514 1.00 157.38 90 THR C N 1
ATOM 6966 C CA . THR C 3 90 ? 133.872 81.616 182.617 1.00 156.74 90 THR C CA 1
ATOM 6967 C C . THR C 3 90 ? 134.511 81.847 181.252 1.00 155.75 90 THR C C 1
ATOM 6968 O O . THR C 3 90 ? 134.725 80.907 180.483 1.00 154.93 90 THR C O 1
ATOM 6972 N N . LEU C 3 91 ? 134.799 83.109 180.947 1.00 144.96 91 LEU C N 1
ATOM 6973 C CA . LEU C 3 91 ? 135.437 83.497 179.697 1.00 144.70 91 LEU C CA 1
ATOM 6974 C C . LEU C 3 91 ? 136.813 84.082 179.984 1.00 144.68 91 LEU C C 1
ATOM 6975 O O . LEU C 3 91 ? 136.972 84.897 180.897 1.00 145.27 91 LEU C O 1
ATOM 6980 N N . VAL C 3 92 ? 137.806 83.662 179.201 1.00 140.54 92 VAL C N 1
ATOM 6981 C CA . VAL C 3 92 ? 139.172 84.154 179.330 1.00 139.29 92 VAL C CA 1
ATOM 6982 C C . VAL C 3 92 ? 139.683 84.554 177.953 1.00 138.32 92 VAL C C 1
ATOM 6983 O O . VAL C 3 92 ? 139.552 83.790 176.991 1.00 138.53 92 VAL C O 1
ATOM 6987 N N . VAL C 3 93 ? 140.266 85.747 177.863 1.00 131.95 93 VAL C N 1
ATOM 6988 C CA . VAL C 3 93 ? 140.931 86.229 176.658 1.00 130.59 93 VAL C CA 1
ATOM 6989 C C . VAL C 3 93 ? 142.363 86.586 177.028 1.00 130.23 93 VAL C C 1
ATOM 6990 O O . VAL C 3 93 ? 142.607 87.193 178.076 1.00 134.03 93 VAL C O 1
ATOM 6994 N N . GLN C 3 94 ? 143.310 86.206 176.173 1.00 132.23 94 GLN C N 1
ATOM 6995 C CA . GLN C 3 94 ? 144.719 86.374 176.489 1.00 131.98 94 GLN C CA 1
ATOM 6996 C C . GLN C 3 94 ? 145.508 86.590 175.205 1.00 133.46 94 GLN C C 1
ATOM 6997 O O . GLN C 3 94 ? 145.246 85.948 174.185 1.00 137.28 94 GLN C O 1
ATOM 7003 N N . PHE C 3 95 ? 146.477 87.501 175.269 1.00 126.29 95 PHE C N 1
ATOM 7004 C CA . PHE C 3 95 ? 147.365 87.770 174.146 1.00 127.42 95 PHE C CA 1
ATOM 7005 C C . PHE C 3 95 ? 148.577 88.532 174.662 1.00 127.60 95 PHE C C 1
ATOM 7006 O O . PHE C 3 95 ? 148.591 89.023 175.793 1.00 130.24 95 PHE C O 1
ATOM 7014 N N . THR C 3 96 ? 149.600 88.625 173.814 1.00 136.95 96 THR C N 1
ATOM 7015 C CA . THR C 3 96 ? 150.859 89.262 174.171 1.00 137.10 96 THR C CA 1
ATOM 7016 C C . THR C 3 96 ? 151.211 90.327 173.143 1.00 138.02 96 THR C C 1
ATOM 7017 O O . THR C 3 96 ? 150.946 90.171 171.948 1.00 138.49 96 THR C O 1
ATOM 7021 N N . VAL C 3 97 ? 151.814 91.415 173.621 1.00 144.08 97 VAL C N 1
ATOM 7022 C CA . VAL C 3 97 ? 152.190 92.546 172.778 1.00 144.91 97 VAL C CA 1
ATOM 7023 C C . VAL C 3 97 ? 153.637 92.922 173.066 1.00 145.51 97 VAL C C 1
ATOM 7024 O O . VAL C 3 97 ? 154.080 92.896 174.219 1.00 145.62 97 VAL C O 1
ATOM 7028 N N . LYS C 3 98 ? 154.372 93.270 172.012 1.00 152.19 98 LYS C N 1
ATOM 7029 C CA . LYS C 3 98 ? 155.705 93.845 172.125 1.00 152.46 98 LYS C CA 1
ATOM 7030 C C . LYS C 3 98 ? 155.757 95.124 171.304 1.00 151.99 98 LYS C C 1
ATOM 7031 O O . LYS C 3 98 ? 155.444 95.116 170.109 1.00 151.03 98 LYS C O 1
ATOM 7037 N N . HIS C 3 99 ? 156.152 96.219 171.945 1.00 149.74 99 HIS C N 1
ATOM 7038 C CA . HIS C 3 99 ? 156.182 97.536 171.314 1.00 149.42 99 HIS C CA 1
ATOM 7039 C C . HIS C 3 99 ? 157.617 97.880 170.924 1.00 149.65 99 HIS C C 1
ATOM 7040 O O . HIS C 3 99 ? 158.351 98.542 171.661 1.00 150.16 99 HIS C O 1
ATOM 7047 N N . GLU C 3 100 ? 158.010 97.430 169.731 1.00 153.76 100 GLU C N 1
ATOM 7048 C CA . GLU C 3 100 ? 159.378 97.631 169.263 1.00 154.12 100 GLU C CA 1
ATOM 7049 C C . GLU C 3 100 ? 159.717 99.098 169.030 1.00 153.97 100 GLU C C 1
ATOM 7050 O O . GLU C 3 100 ? 160.899 99.436 168.903 1.00 153.04 100 GLU C O 1
ATOM 7056 N N . GLN C 3 101 ? 158.716 99.977 168.963 1.00 148.28 101 GLN C N 1
ATOM 7057 C CA . GLN C 3 101 ? 158.946 101.377 168.638 1.00 147.41 101 GLN C CA 1
ATOM 7058 C C . GLN C 3 101 ? 158.605 102.341 169.767 1.00 148.32 101 GLN C C 1
ATOM 7059 O O . GLN C 3 101 ? 158.864 103.541 169.622 1.00 148.12 101 GLN C O 1
ATOM 7065 N N . ASN C 3 102 ? 158.043 101.856 170.878 1.00 151.95 102 ASN C N 1
ATOM 7066 C CA . ASN C 3 102 ? 157.684 102.709 172.009 1.00 151.35 102 ASN C CA 1
ATOM 7067 C C . ASN C 3 102 ? 156.759 103.839 171.572 1.00 150.64 102 ASN C C 1
ATOM 7068 O O . ASN C 3 102 ? 157.146 105.011 171.598 1.00 150.01 102 ASN C O 1
ATOM 7073 N N . ILE C 3 103 ? 155.543 103.480 171.148 1.00 144.77 103 ILE C N 1
ATOM 7074 C CA . ILE C 3 103 ? 154.608 104.447 170.584 1.00 144.43 103 ILE C CA 1
ATOM 7075 C C . ILE C 3 103 ? 154.376 105.600 171.548 1.00 144.73 103 ILE C C 1
ATOM 7076 O O . ILE C 3 103 ? 154.224 105.403 172.760 1.00 144.64 103 ILE C O 1
ATOM 7081 N N . ASP C 3 104 ? 154.357 106.820 171.007 1.00 143.92 104 ASP C N 1
ATOM 7082 C CA . ASP C 3 104 ? 153.841 107.953 171.763 1.00 144.10 104 ASP C CA 1
ATOM 7083 C C . ASP C 3 104 ? 152.323 108.027 171.669 1.00 143.31 104 ASP C C 1
ATOM 7084 O O . ASP C 3 104 ? 151.674 108.568 172.570 1.00 142.71 104 ASP C O 1
ATOM 7089 N N . CYS C 3 105 ? 151.751 107.491 170.593 1.00 137.20 105 CYS C N 1
ATOM 7090 C CA . CYS C 3 105 ? 150.313 107.299 170.482 1.00 137.04 105 CYS C CA 1
ATOM 7091 C C . CYS C 3 105 ? 150.059 106.050 169.653 1.00 136.83 105 CYS C C 1
ATOM 7092 O O . CYS C 3 105 ? 150.696 105.846 168.616 1.00 136.50 105 CYS C O 1
ATOM 7095 N N . GLY C 3 106 ? 149.136 105.215 170.119 1.00 127.59 106 GLY C N 1
ATOM 7096 C CA . GLY C 3 106 ? 148.824 103.989 169.414 1.00 127.49 106 GLY C CA 1
ATOM 7097 C C . GLY C 3 106 ? 148.123 102.950 170.263 1.00 127.41 106 GLY C C 1
ATOM 7098 O O . GLY C 3 106 ? 148.393 102.829 171.461 1.00 129.73 106 GLY C O 1
ATOM 7099 N N . GLY C 3 107 ? 147.214 102.194 169.652 1.00 119.23 107 GLY C N 1
ATOM 7100 C CA . GLY C 3 107 ? 146.517 101.156 170.373 1.00 118.54 107 GLY C CA 1
ATOM 7101 C C . GLY C 3 107 ? 147.192 99.802 170.260 1.00 117.01 107 GLY C C 1
ATOM 7102 O O . GLY C 3 107 ? 147.991 99.541 169.362 1.00 120.67 107 GLY C O 1
ATOM 7103 N N . GLY C 3 108 ? 146.855 98.927 171.204 1.00 111.51 108 GLY C N 1
ATOM 7104 C CA . GLY C 3 108 ? 147.353 97.567 171.203 1.00 112.18 108 GLY C CA 1
ATOM 7105 C C . GLY C 3 108 ? 146.298 96.587 171.672 1.00 115.41 108 GLY C C 1
ATOM 7106 O O . GLY C 3 108 ? 146.608 95.455 172.056 1.00 116.49 108 GLY C O 1
ATOM 7107 N N . TYR C 3 109 ? 145.044 97.020 171.642 1.00 109.61 109 TYR C N 1
ATOM 7108 C CA . TYR C 3 109 ? 143.925 96.257 172.168 1.00 106.84 109 TYR C CA 1
ATOM 7109 C C . TYR C 3 109 ? 143.337 95.328 171.110 1.00 105.88 109 TYR C C 1
ATOM 7110 O O . TYR C 3 109 ? 143.581 95.474 169.910 1.00 106.71 109 TYR C O 1
ATOM 7119 N N . VAL C 3 110 ? 142.548 94.364 171.578 1.00 107.16 110 VAL C N 1
ATOM 7120 C CA . VAL C 3 110 ? 141.868 93.414 170.709 1.00 106.62 110 VAL C CA 1
ATOM 7121 C C . VAL C 3 110 ? 140.366 93.552 170.914 1.00 108.32 110 VAL C C 1
ATOM 7122 O O . VAL C 3 110 ? 139.888 93.830 172.019 1.00 112.77 110 VAL C O 1
ATOM 7126 N N . LYS C 3 111 ? 139.621 93.366 169.830 1.00 107.94 111 LYS C N 1
ATOM 7127 C CA . LYS C 3 111 ? 138.170 93.471 169.842 1.00 105.06 111 LYS C CA 1
ATOM 7128 C C . LYS C 3 111 ? 137.547 92.118 169.528 1.00 107.91 111 LYS C C 1
ATOM 7129 O O . LYS C 3 111 ? 138.056 91.369 168.688 1.00 111.52 111 LYS C O 1
ATOM 7135 N N . LEU C 3 112 ? 136.448 91.809 170.207 1.00 116.89 112 LEU C N 1
ATOM 7136 C CA . LEU C 3 112 ? 135.682 90.597 169.963 1.00 118.11 112 LEU C CA 1
ATOM 7137 C C . LEU C 3 112 ? 134.320 90.959 169.388 1.00 119.66 112 LEU C C 1
ATOM 7138 O O . LEU C 3 112 ? 133.631 91.842 169.908 1.00 121.45 112 LEU C O 1
ATOM 7143 N N . PHE C 3 113 ? 133.935 90.274 168.322 1.00 124.66 113 PHE C N 1
ATOM 7144 C CA . PHE C 3 113 ? 132.703 90.540 167.599 1.00 124.63 113 PHE C CA 1
ATOM 7145 C C . PHE C 3 113 ? 131.871 89.272 167.523 1.00 128.27 113 PHE C C 1
ATOM 7146 O O . PHE C 3 113 ? 132.407 88.161 167.599 1.00 128.34 113 PHE C O 1
ATOM 7154 N N . PRO C 3 114 ? 130.556 89.402 167.379 1.00 137.49 114 PRO C N 1
ATOM 7155 C CA . PRO C 3 114 ? 129.742 88.242 167.010 1.00 136.52 114 PRO C CA 1
ATOM 7156 C C . PRO C 3 114 ? 129.964 87.879 165.550 1.00 137.55 114 PRO C C 1
ATOM 7157 O O . PRO C 3 114 ? 130.484 88.665 164.756 1.00 137.30 114 PRO C O 1
ATOM 7161 N N . ASN C 3 115 ? 129.558 86.657 165.200 1.00 141.28 115 ASN C N 1
ATOM 7162 C CA . ASN C 3 115 ? 129.766 86.168 163.841 1.00 141.12 115 ASN C CA 1
ATOM 7163 C C . ASN C 3 115 ? 129.011 86.977 162.794 1.00 141.78 115 ASN C C 1
ATOM 7164 O O . ASN C 3 115 ? 129.341 86.879 161.607 1.00 141.02 115 ASN C O 1
ATOM 7169 N N . SER C 3 116 ? 128.016 87.770 163.198 1.00 142.41 116 SER C N 1
ATOM 7170 C CA . SER C 3 116 ? 127.268 88.582 162.245 1.00 141.92 116 SER C CA 1
ATOM 7171 C C . SER C 3 116 ? 128.116 89.680 161.617 1.00 142.41 116 SER C C 1
ATOM 7172 O O . SER C 3 116 ? 127.719 90.236 160.588 1.00 143.03 116 SER C O 1
ATOM 7175 N N . LEU C 3 117 ? 129.261 90.009 162.212 1.00 139.42 117 LEU C N 1
ATOM 7176 C CA . LEU C 3 117 ? 130.127 91.036 161.650 1.00 139.50 117 LEU C CA 1
ATOM 7177 C C . LEU C 3 117 ? 130.698 90.584 160.312 1.00 138.92 117 LEU C C 1
ATOM 7178 O O . LEU C 3 117 ? 131.070 89.420 160.141 1.00 137.80 117 LEU C O 1
ATOM 7183 N N . ASP C 3 118 ? 130.761 91.512 159.361 1.00 141.75 118 ASP C N 1
ATOM 7184 C CA . ASP C 3 118 ? 131.413 91.255 158.084 1.00 142.02 118 ASP C CA 1
ATOM 7185 C C . ASP C 3 118 ? 132.876 91.668 158.181 1.00 141.94 118 ASP C C 1
ATOM 7186 O O . ASP C 3 118 ? 133.185 92.853 158.347 1.00 141.08 118 ASP C O 1
ATOM 7191 N N . GLN C 3 119 ? 133.775 90.687 158.077 1.00 140.77 119 GLN C N 1
ATOM 7192 C CA . GLN C 3 119 ? 135.189 90.921 158.343 1.00 140.53 119 GLN C CA 1
ATOM 7193 C C . GLN C 3 119 ? 135.840 91.842 157.321 1.00 141.14 119 GLN C C 1
ATOM 7194 O O . GLN C 3 119 ? 136.854 92.475 157.635 1.00 140.80 119 GLN C O 1
ATOM 7200 N N . THR C 3 120 ? 135.290 91.934 156.111 1.00 140.88 120 THR C N 1
ATOM 7201 C CA . THR C 3 120 ? 135.871 92.801 155.095 1.00 140.82 120 THR C CA 1
ATOM 7202 C C . THR C 3 120 ? 135.493 94.265 155.275 1.00 140.74 120 THR C C 1
ATOM 7203 O O . THR C 3 120 ? 136.126 95.132 154.663 1.00 139.24 120 THR C O 1
ATOM 7207 N N . ASP C 3 121 ? 134.484 94.562 156.094 1.00 138.95 121 ASP C N 1
ATOM 7208 C CA . ASP C 3 121 ? 134.005 95.926 156.281 1.00 138.72 121 ASP C CA 1
ATOM 7209 C C . ASP C 3 121 ? 134.282 96.463 157.680 1.00 139.69 121 ASP C C 1
ATOM 7210 O O . ASP C 3 121 ? 133.701 97.481 158.069 1.00 139.65 121 ASP C O 1
ATOM 7215 N N . MET C 3 122 ? 135.142 95.799 158.450 1.00 134.96 122 MET C N 1
ATOM 7216 C CA . MET C 3 122 ? 135.464 96.271 159.790 1.00 133.84 122 MET C CA 1
ATOM 7217 C C . MET C 3 122 ? 136.154 97.627 159.722 1.00 134.93 122 MET C C 1
ATOM 7218 O O . MET C 3 122 ? 136.961 97.883 158.824 1.00 136.35 122 MET C O 1
ATOM 7223 N N . HIS C 3 123 ? 135.825 98.502 160.666 1.00 129.13 123 HIS C N 1
ATOM 7224 C CA . HIS C 3 123 ? 136.528 99.769 160.813 1.00 128.12 123 HIS C CA 1
ATOM 7225 C C . HIS C 3 123 ? 136.431 100.196 162.272 1.00 129.91 123 HIS C C 1
ATOM 7226 O O . HIS C 3 123 ? 136.032 99.416 163.141 1.00 130.78 123 HIS C O 1
ATOM 7233 N N . GLY C 3 124 ? 136.806 101.447 162.535 1.00 124.58 124 GLY C N 1
ATOM 7234 C CA . GLY C 3 124 ? 136.820 101.963 163.893 1.00 125.13 124 GLY C CA 1
ATOM 7235 C C . GLY C 3 124 ? 135.458 102.032 164.554 1.00 125.42 124 GLY C C 1
ATOM 7236 O O . GLY C 3 124 ? 135.391 102.194 165.778 1.00 124.95 124 GLY C O 1
ATOM 7237 N N . ASP C 3 125 ? 134.378 101.915 163.785 1.00 126.67 125 ASP C N 1
ATOM 7238 C CA . ASP C 3 125 ? 133.027 102.035 164.310 1.00 125.81 125 ASP C CA 1
ATOM 7239 C C . ASP C 3 125 ? 132.260 100.720 164.310 1.00 125.71 125 ASP C C 1
ATOM 7240 O O . ASP C 3 125 ? 131.036 100.735 164.475 1.00 129.04 125 ASP C O 1
ATOM 7245 N N . SER C 3 126 ? 132.935 99.589 164.123 1.00 122.02 126 SER C N 1
ATOM 7246 C CA . SER C 3 126 ? 132.255 98.302 164.171 1.00 124.35 126 SER C CA 1
ATOM 7247 C C . SER C 3 126 ? 131.768 98.011 165.585 1.00 124.10 126 SER C C 1
ATOM 7248 O O . SER C 3 126 ? 132.433 98.343 166.570 1.00 123.54 126 SER C O 1
ATOM 7251 N N . GLU C 3 127 ? 130.598 97.384 165.684 1.00 122.61 127 GLU C N 1
ATOM 7252 C CA . GLU C 3 127 ? 129.996 97.079 166.980 1.00 123.12 127 GLU C CA 1
ATOM 7253 C C . GLU C 3 127 ? 130.622 95.802 167.525 1.00 123.16 127 GLU C C 1
ATOM 7254 O O . GLU C 3 127 ? 130.319 94.698 167.068 1.00 122.72 127 GLU C O 1
ATOM 7260 N N . TYR C 3 128 ? 131.499 95.957 168.511 1.00 120.26 128 TYR C N 1
ATOM 7261 C CA . TYR C 3 128 ? 132.171 94.838 169.148 1.00 118.92 128 TYR C CA 1
ATOM 7262 C C . TYR C 3 128 ? 131.402 94.381 170.383 1.00 118.89 128 TYR C C 1
ATOM 7263 O O . TYR C 3 128 ? 130.556 95.097 170.924 1.00 119.87 128 TYR C O 1
ATOM 7272 N N . ASN C 3 129 ? 131.709 93.163 170.831 1.00 126.56 129 ASN C N 1
ATOM 7273 C CA . ASN C 3 129 ? 131.150 92.683 172.090 1.00 127.24 129 ASN C CA 1
ATOM 7274 C C . ASN C 3 129 ? 132.004 93.128 173.271 1.00 126.46 129 ASN C C 1
ATOM 7275 O O . ASN C 3 129 ? 131.501 93.746 174.216 1.00 128.24 129 ASN C O 1
ATOM 7280 N N . ILE C 3 130 ? 133.298 92.820 173.237 1.00 113.25 130 ILE C N 1
ATOM 7281 C CA . ILE C 3 130 ? 134.228 93.193 174.298 1.00 110.25 130 ILE C CA 1
ATOM 7282 C C . ILE C 3 130 ? 135.491 93.754 173.663 1.00 113.26 130 ILE C C 1
ATOM 7283 O O . ILE C 3 130 ? 136.024 93.184 172.706 1.00 117.22 130 ILE C O 1
ATOM 7288 N N . MET C 3 131 ? 135.969 94.874 174.198 1.00 109.63 131 MET C N 1
ATOM 7289 C CA . MET C 3 131 ? 137.230 95.480 173.792 1.00 105.55 131 MET C CA 1
ATOM 7290 C C . MET C 3 131 ? 138.195 95.436 174.966 1.00 105.54 131 MET C C 1
ATOM 7291 O O . MET C 3 131 ? 137.869 95.912 176.058 1.00 113.25 131 MET C O 1
ATOM 7296 N N . PHE C 3 132 ? 139.375 94.865 174.743 1.00 107.65 132 PHE C N 1
ATOM 7297 C CA . PHE C 3 132 ? 140.338 94.669 175.815 1.00 107.56 132 PHE C CA 1
ATOM 7298 C C . PHE C 3 132 ? 141.750 94.826 175.271 1.00 109.63 132 PHE C C 1
ATOM 7299 O O . PHE C 3 132 ? 142.048 94.383 174.159 1.00 113.22 132 PHE C O 1
ATOM 7307 N N . GLY C 3 133 ? 142.612 95.462 176.060 1.00 112.09 133 GLY C N 1
ATOM 7308 C CA . GLY C 3 133 ? 144.003 95.608 175.707 1.00 113.67 133 GLY C CA 1
ATOM 7309 C C . GLY C 3 133 ? 144.551 96.989 176.004 1.00 113.99 133 GLY C C 1
ATOM 7310 O O . GLY C 3 133 ? 143.807 97.948 176.229 1.00 113.80 133 GLY C O 1
ATOM 7311 N N . PRO C 3 134 ? 145.877 97.110 176.010 1.00 110.72 134 PRO C N 1
ATOM 7312 C CA . PRO C 3 134 ? 146.499 98.404 176.313 1.00 111.49 134 PRO C CA 1
ATOM 7313 C C . PRO C 3 134 ? 146.249 99.426 175.215 1.00 111.34 134 PRO C C 1
ATOM 7314 O O . PRO C 3 134 ? 146.094 99.083 174.042 1.00 114.66 134 PRO C O 1
ATOM 7318 N N . ASP C 3 135 ? 146.215 100.697 175.612 1.00 113.85 135 ASP C N 1
ATOM 7319 C CA . ASP C 3 135 ? 146.096 101.807 174.679 1.00 114.48 135 ASP C CA 1
ATOM 7320 C C . ASP C 3 135 ? 146.968 102.954 175.163 1.00 117.77 135 ASP C C 1
ATOM 7321 O O . ASP C 3 135 ? 146.945 103.301 176.347 1.00 120.33 135 ASP C O 1
ATOM 7326 N N . ILE C 3 136 ? 147.737 103.539 174.247 1.00 128.19 136 ILE C N 1
ATOM 7327 C CA . ILE C 3 136 ? 148.663 104.620 174.564 1.00 128.26 136 ILE C CA 1
ATOM 7328 C C . ILE C 3 136 ? 148.451 105.757 173.575 1.00 128.18 136 ILE C C 1
ATOM 7329 O O . ILE C 3 136 ? 148.413 105.530 172.361 1.00 128.75 136 ILE C O 1
ATOM 7334 N N . CYS C 3 137 ? 148.312 106.975 174.093 1.00 135.06 137 CYS C N 1
ATOM 7335 C CA . CYS C 3 137 ? 148.333 108.171 173.252 1.00 137.06 137 CYS C CA 1
ATOM 7336 C C . CYS C 3 137 ? 148.819 109.339 174.091 1.00 137.69 137 CYS C C 1
ATOM 7337 O O . CYS C 3 137 ? 148.055 109.882 174.896 1.00 136.10 137 CYS C O 1
ATOM 7340 N N . GLY C 3 138 ? 150.078 109.726 173.898 1.00 147.15 138 GLY C N 1
ATOM 7341 C CA . GLY C 3 138 ? 150.690 110.769 174.683 1.00 146.93 138 GLY C CA 1
ATOM 7342 C C . GLY C 3 138 ? 151.043 110.284 176.073 1.00 147.92 138 GLY C C 1
ATOM 7343 O O . GLY C 3 138 ? 150.677 109.177 176.481 1.00 146.77 138 GLY C O 1
ATOM 7344 N N . PRO C 3 139 ? 151.775 111.104 176.831 1.00 149.03 139 PRO C N 1
ATOM 7345 C CA . PRO C 3 139 ? 152.045 110.751 178.233 1.00 147.31 139 PRO C CA 1
ATOM 7346 C C . PRO C 3 139 ? 150.799 110.718 179.098 1.00 146.58 139 PRO C C 1
ATOM 7347 O O . PRO C 3 139 ? 150.828 110.100 180.169 1.00 146.21 139 PRO C O 1
ATOM 7351 N N . GLY C 3 140 ? 149.707 111.356 178.669 1.00 140.59 140 GLY C N 1
ATOM 7352 C CA . GLY C 3 140 ? 148.515 111.410 179.495 1.00 139.87 140 GLY C CA 1
ATOM 7353 C C . GLY C 3 140 ? 147.811 110.083 179.668 1.00 140.97 140 GLY C C 1
ATOM 7354 O O . GLY C 3 140 ? 147.356 109.765 180.771 1.00 141.00 140 GLY C O 1
ATOM 7355 N N . THR C 3 141 ? 147.719 109.285 178.605 1.00 140.06 141 THR C N 1
ATOM 7356 C CA . THR C 3 141 ? 146.934 108.055 178.617 1.00 139.35 141 THR C CA 1
ATOM 7357 C C . THR C 3 141 ? 147.844 106.868 178.350 1.00 138.40 141 THR C C 1
ATOM 7358 O O . THR C 3 141 ? 148.420 106.756 177.263 1.00 137.90 141 THR C O 1
ATOM 7362 N N . LYS C 3 142 ? 147.968 105.985 179.342 1.00 134.41 142 LYS C N 1
ATOM 7363 C CA . LYS C 3 142 ? 148.729 104.747 179.200 1.00 133.94 142 LYS C CA 1
ATOM 7364 C C . LYS C 3 142 ? 147.954 103.594 179.829 1.00 134.17 142 LYS C C 1
ATOM 7365 O O . LYS C 3 142 ? 148.522 102.760 180.542 1.00 134.17 142 LYS C O 1
ATOM 7371 N N . LYS C 3 143 ? 146.653 103.536 179.571 1.00 127.09 143 LYS C N 1
ATOM 7372 C CA . LYS C 3 143 ? 145.745 102.671 180.308 1.00 126.81 143 LYS C CA 1
ATOM 7373 C C . LYS C 3 143 ? 145.412 101.399 179.535 1.00 127.47 143 LYS C C 1
ATOM 7374 O O . LYS C 3 143 ? 145.697 101.267 178.343 1.00 128.35 143 LYS C O 1
ATOM 7380 N N . VAL C 3 144 ? 144.800 100.457 180.248 1.00 119.98 144 VAL C N 1
ATOM 7381 C CA . VAL C 3 144 ? 144.279 99.228 179.660 1.00 116.72 144 VAL C CA 1
ATOM 7382 C C . VAL C 3 144 ? 142.769 99.367 179.536 1.00 117.16 144 VAL C C 1
ATOM 7383 O O . VAL C 3 144 ? 142.080 99.641 180.524 1.00 119.65 144 VAL C O 1
ATOM 7387 N N . HIS C 3 145 ? 142.251 99.178 178.326 1.00 112.00 145 HIS C N 1
ATOM 7388 C CA . HIS C 3 145 ? 140.820 99.290 178.095 1.00 110.26 145 HIS C CA 1
ATOM 7389 C C . HIS C 3 145 ? 140.112 97.982 178.417 1.00 111.05 145 HIS C C 1
ATOM 7390 O O . HIS C 3 145 ? 140.552 96.904 178.010 1.00 115.70 145 HIS C O 1
ATOM 7397 N N . VAL C 3 146 ? 139.019 98.082 179.170 1.00 109.62 146 VAL C N 1
ATOM 7398 C CA . VAL C 3 146 ? 138.097 96.968 179.357 1.00 109.74 146 VAL C CA 1
ATOM 7399 C C . VAL C 3 146 ? 136.687 97.489 179.122 1.00 111.03 146 VAL C C 1
ATOM 7400 O O . VAL C 3 146 ? 136.050 98.023 180.035 1.00 115.48 146 VAL C O 1
ATOM 7404 N N . ILE C 3 147 ? 136.191 97.336 177.898 1.00 110.68 147 ILE C N 1
ATOM 7405 C CA . ILE C 3 147 ? 134.907 97.889 177.486 1.00 110.89 147 ILE C CA 1
ATOM 7406 C C . ILE C 3 147 ? 133.948 96.745 177.197 1.00 112.42 147 ILE C C 1
ATOM 7407 O O . ILE C 3 147 ? 134.292 95.805 176.471 1.00 116.34 147 ILE C O 1
ATOM 7412 N N . PHE C 3 148 ? 132.752 96.826 177.769 1.00 121.55 148 PHE C N 1
ATOM 7413 C CA . PHE C 3 148 ? 131.688 95.862 177.532 1.00 120.29 148 PHE C CA 1
ATOM 7414 C C . PHE C 3 148 ? 130.533 96.558 176.829 1.00 122.16 148 PHE C C 1
ATOM 7415 O O . PHE C 3 148 ? 130.025 97.571 177.319 1.00 125.20 148 PHE C O 1
ATOM 7423 N N . ASN C 3 149 ? 130.123 96.018 175.686 1.00 128.95 149 ASN C N 1
ATOM 7424 C CA . ASN C 3 149 ? 128.952 96.528 174.982 1.00 128.69 149 ASN C CA 1
ATOM 7425 C C . ASN C 3 149 ? 127.715 95.896 175.605 1.00 129.26 149 ASN C C 1
ATOM 7426 O O . ASN C 3 149 ? 127.409 94.727 175.348 1.00 129.82 149 ASN C O 1
ATOM 7431 N N . TYR C 3 150 ? 127.003 96.664 176.426 1.00 141.71 150 TYR C N 1
ATOM 7432 C CA . TYR C 3 150 ? 125.890 96.148 177.213 1.00 142.88 150 TYR C CA 1
ATOM 7433 C C . TYR C 3 150 ? 124.662 97.010 176.968 1.00 142.50 150 TYR C C 1
ATOM 7434 O O . TYR C 3 150 ? 124.649 98.191 177.330 1.00 142.51 150 TYR C O 1
ATOM 7443 N N . LYS C 3 151 ? 123.638 96.414 176.354 1.00 140.24 151 LYS C N 1
ATOM 7444 C CA . LYS C 3 151 ? 122.351 97.070 176.124 1.00 141.63 151 LYS C CA 1
ATOM 7445 C C . LYS C 3 151 ? 122.520 98.398 175.390 1.00 141.61 151 LYS C C 1
ATOM 7446 O O . LYS C 3 151 ? 121.862 99.393 175.699 1.00 141.86 151 LYS C O 1
ATOM 7452 N N . GLY C 3 152 ? 123.413 98.412 174.403 1.00 129.40 152 GLY C N 1
ATOM 7453 C CA . GLY C 3 152 ? 123.659 99.605 173.625 1.00 128.71 152 GLY C CA 1
ATOM 7454 C C . GLY C 3 152 ? 124.606 100.602 174.252 1.00 128.94 152 GLY C C 1
ATOM 7455 O O . GLY C 3 152 ? 124.826 101.670 173.668 1.00 127.55 152 GLY C O 1
ATOM 7456 N N . LYS C 3 153 ? 125.166 100.302 175.419 1.00 134.40 153 LYS C N 1
ATOM 7457 C CA . LYS C 3 153 ? 126.117 101.177 176.090 1.00 133.38 153 LYS C CA 1
ATOM 7458 C C . LYS C 3 153 ? 127.490 100.520 176.093 1.00 134.32 153 LYS C C 1
ATOM 7459 O O . LYS C 3 153 ? 127.644 99.396 176.583 1.00 136.90 153 LYS C O 1
ATOM 7465 N N . ASN C 3 154 ? 128.481 101.222 175.551 1.00 127.90 154 ASN C N 1
ATOM 7466 C CA . ASN C 3 154 ? 129.859 100.737 175.543 1.00 126.10 154 ASN C CA 1
ATOM 7467 C C . ASN C 3 154 ? 130.567 101.223 176.806 1.00 127.07 154 ASN C C 1
ATOM 7468 O O . ASN C 3 154 ? 131.399 102.129 176.792 1.00 128.52 154 ASN C O 1
ATOM 7473 N N . VAL C 3 155 ? 130.218 100.584 177.919 1.00 127.04 155 VAL C N 1
ATOM 7474 C CA . VAL C 3 155 ? 130.648 101.060 179.227 1.00 126.67 155 VAL C CA 1
ATOM 7475 C C . VAL C 3 155 ? 132.136 100.789 179.406 1.00 127.71 155 VAL C C 1
ATOM 7476 O O . VAL C 3 155 ? 132.594 99.648 179.283 1.00 129.91 155 VAL C O 1
ATOM 7480 N N . LEU C 3 156 ? 132.894 101.841 179.703 1.00 126.34 156 LEU C N 1
ATOM 7481 C CA . LEU C 3 156 ? 134.316 101.708 179.978 1.00 124.44 156 LEU C CA 1
ATOM 7482 C C . LEU C 3 156 ? 134.546 101.407 181.454 1.00 126.63 156 LEU C C 1
ATOM 7483 O O . LEU C 3 156 ? 133.725 101.741 182.313 1.00 126.82 156 LEU C O 1
ATOM 7488 N N . ILE C 3 157 ? 135.680 100.764 181.743 1.00 130.45 157 ILE C N 1
ATOM 7489 C CA . ILE C 3 157 ? 135.993 100.400 183.118 1.00 130.64 157 ILE C CA 1
ATOM 7490 C C . ILE C 3 157 ? 136.270 101.655 183.937 1.00 132.76 157 ILE C C 1
ATOM 7491 O O . ILE C 3 157 ? 136.917 102.602 183.471 1.00 133.33 157 ILE C O 1
ATOM 7496 N N . ASN C 3 158 ? 135.748 101.677 185.166 1.00 137.90 158 ASN C N 1
ATOM 7497 C CA . ASN C 3 158 ? 135.935 102.836 186.031 1.00 136.16 158 ASN C CA 1
ATOM 7498 C C . ASN C 3 158 ? 137.359 102.920 186.564 1.00 135.72 158 ASN C C 1
ATOM 7499 O O . ASN C 3 158 ? 137.968 103.995 186.545 1.00 136.40 158 ASN C O 1
ATOM 7504 N N . LYS C 3 159 ? 137.905 101.804 187.038 1.00 136.71 159 LYS C N 1
ATOM 7505 C CA . LYS C 3 159 ? 139.256 101.807 187.576 1.00 138.25 159 LYS C CA 1
ATOM 7506 C C . LYS C 3 159 ? 140.283 101.958 186.460 1.00 139.90 159 LYS C C 1
ATOM 7507 O O . LYS C 3 159 ? 140.128 101.418 185.361 1.00 140.99 159 LYS C O 1
ATOM 7513 N N . ASP C 3 160 ? 141.344 102.704 186.755 1.00 138.09 160 ASP C N 1
ATOM 7514 C CA . ASP C 3 160 ? 142.399 102.993 185.792 1.00 137.97 160 ASP C CA 1
ATOM 7515 C C . ASP C 3 160 ? 143.531 101.993 185.999 1.00 138.83 160 ASP C C 1
ATOM 7516 O O . ASP C 3 160 ? 144.122 101.929 187.081 1.00 137.89 160 ASP C O 1
ATOM 7521 N N . ILE C 3 161 ? 143.830 101.219 184.961 1.00 136.38 161 ILE C N 1
ATOM 7522 C CA . ILE C 3 161 ? 144.886 100.215 184.999 1.00 134.48 161 ILE C CA 1
ATOM 7523 C C . ILE C 3 161 ? 146.010 100.701 184.096 1.00 134.60 161 ILE C C 1
ATOM 7524 O O . ILE C 3 161 ? 145.814 100.889 182.892 1.00 134.33 161 ILE C O 1
ATOM 7529 N N . ARG C 3 162 ? 147.193 100.902 184.670 1.00 138.28 162 ARG C N 1
ATOM 7530 C CA . ARG C 3 162 ? 148.327 101.415 183.912 1.00 138.95 162 ARG C CA 1
ATOM 7531 C C . ARG C 3 162 ? 149.008 100.271 183.171 1.00 138.61 162 ARG C C 1
ATOM 7532 O O . ARG C 3 162 ? 149.371 99.258 183.779 1.00 138.01 162 ARG C O 1
ATOM 7540 N N . CYS C 3 163 ? 149.183 100.433 181.864 1.00 137.41 163 CYS C N 1
ATOM 7541 C CA . CYS C 3 163 ? 149.777 99.403 181.030 1.00 137.04 163 CYS C CA 1
ATOM 7542 C C . CYS C 3 163 ? 151.292 99.576 180.949 1.00 138.16 163 CYS C C 1
ATOM 7543 O O . CYS C 3 163 ? 151.844 100.634 181.258 1.00 139.13 163 CYS C O 1
ATOM 7546 N N . LYS C 3 164 ? 151.963 98.512 180.519 1.00 143.74 164 LYS C N 1
ATOM 7547 C CA . LYS C 3 164 ? 153.405 98.548 180.329 1.00 144.86 164 LYS C CA 1
ATOM 7548 C C . LYS C 3 164 ? 153.758 99.361 179.089 1.00 145.50 164 LYS C C 1
ATOM 7549 O O . LYS C 3 164 ? 152.925 99.579 178.205 1.00 145.94 164 LYS C O 1
ATOM 7555 N N . ASP C 3 165 ? 155.009 99.812 179.032 1.00 149.50 165 ASP C N 1
ATOM 7556 C CA . ASP C 3 165 ? 155.433 100.767 178.018 1.00 149.85 165 ASP C CA 1
ATOM 7557 C C . ASP C 3 165 ? 156.679 100.355 177.246 1.00 151.12 165 ASP C C 1
ATOM 7558 O O . ASP C 3 165 ? 156.823 100.754 176.088 1.00 151.03 165 ASP C O 1
ATOM 7563 N N . ASP C 3 166 ? 157.568 99.562 177.838 1.00 156.43 166 ASP C N 1
ATOM 7564 C CA . ASP C 3 166 ? 158.864 99.292 177.234 1.00 156.31 166 ASP C CA 1
ATOM 7565 C C . ASP C 3 166 ? 158.736 98.350 176.036 1.00 156.55 166 ASP C C 1
ATOM 7566 O O . ASP C 3 166 ? 157.664 97.823 175.726 1.00 156.42 166 ASP C O 1
ATOM 7571 N N . GLU C 3 167 ? 159.867 98.147 175.355 1.00 157.42 167 GLU C N 1
ATOM 7572 C CA . GLU C 3 167 ? 159.902 97.324 174.151 1.00 157.64 167 GLU C CA 1
ATOM 7573 C C . GLU C 3 167 ? 159.679 95.846 174.442 1.00 157.41 167 GLU C C 1
ATOM 7574 O O . GLU C 3 167 ? 159.371 95.088 173.516 1.00 156.44 167 GLU C O 1
ATOM 7580 N N . PHE C 3 168 ? 159.835 95.421 175.692 1.00 162.90 168 PHE C N 1
ATOM 7581 C CA . PHE C 3 168 ? 159.748 94.004 176.015 1.00 163.68 168 PHE C CA 1
ATOM 7582 C C . PHE C 3 168 ? 158.335 93.475 175.791 1.00 163.53 168 PHE C C 1
ATOM 7583 O O . PHE C 3 168 ? 157.347 94.207 175.899 1.00 163.06 168 PHE C O 1
ATOM 7591 N N . THR C 3 169 ? 158.249 92.184 175.476 1.00 158.19 169 THR C N 1
ATOM 7592 C CA . THR C 3 169 ? 156.954 91.543 175.283 1.00 157.66 169 THR C CA 1
ATOM 7593 C C . THR C 3 169 ? 156.203 91.472 176.605 1.00 157.36 169 THR C C 1
ATOM 7594 O O . THR C 3 169 ? 156.759 91.062 177.628 1.00 157.28 169 THR C O 1
ATOM 7598 N N . HIS C 3 170 ? 154.934 91.862 176.583 1.00 152.25 170 HIS C N 1
ATOM 7599 C CA . HIS C 3 170 ? 154.092 91.830 177.765 1.00 152.63 170 HIS C CA 1
ATOM 7600 C C . HIS C 3 170 ? 152.807 91.074 177.463 1.00 151.98 170 HIS C C 1
ATOM 7601 O O . HIS C 3 170 ? 152.216 91.221 176.390 1.00 152.61 170 HIS C O 1
ATOM 7608 N N . LEU C 3 171 ? 152.378 90.271 178.429 1.00 143.17 171 LEU C N 1
ATOM 7609 C CA . LEU C 3 171 ? 151.197 89.435 178.292 1.00 143.23 171 LEU C CA 1
ATOM 7610 C C . LEU C 3 171 ? 150.006 90.110 178.955 1.00 143.55 171 LEU C C 1
ATOM 7611 O O . LEU C 3 171 ? 150.124 90.659 180.053 1.00 144.21 171 LEU C O 1
ATOM 7616 N N . TYR C 3 172 ? 148.860 90.074 178.278 1.00 136.18 172 TYR C N 1
ATOM 7617 C CA . TYR C 3 172 ? 147.629 90.669 178.780 1.00 133.31 172 TYR C CA 1
ATOM 7618 C C . TYR C 3 172 ? 146.546 89.604 178.803 1.00 133.18 172 TYR C C 1
ATOM 7619 O O . TYR C 3 172 ? 146.415 88.829 177.850 1.00 136.18 172 TYR C O 1
ATOM 7628 N N . THR C 3 173 ? 145.774 89.564 179.886 1.00 132.51 173 THR C N 1
ATOM 7629 C CA . THR C 3 173 ? 144.750 88.547 180.064 1.00 134.54 173 THR C CA 1
ATOM 7630 C C . THR C 3 173 ? 143.534 89.156 180.745 1.00 133.59 173 THR C C 1
ATOM 7631 O O . THR C 3 173 ? 143.669 89.942 181.686 1.00 137.12 173 THR C O 1
ATOM 7635 N N . LEU C 3 174 ? 142.349 88.791 180.262 1.00 127.00 174 LEU C N 1
ATOM 7636 C CA . LEU C 3 174 ? 141.087 89.205 180.855 1.00 128.00 174 LEU C CA 1
ATOM 7637 C C . LEU C 3 174 ? 140.279 87.972 181.228 1.00 128.84 174 LEU C C 1
ATOM 7638 O O . LEU C 3 174 ? 140.199 87.014 180.454 1.00 131.16 174 LEU C O 1
ATOM 7643 N N . ILE C 3 175 ? 139.688 87.996 182.419 1.00 138.73 175 ILE C N 1
ATOM 7644 C CA . ILE C 3 175 ? 138.875 86.895 182.920 1.00 139.81 175 ILE C CA 1
ATOM 7645 C C . ILE C 3 175 ? 137.532 87.455 183.362 1.00 140.89 175 ILE C C 1
ATOM 7646 O O . ILE C 3 175 ? 137.482 88.445 184.100 1.00 142.28 175 ILE C O 1
ATOM 7651 N N . VAL C 3 176 ? 136.448 86.830 182.906 1.00 147.08 176 VAL C N 1
ATOM 7652 C CA . VAL C 3 176 ? 135.092 87.193 183.300 1.00 147.04 176 VAL C CA 1
ATOM 7653 C C . VAL C 3 176 ? 134.401 85.932 183.798 1.00 147.44 176 VAL C C 1
ATOM 7654 O O . VAL C 3 176 ? 134.518 84.870 183.176 1.00 147.33 176 VAL C O 1
ATOM 7658 N N . ARG C 3 177 ? 133.682 86.044 184.911 1.00 158.36 177 ARG C N 1
ATOM 7659 C CA . ARG C 3 177 ? 133.124 84.872 185.563 1.00 159.64 177 ARG C CA 1
ATOM 7660 C C . ARG C 3 177 ? 131.618 85.005 185.731 1.00 159.42 177 ARG C C 1
ATOM 7661 O O . ARG C 3 177 ? 131.091 86.118 185.821 1.00 157.93 177 ARG C O 1
ATOM 7669 N N . PRO C 3 178 ? 130.902 83.876 185.760 1.00 161.08 178 PRO C N 1
ATOM 7670 C CA . PRO C 3 178 ? 129.438 83.930 185.894 1.00 161.23 178 PRO C CA 1
ATOM 7671 C C . PRO C 3 178 ? 128.952 84.666 187.128 1.00 161.17 178 PRO C C 1
ATOM 7672 O O . PRO C 3 178 ? 127.847 85.220 187.101 1.00 160.57 178 PRO C O 1
ATOM 7676 N N . ASP C 3 179 ? 129.735 84.697 188.202 1.00 164.55 179 ASP C N 1
ATOM 7677 C CA . ASP C 3 179 ? 129.344 85.388 189.424 1.00 165.02 179 ASP C CA 1
ATOM 7678 C C . ASP C 3 179 ? 129.561 86.894 189.343 1.00 165.18 179 ASP C C 1
ATOM 7679 O O . ASP C 3 179 ? 129.654 87.549 190.390 1.00 163.99 179 ASP C O 1
ATOM 7684 N N . ASN C 3 180 ? 129.673 87.437 188.132 1.00 162.14 180 ASN C N 1
ATOM 7685 C CA . ASN C 3 180 ? 129.853 88.858 187.846 1.00 161.03 180 ASN C CA 1
ATOM 7686 C C . ASN C 3 180 ? 131.219 89.378 188.272 1.00 160.24 180 ASN C C 1
ATOM 7687 O O . ASN C 3 180 ? 131.472 90.583 188.176 1.00 159.03 180 ASN C O 1
ATOM 7692 N N . THR C 3 181 ? 132.110 88.503 188.726 1.00 160.04 181 THR C N 1
ATOM 7693 C CA . THR C 3 181 ? 133.455 88.914 189.091 1.00 160.06 181 THR C CA 1
ATOM 7694 C C . THR C 3 181 ? 134.383 88.836 187.882 1.00 159.02 181 THR C C 1
ATOM 7695 O O . THR C 3 181 ? 134.124 88.124 186.908 1.00 158.52 181 THR C O 1
ATOM 7699 N N . TYR C 3 182 ? 135.481 89.583 187.957 1.00 149.55 182 TYR C N 1
ATOM 7700 C CA . TYR C 3 182 ? 136.442 89.630 186.867 1.00 149.64 182 TYR C CA 1
ATOM 7701 C C . TYR C 3 182 ? 137.821 89.936 187.431 1.00 148.94 182 TYR C C 1
ATOM 7702 O O . TYR C 3 182 ? 137.964 90.408 188.561 1.00 148.55 182 TYR C O 1
ATOM 7711 N N . GLU C 3 183 ? 138.841 89.660 186.622 1.00 147.98 183 GLU C N 1
ATOM 7712 C CA . GLU C 3 183 ? 140.205 90.043 186.949 1.00 147.67 183 GLU C CA 1
ATOM 7713 C C . GLU C 3 183 ? 140.984 90.223 185.656 1.00 146.88 183 GLU C C 1
ATOM 7714 O O . GLU C 3 183 ? 140.638 89.657 184.615 1.00 148.31 183 GLU C O 1
ATOM 7720 N N . VAL C 3 184 ? 142.042 91.024 185.732 1.00 139.62 184 VAL C N 1
ATOM 7721 C CA . VAL C 3 184 ? 142.918 91.293 184.598 1.00 139.02 184 VAL C CA 1
ATOM 7722 C C . VAL C 3 184 ? 144.323 90.851 184.980 1.00 138.58 184 VAL C C 1
ATOM 7723 O O . VAL C 3 184 ? 144.866 91.295 185.999 1.00 140.18 184 VAL C O 1
ATOM 7727 N N . LYS C 3 185 ? 144.909 89.981 184.165 1.00 144.93 185 LYS C N 1
ATOM 7728 C CA . LYS C 3 185 ? 146.230 89.422 184.419 1.00 145.70 185 LYS C CA 1
ATOM 7729 C C . LYS C 3 185 ? 147.219 89.990 183.410 1.00 145.84 185 LYS C C 1
ATOM 7730 O O . LYS C 3 185 ? 146.980 89.930 182.200 1.00 146.17 185 LYS C O 1
ATOM 7736 N N . ILE C 3 186 ? 148.324 90.537 183.908 1.00 147.37 186 ILE C N 1
ATOM 7737 C CA . ILE C 3 186 ? 149.389 91.066 183.066 1.00 148.66 186 ILE C CA 1
ATOM 7738 C C . ILE C 3 186 ? 150.695 90.388 183.454 1.00 148.64 186 ILE C C 1
ATOM 7739 O O . ILE C 3 186 ? 151.034 90.307 184.641 1.00 148.27 186 ILE C O 1
ATOM 7744 N N . ASP C 3 187 ? 151.423 89.899 182.448 1.00 153.79 187 ASP C N 1
ATOM 7745 C CA . ASP C 3 187 ? 152.670 89.161 182.655 1.00 153.67 187 ASP C CA 1
ATOM 7746 C C . ASP C 3 187 ? 152.452 87.971 183.584 1.00 153.74 187 ASP C C 1
ATOM 7747 O O . ASP C 3 187 ? 153.284 87.660 184.440 1.00 153.66 187 ASP C O 1
ATOM 7752 N N . ASN C 3 188 ? 151.309 87.302 183.411 1.00 154.72 188 ASN C N 1
ATOM 7753 C CA . ASN C 3 188 ? 150.899 86.177 184.253 1.00 154.84 188 ASN C CA 1
ATOM 7754 C C . ASN C 3 188 ? 150.827 86.569 185.727 1.00 154.61 188 ASN C C 1
ATOM 7755 O O . ASN C 3 188 ? 151.031 85.736 186.613 1.00 154.05 188 ASN C O 1
ATOM 7760 N N . SER C 3 189 ? 150.534 87.839 185.996 1.00 152.11 189 SER C N 1
ATOM 7761 C CA . SER C 3 189 ? 150.395 88.348 187.352 1.00 152.15 189 SER C CA 1
ATOM 7762 C C . SER C 3 189 ? 149.146 89.213 187.442 1.00 151.84 189 SER C C 1
ATOM 7763 O O . SER C 3 189 ? 148.789 89.915 186.493 1.00 151.19 189 SER C O 1
ATOM 7766 N N . GLN C 3 190 ? 148.484 89.152 188.595 1.00 150.23 190 GLN C N 1
ATOM 7767 C CA . GLN C 3 190 ? 147.247 89.898 188.786 1.00 150.00 190 GLN C CA 1
ATOM 7768 C C . GLN C 3 190 ? 147.531 91.391 188.898 1.00 150.24 190 GLN C C 1
ATOM 7769 O O . GLN C 3 190 ? 148.429 91.812 189.633 1.00 149.25 190 GLN C O 1
ATOM 7775 N N . VAL C 3 191 ? 146.760 92.189 188.164 1.00 151.51 191 VAL C N 1
ATOM 7776 C CA . VAL C 3 191 ? 146.849 93.640 188.254 1.00 151.35 191 VAL C CA 1
ATOM 7777 C C . VAL C 3 191 ? 145.532 94.287 188.663 1.00 150.39 191 VAL C C 1
ATOM 7778 O O . VAL C 3 191 ? 145.554 95.343 189.318 1.00 149.64 191 VAL C O 1
ATOM 7782 N N . GLU C 3 192 ? 144.386 93.689 188.344 1.00 149.66 192 GLU C N 1
ATOM 7783 C CA . GLU C 3 192 ? 143.102 94.268 188.704 1.00 150.16 192 GLU C CA 1
ATOM 7784 C C . GLU C 3 192 ? 142.107 93.150 188.977 1.00 149.94 192 GLU C C 1
ATOM 7785 O O . GLU C 3 192 ? 142.232 92.044 188.444 1.00 150.31 192 GLU C O 1
ATOM 7791 N N . SER C 3 193 ? 141.125 93.449 189.825 1.00 149.50 193 SER C N 1
ATOM 7792 C CA . SER C 3 193 ? 140.052 92.517 190.135 1.00 149.44 193 SER C CA 1
ATOM 7793 C C . SER C 3 193 ? 138.846 93.308 190.617 1.00 149.07 193 SER C C 1
ATOM 7794 O O . SER C 3 193 ? 138.9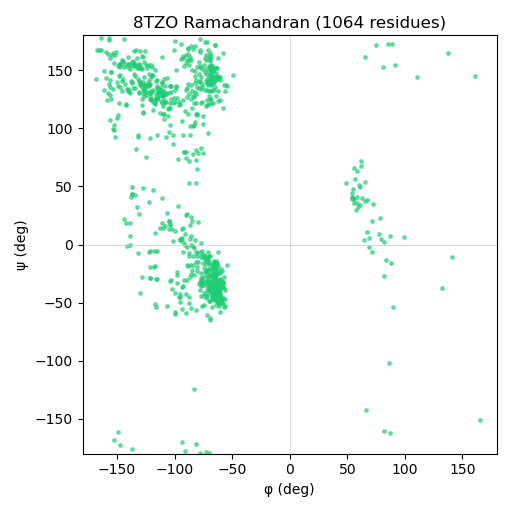62 94.465 191.029 1.00 148.81 193 SER C O 1
ATOM 7797 N N . GLY C 3 194 ? 137.680 92.672 190.558 1.00 150.13 194 GLY C N 1
ATOM 7798 C CA . GLY C 3 194 ? 136.462 93.332 191.003 1.00 149.82 194 GLY C CA 1
ATOM 7799 C C . GLY C 3 194 ? 135.228 92.599 190.526 1.00 150.82 194 GLY C C 1
ATOM 7800 O O . GLY C 3 194 ? 135.247 91.379 190.328 1.00 151.57 194 GLY C O 1
ATOM 7801 N N . SER C 3 195 ? 134.152 93.362 190.341 1.00 152.27 195 SER C N 1
ATOM 7802 C CA . SER C 3 195 ? 132.887 92.826 189.867 1.00 152.68 195 SER C CA 1
ATOM 7803 C C . SER C 3 195 ? 132.353 93.695 188.736 1.00 152.59 195 SER C C 1
ATOM 7804 O O . SER C 3 195 ? 132.628 94.896 188.670 1.00 151.82 195 SER C O 1
ATOM 7807 N N . LEU C 3 196 ? 131.585 93.067 187.842 1.00 152.18 196 LEU C N 1
ATOM 7808 C CA . LEU C 3 196 ? 131.081 93.768 186.664 1.00 151.96 196 LEU C CA 1
ATOM 7809 C C . LEU C 3 196 ? 130.118 94.886 187.050 1.00 151.33 196 LEU C C 1
ATOM 7810 O O . LEU C 3 196 ? 130.176 95.989 186.496 1.00 150.77 196 LEU C O 1
ATOM 7815 N N . GLU C 3 197 ? 129.222 94.619 188.001 1.00 153.98 197 GLU C N 1
ATOM 7816 C CA . GLU C 3 197 ? 128.217 95.607 188.376 1.00 153.68 197 GLU C CA 1
ATOM 7817 C C . GLU C 3 197 ? 128.772 96.712 189.264 1.00 153.69 197 GLU C C 1
ATOM 7818 O O . GLU C 3 197 ? 128.079 97.709 189.492 1.00 153.17 197 GLU C O 1
ATOM 7824 N N . ASP C 3 198 ? 129.995 96.561 189.771 1.00 151.65 198 ASP C N 1
ATOM 7825 C CA . ASP C 3 198 ? 130.600 97.578 190.622 1.00 151.65 198 ASP C CA 1
ATOM 7826 C C . ASP C 3 198 ? 131.502 98.525 189.836 1.00 150.97 198 ASP C C 1
ATOM 7827 O O . ASP C 3 198 ? 131.471 99.739 190.054 1.00 150.72 198 ASP C O 1
ATOM 7832 N N . ASP C 3 199 ? 132.307 97.987 188.922 1.00 146.61 199 ASP C N 1
ATOM 7833 C CA . ASP C 3 199 ? 133.330 98.759 188.231 1.00 146.66 199 ASP C CA 1
ATOM 7834 C C . ASP C 3 199 ? 132.867 99.313 186.889 1.00 146.10 199 ASP C C 1
ATOM 7835 O O . ASP C 3 199 ? 133.676 99.908 186.169 1.00 146.23 199 ASP C O 1
ATOM 7840 N N . TRP C 3 200 ? 131.598 99.135 186.533 1.00 140.33 200 TRP C N 1
ATOM 7841 C CA . TRP C 3 200 ? 131.051 99.715 185.316 1.00 140.45 200 TRP C CA 1
ATOM 7842 C C . TRP C 3 200 ? 129.691 100.327 185.606 1.00 139.70 200 TRP C C 1
ATOM 7843 O O . TRP C 3 200 ? 129.010 99.950 186.562 1.00 139.18 200 TRP C O 1
ATOM 7854 N N . ASP C 3 201 ? 129.306 101.280 184.762 1.00 143.38 201 ASP C N 1
ATOM 7855 C CA . ASP C 3 201 ? 127.990 101.910 184.826 1.00 143.55 201 ASP C CA 1
ATOM 7856 C C . ASP C 3 201 ? 126.936 101.154 184.025 1.00 143.67 201 ASP C C 1
ATOM 7857 O O . ASP C 3 201 ? 126.254 101.743 183.183 1.00 143.63 201 ASP C O 1
ATOM 7862 N N . PHE C 3 202 ? 126.785 99.850 184.262 1.00 146.75 202 PHE C N 1
ATOM 7863 C CA . PHE C 3 202 ? 125.759 99.084 183.561 1.00 147.81 202 PHE C CA 1
ATOM 7864 C C . PHE C 3 202 ? 124.370 99.445 184.070 1.00 148.55 202 PHE C C 1
ATOM 7865 O O . PHE C 3 202 ? 123.516 99.922 183.314 1.00 147.37 202 PHE C O 1
ATOM 7873 N N . LEU C 3 203 ? 124.131 99.219 185.351 1.00 162.69 203 LEU C N 1
ATOM 7874 C CA . LEU C 3 203 ? 122.838 99.419 185.981 1.00 162.98 203 LEU C CA 1
ATOM 7875 C C . LEU C 3 203 ? 122.713 100.838 186.515 1.00 162.88 203 LEU C C 1
ATOM 7876 O O . LEU C 3 203 ? 123.717 101.511 186.771 1.00 161.88 203 LEU C O 1
ATOM 7881 N N . PRO C 3 204 ? 121.487 101.331 186.679 1.00 174.18 204 PRO C N 1
ATOM 7882 C CA . PRO C 3 204 ? 121.304 102.601 187.371 1.00 174.55 204 PRO C CA 1
ATOM 7883 C C . PRO C 3 204 ? 121.769 102.489 188.808 1.00 175.16 204 PRO C C 1
ATOM 7884 O O . PRO C 3 204 ? 121.743 101.395 189.404 1.00 174.82 204 PRO C O 1
ATOM 7888 N N . PRO C 3 205 ? 122.221 103.593 189.404 1.00 180.68 205 PRO C N 1
ATOM 7889 C CA . PRO C 3 205 ? 122.728 103.528 190.779 1.00 180.18 205 PRO C CA 1
ATOM 7890 C C . PRO C 3 205 ? 121.658 103.055 191.751 1.00 181.19 205 PRO C C 1
ATOM 7891 O O . PRO C 3 205 ? 120.473 103.366 191.608 1.00 181.61 205 PRO C O 1
ATOM 7895 N N . LYS C 3 206 ? 122.096 102.284 192.749 1.00 183.37 206 LYS C N 1
ATOM 7896 C CA . LYS C 3 206 ? 121.162 101.696 193.703 1.00 183.18 206 LYS C CA 1
ATOM 7897 C C . LYS C 3 206 ? 120.442 102.760 194.521 1.00 183.25 206 LYS C C 1
ATOM 7898 O O . LYS C 3 206 ? 119.297 102.548 194.938 1.00 182.89 206 LYS C O 1
ATOM 7904 N N . LYS C 3 207 ? 121.086 103.898 194.760 1.00 180.85 207 LYS C N 1
ATOM 7905 C CA . LYS C 3 207 ? 120.471 104.981 195.518 1.00 180.27 207 LYS C CA 1
ATOM 7906 C C . LYS C 3 207 ? 121.022 106.333 195.080 1.00 179.29 207 LYS C C 1
ATOM 7907 O O . LYS C 3 207 ? 122.009 106.405 194.349 1.00 179.35 207 LYS C O 1
ATOM 7913 N N . ASP C 3 295 ? 116.326 103.174 198.400 1.00 184.90 295 ASP C N 1
ATOM 7914 C CA . ASP C 3 295 ? 116.320 102.373 197.183 1.00 185.09 295 ASP C CA 1
ATOM 7915 C C . ASP C 3 295 ? 115.776 103.175 196.006 1.00 185.37 295 ASP C C 1
ATOM 7916 O O . ASP C 3 295 ? 114.676 103.723 196.072 1.00 185.30 295 ASP C O 1
ATOM 7921 N N . ASN C 3 296 ? 116.555 103.243 194.934 1.00 185.65 296 ASN C N 1
ATOM 7922 C CA . ASN C 3 296 ? 116.140 103.997 193.757 1.00 185.89 296 ASN C CA 1
ATOM 7923 C C . ASN C 3 296 ? 114.964 103.302 193.079 1.00 185.82 296 ASN C C 1
ATOM 7924 O O . ASN C 3 296 ? 115.011 102.085 192.862 1.00 184.59 296 ASN C O 1
ATOM 7929 N N . PRO C 3 297 ? 113.895 104.029 192.739 1.00 185.04 297 PRO C N 1
ATOM 7930 C CA . PRO C 3 297 ? 112.773 103.393 192.029 1.00 184.11 297 PRO C CA 1
ATOM 7931 C C . PRO C 3 297 ? 113.144 102.862 190.656 1.00 184.09 297 PRO C C 1
ATOM 7932 O O . PRO C 3 297 ? 112.477 101.942 190.168 1.00 183.68 297 PRO C O 1
ATOM 7936 N N . GLU C 3 298 ? 114.180 103.411 190.018 1.00 182.78 298 GLU C N 1
ATOM 7937 C CA . GLU C 3 298 ? 114.566 102.959 188.687 1.00 182.34 298 GLU C CA 1
ATOM 7938 C C . GLU C 3 298 ? 115.408 101.691 188.723 1.00 182.26 298 GLU C C 1
ATOM 7939 O O . GLU C 3 298 ? 115.572 101.042 187.684 1.00 181.84 298 GLU C O 1
ATOM 7945 N N . TYR C 3 299 ? 115.944 101.327 189.885 1.00 183.54 299 TYR C N 1
ATOM 7946 C CA . TYR C 3 299 ? 116.877 100.213 189.969 1.00 183.96 299 TYR C CA 1
ATOM 7947 C C . TYR C 3 299 ? 116.181 98.878 189.723 1.00 183.87 299 TYR C C 1
ATOM 7948 O O . TYR C 3 299 ? 115.018 98.677 190.082 1.00 183.25 299 TYR C O 1
ATOM 7957 N N . SER C 3 300 ? 116.920 97.960 189.101 1.00 180.60 300 SER C N 1
ATOM 7958 C CA . SER C 3 300 ? 116.494 96.584 188.885 1.00 179.92 300 SER C CA 1
ATOM 7959 C C . SER C 3 300 ? 117.724 95.717 188.644 1.00 180.22 300 SER C C 1
ATOM 7960 O O . SER C 3 300 ? 118.521 96.009 187.743 1.00 179.78 300 SER C O 1
ATOM 7963 N N . PRO C 3 301 ? 117.917 94.655 189.423 1.00 179.18 301 PRO C N 1
ATOM 7964 C CA . PRO C 3 301 ? 119.119 93.831 189.258 1.00 178.52 301 PRO C CA 1
ATOM 7965 C C . PRO C 3 301 ? 119.108 93.066 187.945 1.00 177.74 301 PRO C C 1
ATOM 7966 O O . PRO C 3 301 ? 118.054 92.744 187.390 1.00 177.45 301 PRO C O 1
ATOM 7970 N N . ASP C 3 302 ? 120.310 92.776 187.448 1.00 166.14 302 ASP C N 1
ATOM 7971 C CA . ASP C 3 302 ? 120.475 92.063 186.182 1.00 166.51 302 ASP C CA 1
ATOM 7972 C C . ASP C 3 302 ? 121.784 91.292 186.234 1.00 165.71 302 ASP C C 1
ATOM 7973 O O . ASP C 3 302 ? 122.852 91.823 185.904 1.00 164.61 302 ASP C O 1
ATOM 7978 N N . PRO C 3 303 ? 121.741 90.023 186.651 1.00 162.23 303 PRO C N 1
ATOM 7979 C CA . PRO C 3 303 ? 122.976 89.224 186.712 1.00 161.55 303 PRO C CA 1
ATOM 7980 C C . PRO C 3 303 ? 123.472 88.742 185.357 1.00 161.89 303 PRO C C 1
ATOM 7981 O O . PRO C 3 303 ? 124.557 88.149 185.296 1.00 161.81 303 PRO C O 1
ATOM 7985 N N . SER C 3 304 ? 122.724 88.970 184.278 1.00 160.27 304 SER C N 1
ATOM 7986 C CA . SER C 3 304 ? 123.092 88.455 182.964 1.00 160.17 304 SER C CA 1
ATOM 7987 C C . SER C 3 304 ? 124.043 89.369 182.200 1.00 160.87 304 SER C C 1
ATOM 7988 O O . SER C 3 304 ? 124.162 89.221 180.979 1.00 160.48 304 SER C O 1
ATOM 7991 N N . ILE C 3 305 ? 124.705 90.308 182.875 1.00 158.19 305 ILE C N 1
ATOM 7992 C CA . ILE C 3 305 ? 125.604 91.255 182.222 1.00 156.46 305 ILE C CA 1
ATOM 7993 C C . ILE C 3 305 ? 126.740 90.519 181.522 1.00 156.09 305 ILE C C 1
ATOM 7994 O O . ILE C 3 305 ? 127.062 90.807 180.364 1.00 155.72 305 ILE C O 1
ATOM 7999 N N . TYR C 3 306 ? 127.352 89.562 182.223 1.00 158.66 306 TYR C N 1
ATOM 8000 C CA . TYR C 3 306 ? 128.545 88.895 181.714 1.00 159.49 306 TYR C CA 1
ATOM 8001 C C . TYR C 3 306 ? 128.276 88.064 180.466 1.00 160.45 306 TYR C C 1
ATOM 8002 O O . TYR C 3 306 ? 129.217 87.767 179.722 1.00 160.41 306 TYR C O 1
ATOM 8011 N N . ALA C 3 307 ? 127.027 87.684 180.220 1.00 157.89 307 ALA C N 1
ATOM 8012 C CA . ALA C 3 307 ? 126.707 86.704 179.191 1.00 156.94 307 ALA C CA 1
ATOM 8013 C C . ALA C 3 307 ? 126.511 87.374 177.838 1.00 156.42 307 ALA C C 1
ATOM 8014 O O . ALA C 3 307 ? 125.758 88.346 177.719 1.00 155.61 307 ALA C O 1
ATOM 8016 N N . TYR C 3 308 ? 127.192 86.848 176.824 1.00 147.95 308 TYR C N 1
ATOM 8017 C CA . TYR C 3 308 ? 126.981 87.228 175.435 1.00 148.05 308 TYR C CA 1
ATOM 8018 C C . TYR C 3 308 ? 126.473 86.024 174.654 1.00 148.75 308 TYR C C 1
ATOM 8019 O O . TYR C 3 308 ? 126.929 84.896 174.868 1.00 148.70 308 TYR C O 1
ATOM 8028 N N . ASP C 3 309 ? 125.527 86.271 173.746 1.00 150.60 309 ASP C N 1
ATOM 8029 C CA . ASP C 3 309 ? 124.884 85.174 173.032 1.00 149.51 309 ASP C CA 1
ATOM 8030 C C . ASP C 3 309 ? 125.841 84.465 172.080 1.00 148.84 309 ASP C C 1
ATOM 8031 O O . ASP C 3 309 ? 125.716 83.252 171.879 1.00 149.17 309 ASP C O 1
ATOM 8036 N N . ASN C 3 310 ? 126.794 85.184 171.488 1.00 147.22 310 ASN C N 1
ATOM 8037 C CA . ASN C 3 310 ? 127.717 84.556 170.553 1.00 148.43 310 ASN C CA 1
ATOM 8038 C C . ASN C 3 310 ? 128.962 85.410 170.353 1.00 148.87 310 ASN C C 1
ATOM 8039 O O . ASN C 3 310 ? 128.871 86.624 170.154 1.00 148.03 310 ASN C O 1
ATOM 8044 N N . PHE C 3 311 ? 130.122 84.759 170.418 1.00 143.79 311 PHE C N 1
ATOM 8045 C CA . PHE C 3 311 ? 131.394 85.326 169.993 1.00 142.21 311 PHE C CA 1
ATOM 8046 C C . PHE C 3 311 ? 131.884 84.565 168.770 1.00 142.06 311 PHE C C 1
ATOM 8047 O O . PHE C 3 311 ? 131.948 83.333 168.786 1.00 141.10 311 PHE C O 1
ATOM 8055 N N . GLY C 3 312 ? 132.235 85.290 167.711 1.00 138.97 312 GLY C N 1
ATOM 8056 C CA . GLY C 3 312 ? 132.706 84.608 166.523 1.00 138.93 312 GLY C CA 1
ATOM 8057 C C . GLY C 3 312 ? 133.849 85.257 165.771 1.00 137.86 312 GLY C C 1
ATOM 8058 O O . GLY C 3 312 ? 134.320 84.698 164.777 1.00 137.93 312 GLY C O 1
ATOM 8059 N N . VAL C 3 313 ? 134.320 86.416 166.227 1.00 130.39 313 VAL C N 1
ATOM 8060 C CA . VAL C 3 313 ? 135.376 87.150 165.536 1.00 129.48 313 VAL C CA 1
ATOM 8061 C C . VAL C 3 313 ? 136.253 87.856 166.562 1.00 130.78 313 VAL C C 1
ATOM 8062 O O . VAL C 3 313 ? 135.749 88.516 167.476 1.00 130.83 313 VAL C O 1
ATOM 8066 N N . LEU C 3 314 ? 137.567 87.714 166.405 1.00 125.61 314 LEU C N 1
ATOM 8067 C CA . LEU C 3 314 ? 138.552 88.539 167.091 1.00 123.14 314 LEU C CA 1
ATOM 8068 C C . LEU C 3 314 ? 139.243 89.415 166.057 1.00 121.66 314 LEU C C 1
ATOM 8069 O O . LEU C 3 314 ? 139.619 88.935 164.985 1.00 124.94 314 LEU C O 1
ATOM 8074 N N . GLY C 3 315 ? 139.421 90.690 166.379 1.00 110.81 315 GLY C N 1
ATOM 8075 C CA . GLY C 3 315 ? 139.940 91.644 165.421 1.00 112.94 315 GLY C CA 1
ATOM 8076 C C . GLY C 3 315 ? 140.911 92.627 166.038 1.00 113.96 315 GLY C C 1
ATOM 8077 O O . GLY C 3 315 ? 140.851 92.934 167.228 1.00 117.43 315 GLY C O 1
ATOM 8078 N N . LEU C 3 316 ? 141.819 93.118 165.199 1.00 118.61 316 LEU C N 1
ATOM 8079 C CA . LEU C 3 316 ? 142.767 94.161 165.569 1.00 116.55 316 LEU C CA 1
ATOM 8080 C C . LEU C 3 316 ? 142.380 95.441 164.840 1.00 116.05 316 LEU C C 1
ATOM 8081 O O . LEU C 3 316 ? 142.569 95.547 163.624 1.00 119.28 316 LEU C O 1
ATOM 8086 N N . ASP C 3 317 ? 141.847 96.415 165.584 1.00 112.84 317 ASP C N 1
ATOM 8087 C CA . ASP C 3 317 ? 141.313 97.647 165.000 1.00 114.44 317 ASP C CA 1
ATOM 8088 C C . ASP C 3 317 ? 141.884 98.822 165.799 1.00 116.80 317 ASP C C 1
ATOM 8089 O O . ASP C 3 317 ? 141.326 99.260 166.806 1.00 118.93 317 ASP C O 1
ATOM 8094 N N . LEU C 3 318 ? 143.009 99.355 165.324 1.00 114.11 318 LEU C N 1
ATOM 8095 C CA . LEU C 3 318 ? 143.770 100.317 166.107 1.00 113.74 318 LEU C CA 1
ATOM 8096 C C . LEU C 3 318 ? 144.492 101.304 165.201 1.00 114.24 318 LEU C C 1
ATOM 8097 O O . LEU C 3 318 ? 144.800 101.006 164.045 1.00 116.46 318 LEU C O 1
ATOM 8102 N N . TRP C 3 319 ? 144.749 102.489 165.750 1.00 120.80 319 TRP C N 1
ATOM 8103 C CA . TRP C 3 319 ? 145.468 103.554 165.065 1.00 120.06 319 TRP C CA 1
ATOM 8104 C C . TRP C 3 319 ? 146.851 103.725 165.675 1.00 120.82 319 TRP C C 1
ATOM 8105 O O . TRP C 3 319 ? 147.003 103.721 166.899 1.00 124.38 319 TRP C O 1
ATOM 8116 N N . GLN C 3 320 ? 147.861 103.877 164.819 1.00 123.98 320 GLN C N 1
ATOM 8117 C CA . GLN C 3 320 ? 149.240 103.994 165.275 1.00 125.67 320 GLN C CA 1
ATOM 8118 C C . GLN C 3 320 ? 149.996 104.998 164.421 1.00 127.18 320 GLN C C 1
ATOM 8119 O O . GLN C 3 320 ? 150.097 104.828 163.203 1.00 129.09 320 GLN C O 1
ATOM 8125 N N . VAL C 3 321 ? 150.528 106.040 165.062 1.00 127.28 321 VAL C N 1
ATOM 8126 C CA . VAL C 3 321 ? 151.422 106.958 164.365 1.00 127.79 321 VAL C CA 1
ATOM 8127 C C . VAL C 3 321 ? 152.791 106.321 164.162 1.00 130.17 321 VAL C C 1
ATOM 8128 O O . VAL C 3 321 ? 153.405 106.461 163.099 1.00 129.73 321 VAL C O 1
ATOM 8132 N N . LYS C 3 322 ? 153.293 105.622 165.176 1.00 137.56 322 LYS C N 1
ATOM 8133 C CA . LYS C 3 322 ? 154.565 104.916 165.094 1.00 137.31 322 LYS C CA 1
ATOM 8134 C C . LYS C 3 322 ? 154.293 103.422 164.976 1.00 136.33 322 LYS C C 1
ATOM 8135 O O . LYS C 3 322 ? 153.833 102.794 165.934 1.00 136.69 322 LYS C O 1
ATOM 8141 N N . SER C 3 323 ? 154.577 102.856 163.810 1.00 133.76 323 SER C N 1
ATOM 8142 C CA . SER C 3 323 ? 154.349 101.439 163.584 1.00 133.87 323 SER C CA 1
ATOM 8143 C C . SER C 3 323 ? 155.546 100.621 164.066 1.00 134.79 323 SER C C 1
ATOM 8144 O O . SER C 3 323 ? 156.663 101.123 164.205 1.00 136.37 323 SER C O 1
ATOM 8147 N N . GLY C 3 324 ? 155.297 99.340 164.328 1.00 141.21 324 GLY C N 1
ATOM 8148 C CA . GLY C 3 324 ? 156.352 98.452 164.773 1.00 140.85 324 GLY C CA 1
ATOM 8149 C C . GLY C 3 324 ? 155.944 97.461 165.845 1.00 141.78 324 GLY C C 1
ATOM 8150 O O . GLY C 3 324 ? 156.701 96.534 166.150 1.00 141.66 324 GLY C O 1
ATOM 8151 N N . THR C 3 325 ? 154.761 97.640 166.429 1.00 140.40 325 THR C N 1
ATOM 8152 C CA . THR C 3 325 ? 154.298 96.723 167.462 1.00 140.30 325 THR C CA 1
ATOM 8153 C C . THR C 3 325 ? 154.008 95.350 166.867 1.00 140.74 325 THR C C 1
ATOM 8154 O O . THR C 3 325 ? 153.679 95.216 165.686 1.00 140.53 325 THR C O 1
ATOM 8158 N N . ILE C 3 326 ? 154.145 94.318 167.698 1.00 143.17 326 ILE C N 1
ATOM 8159 C CA . ILE C 3 326 ? 153.939 92.936 167.280 1.00 143.51 326 ILE C CA 1
ATOM 8160 C C . ILE C 3 326 ? 152.952 92.275 168.233 1.00 143.47 326 ILE C C 1
ATOM 8161 O O . ILE C 3 326 ? 153.078 92.409 169.456 1.00 144.01 326 ILE C O 1
ATOM 8166 N N . PHE C 3 327 ? 151.975 91.564 167.675 1.00 136.56 327 PHE C N 1
ATOM 8167 C CA . PHE C 3 327 ? 150.989 90.816 168.445 1.00 135.81 327 PHE C CA 1
ATOM 8168 C C . PHE C 3 327 ? 151.254 89.327 168.279 1.00 135.26 327 PHE C C 1
ATOM 8169 O O . PHE C 3 327 ? 151.616 88.877 167.188 1.00 136.24 327 PHE C O 1
ATOM 8177 N N . ASP C 3 328 ? 151.071 88.566 169.355 1.00 141.71 328 ASP C N 1
ATOM 8178 C CA . ASP C 3 328 ? 151.351 87.138 169.320 1.00 143.65 328 ASP C CA 1
ATOM 8179 C C . ASP C 3 328 ? 150.568 86.436 170.418 1.00 144.26 328 ASP C C 1
ATOM 8180 O O . ASP C 3 328 ? 150.065 87.063 171.353 1.00 145.73 328 ASP C O 1
ATOM 8185 N N . ASN C 3 329 ? 150.474 85.112 170.280 1.00 144.15 329 ASN C N 1
ATOM 8186 C CA . ASN C 3 329 ? 150.037 84.218 171.353 1.00 143.65 329 ASN C CA 1
ATOM 8187 C C . ASN C 3 329 ? 148.625 84.547 171.834 1.00 142.99 329 ASN C C 1
ATOM 8188 O O . ASN C 3 329 ? 148.372 84.707 173.030 1.00 144.23 329 ASN C O 1
ATOM 8193 N N . PHE C 3 330 ? 147.696 84.643 170.888 1.00 134.25 330 PHE C N 1
ATOM 8194 C CA . PHE C 3 330 ? 146.302 84.868 171.237 1.00 134.11 330 PHE C CA 1
ATOM 8195 C C . PHE C 3 330 ? 145.708 83.631 171.902 1.00 135.42 330 PHE C C 1
ATOM 8196 O O . PHE C 3 330 ? 146.159 82.504 171.687 1.00 137.89 330 PHE C O 1
ATOM 8204 N N . LEU C 3 331 ? 144.689 83.855 172.728 1.00 136.60 331 LEU C N 1
ATOM 8205 C CA . LEU C 3 331 ? 143.957 82.762 173.351 1.00 136.99 331 LEU C CA 1
ATOM 8206 C C . LEU C 3 331 ? 142.579 83.249 173.767 1.00 138.74 331 LEU C C 1
ATOM 8207 O O . LEU C 3 331 ? 142.449 84.290 174.416 1.00 142.49 331 LEU C O 1
ATOM 8212 N N . ILE C 3 332 ? 141.557 82.485 173.393 1.00 136.74 332 ILE C N 1
ATOM 8213 C CA . ILE C 3 332 ? 140.206 82.647 173.912 1.00 135.93 332 ILE C CA 1
ATOM 8214 C C . ILE C 3 332 ? 139.747 81.283 174.401 1.00 136.83 332 ILE C C 1
ATOM 8215 O O . ILE C 3 332 ? 139.686 80.329 173.618 1.00 138.75 332 ILE C O 1
ATOM 8220 N N . THR C 3 333 ? 139.426 81.188 175.688 1.00 144.08 333 THR C N 1
ATOM 8221 C CA . THR C 3 333 ? 139.151 79.894 176.295 1.00 145.43 333 THR C CA 1
ATOM 8222 C C . THR C 3 333 ? 138.226 80.086 177.486 1.00 145.73 333 THR C C 1
ATOM 8223 O O . THR C 3 333 ? 138.032 81.199 177.980 1.00 146.95 333 THR C O 1
ATOM 8227 N N . ASN C 3 334 ? 137.648 78.971 177.936 1.00 154.39 334 ASN C N 1
ATOM 8228 C CA . ASN C 3 334 ? 136.791 79.002 179.115 1.00 156.10 334 ASN C CA 1
ATOM 8229 C C . ASN C 3 334 ? 137.590 78.812 180.397 1.00 156.73 334 ASN C C 1
ATOM 8230 O O . ASN C 3 334 ? 137.101 79.143 181.484 1.00 155.89 334 ASN C O 1
ATOM 8235 N N . ASP C 3 335 ? 138.807 78.288 180.294 1.00 161.16 335 ASP C N 1
ATOM 8236 C CA . ASP C 3 335 ? 139.584 77.842 181.444 1.00 161.01 335 ASP C CA 1
ATOM 8237 C C . ASP C 3 335 ? 140.602 78.906 181.829 1.00 160.64 335 ASP C C 1
ATOM 8238 O O . ASP C 3 335 ? 141.427 79.311 181.003 1.00 159.87 335 ASP C O 1
ATOM 8243 N N . GLU C 3 336 ? 140.536 79.360 183.084 1.00 158.41 336 GLU C N 1
ATOM 8244 C CA . GLU C 3 336 ? 141.586 80.223 183.616 1.00 158.94 336 GLU C CA 1
ATOM 8245 C C . GLU C 3 336 ? 142.904 79.468 183.721 1.00 158.19 336 GLU C C 1
ATOM 8246 O O . GLU C 3 336 ? 143.978 80.026 183.451 1.00 157.51 336 GLU C O 1
ATOM 8252 N N . ALA C 3 337 ? 142.837 78.190 184.101 1.00 158.52 337 ALA C N 1
ATOM 8253 C CA . ALA C 3 337 ? 144.045 77.393 184.263 1.00 157.96 337 ALA C CA 1
ATOM 8254 C C . ALA C 3 337 ? 144.815 77.299 182.953 1.00 158.31 337 ALA C C 1
ATOM 8255 O O . ALA C 3 337 ? 145.959 77.758 182.867 1.00 158.27 337 ALA C O 1
ATOM 8257 N N . TYR C 3 338 ? 144.172 76.789 181.896 1.00 161.43 338 TYR C N 1
ATOM 8258 C CA . TYR C 3 338 ? 144.869 76.646 180.621 1.00 161.81 338 TYR C CA 1
ATOM 8259 C C . TYR C 3 338 ? 145.400 77.988 180.144 1.00 162.59 338 TYR C C 1
ATOM 8260 O O . TYR C 3 338 ? 146.470 78.048 179.537 1.00 161.33 338 TYR C O 1
ATOM 8269 N N . ALA C 3 339 ? 144.694 79.078 180.448 1.00 159.68 339 ALA C N 1
ATOM 8270 C CA . ALA C 3 339 ? 145.217 80.403 180.140 1.00 158.75 339 ALA C CA 1
ATOM 8271 C C . ALA C 3 339 ? 146.543 80.651 180.853 1.00 158.88 339 ALA C C 1
ATOM 8272 O O . ALA C 3 339 ? 147.509 81.126 180.243 1.00 157.78 339 ALA C O 1
ATOM 8274 N N . GLU C 3 340 ? 146.612 80.323 182.147 1.00 159.39 340 GLU C N 1
ATOM 8275 C CA . GLU C 3 340 ? 147.829 80.603 182.911 1.00 159.06 340 GLU C CA 1
ATOM 8276 C C . GLU C 3 340 ? 149.001 79.743 182.437 1.00 159.39 340 GLU C C 1
ATOM 8277 O O . GLU C 3 340 ? 150.114 80.247 182.233 1.00 159.02 340 GLU C O 1
ATOM 8283 N N . GLU C 3 341 ? 148.765 78.441 182.249 1.00 162.28 341 GLU C N 1
ATOM 8284 C CA . GLU C 3 341 ? 149.820 77.566 181.731 1.00 162.64 341 GLU C CA 1
ATOM 8285 C C . GLU C 3 341 ? 150.240 77.948 180.314 1.00 162.62 341 GLU C C 1
ATOM 8286 O O . GLU C 3 341 ? 151.427 77.898 179.987 1.00 161.81 341 GLU C O 1
ATOM 8292 N N . PHE C 3 342 ? 149.291 78.318 179.448 1.00 160.25 342 PHE C N 1
ATOM 8293 C CA . PHE C 3 342 ? 149.673 78.756 178.109 1.00 159.99 342 PHE C CA 1
ATOM 8294 C C . PHE C 3 342 ? 150.550 79.997 178.183 1.00 159.51 342 PHE C C 1
ATOM 8295 O O . PHE C 3 342 ? 151.598 80.067 177.529 1.00 159.18 342 PHE C O 1
ATOM 8303 N N . GLY C 3 343 ? 150.148 80.979 178.994 1.00 159.00 343 GLY C N 1
ATOM 8304 C CA . GLY C 3 343 ? 150.942 82.188 179.124 1.00 159.19 343 GLY C CA 1
ATOM 8305 C C . GLY C 3 343 ? 152.336 81.913 179.650 1.00 160.33 343 GLY C C 1
ATOM 8306 O O . GLY C 3 343 ? 153.310 82.525 179.202 1.00 159.68 343 GLY C O 1
ATOM 8307 N N . ASN C 3 344 ? 152.452 80.994 180.609 1.00 164.05 344 ASN C N 1
ATOM 8308 C CA . ASN C 3 344 ? 153.774 80.592 181.078 1.00 164.06 344 ASN C CA 1
ATOM 8309 C C . ASN C 3 344 ? 154.559 79.881 179.979 1.00 164.06 344 ASN C C 1
ATOM 8310 O O . ASN C 3 344 ? 155.774 80.071 179.848 1.00 163.15 344 ASN C O 1
ATOM 8315 N N . GLU C 3 345 ? 153.880 79.064 179.172 1.00 164.81 345 GLU C N 1
ATOM 8316 C CA . GLU C 3 345 ? 154.536 78.254 178.152 1.00 164.37 345 GLU C CA 1
ATOM 8317 C C . GLU C 3 345 ? 154.856 79.023 176.878 1.00 164.15 345 GLU C C 1
ATOM 8318 O O . GLU C 3 345 ? 155.512 78.455 175.999 1.00 163.85 345 GLU C O 1
ATOM 8324 N N . THR C 3 346 ? 154.407 80.268 176.728 1.00 163.20 346 THR C N 1
ATOM 8325 C CA . THR C 3 346 ? 154.897 81.054 175.599 1.00 162.70 346 THR C CA 1
ATOM 8326 C C . THR C 3 346 ? 155.681 82.275 176.070 1.00 162.63 346 THR C C 1
ATOM 8327 O O . THR C 3 346 ? 156.823 82.479 175.648 1.00 162.44 346 THR C O 1
ATOM 8331 N N . TRP C 3 347 ? 155.085 83.093 176.941 1.00 163.05 347 TRP C N 1
ATOM 8332 C CA . TRP C 3 347 ? 155.750 84.313 177.387 1.00 163.17 347 TRP C CA 1
ATOM 8333 C C . TRP C 3 347 ? 156.834 84.007 178.414 1.00 164.18 347 TRP C C 1
ATOM 8334 O O . TRP C 3 347 ? 157.945 84.545 178.341 1.00 163.92 347 TRP C O 1
ATOM 8345 N N . GLY C 3 348 ? 156.526 83.141 179.383 1.00 166.44 348 GLY C N 1
ATOM 8346 C CA . GLY C 3 348 ? 157.475 82.873 180.452 1.00 166.35 348 GLY C CA 1
ATOM 8347 C C . GLY C 3 348 ? 158.736 82.179 179.973 1.00 166.95 348 GLY C C 1
ATOM 8348 O O . GLY C 3 348 ? 159.844 82.533 180.382 1.00 166.09 348 GLY C O 1
ATOM 8349 N N . VAL C 3 349 ? 158.585 81.178 179.102 1.00 168.81 349 VAL C N 1
ATOM 8350 C CA . VAL C 3 349 ? 159.747 80.422 178.642 1.00 168.96 349 VAL C CA 1
ATOM 8351 C C . VAL C 3 349 ? 160.645 81.280 177.758 1.00 168.78 349 VAL C C 1
ATOM 8352 O O . VAL C 3 349 ? 161.875 81.159 177.810 1.00 168.08 349 VAL C O 1
ATOM 8356 N N . THR C 3 350 ? 160.060 82.151 176.937 1.00 168.46 350 THR C N 1
ATOM 8357 C CA . THR C 3 350 ? 160.837 83.005 176.049 1.00 168.27 350 THR C CA 1
ATOM 8358 C C . THR C 3 350 ? 161.343 84.267 176.733 1.00 168.97 350 THR C C 1
ATOM 8359 O O . THR C 3 350 ? 162.170 84.979 176.150 1.00 168.80 350 THR C O 1
ATOM 8363 N N . LYS C 3 351 ? 160.865 84.552 177.948 1.00 167.79 351 LYS C N 1
ATOM 8364 C CA . LYS C 3 351 ? 161.189 85.809 178.616 1.00 167.13 351 LYS C CA 1
ATOM 8365 C C . LYS C 3 351 ? 162.685 85.942 178.873 1.00 168.49 351 LYS C C 1
ATOM 8366 O O . LYS C 3 351 ? 163.281 86.991 178.604 1.00 168.04 351 LYS C O 1
ATOM 8372 N N . ALA C 3 352 ? 163.308 84.884 179.398 1.00 172.43 352 ALA C N 1
ATOM 8373 C CA . ALA C 3 352 ? 164.725 84.953 179.745 1.00 172.07 352 ALA C CA 1
ATOM 8374 C C . ALA C 3 352 ? 165.587 85.160 178.506 1.00 172.09 352 ALA C C 1
ATOM 8375 O O . ALA C 3 352 ? 166.474 86.024 178.487 1.00 171.37 352 ALA C O 1
ATOM 8377 N N . ALA C 3 353 ? 165.341 84.368 177.459 1.00 172.69 353 ALA C N 1
ATOM 8378 C CA . ALA C 3 353 ? 166.116 84.501 176.231 1.00 172.91 353 ALA C CA 1
ATOM 8379 C C . ALA C 3 353 ? 165.914 85.870 175.598 1.00 173.14 353 ALA C C 1
ATOM 8380 O O . ALA C 3 353 ? 166.876 86.497 175.137 1.00 172.44 353 ALA C O 1
ATOM 8382 N N . GLU C 3 354 ? 164.672 86.359 175.581 1.00 171.49 354 GLU C N 1
ATOM 8383 C CA . GLU C 3 354 ? 164.398 87.672 175.010 1.00 170.78 354 GLU C CA 1
ATOM 8384 C C . GLU C 3 354 ? 165.110 88.770 175.789 1.00 170.56 354 GLU C C 1
ATOM 8385 O O . GLU C 3 354 ? 165.678 89.695 175.194 1.00 171.02 354 GLU C O 1
ATOM 8391 N N . LYS C 3 355 ? 165.091 88.683 177.122 1.00 169.84 355 LYS C N 1
ATOM 8392 C CA . LYS C 3 355 ? 165.755 89.684 177.949 1.00 170.61 355 LYS C CA 1
ATOM 8393 C C . LYS C 3 355 ? 167.262 89.671 177.730 1.00 171.48 355 LYS C C 1
ATOM 8394 O O . LYS C 3 355 ? 167.889 90.732 177.599 1.00 170.90 355 LYS C O 1
ATOM 8400 N N . GLN C 3 356 ? 167.863 88.482 177.678 1.00 173.25 356 GLN C N 1
ATOM 8401 C CA . GLN C 3 356 ? 169.295 88.410 177.410 1.00 172.51 356 GLN C CA 1
ATOM 8402 C C . GLN C 3 356 ? 169.614 88.969 176.030 1.00 172.41 356 GLN C C 1
ATOM 8403 O O . GLN C 3 356 ? 170.651 89.616 175.835 1.00 171.72 356 GLN C O 1
ATOM 8409 N N . MET C 3 357 ? 168.732 88.727 175.058 1.00 173.02 357 MET C N 1
ATOM 8410 C CA . MET C 3 357 ? 168.979 89.200 173.703 1.00 173.18 357 MET C CA 1
ATOM 8411 C C . MET C 3 357 ? 168.932 90.724 173.646 1.00 172.78 357 MET C C 1
ATOM 8412 O O . MET C 3 357 ? 169.800 91.356 173.021 1.00 172.15 357 MET C O 1
ATOM 8417 N N . LYS C 3 358 ? 167.950 91.341 174.320 1.00 171.70 358 LYS C N 1
ATOM 8418 C CA . LYS C 3 358 ? 167.924 92.803 174.347 1.00 171.07 358 LYS C CA 1
ATOM 8419 C C . LYS C 3 358 ? 169.163 93.335 175.043 1.00 171.69 358 LYS C C 1
ATOM 8420 O O . LYS C 3 358 ? 169.721 94.359 174.639 1.00 171.87 358 LYS C O 1
ATOM 8426 N N . ASP C 3 359 ? 169.575 92.681 176.134 1.00 175.06 359 ASP C N 1
ATOM 8427 C CA . ASP C 3 359 ? 170.737 93.164 176.869 1.00 175.33 359 ASP C CA 1
ATOM 8428 C C . ASP C 3 359 ? 171.988 93.122 175.999 1.00 175.39 359 ASP C C 1
ATOM 8429 O O . ASP C 3 359 ? 172.784 94.068 175.996 1.00 175.05 359 ASP C O 1
ATOM 8434 N N . LYS C 3 360 ? 172.168 92.039 175.238 1.00 173.68 360 LYS C N 1
ATOM 8435 C CA . LYS C 3 360 ? 173.319 91.942 174.343 1.00 173.55 360 LYS C CA 1
ATOM 8436 C C . LYS C 3 360 ? 173.268 93.012 173.256 1.00 173.37 360 LYS C C 1
ATOM 8437 O O . LYS C 3 360 ? 174.284 93.654 172.953 1.00 173.13 360 LYS C O 1
ATOM 8443 N N . GLN C 3 361 ? 172.090 93.225 172.659 1.00 174.39 361 GLN C N 1
ATOM 8444 C CA . GLN C 3 361 ? 171.986 94.243 171.616 1.00 174.24 361 GLN C CA 1
ATOM 8445 C C . GLN C 3 361 ? 172.261 95.637 172.168 1.00 174.66 361 GLN C C 1
ATOM 8446 O O . GLN C 3 361 ? 172.944 96.445 171.526 1.00 174.56 361 GLN C O 1
ATOM 8452 N N . ASP C 3 362 ? 171.737 95.940 173.358 1.00 174.55 362 ASP C N 1
ATOM 8453 C CA . ASP C 3 362 ? 171.985 97.242 173.965 1.00 174.54 362 ASP C CA 1
ATOM 8454 C C . ASP C 3 362 ? 173.449 97.414 174.340 1.00 174.61 362 ASP C C 1
ATOM 8455 O O . ASP C 3 362 ? 173.991 98.516 174.211 1.00 174.42 362 ASP C O 1
ATOM 8460 N N . GLU C 3 363 ? 174.103 96.347 174.803 1.00 175.74 363 GLU C N 1
ATOM 8461 C CA . GLU C 3 363 ? 175.534 96.419 175.081 1.00 175.82 363 GLU C CA 1
ATOM 8462 C C . GLU C 3 363 ? 176.320 96.722 173.812 1.00 176.43 363 GLU C C 1
ATOM 8463 O O . GLU C 3 363 ? 177.236 97.553 173.817 1.00 176.69 363 GLU C O 1
ATOM 8469 N N . GLU C 3 364 ? 175.970 96.057 172.708 1.00 176.61 364 GLU C N 1
ATOM 8470 C CA . GLU C 3 364 ? 176.651 96.324 171.443 1.00 176.16 364 GLU C CA 1
ATOM 8471 C C . GLU C 3 364 ? 176.422 97.759 170.984 1.00 175.97 364 GLU C C 1
ATOM 8472 O O . GLU C 3 364 ? 177.354 98.429 170.521 1.00 175.26 364 GLU C O 1
ATOM 8478 N N . GLN C 3 365 ? 175.184 98.247 171.104 1.00 177.64 365 GLN C N 1
ATOM 8479 C CA . GLN C 3 365 ? 174.884 99.618 170.702 1.00 177.74 365 GLN C CA 1
ATOM 8480 C C . GLN C 3 365 ? 175.637 100.623 171.565 1.00 178.24 365 GLN C C 1
ATOM 8481 O O . GLN C 3 365 ? 176.144 101.630 171.058 1.00 178.11 365 GLN C O 1
ATOM 8487 N N . ARG C 3 366 ? 175.717 100.370 172.874 1.00 177.97 366 ARG C N 1
ATOM 8488 C CA . ARG C 3 366 ? 176.455 101.260 173.764 1.00 177.36 366 ARG C CA 1
ATOM 8489 C C . ARG C 3 366 ? 177.942 101.259 173.434 1.00 177.76 366 ARG C C 1
ATOM 8490 O O . ARG C 3 366 ? 178.591 102.312 173.455 1.00 177.67 366 ARG C O 1
ATOM 8498 N N . LEU C 3 367 ? 178.502 100.082 173.142 1.00 179.37 367 LEU C N 1
ATOM 8499 C CA . LEU C 3 367 ? 179.904 100.011 172.746 1.00 179.24 367 LEU C CA 1
ATOM 8500 C C . LEU C 3 367 ? 180.149 100.800 171.468 1.00 179.26 367 LEU C C 1
ATOM 8501 O O . LEU C 3 367 ? 181.124 101.558 171.371 1.00 179.08 367 LEU C O 1
ATOM 8506 N N . LYS C 3 368 ? 179.265 100.642 170.479 1.00 179.81 368 LYS C N 1
ATOM 8507 C CA . LYS C 3 368 ? 179.402 101.389 169.234 1.00 179.95 368 LYS C CA 1
ATOM 8508 C C . LYS C 3 368 ? 179.310 102.888 169.486 1.00 180.13 368 LYS C C 1
ATOM 8509 O O . LYS C 3 368 ? 180.092 103.669 168.936 1.00 179.76 368 LYS C O 1
ATOM 8515 N N . GLU C 3 369 ? 178.362 103.306 170.328 1.00 181.72 369 GLU C N 1
ATOM 8516 C CA . GLU C 3 369 ? 178.184 104.726 170.610 1.00 181.58 369 GLU C CA 1
ATOM 8517 C C . GLU C 3 369 ? 179.413 105.313 171.292 1.00 181.56 369 GLU C C 1
ATOM 8518 O O . GLU C 3 369 ? 179.901 106.383 170.906 1.00 181.25 369 GLU C O 1
ATOM 8524 N N . GLU C 3 370 ? 179.936 104.621 172.307 1.00 183.03 370 GLU C N 1
ATOM 8525 C CA . GLU C 3 370 ? 181.085 105.152 173.032 1.00 183.20 370 GLU C CA 1
ATOM 8526 C C . GLU C 3 370 ? 182.344 105.155 172.171 1.00 183.27 370 GLU C C 1
ATOM 8527 O O . GLU C 3 370 ? 183.123 106.115 172.224 1.00 182.87 370 GLU C O 1
ATOM 8533 N N . GLU C 3 371 ? 182.553 104.121 171.349 1.00 182.45 371 GLU C N 1
ATOM 8534 C CA . GLU C 3 371 ? 183.720 104.127 170.476 1.00 182.13 371 GLU C CA 1
ATOM 8535 C C . GLU C 3 371 ? 183.592 105.161 169.363 1.00 182.31 371 GLU C C 1
ATOM 8536 O O . GLU C 3 371 ? 184.597 105.757 168.963 1.00 181.70 371 GLU C O 1
ATOM 8542 N N . GLU C 3 372 ? 182.374 105.410 168.871 1.00 184.08 372 GLU C N 1
ATOM 8543 C CA . GLU C 3 372 ? 182.173 106.475 167.895 1.00 184.01 372 GLU C CA 1
ATOM 8544 C C . GLU C 3 372 ? 182.435 107.841 168.514 1.00 184.16 372 GLU C C 1
ATOM 8545 O O . GLU C 3 372 ? 183.028 108.715 167.872 1.00 183.48 372 GLU C O 1
ATOM 8551 N N . ASP C 3 373 ? 181.996 108.045 169.759 1.00 186.25 373 ASP C N 1
ATOM 8552 C CA . ASP C 3 373 ? 182.296 109.294 170.449 1.00 186.18 373 ASP C CA 1
ATOM 8553 C C . ASP C 3 373 ? 183.794 109.466 170.660 1.00 185.49 373 ASP C C 1
ATOM 8554 O O . ASP C 3 373 ? 184.316 110.579 170.526 1.00 184.45 373 ASP C O 1
ATOM 8559 N N . LYS C 3 374 ? 184.497 108.382 170.993 1.00 184.99 374 LYS C N 1
ATOM 8560 C CA . LYS C 3 374 ? 185.945 108.451 171.165 1.00 184.61 374 LYS C CA 1
ATOM 8561 C C . LYS C 3 374 ? 186.653 108.778 169.853 1.00 184.58 374 LYS C C 1
ATOM 8562 O O . LYS C 3 374 ? 187.562 109.615 169.822 1.00 183.70 374 LYS C O 1
ATOM 8568 N N . LYS C 3 375 ? 186.247 108.129 168.759 1.00 183.67 375 LYS C N 1
ATOM 8569 C CA . LYS C 3 375 ? 186.937 108.321 167.487 1.00 182.94 375 LYS C CA 1
ATOM 8570 C C . LYS C 3 375 ? 186.587 109.655 166.840 1.00 182.38 375 LYS C C 1
ATOM 8571 O O . LYS C 3 375 ? 187.394 110.202 166.080 1.00 181.52 375 LYS C O 1
ATOM 8577 N N . ARG C 3 376 ? 185.394 110.189 167.116 1.00 183.14 376 ARG C N 1
ATOM 8578 C CA . ARG C 3 376 ? 185.008 111.473 166.543 1.00 182.96 376 ARG C CA 1
ATOM 8579 C C . ARG C 3 376 ? 185.894 112.603 167.049 1.00 183.20 376 ARG C C 1
ATOM 8580 O O . ARG C 3 376 ? 186.230 113.515 166.285 1.00 182.60 376 ARG C O 1
ATOM 8588 N N . LYS C 3 377 ? 186.280 112.561 168.319 1.00 182.92 377 LYS C N 1
ATOM 8589 C CA . LYS C 3 377 ? 187.169 113.566 168.888 1.00 182.43 377 LYS C CA 1
ATOM 8590 C C . LYS C 3 377 ? 188.597 113.377 168.387 1.00 182.17 377 LYS C C 1
ATOM 8591 O O . LYS C 3 377 ? 189.270 112.414 168.753 1.00 181.21 377 LYS C O 1
#

Solvent-accessible surface area: 50554 Å² total; per-residue (Å²): 111,0,128,170,56,70,54,11,6,83,104,0,65,60,35,2,114,73,44,72,61,0,12,105,3,0,20,84,0,0,71,61,0,0,74,7,0,62,48,14,10,83,72,21,76,11,35,1,43,30,30,80,79,134,24,26,5,1,100,96,20,128,24,0,0,73,7,0,0,0,7,8,0,0,2,0,0,0,0,0,19,11,0,3,26,8,6,20,48,9,95,4,37,93,6,30,61,88,23,90,106,29,4,40,77,53,36,13,126,56,0,11,31,26,0,92,82,2,2,31,24,30,29,107,147,57,65,14,42,14,21,0,7,60,33,0,2,42,0,0,1,59,0,0,43,115,31,26,92,118,55,50,50,34,16,11,21,25,37,54,56,39,26,66,8,58,18,60,8,21,0,36,16,61,50,0,0,35,39,0,53,84,39,19,91,111,18,33,47,1,88,45,44,146,49,79,222,83,142,126,23,91,87,12,62,17,106,126,97,175,24,177,156,132,16,110,75,13,10,0,0,36,34,71,181,44,29,70,16,8,83,115,57,103,120,34,27,7,66,8,0,136,45,48,58,12,88,80,67,88,78,146,48,30,0,3,92,73,6,0,48,66,70,26,109,69,62,87,94,113,43,78,94,110,101,19,25,12,119,51,31,4,15,14,74,56,97,24,12,42,5,15,26,121,41,75,77,43,22,5,120,59,6,21,0,47,105,44,66,104,155,118,30,82,90,30,36,33,97,42,106,82,83,19,83,82,9,51,88,39,0,4,99,100,4,23,5,10,25,14,28,19,25,8,29,1,17,10,0,4,1,51,105,132,33,112,178,158,67,83,41,10,18,4,63,37,113,137,111,12,76,81,5,131,69,5,80,75,0,76,110,109,156,26,91,0,50,6,1,0,0,1,5,10,1,1,28,10,166,21,63,6,11,41,54,1,28,13,2,10,2,0,0,20,11,12,0,0,1,56,68,74,13,60,29,100,119,116,7,76,0,10,0,38,0,12,0,0,56,34,74,81,57,198,47,151,32,63,86,64,10,95,55,118,2,51,12,92,21,103,24,79,24,108,14,83,122,47,91,90,28,56,38,39,64,23,116,28,76,31,4,44,2,6,20,13,5,6,2,37,35,90,25,2,0,2,8,0,41,0,28,19,55,87,172,123,163,40,3,44,14,1,1,34,0,36,26,0,31,0,0,5,1,4,30,3,0,0,12,0,89,12,47,5,63,20,6,63,121,10,19,71,39,0,95,125,33,18,90,79,0,134,134,66,10,64,115,28,128,88,112,39,46,12,11,14,119,12,1,44,34,0,0,92,9,4,13,76,18,0,56,27,40,20,100,117,6,55,61,116,81,70,46,104,14,40,16,45,18,13,53,6,62,30,72,12,106,22,40,10,34,14,0,26,0,2,0,0,4,13,0,17,13,40,152,91,52,153,74,129,98,76,50,17,166,116,34,33,22,14,14,60,74,7,44,126,15,73,86,48,12,6,70,43,26,14,12,57,20,74,110,36,20,4,67,5,8,103,42,65,114,114,9,42,116,94,0,75,49,54,59,97,61,10,32,100,11,86,74,76,2,90,118,68,20,81,120,17,33,117,49,0,80,166,26,4,78,50,21,76,95,52,13,106,101,71,66,147,107,107,72,97,76,26,68,8,11,11,81,32,0,80,43,5,19,120,67,10,111,48,15,32,50,89,29,84,106,42,65,94,58,14,43,108,43,169,8,112,139,134,173,54,83,88,63,34,30,22,46,0,10,12,38,0,0,21,21,3,5,24,0,22,9,0,21,16,3,0,64,6,10,0,3,18,92,168,194,164,77,22,66,38,17,85,15,35,4,99,83,42,89,5,41,74,82,103,3,57,89,4,130,47,69,88,72,10,7,107,10,56,34,26,9,20,180,10,62,22,44,98,85,65,5,59,0,0,33,2,54,61,97,53,82,98,0,5,4,0,0,59,19,136,78,23,48,2,139,53,72,26,0,0,3,2,0,1,1,2,8,34,41,67,6,74,22,2,3,1,29,1,10,2,0,28,75,100,28,80,32,67,62,0,42,44,45,9,78,8,13,2,15,2,0,2,31,4,63,24,130,73,57,41,58,2,19,0,9,0,26,21,150,31,65,0,0,8,19,36,79,128,4,178,7,99,57,68,75,6,5,16,0,2,2,0,0,2,57,48,92,19,43,2,14,0,28,6,30,30,57,112,68,29,45,28,16,0,77,110,11,9,36,6,35,61,95,141,173,131,33,123,122,56,71,104,30,95,53,6,17,25,22,121,36,0,0,2,1,0,0,8,2,81,0,40,96,27,10,0,0,0,2,4,0,0,0,0,18,43,61,58,55,1,38,91,8,0,68,109,7,18,30,95,12,87,63,49,0,79,111,59,43,90,120,59,91,87,89,100,122,82,109,80,86,101,78,48,136,165,155,184

B-factor: mean 91.05, std 44.94, range [5.39, 186.25]

Foldseek 3Di:
DCVPAPLFDPVLVVVCVVPVLLVVLLLVLLVVLLVLQLVLCVLFLCSSPLQPDDHSNGDQFPFFFLSNLLSLLSSLLSSLLSQLVCVVVPSDDPQFHVCVPVNGDARSVSSNVVSCVRSLVSLPDDAPSNQQSNLSSLLSSVLQVVPFDKDKAACPDPRDNPDMDMHTHGDDSNVSSVVSVVLSVPAFEKDFDDDPVRRGTDFIFTPDPPGGHGDDSNGRYGHGDDDLLADDDVVRSRHHQAFPWAPQDDDPRRHQCSSNVNQDKDKDQPWDFAWDDWDDDPPDDTDTHTPIDRDIIIGHD/DFQQLVDDPVVVVVLVVVLVVLLVVLLCLQWFQFDFWKDKDKFWFWFAFQPVPVDPDDDAADCDDPPHGHTDPWVVVCVVVVRDAVGGKGKDKPADPPFWDAQLQQKKWKKKDWFFWDDLVQAADPWDKFWKQKWKWFDADPPDDTHTDDTDIFIFTWPWADDDDNDPVRGGHTTPTDIGGFFMFRGPQGIIMMMIIGQDDDPVVGGNGRRHHTIIMMMMIMTTDSSLSVSLLVLLVVLLVVLVVLLVVLVVLQPPDPDHDFQLSVLLSVLSVLLNVQSDPPVVCSSVDRDRCVVLVNVLSVLSNVLSVLVSLLLLLQCLQPPPGNHRDCVVCCQQSVLSVLLSVLVNVLCCVASVVCVVPRRDGQPRDPVSVVSSVVSNVSNVVSVVVNVVSSVVSNVSSVVSLVVVVVCLVVDDPVVNSVNVSSVCVVVVLVVLVVVLVVVLVVLVVVLVPDPAWDDDPPGITGSVRSSVSSNSSSVSSVSSCCSRRRRDDDDD/DWFFQDWDQQLVVCVCVVFKDFAPQDPFAFAWDFAQAPFFLDGRRNTFTFTDDAQHWGKMKGWTDKDKCAQFKKKKKWKKFDQPQFQFKFDKKFWAFPVDDRRNDAPPDDTAWIWAFGHHHPPGTFIWTFGCFPNDRWTFQDTFGDDGHRAMKMWMKMAHLQQKIFIAILLHTGDIDGNVPGTPRFPDPVCPPRGDDDSCRRIDPITTMMMDTMGGNDITMGMRTITMIRDPVVVSVSSCVRCVVSVVSRVVRVVVVVVVVVVVVVVCVVVVD

Secondary structure (DSSP, 8-state):
-TTT--S--HHHHHHHHH-HHHHHHHHHHHHHHHHHHHHHTTTSSS-S---SS--TT-PPPSS-SHHHHHHHHHHHHHHHHHHHHHHHTTS-SSS---HHHH----HHHHHHHHHHHHHGGG--S-SHHHHHHHHHHHHHHHHHHHT-EEEEEE-SSSSSTTSEEEEEEPPPHHHHHHHHHHHHTT-EEEEEE--TTTSS--EEEE-SSS--SPPPTTS-EE-S----SSS-BTTTTB---TT-EE--SSSTTTSHHHHTTTS---B----B--EES----SSS----EE--B----EE--/-BSTTT--HHHHHHHHHHHHHHHHHHHHIIIII---SEEEEEEEPEEEE--S--SSS----BSSSTTBPPEESSGGGGTTTT--TTSEEEEEESSPTT----TTS--EEEEEEEEEEP-TTSPBPTT-EEEEEEEEEEESSTTSPPEEEEEEEEEEE---B--S-SSGGGTTPBPBPPPEEEEEES---SSEEEEEEE---BTTTTBS-SB-EEEEEEEEEEEE-HHHHHHHHHHHHHHHHHHHHHHHHHHHHHHTSSSPPPHHHHHHHHHHHHHHHHHS-GGGGTTTS--TTHHHHHHHHHHHHHHHHHHHHHHHHHHT--SS-----GGGGHHHHHHHHHHHHHHHHHHIIIIIHHTT-TT--GGGSHHHHHHHHHHHHHHHHHHHHHHHHHHHHHHHHHHHHHHHHTTGGGS-HHHHHHHHHHHHHHHHHHHHHHHHHHHHHHHHHHHHHS-SEEEETTEEEEHHHHHHHHHHHHHHHHHHHHHHHTSBP---/---EEEEE--TTSSHHHHHEEE--SSTT---EEEE--SS-S-TTTT-EEEE-STTEEEEEEEEEEEE--TTS-EEEEEEEEETT--SEEE--EEEE-TTS-GGG--TT---SEEEEEEEETTTB-BEEEEEEETTEEEPPSS--BPP-SSS-EEEEEEE-TTSEEEEEETTEEEEEEEHHHHS--SPP----TT----GGGG--S-EEEEEEEEEESS--EEEEEEEEES-HHHHHHHHIIIIIHHHHHHHHHHHHHHHHHHHHHHHHHHHH-

Sequence (1070 aa):
ICNKIPGLAPRQRAICQSRPDAIIVIGEGSQMGLDECQFQFRNGRWNCSALGERTVFGKELKVGSREAAFTYAIIAAGVAHAITAACTQGNLSDCGCGWKWGGCSADIRYGIGFAKVFVDAREIKQNARTLMNLHNNEAGRKILEENMKLECKCHGVSGSCTTKTCWTTLPQFRELGYVLKDKYNEAVHVEPVRASRNKRPTFLKIKKPLSYRKPMDTDLVYIEKSPNYCEEDPVTGSVGTQGRACNKTAPQASGCDLMCCGRGYNTHQYARVWQCNCKFHWCCYVKCNTCSERTEMYTCKGAIIENMSTKKLCIVGGILLVFQIIAFLVGGLIAPGPTTAVSYMSVKCVDARKNHHKTKWFVPWGPNHCDKIRDIEEAIPREIEANDIVFSVHIPLPHMEMSPWFQFMLFILQLDIAFKLNNQIRENAEVSMDVSLAYRDDAFAEWTEMAHERVPRKLKCTFTSPKTPEHEGRYYECDVLPFMEIGSVAHKFYLLNIRLPVNEKKKINVGIGEIKDIRLVGIHQNGGFTKVWFAMKTFLTPSIFIIMVWYWRRITMMSRPPVLLEKVIFALGISMTFINIPVEWFSIGFDWTWMLLFGDIRQGIFYAMLLSFWIIFCGEHMMDQHERNHIAGYWKQVGPIAVGSFCLFIFDMCERGVQLTNPFYSIWTTDIGTELAMAFIIVAGICLCLYFLFLCFMVFQVFRNISGKQSSLPAMSKVRRLHYEGLIFRFKFLMLITLACAAMTVIFFIVSQVTEGHWKWGGVTVQVNSAFFTGIYGMWNLYVFALMFLYAPSHKNEPAVYFKEQFLDGDGWTSRWIESKHKSDFGKFVLSSGKFYGDEEKDKGLQTSQDARFYALSASFEPFSNKGQTLVVQFTVKHEQNIDCGGGYVKLFPNSLDQTDMHGDSEYNIMFGPDICGPGTKKVHVIFNYKGKNVLINKDIRCKDDEFTHLYTLIVRPDNTYEVKIDNSQVESGSLEDDWDFLPPKKDNPEYSPDPSIYAYDNFGVLGLDLWQVKSGTIFDNFLITNDEAYAEEFGNETWGVTKAAEKQMKDKQDEEQRLKEEEEDKKRK

GO terms:
  GO:0051247 positive regulation of protein metabolic process (P, IDA)
  GO:0060070 canonical Wnt signaling pathway (P, IDA)
  GO:1904891 positive regulation of excitatory synapse assembly (P, IDA)
  GO:2000463 positive regulation of excitatory postsynaptic potential (P, IDA)
  GO:0060997 dendritic spine morphogenesis (P, IDA)
  GO:0036465 synaptic vesicle recycling (P, TAS)
  GO:1904861 excitatory synapse assembly (P, TAS)
  GO:1905386 positive regulation of protein localization to presynapse (P, TAS)
  GO:0099054 presynapse assembly (P, TAS)
  GO:0099068 postsynapse assembly (P, TAS)
  GO:0007409 axonogenesis (P, TAS)
  GO:0005576 extracellular region (C, EXP)
  GO:0005515 protein binding (F, IPI)
  GO:0007548 sex differentiation (P, TAS)
  GO:0001502 cartilage condensation (P, IDA)
  GO:0002062 chondrocyte differentiation (P, IDA)
  GO:0070062 extracellular exosome (C, TAS)
  GO:0005576 extracellular region (C, TAS)
  GO:0005788 endoplasmic reticulum lumen (C, TAS)
  GO:0005796 Golgi lumen (C, TAS)

Organism: Homo sapiens (NCBI:txid9606)

InterPro domains:
  IPR005817 Wnt [PF00110] (41-349)
  IPR005817 Wnt [PR01349] (102-116)
  IPR005817 Wnt [PR01349] (121-134)
  IPR005817 Wnt [PR01349] (147-159)
  IPR005817 Wnt [PR01349] (201-215)
  IPR005817 Wnt [PR01349] (267-278)
  IPR005817 Wnt [PTHR12027] (36-349)
  IPR005817 Wnt [SM00097] (40-349)
  IPR013300 Wnt-7 protein [PR01891] (17-31)
  IPR013300 Wnt-7 protein [PR01891] (134-145)
  IPR013300 Wnt-7 protein [PR01891] (190-199)
  IPR013300 Wnt-7 protein [PR01891] (258-268)
  IPR013300 Wnt-7 protein [PR01891] (315-324)
  IPR018161 Wnt protein, conserved site [PS00246] (200-209)
  IPR043158 Wnt, C-terminal domain [G3DSA:3.30.2460.20] (289-349)